Protein AF-A0A8T2W1E0-F1 (afdb_monomer_lite)

pLDDT: mean 77.48, std 21.54, range [21.09, 98.69]

Structure (mmCIF, N/CA/C/O backbone):
data_AF-A0A8T2W1E0-F1
#
_entry.id   AF-A0A8T2W1E0-F1
#
loop_
_atom_site.group_PDB
_atom_site.id
_atom_site.type_symbol
_atom_site.label_atom_id
_atom_site.label_alt_id
_atom_site.label_comp_id
_atom_site.label_asym_id
_atom_site.label_entity_id
_atom_site.label_seq_id
_atom_site.pdbx_PDB_ins_code
_atom_site.Cartn_x
_atom_site.Cartn_y
_atom_site.Cartn_z
_atom_site.occupancy
_atom_site.B_iso_or_equiv
_atom_site.auth_seq_id
_atom_site.auth_comp_id
_atom_site.auth_asym_id
_atom_site.auth_atom_id
_atom_site.pdbx_PDB_model_num
ATOM 1 N N . MET A 1 1 ? -32.769 34.958 -19.447 1.00 25.36 1 MET A N 1
ATOM 2 C CA . MET A 1 1 ? -33.333 34.379 -20.684 1.00 25.36 1 MET A CA 1
ATOM 3 C C . MET A 1 1 ? -32.144 34.153 -21.599 1.00 25.36 1 MET A C 1
ATOM 5 O O . MET A 1 1 ? -31.534 35.141 -21.975 1.00 25.36 1 MET A O 1
ATOM 9 N N . ALA A 1 2 ? -31.569 32.946 -21.581 1.00 24.28 2 ALA A N 1
ATOM 10 C CA . ALA A 1 2 ? -31.968 31.804 -22.430 1.00 24.28 2 ALA A CA 1
ATOM 11 C C . ALA A 1 2 ? -31.657 32.143 -23.905 1.00 24.28 2 ALA A C 1
ATOM 13 O O . ALA A 1 2 ? -32.103 33.186 -24.368 1.00 24.28 2 ALA A O 1
ATOM 14 N N . ASP A 1 3 ? -30.883 31.397 -24.688 1.00 25.05 3 ASP A N 1
ATOM 15 C CA . ASP A 1 3 ? -30.471 29.993 -24.633 1.00 25.05 3 ASP A CA 1
ATOM 16 C C . ASP A 1 3 ? -29.308 29.750 -25.624 1.00 25.05 3 ASP A C 1
ATOM 18 O O . ASP A 1 3 ? -29.025 30.601 -26.468 1.00 25.05 3 ASP A O 1
ATOM 22 N N . GLN A 1 4 ? -28.761 28.531 -25.536 1.00 23.98 4 GLN A N 1
ATOM 23 C CA . GLN A 1 4 ? -28.154 27.675 -26.572 1.00 23.98 4 GLN A CA 1
ATOM 24 C C . GLN A 1 4 ? -26.671 27.281 -26.439 1.00 23.98 4 GLN A C 1
ATOM 26 O O . GLN A 1 4 ? -25.737 28.031 -26.711 1.00 23.98 4 GLN A O 1
ATOM 31 N N . GLU A 1 5 ? -26.553 26.015 -26.027 1.00 30.69 5 GLU A N 1
ATOM 32 C CA . GLU A 1 5 ? -25.446 25.066 -26.032 1.00 30.69 5 GLU A CA 1
ATOM 33 C C . GLU A 1 5 ? -24.954 24.730 -27.449 1.00 30.69 5 GLU A C 1
ATOM 35 O O . GLU A 1 5 ? -25.758 24.674 -28.374 1.00 30.69 5 GLU A O 1
ATOM 40 N N . GLU A 1 6 ? -23.663 24.399 -27.586 1.00 27.05 6 GLU A N 1
ATOM 41 C CA . GLU A 1 6 ? -23.194 23.160 -28.234 1.00 27.05 6 GLU A CA 1
ATOM 42 C C . GLU A 1 6 ? -21.659 23.026 -28.141 1.00 27.05 6 GLU A C 1
ATOM 44 O O . GLU A 1 6 ? -20.920 23.985 -28.362 1.00 27.05 6 GLU A O 1
ATOM 49 N N . GLY A 1 7 ? -21.180 21.804 -27.862 1.00 23.23 7 GLY A N 1
ATOM 50 C CA . GLY A 1 7 ? -19.838 21.360 -28.262 1.00 23.23 7 GLY A CA 1
ATOM 51 C C . GLY A 1 7 ? -18.898 20.853 -27.160 1.00 23.23 7 GLY A C 1
ATOM 52 O O . GLY A 1 7 ? -17.862 21.464 -26.919 1.00 23.23 7 GLY A O 1
ATOM 53 N N . ASN A 1 8 ? -19.173 19.686 -26.561 1.00 26.17 8 ASN A N 1
ATOM 54 C CA . ASN A 1 8 ? -18.173 18.925 -25.794 1.00 26.17 8 ASN A CA 1
ATOM 55 C C . ASN A 1 8 ? -18.090 17.474 -26.302 1.00 26.17 8 ASN A C 1
ATOM 57 O O . ASN A 1 8 ? -18.783 16.584 -25.825 1.00 26.17 8 ASN A O 1
ATOM 61 N N . GLY A 1 9 ? -17.225 17.257 -27.300 1.00 24.73 9 GLY A N 1
ATOM 62 C CA . GLY A 1 9 ? -16.990 15.963 -27.957 1.00 24.73 9 GLY A CA 1
ATOM 63 C C . GLY A 1 9 ? -15.534 15.479 -27.924 1.00 24.73 9 GLY A C 1
ATOM 64 O O . GLY A 1 9 ? -15.150 14.682 -28.771 1.00 24.73 9 GLY A O 1
ATOM 65 N N . TRP A 1 10 ? -14.696 15.956 -26.992 1.00 27.05 10 TRP A N 1
ATOM 66 C CA . TRP A 1 10 ? -13.255 15.635 -26.990 1.00 27.05 10 TRP A CA 1
ATOM 67 C C . TRP A 1 10 ? -12.777 14.750 -25.823 1.00 27.05 10 TRP A C 1
ATOM 69 O O . TRP A 1 10 ? -11.688 14.189 -25.906 1.00 27.05 10 TRP A O 1
ATOM 79 N N . MET A 1 11 ? -13.583 14.556 -24.768 1.00 23.30 11 MET A N 1
ATOM 80 C CA . MET A 1 11 ? -13.225 13.664 -23.646 1.00 23.30 11 MET A CA 1
ATOM 81 C C . MET A 1 11 ? -13.527 12.177 -23.901 1.00 23.30 11 MET A C 1
ATOM 83 O O . MET A 1 11 ? -13.003 11.325 -23.190 1.00 23.30 11 MET A O 1
ATOM 87 N N . ALA A 1 12 ? -14.289 11.842 -24.947 1.00 23.81 12 ALA A N 1
ATOM 88 C CA . ALA A 1 12 ? -14.618 10.454 -25.284 1.00 23.81 12 ALA A CA 1
ATOM 89 C C . ALA A 1 12 ? -13.473 9.695 -25.991 1.00 23.81 12 ALA A C 1
ATOM 91 O O . ALA A 1 12 ? -13.409 8.474 -25.905 1.00 23.81 12 ALA A O 1
ATOM 92 N N . SER A 1 13 ? -12.534 10.385 -26.653 1.00 23.48 13 SER A N 1
ATOM 93 C CA . SER A 1 13 ? -11.476 9.743 -27.458 1.00 23.48 13 SER A CA 1
ATOM 94 C C . SER A 1 13 ? -10.175 9.450 -26.696 1.00 23.48 13 SER A C 1
ATOM 96 O O . SER A 1 13 ? -9.363 8.646 -27.154 1.00 23.48 13 SER A O 1
ATOM 98 N N . ALA A 1 14 ? -9.981 10.047 -25.514 1.00 25.03 14 ALA A N 1
ATOM 99 C CA . ALA A 1 14 ? -8.811 9.803 -24.660 1.00 25.03 14 ALA A CA 1
ATOM 100 C C . ALA A 1 14 ? -8.912 8.498 -23.846 1.00 25.03 14 ALA A C 1
ATOM 102 O O . ALA A 1 14 ? -7.896 7.967 -23.405 1.00 25.03 14 ALA A O 1
ATOM 103 N N . TRP A 1 15 ? -10.122 7.956 -23.684 1.00 24.17 15 TRP A N 1
ATOM 104 C CA . TRP A 1 15 ? -10.375 6.726 -22.926 1.00 24.17 15 TRP A CA 1
ATOM 105 C C . TRP A 1 15 ? -10.217 5.453 -23.769 1.00 24.17 15 TRP A C 1
ATOM 107 O O . TRP A 1 15 ? -9.906 4.396 -23.233 1.00 24.17 15 TRP A O 1
ATOM 117 N N . SER A 1 16 ? -10.338 5.549 -25.094 1.00 23.09 16 SER A N 1
ATOM 118 C CA . SER A 1 16 ? -10.236 4.406 -26.013 1.00 23.09 16 SER A CA 1
ATOM 119 C C . SER A 1 16 ? -8.799 3.976 -26.352 1.00 23.09 16 SER A C 1
ATOM 121 O O . SER A 1 16 ? -8.599 2.860 -26.816 1.00 23.09 16 SER A O 1
ATOM 123 N N . ILE A 1 17 ? -7.786 4.818 -26.108 1.00 25.17 17 ILE A N 1
ATOM 124 C CA . ILE A 1 17 ? -6.372 4.502 -26.418 1.00 25.17 17 ILE A CA 1
ATOM 125 C C . ILE A 1 17 ? -5.634 3.933 -25.188 1.00 25.17 17 ILE A C 1
ATOM 127 O O . ILE A 1 17 ? -4.690 3.160 -25.335 1.00 25.17 17 ILE A O 1
ATOM 131 N N . GLY A 1 18 ? -6.108 4.236 -23.972 1.00 23.70 18 GLY A N 1
ATOM 132 C CA . GLY A 1 18 ? -5.578 3.673 -22.721 1.00 23.70 18 GLY A CA 1
ATOM 133 C C . GLY A 1 18 ? -5.887 2.185 -22.522 1.00 23.70 18 GLY A C 1
ATOM 134 O O . GLY A 1 18 ? -5.101 1.490 -21.891 1.00 23.70 18 GLY A O 1
ATOM 135 N N . ALA A 1 19 ? -6.967 1.674 -23.122 1.00 23.95 19 ALA A N 1
ATOM 136 C CA . ALA A 1 19 ? -7.374 0.273 -22.997 1.00 23.95 19 ALA A CA 1
ATOM 137 C C . ALA A 1 19 ? -6.402 -0.715 -23.681 1.00 23.95 19 ALA A C 1
ATOM 139 O O . ALA A 1 19 ? -6.198 -1.819 -23.190 1.00 23.95 19 ALA A O 1
ATOM 140 N N . ALA A 1 20 ? -5.739 -0.321 -24.776 1.00 23.11 20 ALA A N 1
ATOM 141 C CA . ALA A 1 20 ? -4.861 -1.222 -25.536 1.00 23.11 20 ALA A CA 1
ATOM 142 C C . ALA A 1 20 ? -3.449 -1.371 -24.932 1.00 23.11 20 ALA A C 1
ATOM 144 O O . ALA A 1 20 ? -2.847 -2.437 -25.031 1.00 23.11 20 ALA A O 1
ATOM 145 N N . ALA A 1 21 ? -2.925 -0.326 -24.281 1.00 24.19 21 ALA A N 1
ATOM 146 C CA . ALA A 1 21 ? -1.616 -0.363 -23.619 1.00 24.19 21 ALA A CA 1
ATOM 147 C C . ALA A 1 21 ? -1.676 -1.005 -22.219 1.00 24.19 21 ALA A C 1
ATOM 149 O O . ALA A 1 21 ? -0.686 -1.570 -21.758 1.00 24.19 21 ALA A O 1
ATOM 150 N N . TRP A 1 22 ? -2.840 -0.957 -21.559 1.00 24.50 22 TRP A N 1
ATOM 151 C CA . TRP A 1 22 ? -3.069 -1.636 -20.281 1.00 24.50 22 TRP A CA 1
ATOM 152 C C . TRP A 1 22 ? -3.302 -3.140 -20.426 1.00 24.50 22 TRP A C 1
ATOM 154 O O . TRP A 1 22 ? -2.796 -3.889 -19.596 1.00 24.50 22 TRP A O 1
ATOM 164 N N . ASN A 1 23 ? -3.945 -3.595 -21.509 1.00 23.81 23 ASN A N 1
ATOM 165 C CA . ASN A 1 23 ? -4.092 -5.029 -21.787 1.00 23.81 23 ASN A CA 1
ATOM 166 C C . ASN A 1 23 ? -2.729 -5.740 -21.910 1.00 23.81 23 ASN A C 1
ATOM 168 O O . ASN A 1 23 ? -2.560 -6.837 -21.395 1.00 23.81 23 ASN A O 1
ATOM 172 N N . TYR A 1 24 ? -1.713 -5.077 -22.477 1.00 23.66 24 TYR A N 1
ATOM 173 C CA . TYR A 1 24 ? -0.369 -5.656 -22.623 1.00 23.66 24 TYR A CA 1
ATOM 174 C C . TYR A 1 24 ? 0.423 -5.722 -21.299 1.00 23.66 24 TYR A C 1
ATOM 176 O O . TYR A 1 24 ? 1.240 -6.622 -21.107 1.00 23.66 24 TYR A O 1
ATOM 184 N N . ALA A 1 25 ? 0.178 -4.782 -20.374 1.00 25.11 25 ALA A N 1
ATOM 185 C CA . ALA A 1 25 ? 0.817 -4.731 -19.053 1.00 25.11 25 ALA A CA 1
ATOM 186 C C . ALA A 1 25 ? 0.138 -5.663 -18.031 1.00 25.11 25 ALA A C 1
ATOM 188 O O . ALA A 1 25 ? 0.807 -6.224 -17.167 1.00 25.11 25 ALA A O 1
ATOM 189 N N . ALA A 1 26 ? -1.178 -5.870 -18.146 1.00 24.66 26 ALA A N 1
ATOM 190 C CA . ALA A 1 26 ? -1.907 -6.854 -17.349 1.00 24.66 26 ALA A CA 1
ATOM 191 C C . ALA A 1 26 ? -1.524 -8.298 -17.733 1.00 24.66 26 ALA A C 1
ATOM 193 O O . ALA A 1 26 ? -1.364 -9.138 -16.849 1.00 24.66 26 ALA A O 1
ATOM 194 N N . ASP A 1 27 ? -1.286 -8.572 -19.021 1.00 24.02 27 ASP A N 1
ATOM 195 C CA . ASP A 1 27 ? -0.864 -9.899 -19.500 1.00 24.02 27 ASP A CA 1
ATOM 196 C C . ASP A 1 27 ? 0.580 -10.264 -19.108 1.00 24.02 27 ASP A C 1
ATOM 198 O O . ASP A 1 27 ? 0.888 -11.436 -18.895 1.00 24.02 27 ASP A O 1
ATOM 202 N N . THR A 1 28 ? 1.475 -9.281 -18.952 1.00 25.69 28 THR A N 1
ATOM 203 C CA . THR A 1 28 ? 2.884 -9.529 -18.583 1.00 25.69 28 THR A CA 1
ATOM 204 C C . THR A 1 28 ? 3.104 -9.705 -17.080 1.00 25.69 28 THR A C 1
ATOM 206 O O . THR A 1 28 ? 3.985 -10.467 -16.689 1.00 25.69 28 THR A O 1
ATOM 209 N N . VAL A 1 29 ? 2.287 -9.071 -16.231 1.00 27.84 29 VAL A N 1
ATOM 210 C CA . VAL A 1 29 ? 2.372 -9.202 -14.761 1.00 27.84 29 VAL A CA 1
ATOM 211 C C . VAL A 1 29 ? 1.712 -10.498 -14.261 1.00 27.84 29 VAL A C 1
ATOM 213 O O . VAL A 1 29 ? 2.133 -11.059 -13.254 1.00 27.84 29 VAL A O 1
ATOM 216 N N . ASN A 1 30 ? 0.727 -11.034 -14.989 1.00 27.31 30 ASN A N 1
ATOM 217 C CA . ASN A 1 30 ? -0.027 -12.228 -14.587 1.00 27.31 30 ASN A CA 1
ATOM 218 C C . ASN A 1 30 ? 0.660 -13.574 -14.892 1.00 27.31 30 ASN A C 1
ATOM 220 O O . ASN A 1 30 ? 0.210 -14.602 -14.381 1.00 27.31 30 ASN A O 1
ATOM 224 N N . SER A 1 31 ? 1.726 -13.597 -15.701 1.00 24.88 31 SER A N 1
ATOM 225 C CA . SER A 1 31 ? 2.314 -14.841 -16.230 1.00 24.88 31 SER A CA 1
ATOM 226 C C . SER A 1 31 ? 3.477 -15.430 -15.408 1.00 24.88 31 SER A C 1
ATOM 228 O O . SER A 1 31 ? 3.932 -16.519 -15.754 1.00 24.88 31 SER A O 1
ATOM 230 N N . PHE A 1 32 ? 3.992 -14.753 -14.372 1.00 23.72 32 PHE A N 1
ATOM 231 C CA . PHE A 1 32 ? 5.363 -15.022 -13.892 1.00 23.72 32 PHE A CA 1
ATOM 232 C C . PHE A 1 32 ? 5.560 -15.515 -12.447 1.00 23.72 32 PHE A C 1
ATOM 234 O O . PHE A 1 32 ? 6.699 -15.814 -12.104 1.00 23.72 32 PHE A O 1
ATOM 241 N N . MET A 1 33 ? 4.537 -15.651 -11.592 1.00 30.27 33 MET A N 1
ATOM 242 C CA . MET A 1 33 ? 4.787 -15.886 -10.153 1.00 30.27 33 MET A CA 1
ATOM 243 C C . MET A 1 33 ? 4.145 -17.167 -9.604 1.00 30.27 33 MET A C 1
ATOM 245 O O . MET A 1 33 ? 2.921 -17.295 -9.559 1.00 30.27 33 MET A O 1
ATOM 249 N N . GLY A 1 34 ? 4.999 -18.102 -9.168 1.00 25.17 34 GLY A N 1
ATOM 250 C CA . GLY A 1 34 ? 4.654 -19.248 -8.322 1.00 25.17 34 GLY A CA 1
ATOM 251 C C . GLY A 1 34 ? 4.593 -18.848 -6.841 1.00 25.17 34 GLY A C 1
ATOM 252 O O . GLY A 1 34 ? 5.404 -18.056 -6.374 1.00 25.17 34 GLY A O 1
ATOM 253 N N . TYR A 1 35 ? 3.604 -19.373 -6.116 1.00 32.31 35 TYR A N 1
ATOM 254 C CA . TYR A 1 35 ? 3.178 -18.937 -4.775 1.00 32.31 35 TYR A CA 1
ATOM 255 C C . TYR A 1 35 ? 3.899 -19.622 -3.596 1.00 32.31 35 TYR A C 1
ATOM 257 O O . TYR A 1 35 ? 3.305 -19.756 -2.531 1.00 32.31 35 TYR A O 1
ATOM 265 N N . GLU A 1 36 ? 5.152 -20.063 -3.738 1.00 28.06 36 GLU A N 1
ATOM 266 C CA . GLU A 1 36 ? 5.789 -20.910 -2.705 1.00 28.06 36 GLU A CA 1
ATOM 267 C C . GLU A 1 36 ? 6.807 -20.210 -1.775 1.00 28.06 36 GLU A C 1
ATOM 269 O O . GLU A 1 36 ? 7.192 -20.813 -0.779 1.00 28.06 36 GLU A O 1
ATOM 274 N N . ASP A 1 37 ? 7.156 -18.929 -1.976 1.00 29.20 37 ASP A N 1
ATOM 275 C CA . ASP A 1 37 ? 8.245 -18.263 -1.220 1.00 29.20 37 ASP A CA 1
ATOM 276 C C . ASP A 1 37 ? 7.832 -16.999 -0.425 1.00 29.20 37 ASP A C 1
ATOM 278 O O . ASP A 1 37 ? 8.555 -16.000 -0.366 1.00 29.20 37 ASP A O 1
ATOM 282 N N . LEU A 1 38 ? 6.664 -17.009 0.227 1.00 32.53 38 LEU A N 1
ATOM 283 C CA . LEU A 1 38 ? 6.253 -15.936 1.149 1.00 32.53 38 LEU A CA 1
ATOM 284 C C . LEU A 1 38 ? 6.722 -16.230 2.584 1.00 32.53 38 LEU A C 1
ATOM 286 O O . LEU A 1 38 ? 5.962 -16.736 3.403 1.00 32.53 38 LEU A O 1
ATOM 290 N N . ASN A 1 39 ? 7.962 -15.864 2.923 1.00 30.34 39 ASN A N 1
ATOM 291 C CA . ASN A 1 39 ? 8.409 -15.862 4.321 1.00 30.34 39 ASN A CA 1
ATOM 292 C C . ASN A 1 39 ? 8.000 -14.559 5.026 1.00 30.34 39 ASN A C 1
ATOM 294 O O . ASN A 1 39 ? 8.674 -13.532 4.941 1.00 30.34 39 ASN A O 1
ATOM 298 N N . VAL A 1 40 ? 6.891 -14.617 5.764 1.00 36.00 40 VAL A N 1
ATOM 299 C CA . VAL A 1 40 ? 6.528 -13.637 6.796 1.00 36.00 40 VAL A CA 1
ATOM 300 C C . VAL A 1 40 ? 6.843 -14.278 8.145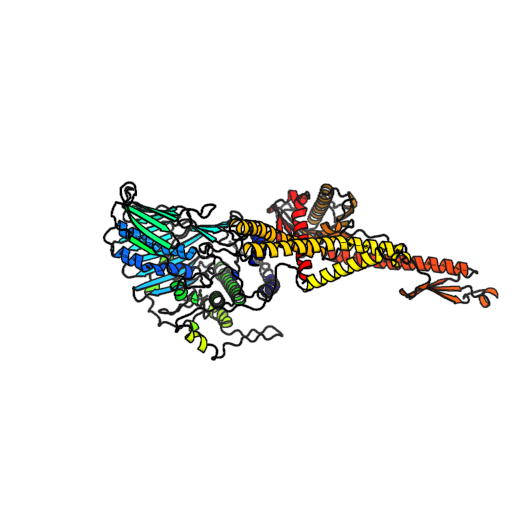 1.00 36.00 40 VAL A C 1
ATOM 302 O O . VAL A 1 40 ? 6.135 -15.173 8.591 1.00 36.00 40 VAL A O 1
ATOM 305 N N . VAL A 1 41 ? 7.939 -13.859 8.777 1.00 33.06 41 VAL A N 1
ATOM 306 C CA . VAL A 1 41 ? 8.369 -14.430 10.061 1.00 33.06 41 VAL A CA 1
ATOM 307 C C . VAL A 1 41 ? 7.656 -13.733 11.216 1.00 33.06 41 VAL A C 1
ATOM 309 O O . VAL A 1 41 ? 7.733 -12.510 11.356 1.00 33.06 41 VAL A O 1
ATOM 312 N N . ASP A 1 42 ? 7.019 -14.543 12.061 1.00 35.28 42 ASP A N 1
ATOM 313 C CA . ASP A 1 42 ? 6.629 -14.197 13.424 1.00 35.28 42 ASP A CA 1
ATOM 314 C C . ASP A 1 42 ? 7.904 -14.024 14.279 1.00 35.28 42 ASP A C 1
ATOM 316 O O . ASP A 1 42 ? 8.641 -14.984 14.506 1.00 35.28 42 ASP A O 1
ATOM 320 N N . PRO A 1 43 ? 8.210 -12.814 14.771 1.00 36.94 43 PRO A N 1
ATOM 321 C CA . PRO A 1 43 ? 9.421 -12.553 15.543 1.00 36.94 43 PRO A CA 1
ATOM 322 C C . PRO A 1 43 ? 9.419 -13.179 16.953 1.00 36.94 43 PRO A C 1
ATOM 324 O O . PRO A 1 43 ? 10.359 -12.943 17.712 1.00 36.94 43 PRO A O 1
ATOM 327 N N . THR A 1 44 ? 8.395 -13.953 17.337 1.00 34.81 44 THR A N 1
ATOM 328 C CA . THR A 1 44 ? 8.384 -14.732 18.588 1.00 34.81 44 THR A CA 1
ATOM 329 C C . THR A 1 44 ? 9.130 -16.065 18.497 1.00 34.81 44 THR A C 1
ATOM 331 O O . THR A 1 44 ? 9.519 -16.605 19.536 1.00 34.81 44 THR A O 1
ATOM 334 N N . SER A 1 45 ? 9.411 -16.584 17.296 1.00 33.72 45 SER A N 1
ATOM 335 C CA . SER A 1 45 ? 10.271 -17.759 17.152 1.00 33.72 45 SER A CA 1
ATOM 336 C C . SER A 1 45 ? 11.729 -17.337 17.332 1.00 33.72 45 SER A C 1
ATOM 338 O O . SER A 1 45 ? 12.318 -16.726 16.441 1.00 33.72 45 SER A O 1
ATOM 340 N N . GLY A 1 46 ? 12.322 -17.659 18.484 1.00 29.95 46 GLY A N 1
ATOM 341 C CA . GLY A 1 46 ? 13.726 -17.399 18.839 1.00 29.95 46 GLY A CA 1
ATOM 342 C C . GLY A 1 46 ? 14.785 -18.091 17.962 1.00 29.95 46 GLY A C 1
ATOM 343 O O . GLY A 1 46 ? 15.896 -18.315 18.425 1.00 29.95 46 GLY A O 1
ATOM 344 N N . GLU A 1 47 ? 14.468 -18.410 16.709 1.00 29.69 47 GLU A N 1
ATOM 345 C CA . GLU A 1 47 ? 15.371 -18.927 15.684 1.00 29.69 47 GLU A CA 1
ATOM 346 C C . GLU A 1 47 ? 15.076 -18.215 14.352 1.00 29.69 47 GLU A C 1
ATOM 348 O O . GLU A 1 47 ? 14.403 -18.739 13.470 1.00 29.69 47 GLU A O 1
ATOM 353 N N . ALA A 1 48 ? 15.559 -16.984 14.187 1.00 28.88 48 ALA A N 1
ATOM 354 C CA . ALA A 1 48 ? 15.434 -16.276 12.916 1.00 28.88 48 ALA A CA 1
ATOM 355 C C . ALA A 1 48 ? 16.620 -16.616 11.995 1.00 28.88 48 ALA A C 1
ATOM 357 O O . ALA A 1 48 ? 17.644 -15.934 12.011 1.00 28.88 48 ALA A O 1
ATOM 358 N N . LYS A 1 49 ? 16.482 -17.640 11.139 1.00 26.14 49 LYS A N 1
ATOM 359 C CA . LYS A 1 49 ? 17.172 -17.614 9.838 1.00 26.14 49 LYS A CA 1
ATOM 360 C C . LYS A 1 49 ? 16.372 -16.664 8.948 1.00 26.14 49 LYS A C 1
ATOM 362 O O . LYS A 1 49 ? 15.260 -16.986 8.541 1.00 26.14 49 LYS A O 1
ATOM 367 N N . ALA A 1 50 ? 16.919 -15.477 8.692 1.00 27.31 50 ALA A N 1
ATOM 368 C CA . ALA A 1 50 ? 16.382 -14.558 7.700 1.00 27.31 50 ALA A CA 1
ATOM 369 C C . ALA A 1 50 ? 16.430 -15.241 6.327 1.00 27.31 50 ALA A C 1
ATOM 371 O O . ALA A 1 50 ? 17.495 -15.375 5.731 1.00 27.31 50 ALA A O 1
ATOM 372 N N . ALA A 1 51 ? 15.287 -15.719 5.846 1.00 28.47 51 ALA A N 1
ATOM 373 C CA . ALA A 1 51 ? 15.129 -16.026 4.438 1.00 28.47 51 ALA A CA 1
ATOM 374 C C . ALA A 1 51 ? 14.887 -14.693 3.716 1.00 28.47 51 ALA A C 1
ATOM 376 O O . ALA A 1 51 ? 13.804 -14.116 3.817 1.00 28.47 51 ALA A O 1
ATOM 377 N N . GLU A 1 52 ? 15.919 -14.167 3.056 1.00 31.58 52 GLU A N 1
ATOM 378 C CA . GLU A 1 52 ? 15.776 -13.081 2.084 1.00 31.58 52 GLU A CA 1
ATOM 379 C C . GLU A 1 52 ? 14.851 -13.558 0.956 1.00 31.58 52 GLU A C 1
ATOM 381 O O . GLU A 1 52 ? 15.200 -14.446 0.186 1.00 31.58 52 GLU A O 1
ATOM 386 N N . THR A 1 53 ? 13.640 -13.009 0.885 1.00 35.16 53 THR A N 1
ATOM 387 C CA . THR A 1 53 ? 12.697 -13.254 -0.216 1.00 35.16 53 THR A CA 1
ATOM 388 C C . THR A 1 53 ? 12.877 -12.212 -1.322 1.00 35.16 53 THR A C 1
ATOM 390 O O . THR A 1 53 ? 12.951 -11.020 -1.009 1.00 35.16 53 THR A O 1
ATOM 393 N N . ASP A 1 54 ? 12.800 -12.641 -2.589 1.00 37.47 54 ASP A N 1
ATOM 394 C CA . ASP A 1 54 ? 12.833 -11.860 -3.854 1.00 37.47 54 ASP A CA 1
ATOM 395 C C . ASP A 1 54 ? 11.861 -10.642 -3.915 1.00 37.47 54 ASP A C 1
ATOM 397 O O . ASP A 1 54 ? 11.915 -9.810 -4.821 1.00 37.47 54 ASP A O 1
ATOM 401 N N . LEU A 1 55 ? 10.977 -10.474 -2.924 1.00 42.69 55 LEU A N 1
ATOM 402 C CA . LEU A 1 55 ? 9.998 -9.384 -2.812 1.00 42.69 55 LEU A CA 1
ATOM 403 C C . LEU A 1 55 ? 10.605 -8.013 -2.466 1.00 42.69 55 LEU A C 1
ATOM 405 O O . LEU A 1 55 ? 9.909 -7.002 -2.597 1.00 42.69 55 LEU A O 1
ATOM 409 N N . SER A 1 56 ? 11.862 -7.932 -2.007 1.00 49.56 56 SER A N 1
ATOM 410 C CA . SER A 1 56 ? 12.498 -6.643 -1.680 1.00 49.56 56 SER A CA 1
ATOM 411 C C . SER A 1 56 ? 12.681 -5.758 -2.909 1.00 49.56 56 SER A C 1
ATOM 413 O O . SER A 1 56 ? 12.449 -4.551 -2.834 1.00 49.56 56 SER A O 1
ATOM 415 N N . ASP A 1 57 ? 13.037 -6.346 -4.050 1.00 47.69 57 ASP A N 1
ATOM 416 C CA . ASP A 1 57 ? 13.342 -5.608 -5.276 1.00 47.69 57 ASP A CA 1
ATOM 417 C C . ASP A 1 57 ? 12.067 -5.093 -5.952 1.00 47.69 57 ASP A C 1
ATOM 419 O O . ASP A 1 57 ? 12.026 -3.965 -6.447 1.00 47.69 57 ASP A O 1
ATOM 423 N N . GLU A 1 58 ? 10.980 -5.866 -5.917 1.00 49.69 58 GLU A N 1
ATOM 424 C CA . GLU A 1 58 ? 9.666 -5.438 -6.408 1.00 49.69 58 GLU A CA 1
ATOM 425 C C . GLU A 1 58 ? 9.011 -4.397 -5.493 1.00 49.69 58 GLU A C 1
ATOM 427 O O . GLU A 1 58 ? 8.467 -3.401 -5.984 1.00 49.69 58 GLU A O 1
ATOM 432 N N . ARG A 1 59 ? 9.128 -4.553 -4.164 1.00 55.00 59 ARG A N 1
ATOM 433 C CA . ARG A 1 59 ? 8.707 -3.534 -3.186 1.00 55.00 59 ARG A CA 1
ATOM 434 C C . ARG A 1 59 ? 9.486 -2.233 -3.363 1.00 55.00 59 ARG A C 1
ATOM 436 O O . ARG A 1 59 ? 8.890 -1.156 -3.328 1.00 55.00 59 ARG A O 1
ATOM 443 N N . GLN A 1 60 ? 10.791 -2.307 -3.630 1.00 56.97 60 GLN A N 1
ATOM 444 C CA . GLN A 1 60 ? 11.623 -1.142 -3.946 1.00 56.97 60 GLN A CA 1
ATOM 445 C C . GLN A 1 60 ? 11.282 -0.513 -5.305 1.00 56.97 60 GLN A C 1
ATOM 447 O O . GLN A 1 60 ? 11.253 0.716 -5.422 1.00 56.97 60 GLN A O 1
ATOM 452 N N . LYS A 1 61 ? 10.953 -1.307 -6.330 1.00 56.44 61 LYS A N 1
ATOM 453 C CA . LYS A 1 61 ? 10.447 -0.786 -7.613 1.00 56.44 61 LYS A CA 1
ATOM 454 C C . LYS A 1 61 ? 9.116 -0.051 -7.423 1.00 56.44 61 LYS A C 1
ATOM 456 O O . LYS A 1 61 ? 8.993 1.092 -7.863 1.00 56.44 61 LYS A O 1
ATOM 461 N N . ALA A 1 62 ? 8.172 -0.636 -6.681 1.00 51.47 62 ALA A N 1
ATOM 462 C CA . ALA A 1 62 ? 6.904 0.002 -6.325 1.00 51.47 62 ALA A CA 1
ATOM 463 C C . ALA A 1 62 ? 7.110 1.292 -5.500 1.00 51.47 62 ALA A C 1
ATOM 465 O O . ALA A 1 62 ? 6.419 2.288 -5.717 1.00 51.47 62 ALA A O 1
ATOM 466 N N . PHE A 1 63 ? 8.117 1.329 -4.616 1.00 52.44 63 PHE A N 1
ATOM 467 C CA . PHE A 1 63 ? 8.465 2.498 -3.794 1.00 52.44 63 PHE A CA 1
ATOM 468 C C . PHE A 1 63 ? 8.823 3.750 -4.581 1.00 52.44 63 PHE A C 1
ATOM 470 O O . PHE A 1 63 ? 8.570 4.863 -4.116 1.00 52.44 63 PHE A O 1
ATOM 477 N N . THR A 1 64 ? 9.404 3.591 -5.767 1.00 53.75 64 THR A N 1
ATOM 478 C CA . THR A 1 64 ? 9.808 4.733 -6.594 1.00 53.75 64 THR A CA 1
ATOM 479 C C . THR A 1 64 ? 8.592 5.585 -6.971 1.00 53.75 64 THR A C 1
ATOM 481 O O . THR A 1 64 ? 8.692 6.811 -6.962 1.00 53.75 64 THR A O 1
ATOM 484 N N . GLY A 1 65 ? 7.423 4.957 -7.157 1.00 54.72 65 GLY A N 1
ATOM 485 C CA . GLY A 1 65 ? 6.141 5.637 -7.360 1.00 54.72 65 GLY A CA 1
ATOM 486 C C . GLY A 1 65 ? 5.523 6.242 -6.094 1.00 54.72 65 GLY A C 1
ATOM 487 O O . GLY A 1 65 ? 4.686 7.134 -6.204 1.00 54.72 65 GLY A O 1
ATOM 488 N N . TYR A 1 66 ? 5.942 5.817 -4.892 1.00 57.34 66 TYR A N 1
ATOM 489 C CA . TYR A 1 66 ? 5.332 6.270 -3.636 1.00 57.34 66 TYR A CA 1
ATOM 490 C C . TYR A 1 66 ? 5.997 7.494 -2.988 1.00 57.34 66 TYR A C 1
ATOM 492 O O . TYR A 1 66 ? 5.411 8.115 -2.099 1.00 57.34 66 TYR A O 1
ATOM 500 N N . LYS A 1 67 ? 7.197 7.895 -3.434 1.00 65.25 67 LYS A N 1
ATOM 501 C CA . LYS A 1 67 ? 7.953 9.018 -2.839 1.00 65.25 67 LYS A CA 1
ATOM 502 C C . LYS A 1 67 ? 7.203 10.355 -2.889 1.00 65.25 67 LYS A C 1
ATOM 504 O O . LYS A 1 67 ? 7.311 11.143 -1.951 1.00 65.25 67 LYS A O 1
ATOM 509 N N . GLU A 1 68 ? 6.393 10.592 -3.924 1.00 63.09 68 GLU A N 1
ATOM 510 C CA . GLU A 1 68 ? 5.554 11.798 -4.037 1.00 63.09 68 GLU A CA 1
ATOM 511 C C . GLU A 1 68 ? 4.436 11.863 -2.973 1.00 63.09 68 GLU A C 1
ATOM 513 O O . GLU A 1 68 ? 3.815 12.919 -2.803 1.00 63.09 68 GLU A O 1
ATOM 518 N N . TYR A 1 69 ? 4.160 10.767 -2.254 1.00 67.62 69 TYR A N 1
ATOM 519 C CA . TYR A 1 69 ? 3.129 10.691 -1.214 1.00 67.62 69 TYR A CA 1
ATOM 520 C C . TYR A 1 69 ? 3.673 10.810 0.211 1.00 67.62 69 TYR A C 1
ATOM 522 O O . TYR A 1 69 ? 2.907 10.658 1.158 1.00 67.62 69 TYR A O 1
ATOM 530 N N . LEU A 1 70 ? 4.962 11.120 0.394 1.00 76.69 70 LEU A N 1
ATOM 531 C CA . LEU A 1 70 ? 5.519 11.398 1.720 1.00 76.69 70 LEU A CA 1
ATOM 532 C C . LEU A 1 70 ? 4.711 12.490 2.440 1.00 76.69 70 LEU A C 1
ATOM 534 O O . LEU A 1 70 ? 4.503 13.585 1.922 1.00 76.69 70 LEU A O 1
ATOM 538 N N . GLY A 1 71 ? 4.243 12.162 3.641 1.00 78.62 71 GLY A N 1
ATOM 539 C CA . GLY A 1 71 ? 3.385 12.995 4.478 1.00 78.62 71 GLY A CA 1
ATOM 540 C C . GLY A 1 71 ? 1.919 13.074 4.043 1.00 78.62 71 GLY A C 1
ATOM 541 O O . GLY A 1 71 ? 1.149 13.738 4.733 1.00 78.62 71 GLY A O 1
ATOM 542 N N . LYS A 1 72 ? 1.519 12.430 2.939 1.00 78.44 72 LYS A N 1
ATOM 543 C CA . LYS A 1 72 ? 0.145 12.464 2.416 1.00 78.44 72 LYS A CA 1
ATOM 544 C C . LYS A 1 72 ? -0.695 11.299 2.936 1.00 78.44 72 LYS A C 1
ATOM 546 O O . LYS A 1 72 ? -0.168 10.256 3.330 1.00 78.44 72 LYS A O 1
ATOM 551 N N . ASP A 1 73 ? -2.007 11.495 2.865 1.00 78.19 73 ASP A N 1
ATOM 552 C CA . ASP A 1 73 ? -2.993 10.431 3.011 1.00 78.19 73 ASP A CA 1
ATOM 553 C C . ASP A 1 73 ? -3.060 9.609 1.719 1.00 78.19 73 ASP A C 1
ATOM 555 O O . ASP A 1 73 ? -3.319 10.150 0.644 1.00 78.19 73 ASP A O 1
ATOM 559 N N . ILE A 1 74 ? -2.787 8.309 1.821 1.00 70.00 74 ILE A N 1
ATOM 560 C CA . ILE A 1 74 ? -2.715 7.373 0.694 1.00 70.00 74 ILE A CA 1
ATOM 561 C C . ILE A 1 74 ? -3.962 6.489 0.556 1.00 70.00 74 ILE A C 1
ATOM 563 O O . ILE A 1 74 ? -4.020 5.670 -0.359 1.00 70.00 74 ILE A O 1
ATOM 567 N N . THR A 1 75 ? -4.984 6.674 1.401 1.00 64.25 75 THR A N 1
ATOM 568 C CA . THR A 1 75 ? -6.228 5.870 1.400 1.00 64.25 75 THR A CA 1
ATOM 569 C C . THR A 1 75 ? -6.980 5.882 0.069 1.00 64.25 75 THR A C 1
ATOM 571 O O . THR A 1 75 ? -7.651 4.909 -0.268 1.00 64.25 75 THR A O 1
ATOM 574 N N . SER A 1 76 ? -6.855 6.960 -0.707 1.00 53.19 76 SER A N 1
ATOM 575 C CA . SER A 1 76 ? -7.562 7.166 -1.978 1.00 53.19 76 SER A CA 1
ATOM 576 C C . SER A 1 76 ? -6.665 7.094 -3.221 1.00 53.19 76 SER A C 1
ATOM 578 O O . SER A 1 76 ? -7.164 7.230 -4.337 1.00 53.19 76 SER A O 1
ATOM 580 N N . LEU A 1 77 ? -5.351 6.897 -3.056 1.00 51.91 77 LEU A N 1
ATOM 581 C CA . LEU A 1 77 ? -4.360 7.217 -4.095 1.00 51.91 77 LEU A CA 1
ATOM 582 C C . LEU A 1 77 ? -3.642 6.004 -4.698 1.00 51.91 77 LEU A C 1
ATOM 584 O O . LEU A 1 77 ? -2.832 6.183 -5.606 1.00 51.91 77 LEU A O 1
ATOM 588 N N . VAL A 1 78 ? -3.922 4.783 -4.229 1.00 51.72 78 VAL A N 1
ATOM 589 C CA . VAL A 1 78 ? -3.109 3.612 -4.577 1.00 51.72 78 VAL A CA 1
ATOM 590 C C . VAL A 1 78 ? -3.960 2.386 -4.906 1.00 51.72 78 VAL A C 1
ATOM 592 O O . VAL A 1 78 ? -4.656 1.843 -4.048 1.00 51.72 78 VAL A O 1
ATOM 595 N N . ILE A 1 79 ? -3.845 1.900 -6.146 1.00 55.75 79 ILE A N 1
ATOM 596 C CA . ILE A 1 79 ? -4.260 0.540 -6.501 1.00 55.75 79 ILE A CA 1
ATOM 597 C C . ILE A 1 79 ? -3.177 -0.390 -5.970 1.00 55.75 79 ILE A C 1
ATOM 599 O O . ILE A 1 79 ? -2.081 -0.474 -6.519 1.00 55.75 79 ILE A O 1
ATOM 603 N N . LEU A 1 80 ? -3.477 -1.060 -4.865 1.00 65.44 80 LEU A N 1
ATOM 604 C CA . LEU A 1 80 ? -2.549 -2.001 -4.258 1.00 65.44 80 LEU A CA 1
ATOM 605 C C . LEU A 1 80 ? -2.600 -3.358 -4.982 1.00 65.44 80 LEU A C 1
ATOM 607 O O . LEU A 1 80 ? -3.695 -3.778 -5.391 1.00 65.44 80 LEU A O 1
ATOM 611 N N . PRO A 1 81 ? -1.443 -4.023 -5.157 1.00 64.50 81 PRO A N 1
ATOM 612 C CA . PRO A 1 81 ? -1.355 -5.297 -5.861 1.00 64.50 81 PRO A CA 1
ATOM 613 C C . PRO A 1 81 ? -1.973 -6.438 -5.042 1.00 64.50 81 PRO A C 1
ATOM 615 O O . PRO A 1 81 ? -2.066 -6.354 -3.819 1.00 64.50 81 PRO A O 1
ATOM 618 N N . VAL A 1 82 ? -2.397 -7.515 -5.711 1.00 68.94 82 VAL A N 1
ATOM 619 C CA . VAL A 1 82 ? -3.060 -8.653 -5.044 1.00 68.94 82 VAL A CA 1
ATOM 620 C C . VAL A 1 82 ? -2.113 -9.448 -4.145 1.00 68.94 82 VAL A C 1
ATOM 622 O O . VAL A 1 82 ? -2.559 -9.981 -3.138 1.00 68.94 82 VAL A O 1
ATOM 625 N N . TRP A 1 83 ? -0.807 -9.460 -4.418 1.00 66.00 83 TRP A N 1
ATOM 626 C CA . TRP A 1 83 ? 0.155 -10.229 -3.619 1.00 66.00 83 TRP A CA 1
ATOM 627 C C . TRP A 1 83 ? 0.349 -9.718 -2.177 1.00 66.00 83 TRP A C 1
ATOM 629 O O . TRP A 1 83 ? 0.940 -10.429 -1.377 1.00 66.00 83 TRP A O 1
ATOM 639 N N . ILE A 1 84 ? -0.154 -8.527 -1.811 1.00 71.69 84 ILE A N 1
ATOM 640 C CA . ILE A 1 84 ? -0.234 -8.075 -0.402 1.00 71.69 84 ILE A CA 1
ATOM 641 C C . ILE A 1 84 ? -1.622 -8.260 0.219 1.00 71.69 84 ILE A C 1
ATOM 643 O O . ILE A 1 84 ? -1.862 -7.788 1.334 1.00 71.69 84 ILE A O 1
ATOM 647 N N . MET A 1 85 ? -2.564 -8.859 -0.511 1.00 82.19 85 MET A N 1
ATOM 648 C CA . MET A 1 85 ? -3.943 -8.997 -0.061 1.00 82.19 85 MET A CA 1
ATOM 649 C C . MET A 1 85 ? -4.158 -10.300 0.710 1.00 82.19 85 MET A C 1
ATOM 651 O O . MET A 1 85 ? -3.507 -11.307 0.449 1.00 82.19 85 MET A O 1
ATOM 655 N N . GLN A 1 86 ? -5.125 -10.282 1.623 1.00 86.94 86 GLN A N 1
ATOM 656 C CA . GLN A 1 86 ? -5.739 -11.484 2.198 1.00 86.94 86 GLN A CA 1
ATOM 657 C C . GLN A 1 86 ? -7.098 -11.755 1.529 1.00 86.94 86 GLN A C 1
ATOM 659 O O . GLN A 1 86 ? -7.714 -10.813 1.017 1.00 86.94 86 GLN A O 1
ATOM 664 N N . PRO A 1 87 ? -7.619 -12.998 1.548 1.00 92.44 87 PRO A N 1
ATOM 665 C CA . PRO A 1 87 ? -8.880 -13.383 0.899 1.00 92.44 87 PRO A CA 1
ATOM 666 C C . PRO A 1 87 ? -10.138 -12.902 1.648 1.00 92.44 87 PRO A C 1
ATOM 668 O O . PRO A 1 87 ? -11.150 -13.602 1.698 1.00 92.44 87 PRO A O 1
ATOM 671 N N . PHE A 1 88 ? -10.084 -11.684 2.189 1.00 92.81 88 PHE A N 1
ATOM 672 C CA . PHE A 1 88 ? -11.129 -10.965 2.911 1.00 92.81 88 PHE A CA 1
ATOM 673 C C . PHE A 1 88 ? -11.328 -9.583 2.301 1.00 92.81 88 PHE A C 1
ATOM 675 O O . PHE A 1 88 ? -10.369 -8.924 1.899 1.00 92.81 88 PHE A O 1
ATOM 682 N N . THR A 1 89 ? -12.557 -9.087 2.320 1.00 93.62 89 THR A N 1
ATOM 683 C CA . THR A 1 89 ? -12.831 -7.654 2.146 1.00 93.62 89 THR A CA 1
ATOM 684 C C . THR A 1 89 ? -12.722 -6.939 3.492 1.00 93.62 89 THR A C 1
ATOM 686 O O . THR A 1 89 ? -12.728 -7.575 4.548 1.00 93.62 89 THR A O 1
ATOM 689 N N . MET A 1 90 ? -12.638 -5.605 3.494 1.00 90.88 90 MET A N 1
ATOM 690 C CA . MET A 1 90 ? -12.649 -4.860 4.761 1.00 90.88 90 MET A CA 1
ATOM 691 C C . MET A 1 90 ? -13.931 -5.116 5.578 1.00 90.88 90 MET A C 1
ATOM 693 O O . MET A 1 90 ? -13.851 -5.159 6.800 1.00 90.88 90 MET A O 1
ATOM 697 N N . LEU A 1 91 ? -15.085 -5.354 4.937 1.00 95.19 91 LEU A N 1
ATOM 698 C CA . LEU A 1 91 ? -16.340 -5.654 5.646 1.00 95.19 91 LEU A CA 1
ATOM 699 C C . LEU A 1 91 ? -16.283 -7.005 6.374 1.00 95.19 91 LEU A C 1
ATOM 701 O O . LEU A 1 91 ? -16.759 -7.112 7.500 1.00 95.19 91 LEU A O 1
ATOM 705 N N . GLN A 1 92 ? -15.647 -8.015 5.774 1.00 93.69 92 GLN A N 1
ATOM 706 C CA . GLN A 1 92 ? -15.392 -9.298 6.442 1.00 93.69 92 GLN A CA 1
ATOM 707 C C . GLN A 1 92 ? -14.404 -9.141 7.598 1.00 93.69 92 GLN A C 1
ATOM 709 O O . GLN A 1 92 ? -14.645 -9.640 8.691 1.00 93.69 92 GLN A O 1
ATOM 714 N N . ASN A 1 93 ? -13.329 -8.378 7.383 1.00 92.50 93 ASN A N 1
ATOM 715 C CA . ASN A 1 93 ? -12.338 -8.090 8.419 1.00 92.50 93 ASN A CA 1
ATOM 716 C C . ASN A 1 93 ? -12.956 -7.351 9.624 1.00 92.50 93 ASN A C 1
ATOM 718 O O . ASN A 1 93 ? -12.563 -7.586 10.762 1.00 92.50 93 ASN A O 1
ATOM 722 N N . MET A 1 94 ? -13.940 -6.471 9.399 1.00 93.75 94 MET A N 1
ATOM 723 C CA . MET A 1 94 ? -14.702 -5.810 10.470 1.00 93.75 94 MET A CA 1
ATOM 724 C C . MET A 1 94 ? -15.536 -6.798 11.300 1.00 93.75 94 MET A C 1
ATOM 726 O O . MET A 1 94 ? -15.738 -6.567 12.491 1.00 93.75 94 MET A O 1
ATOM 730 N N . ALA A 1 95 ? -15.996 -7.901 10.704 1.00 95.12 95 ALA A N 1
ATOM 731 C CA . ALA A 1 95 ? -16.824 -8.894 11.381 1.00 95.12 95 ALA A CA 1
ATOM 732 C C . ALA A 1 95 ? -16.039 -9.812 12.332 1.00 95.12 95 ALA A C 1
ATOM 734 O O . ALA A 1 95 ? -16.644 -10.443 13.195 1.00 95.12 95 ALA A O 1
ATOM 735 N N . GLU A 1 96 ? -14.705 -9.859 12.245 1.00 93.75 96 GLU A N 1
ATOM 736 C CA . GLU A 1 96 ? -13.867 -10.693 13.125 1.00 93.75 96 GLU A CA 1
ATOM 737 C C . GLU A 1 96 ? -14.040 -10.369 14.612 1.00 93.75 96 GLU A C 1
ATOM 739 O O . GLU A 1 96 ? -13.926 -11.251 15.460 1.00 93.75 96 GLU A O 1
ATOM 744 N N . ILE A 1 97 ? -14.415 -9.132 14.948 1.00 94.38 97 ILE A N 1
ATOM 745 C CA . ILE A 1 97 ? -14.723 -8.748 16.331 1.00 94.38 97 ILE A CA 1
ATOM 746 C C . ILE A 1 97 ? -15.865 -9.585 16.940 1.00 94.38 97 ILE A C 1
ATOM 748 O O . ILE A 1 97 ? -15.931 -9.760 18.159 1.00 94.38 97 ILE A O 1
ATOM 752 N N . MET A 1 98 ? -16.737 -10.171 16.111 1.00 95.62 98 MET A N 1
ATOM 753 C CA . MET A 1 98 ? -17.825 -11.038 16.567 1.00 95.62 98 MET A CA 1
ATOM 754 C C . MET A 1 98 ? -17.333 -12.337 17.223 1.00 95.62 98 MET A C 1
ATOM 756 O O . MET A 1 98 ? -18.066 -12.876 18.058 1.00 95.62 98 MET A O 1
ATOM 760 N N . GLU A 1 99 ? -16.090 -12.774 16.976 1.00 94.69 99 GLU A N 1
ATOM 761 C CA . GLU A 1 99 ? -15.429 -13.890 17.684 1.00 94.69 99 GLU A CA 1
ATOM 762 C C . GLU A 1 99 ? -15.423 -13.683 19.211 1.00 94.69 99 GLU A C 1
ATOM 764 O O . GLU A 1 99 ? -15.472 -14.628 20.008 1.00 94.69 99 GLU A O 1
ATOM 769 N N . TYR A 1 100 ? -15.401 -12.415 19.631 1.00 96.00 100 TYR A N 1
ATOM 770 C CA . TYR A 1 100 ? -15.279 -11.993 21.024 1.00 96.00 100 TYR A CA 1
ATOM 771 C C . TYR A 1 100 ? -16.589 -11.488 21.620 1.00 96.00 100 TYR A C 1
ATOM 773 O O . TYR A 1 100 ? -16.617 -11.065 22.776 1.00 96.00 100 TYR A O 1
ATOM 781 N N . SER A 1 101 ? -17.698 -11.566 20.881 1.00 96.69 101 SER A N 1
ATOM 782 C CA . SER A 1 101 ? -18.993 -11.031 21.318 1.00 96.69 101 SER A CA 1
ATOM 783 C C . SER A 1 101 ? -19.495 -11.634 22.641 1.00 96.69 101 SER A C 1
ATOM 785 O O . SER A 1 101 ? -20.319 -11.022 23.312 1.00 96.69 101 SER A O 1
ATOM 787 N N . ALA A 1 102 ? -18.989 -12.799 23.072 1.00 96.31 102 ALA A N 1
ATOM 788 C CA . ALA A 1 102 ? -19.311 -13.399 24.376 1.00 96.31 102 ALA A CA 1
ATOM 789 C C . ALA A 1 102 ? -18.876 -12.527 25.563 1.00 96.31 102 ALA A C 1
ATOM 791 O O . ALA A 1 102 ? -19.451 -12.622 26.648 1.00 96.31 102 ALA A O 1
ATOM 792 N N . ALA A 1 103 ? -17.883 -11.656 25.371 1.00 97.75 103 ALA A N 1
ATOM 793 C CA . ALA A 1 103 ? -17.505 -10.669 26.372 1.00 97.75 103 ALA A CA 1
ATOM 794 C C . ALA A 1 103 ? -18.622 -9.634 26.599 1.00 97.75 103 ALA A C 1
ATOM 796 O O . ALA A 1 103 ? -18.843 -9.236 27.740 1.00 97.75 103 ALA A O 1
ATOM 797 N N . LEU A 1 104 ? -19.392 -9.265 25.567 1.00 98.38 104 LEU A N 1
ATOM 798 C CA . LEU A 1 104 ? -20.539 -8.365 25.729 1.00 98.38 104 LEU A CA 1
ATOM 799 C C . LEU A 1 104 ? -21.712 -9.027 26.459 1.00 98.38 104 LEU A C 1
ATOM 801 O O . LEU A 1 104 ? -22.354 -8.369 27.273 1.00 98.38 104 LEU A O 1
ATOM 805 N N . ASP A 1 105 ? -21.949 -10.327 26.257 1.00 97.88 105 ASP A N 1
ATOM 806 C CA . ASP A 1 105 ? -22.946 -11.065 27.052 1.00 97.88 105 ASP A CA 1
ATOM 807 C C . ASP A 1 105 ? -22.562 -11.053 28.538 1.00 97.88 105 ASP A C 1
ATOM 809 O O . ASP A 1 105 ? -23.379 -10.742 29.407 1.00 97.88 105 ASP A O 1
ATOM 813 N N . LYS A 1 106 ? -21.282 -11.323 28.837 1.00 97.75 106 LYS A N 1
ATOM 814 C CA . LYS A 1 106 ? -20.755 -11.237 30.205 1.00 97.75 106 LYS A CA 1
ATOM 815 C C . LYS A 1 106 ? -20.907 -9.831 30.771 1.00 97.75 106 LYS A C 1
ATOM 817 O O . LYS A 1 106 ? -21.392 -9.704 31.891 1.00 97.75 106 LYS A O 1
ATOM 822 N N . ALA A 1 107 ? -20.559 -8.795 30.006 1.00 98.25 107 ALA A N 1
ATOM 823 C CA . ALA A 1 107 ? -20.749 -7.405 30.410 1.00 98.25 107 ALA A CA 1
ATOM 824 C C . ALA A 1 107 ? -22.219 -7.129 30.767 1.00 98.25 107 ALA A C 1
ATOM 826 O O . ALA A 1 107 ? -22.507 -6.675 31.872 1.00 98.25 107 ALA A O 1
ATOM 827 N N . ALA A 1 108 ? -23.158 -7.482 29.888 1.00 97.50 108 ALA A N 1
ATOM 828 C CA . ALA A 1 108 ? -24.586 -7.252 30.097 1.00 97.50 108 ALA A CA 1
ATOM 829 C C . ALA A 1 108 ? -25.134 -7.924 31.371 1.00 97.50 108 ALA A C 1
ATOM 831 O O . ALA A 1 108 ? -26.054 -7.399 31.994 1.00 97.50 108 ALA A O 1
ATOM 832 N N . THR A 1 109 ? -24.554 -9.057 31.777 1.00 96.06 109 THR A N 1
ATOM 833 C CA . THR A 1 109 ? -24.924 -9.782 33.009 1.00 96.06 109 THR A CA 1
ATOM 834 C C . THR A 1 109 ? -24.088 -9.422 34.243 1.00 96.06 109 THR A C 1
ATOM 836 O O . THR A 1 109 ? -24.366 -9.914 35.335 1.00 96.06 109 THR A O 1
ATOM 839 N N . CYS A 1 110 ? -23.054 -8.588 34.105 1.00 97.12 110 CYS A N 1
ATOM 840 C CA . CYS A 1 110 ? -22.131 -8.277 35.193 1.00 97.12 110 CYS A CA 1
ATOM 841 C C . CYS A 1 110 ? -22.710 -7.201 36.125 1.00 97.12 110 CYS A C 1
ATOM 843 O O . CYS A 1 110 ? -23.036 -6.093 35.691 1.00 97.12 110 CYS A O 1
ATOM 845 N N . GLU A 1 111 ? -22.816 -7.514 37.420 1.00 95.56 111 GLU A N 1
ATOM 846 C CA . GLU A 1 111 ? -23.370 -6.604 38.432 1.00 95.56 111 GLU A CA 1
ATOM 847 C C . GLU A 1 111 ? -22.432 -5.435 38.766 1.00 95.56 111 GLU A C 1
ATOM 849 O O . GLU A 1 111 ? -22.887 -4.296 38.867 1.00 95.56 111 GLU A O 1
ATOM 854 N N . ASP A 1 112 ? -21.128 -5.699 38.904 1.00 96.31 112 ASP A N 1
ATOM 855 C CA . ASP A 1 112 ? -20.122 -4.673 39.195 1.00 96.31 112 ASP A CA 1
ATOM 856 C C . ASP A 1 112 ? -19.918 -3.783 37.949 1.00 96.31 112 ASP A C 1
ATOM 858 O O . ASP A 1 112 ? -19.472 -4.279 36.909 1.00 96.31 112 ASP A O 1
ATOM 862 N N . PRO A 1 113 ? -20.236 -2.474 38.018 1.00 97.00 113 PRO A N 1
ATOM 863 C CA . PRO A 1 113 ? -20.246 -1.597 36.847 1.00 97.00 113 PRO A CA 1
ATOM 864 C C . PRO A 1 113 ? -18.854 -1.388 36.237 1.00 97.00 113 PRO A C 1
ATOM 866 O O . PRO A 1 113 ? -18.733 -1.169 35.032 1.00 97.00 113 PRO A O 1
ATOM 869 N N . TYR A 1 114 ? -17.788 -1.491 37.032 1.00 97.69 114 TYR A N 1
ATOM 870 C CA . TYR A 1 114 ? -16.430 -1.319 36.524 1.00 97.69 114 TYR A CA 1
ATOM 871 C C . TYR A 1 114 ? -15.927 -2.620 35.898 1.00 97.69 114 TYR A C 1
ATOM 873 O O . TYR A 1 114 ? -1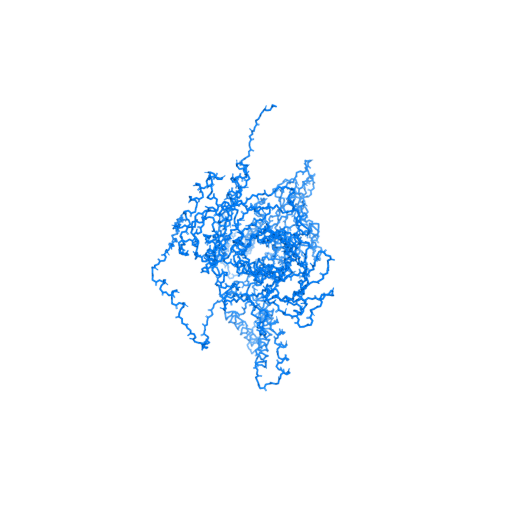5.326 -2.587 34.824 1.00 97.69 114 TYR A O 1
ATOM 881 N N . MET A 1 115 ? -16.229 -3.777 36.499 1.00 97.88 115 MET A N 1
ATOM 882 C CA . MET A 1 115 ? -15.910 -5.072 35.876 1.00 97.88 115 MET A CA 1
ATOM 883 C C . MET A 1 115 ? -16.719 -5.296 34.598 1.00 97.88 115 MET A C 1
ATOM 885 O O . MET A 1 115 ? -16.200 -5.847 33.629 1.00 97.88 115 MET A O 1
ATOM 889 N N . ARG A 1 116 ? -17.963 -4.814 34.551 1.00 98.25 116 ARG A N 1
ATOM 890 C CA . ARG A 1 116 ? -18.762 -4.736 33.326 1.00 98.25 116 ARG A CA 1
ATOM 891 C C . ARG A 1 116 ? -18.026 -3.966 32.238 1.00 98.25 116 ARG A C 1
ATOM 893 O O . ARG A 1 116 ? -17.860 -4.483 31.137 1.00 98.25 116 ARG A O 1
ATOM 900 N N . MET A 1 117 ? -17.534 -2.769 32.554 1.00 98.56 117 MET A N 1
ATOM 901 C CA . MET A 1 117 ? -16.736 -1.976 31.621 1.00 98.56 117 MET A CA 1
ATOM 902 C C . MET A 1 117 ? -15.445 -2.698 31.201 1.00 98.56 117 MET A C 1
ATOM 904 O O . MET A 1 117 ? -15.063 -2.615 30.036 1.00 98.56 117 MET A O 1
ATOM 908 N N . ALA A 1 118 ? -14.808 -3.465 32.092 1.00 98.56 118 ALA A N 1
ATOM 909 C CA . ALA A 1 118 ? -13.645 -4.290 31.753 1.00 98.56 118 ALA A CA 1
ATOM 910 C C . ALA A 1 118 ? -13.975 -5.392 30.726 1.00 98.56 118 ALA A C 1
ATOM 912 O O . ALA A 1 118 ? -13.177 -5.647 29.827 1.00 98.56 118 ALA A O 1
ATOM 913 N N . TRP A 1 119 ? -15.164 -6.000 30.789 1.00 98.69 119 TRP A N 1
ATOM 914 C CA . TRP A 1 119 ? -15.634 -6.926 29.750 1.00 98.69 119 TRP A CA 1
ATOM 915 C C . TRP A 1 119 ? -15.895 -6.230 28.409 1.00 98.69 119 TRP A C 1
ATOM 917 O O . TRP A 1 119 ? -15.577 -6.798 27.364 1.00 98.69 119 TRP A O 1
ATOM 927 N N . VAL A 1 120 ? -16.403 -4.991 28.418 1.00 98.69 120 VAL A N 1
ATOM 928 C CA . VAL A 1 120 ? -16.533 -4.184 27.190 1.00 98.69 120 VAL A CA 1
ATOM 929 C C . VAL A 1 120 ? -15.155 -3.889 26.588 1.00 98.69 120 VAL A C 1
ATOM 931 O O . VAL A 1 120 ? -14.983 -4.057 25.384 1.00 98.69 120 VAL A O 1
ATOM 934 N N . VAL A 1 121 ? -14.155 -3.546 27.413 1.00 98.50 121 VAL A N 1
ATOM 935 C CA . VAL A 1 121 ? -12.749 -3.430 26.975 1.00 98.50 121 VAL A CA 1
ATOM 936 C C . VAL A 1 121 ? -12.241 -4.750 26.387 1.00 98.50 121 VAL A C 1
ATOM 938 O O . VAL A 1 121 ? -11.551 -4.751 25.373 1.00 98.50 121 VAL A O 1
ATOM 941 N N . GLY A 1 122 ? -12.589 -5.884 26.998 1.00 97.75 122 GLY A N 1
ATOM 942 C CA . GLY A 1 122 ? -12.224 -7.200 26.484 1.00 97.75 122 GLY A CA 1
ATOM 943 C C . GLY A 1 122 ? -12.773 -7.465 25.077 1.00 97.75 122 GLY A C 1
ATOM 944 O O . GLY A 1 122 ? -12.039 -7.930 24.210 1.00 97.75 122 GLY A O 1
ATOM 945 N N . PHE A 1 123 ? -14.035 -7.118 24.816 1.00 98.06 123 PHE A N 1
ATOM 946 C CA . PHE A 1 123 ? -14.626 -7.217 23.476 1.00 98.06 123 PHE A CA 1
ATOM 947 C C . PHE A 1 123 ? -13.881 -6.349 22.452 1.00 98.06 123 PHE A C 1
ATOM 949 O O . PHE A 1 123 ? -13.507 -6.825 21.380 1.00 98.06 123 PHE A O 1
ATOM 956 N N . THR A 1 124 ? -13.620 -5.087 22.791 1.00 96.69 124 THR A N 1
ATOM 957 C CA . THR A 1 124 ? -12.965 -4.131 21.889 1.00 96.69 124 THR A CA 1
ATOM 958 C C . THR A 1 124 ? -11.465 -4.370 21.716 1.00 96.69 124 THR A C 1
ATOM 960 O O . THR A 1 124 ? -10.867 -3.736 20.849 1.00 96.69 124 THR A O 1
ATOM 963 N N . MET A 1 125 ? -10.846 -5.286 22.476 1.00 93.56 125 MET A N 1
ATOM 964 C CA . MET A 1 125 ? -9.475 -5.739 22.205 1.00 93.56 125 MET A CA 1
ATOM 965 C C . MET A 1 125 ? -9.365 -6.672 21.000 1.00 93.56 125 MET A C 1
ATOM 967 O O . MET A 1 125 ? -8.318 -6.701 20.356 1.00 93.56 125 MET A O 1
ATOM 971 N N . GLY A 1 126 ? -10.440 -7.391 20.660 1.00 89.00 126 GLY A N 1
ATOM 972 C CA . GLY A 1 126 ? -10.460 -8.376 19.576 1.00 89.00 126 GLY A CA 1
ATOM 973 C C . GLY A 1 126 ? -9.820 -7.913 18.257 1.00 89.00 126 GLY A C 1
ATOM 974 O O . GLY A 1 126 ? -8.943 -8.613 17.748 1.00 89.00 126 GLY A O 1
ATOM 975 N N . PRO A 1 127 ? -10.171 -6.729 17.714 1.00 87.88 127 PRO A N 1
ATOM 976 C CA . PRO A 1 127 ? -9.643 -6.267 16.432 1.00 87.88 127 PRO A CA 1
ATOM 977 C C . PRO A 1 127 ? -8.124 -6.075 16.405 1.00 87.88 127 PRO A C 1
ATOM 979 O O . PRO A 1 127 ? -7.522 -6.234 15.346 1.00 87.88 127 PRO A O 1
ATOM 982 N N . PHE A 1 128 ? -7.477 -5.753 17.532 1.00 87.25 128 PHE A N 1
ATOM 983 C CA . PHE A 1 128 ? -6.030 -5.496 17.546 1.00 87.25 128 PHE A CA 1
ATOM 984 C C . PHE A 1 128 ? -5.214 -6.767 17.288 1.00 87.25 128 PHE A C 1
ATOM 986 O O . PHE A 1 128 ? -4.195 -6.701 16.604 1.00 87.25 128 PHE A O 1
ATOM 993 N N . ALA A 1 129 ? -5.692 -7.932 17.736 1.00 80.56 129 ALA A N 1
ATOM 994 C CA . ALA A 1 129 ? -5.074 -9.215 17.395 1.00 80.56 129 ALA A CA 1
ATOM 995 C C . ALA A 1 129 ? -5.160 -9.521 15.892 1.00 80.56 129 ALA A C 1
ATOM 997 O O . ALA A 1 129 ? -4.217 -10.047 15.305 1.00 80.56 129 ALA A O 1
ATOM 998 N N . ALA A 1 130 ? -6.274 -9.153 15.258 1.00 81.50 130 ALA A N 1
ATOM 999 C CA . ALA A 1 130 ? -6.484 -9.323 13.825 1.00 81.50 130 ALA A CA 1
ATOM 1000 C C . ALA A 1 130 ? -5.619 -8.343 12.998 1.00 81.50 130 ALA A C 1
ATOM 1002 O O . ALA A 1 130 ? -5.122 -8.688 11.926 1.00 81.50 130 ALA A O 1
ATOM 1003 N N . ILE A 1 131 ? -5.393 -7.129 13.511 1.00 77.44 131 ILE A N 1
ATOM 1004 C CA . ILE A 1 131 ? -4.556 -6.093 12.881 1.00 77.44 131 ILE A CA 1
ATOM 1005 C C . ILE A 1 131 ? -3.053 -6.424 12.956 1.00 77.44 131 ILE A C 1
ATOM 1007 O O . ILE A 1 131 ? -2.276 -5.855 12.199 1.00 77.44 131 ILE A O 1
ATOM 1011 N N . GLU A 1 132 ? -2.626 -7.386 13.783 1.00 79.69 132 GLU A N 1
ATOM 1012 C CA . GLU A 1 132 ? -1.244 -7.902 13.769 1.00 79.69 132 GLU A CA 1
ATOM 1013 C C . GLU A 1 132 ? -0.832 -8.446 12.385 1.00 79.69 132 GLU A C 1
ATOM 1015 O O . GLU A 1 132 ? 0.352 -8.440 12.038 1.00 79.69 132 GLU A O 1
ATOM 1020 N N . ARG A 1 133 ? -1.806 -8.903 11.581 1.00 81.06 133 ARG A N 1
ATOM 1021 C CA . ARG A 1 133 ? -1.578 -9.461 10.243 1.00 81.06 133 ARG A CA 1
ATOM 1022 C C . ARG A 1 133 ? -1.031 -8.385 9.291 1.00 81.06 133 ARG A C 1
ATOM 1024 O O . ARG A 1 133 ? -1.655 -7.337 9.134 1.00 81.06 133 ARG A O 1
ATOM 1031 N N . PRO A 1 134 ? 0.075 -8.645 8.568 1.00 68.88 134 PRO A N 1
ATOM 1032 C CA . PRO A 1 134 ? 0.632 -7.696 7.602 1.00 68.88 134 PRO A CA 1
ATOM 1033 C C . PRO A 1 134 ? -0.114 -7.692 6.255 1.00 68.88 134 PRO A C 1
ATOM 1035 O O . PRO A 1 134 ? 0.316 -7.024 5.313 1.00 68.88 134 PRO A O 1
ATOM 1038 N N . TRP A 1 135 ? -1.209 -8.448 6.148 1.00 80.31 135 TRP A N 1
ATOM 1039 C CA . TRP A 1 135 ? -1.999 -8.603 4.934 1.00 80.31 135 TRP A CA 1
ATOM 1040 C C . TRP A 1 135 ? -3.122 -7.580 4.868 1.00 80.31 135 TRP A C 1
ATOM 1042 O O . TRP A 1 135 ? -3.818 -7.313 5.847 1.00 80.31 135 TRP A O 1
ATOM 1052 N N . LYS A 1 136 ? -3.342 -7.018 3.682 1.00 83.25 136 LYS A N 1
ATOM 1053 C CA . LYS A 1 136 ? -4.390 -6.025 3.479 1.00 83.25 136 LYS A CA 1
ATOM 1054 C C . LYS A 1 136 ? -5.689 -6.685 2.988 1.00 83.25 136 LYS A C 1
ATOM 1056 O O . LYS A 1 136 ? -5.665 -7.405 1.997 1.00 83.25 136 LYS A O 1
ATOM 1061 N N . PRO A 1 137 ? -6.861 -6.402 3.574 1.00 88.94 137 PRO A N 1
ATOM 1062 C CA . PRO A 1 137 ? -8.132 -6.793 2.966 1.00 88.94 137 PRO A CA 1
ATOM 1063 C C . PRO A 1 137 ? -8.385 -6.079 1.623 1.00 88.94 137 PRO A C 1
ATOM 1065 O O . PRO A 1 137 ? -7.957 -4.932 1.410 1.00 88.94 137 PRO A O 1
ATOM 1068 N N . PHE A 1 138 ? -9.159 -6.702 0.732 1.00 90.06 138 PHE A N 1
ATOM 1069 C CA . PHE A 1 138 ? -9.711 -6.033 -0.447 1.00 90.06 138 PHE A CA 1
ATOM 1070 C C . PHE A 1 138 ? -10.572 -4.836 -0.022 1.00 90.06 138 PHE A C 1
ATOM 1072 O O . PHE A 1 138 ? -11.351 -4.906 0.932 1.00 90.06 138 PHE A O 1
ATOM 1079 N N . ASN A 1 139 ? -10.447 -3.723 -0.750 1.00 88.38 139 ASN A N 1
ATOM 1080 C CA . ASN A 1 139 ? -11.322 -2.575 -0.529 1.00 88.38 139 ASN A CA 1
ATOM 1081 C C . ASN A 1 139 ? -12.751 -2.954 -0.958 1.00 88.38 139 ASN A C 1
ATOM 1083 O O . ASN A 1 139 ? -12.926 -3.422 -2.092 1.00 88.38 139 ASN A O 1
ATOM 1087 N N . PRO A 1 140 ? -13.763 -2.760 -0.097 1.00 91.44 140 PRO A N 1
ATOM 1088 C CA . PRO A 1 140 ? -15.144 -3.000 -0.474 1.00 91.44 140 PRO A CA 1
ATOM 1089 C C . PRO A 1 140 ? -15.600 -2.028 -1.562 1.00 91.44 140 PRO A C 1
ATOM 1091 O O . PRO A 1 140 ? -15.146 -0.880 -1.636 1.00 91.44 140 PRO A O 1
ATOM 1094 N N . ILE A 1 141 ? -16.517 -2.490 -2.402 1.00 90.00 141 ILE A N 1
ATOM 1095 C CA . ILE A 1 141 ? -17.171 -1.669 -3.421 1.00 90.00 141 ILE A CA 1
ATOM 1096 C C . ILE A 1 141 ? -18.378 -0.977 -2.795 1.00 90.00 141 ILE A C 1
ATOM 1098 O O . ILE A 1 141 ? -19.016 -1.507 -1.896 1.00 90.00 141 ILE A O 1
ATOM 1102 N N . LEU A 1 142 ? -18.714 0.220 -3.266 1.00 90.38 142 LEU A N 1
ATOM 1103 C CA . LEU A 1 142 ? -19.897 0.942 -2.797 1.00 90.38 142 LEU A CA 1
ATOM 1104 C C . LEU A 1 142 ? -21.179 0.097 -2.967 1.00 90.38 142 LEU A C 1
ATOM 1106 O O . LEU A 1 142 ? -21.466 -0.329 -4.087 1.00 90.38 142 LEU A O 1
ATOM 1110 N N . GLY A 1 143 ? -21.922 -0.117 -1.875 1.00 90.56 143 GLY A N 1
ATOM 1111 C CA . GLY A 1 143 ? -23.115 -0.978 -1.813 1.00 90.56 143 GLY A CA 1
ATOM 1112 C C . GLY A 1 143 ? -22.854 -2.451 -1.488 1.00 90.56 143 GLY A C 1
ATOM 1113 O O . GLY A 1 143 ? -23.800 -3.206 -1.262 1.00 90.56 143 GLY A O 1
ATOM 1114 N N . GLU A 1 144 ? -21.585 -2.859 -1.427 1.00 94.56 144 GLU A N 1
ATOM 1115 C CA . GLU A 1 144 ? -21.189 -4.170 -0.920 1.00 94.56 144 GLU A CA 1
ATOM 1116 C C . GLU A 1 144 ? -21.606 -4.332 0.545 1.00 94.56 144 GLU A C 1
ATOM 1118 O O . GLU A 1 144 ? -21.526 -3.384 1.331 1.00 94.56 144 GLU A O 1
ATOM 1123 N N . THR A 1 145 ? -22.024 -5.542 0.906 1.00 95.44 145 THR A N 1
ATOM 1124 C CA . THR A 1 145 ? -22.451 -5.908 2.257 1.00 95.44 145 THR A CA 1
ATOM 1125 C C . THR A 1 145 ? -21.671 -7.109 2.782 1.00 95.44 145 THR A C 1
ATOM 1127 O O . THR A 1 145 ? -21.073 -7.854 2.013 1.00 95.44 145 THR A O 1
ATOM 1130 N N . PHE A 1 146 ? -21.726 -7.360 4.083 1.00 95.50 146 PHE A N 1
ATOM 1131 C CA . PHE A 1 146 ? -21.350 -8.650 4.657 1.00 95.50 146 PHE A CA 1
ATOM 1132 C C . PHE A 1 146 ? -22.256 -8.973 5.839 1.00 95.50 146 PHE A C 1
ATOM 1134 O O . PHE A 1 146 ? -22.427 -8.134 6.721 1.00 95.50 146 PHE A O 1
ATOM 1141 N N . GLU A 1 147 ? -22.835 -10.170 5.859 1.00 92.56 147 GLU A N 1
ATOM 1142 C CA . GLU A 1 147 ? -23.721 -10.618 6.938 1.00 92.56 147 GLU A CA 1
ATOM 1143 C C . GLU A 1 147 ? -23.177 -11.845 7.680 1.00 92.56 147 GLU A C 1
ATOM 1145 O O . GLU A 1 147 ? -22.684 -12.803 7.079 1.00 92.56 147 GLU A O 1
ATOM 1150 N N . TYR A 1 148 ? -23.330 -11.830 9.002 1.00 91.25 148 TYR A N 1
ATOM 1151 C CA . TYR A 1 148 ? -22.974 -12.927 9.895 1.00 91.25 148 TYR A CA 1
ATOM 1152 C C . TYR A 1 148 ? -24.115 -13.195 10.879 1.00 91.25 148 TYR A C 1
ATOM 1154 O O . TYR A 1 148 ? -24.767 -12.273 11.376 1.00 91.25 148 TYR A O 1
ATOM 1162 N N . TYR A 1 149 ? -24.357 -14.473 11.160 1.00 88.88 149 TYR A N 1
ATOM 1163 C CA . TYR A 1 149 ? -25.386 -14.908 12.092 1.00 88.88 149 TYR A CA 1
ATOM 1164 C C . TYR A 1 149 ? -24.862 -16.045 12.965 1.00 88.88 149 TYR A C 1
ATOM 1166 O O . TYR A 1 149 ? -24.393 -17.054 12.451 1.00 88.88 149 TYR A O 1
ATOM 1174 N N . GLN A 1 150 ? -24.995 -15.892 14.283 1.00 88.94 150 GLN A N 1
ATOM 1175 C CA . GLN A 1 150 ? -24.683 -16.919 15.274 1.00 88.94 150 GLN A CA 1
ATOM 1176 C C . GLN A 1 150 ? -25.962 -17.325 16.018 1.00 88.94 150 GLN A C 1
ATOM 1178 O O . GLN A 1 150 ? -26.340 -16.665 16.994 1.00 88.94 150 GLN A O 1
ATOM 1183 N N . PRO A 1 151 ? -26.638 -18.411 15.603 1.00 85.50 151 PRO A N 1
ATOM 1184 C CA . PRO A 1 151 ? -27.910 -18.818 16.195 1.00 85.50 151 PRO A CA 1
ATOM 1185 C C . PRO A 1 151 ? -27.824 -19.091 17.701 1.00 85.50 151 PRO A C 1
ATOM 1187 O O . PRO A 1 151 ? -28.708 -18.681 18.446 1.00 85.50 151 PRO A O 1
ATOM 1190 N N . GLU A 1 152 ? -26.745 -19.736 18.159 1.00 88.75 152 GLU A N 1
ATOM 1191 C CA . GLU A 1 152 ? -26.586 -20.184 19.553 1.00 88.75 152 GLU A CA 1
ATOM 1192 C C . GLU A 1 152 ? -26.649 -19.045 20.577 1.00 88.75 152 GLU A C 1
ATOM 1194 O O . GLU A 1 152 ? -27.100 -19.241 21.703 1.00 88.75 152 GLU A O 1
ATOM 1199 N N . ARG A 1 153 ? -26.206 -17.848 20.180 1.00 90.25 153 ARG A N 1
ATOM 1200 C CA . ARG A 1 153 ? -26.173 -16.644 21.024 1.00 90.25 153 ARG A CA 1
ATOM 1201 C C . ARG A 1 153 ? -27.086 -15.530 20.514 1.00 90.25 153 ARG A C 1
ATOM 1203 O O . ARG A 1 153 ? -27.056 -14.420 21.042 1.00 90.25 153 ARG A O 1
ATOM 1210 N N . GLY A 1 154 ? -27.870 -15.818 19.474 1.00 91.00 154 GLY A N 1
ATOM 1211 C CA . GLY A 1 154 ? -28.767 -14.864 18.827 1.00 91.00 154 GLY A CA 1
ATOM 1212 C C . GLY A 1 154 ? -28.061 -13.658 18.205 1.00 91.00 154 GLY A C 1
ATOM 1213 O O . GLY A 1 154 ? -28.699 -12.623 18.042 1.00 91.00 154 GLY A O 1
ATOM 1214 N N . VAL A 1 155 ? -26.766 -13.759 17.882 1.00 92.75 155 VAL A N 1
ATOM 1215 C CA . VAL A 1 155 ? -25.999 -12.628 17.339 1.00 92.75 155 VAL A CA 1
ATOM 1216 C C . VAL A 1 155 ? -26.309 -12.473 15.860 1.00 92.75 155 VAL A C 1
ATOM 1218 O O . VAL A 1 155 ? -26.086 -13.399 15.082 1.00 92.75 155 VAL A O 1
ATOM 1221 N N . LYS A 1 156 ? -26.784 -11.296 15.463 1.00 93.25 156 LYS A N 1
ATOM 1222 C CA . LYS A 1 156 ? -26.923 -10.876 14.065 1.00 93.25 156 LYS A CA 1
ATOM 1223 C C . LYS A 1 156 ? -25.946 -9.746 13.798 1.00 93.25 156 LYS A C 1
ATOM 1225 O O . LYS A 1 156 ? -25.850 -8.836 14.613 1.00 93.25 156 LYS A O 1
ATOM 1230 N N . TYR A 1 157 ? -25.251 -9.792 12.671 1.00 94.81 157 TYR A N 1
ATOM 1231 C CA . TYR A 1 157 ? -24.295 -8.773 12.257 1.00 94.81 157 TYR A CA 1
ATOM 1232 C C . TYR A 1 157 ? -24.452 -8.462 10.771 1.00 94.81 157 TYR A C 1
ATOM 1234 O O . TYR A 1 157 ? -24.598 -9.368 9.950 1.00 94.81 157 TYR A O 1
ATOM 1242 N N . LEU A 1 158 ? -24.373 -7.180 10.436 1.00 96.12 158 LEU A N 1
ATOM 1243 C CA . LEU A 1 158 ? -24.371 -6.675 9.075 1.00 96.12 158 LEU A CA 1
ATOM 1244 C C . LEU A 1 158 ? -23.347 -5.551 8.942 1.00 96.12 158 LEU A C 1
ATOM 1246 O O . LEU A 1 158 ? -23.331 -4.631 9.755 1.00 96.12 158 LEU A O 1
ATOM 1250 N N . ALA A 1 159 ? -22.574 -5.572 7.863 1.00 97.38 159 ALA A N 1
ATOM 1251 C CA . ALA A 1 159 ? -21.752 -4.461 7.413 1.00 97.38 159 ALA A CA 1
ATOM 1252 C C . ALA A 1 159 ? -22.140 -4.013 5.995 1.00 97.38 159 ALA A C 1
ATOM 1254 O O . ALA A 1 159 ? -22.567 -4.834 5.184 1.00 97.38 159 ALA A O 1
ATOM 1255 N N . GLU A 1 160 ? -21.970 -2.727 5.687 1.00 96.69 160 GLU A N 1
ATOM 1256 C CA . GLU A 1 160 ? -22.204 -2.128 4.367 1.00 96.69 160 GLU A CA 1
ATOM 1257 C C . GLU A 1 160 ? -21.132 -1.071 4.048 1.00 96.69 160 GLU A C 1
ATOM 1259 O O . GLU A 1 160 ? -20.739 -0.275 4.904 1.00 96.69 160 GLU A O 1
ATOM 1264 N N . GLN A 1 161 ? -20.667 -1.021 2.798 1.00 95.19 161 GLN A N 1
ATOM 1265 C CA . GLN A 1 161 ? -19.843 0.083 2.303 1.00 95.19 161 GLN A CA 1
ATOM 1266 C C . GLN A 1 161 ? -20.738 1.244 1.850 1.00 95.19 161 GLN A C 1
ATOM 1268 O O . GLN A 1 161 ? -21.371 1.177 0.793 1.00 95.19 161 GLN A O 1
ATOM 1273 N N . VAL A 1 162 ? -20.743 2.339 2.613 1.00 92.94 162 VAL A N 1
ATOM 1274 C CA . VAL A 1 162 ? -21.691 3.458 2.438 1.00 92.94 162 VAL A CA 1
ATOM 1275 C C . VAL A 1 162 ? -21.104 4.664 1.708 1.00 92.94 162 VAL A C 1
ATOM 1277 O O . VAL A 1 162 ? -21.844 5.454 1.126 1.00 92.94 162 VAL A O 1
ATOM 1280 N N . SER A 1 163 ? -19.775 4.800 1.686 1.00 87.69 163 SER A N 1
ATOM 1281 C CA . SER A 1 163 ? -19.077 5.867 0.957 1.00 87.69 163 SER A CA 1
ATOM 1282 C C . SER A 1 163 ? -17.764 5.371 0.360 1.00 87.69 163 SER A C 1
ATOM 1284 O O . SER A 1 163 ? -17.096 4.528 0.947 1.00 87.69 163 SER A O 1
ATOM 1286 N N . HIS A 1 164 ? -17.367 5.898 -0.802 1.00 80.00 164 HIS A N 1
ATOM 1287 C CA . HIS A 1 164 ? -16.099 5.554 -1.464 1.00 80.00 164 HIS A CA 1
ATOM 1288 C C . HIS A 1 164 ? -15.030 6.659 -1.362 1.00 80.00 164 HIS A C 1
ATOM 1290 O O . HIS A 1 164 ? -13.838 6.357 -1.331 1.00 80.00 164 HIS A O 1
ATOM 1296 N N . HIS A 1 165 ? -15.433 7.933 -1.273 1.00 73.56 165 HIS A N 1
ATOM 1297 C CA . HIS A 1 165 ? -14.527 9.082 -1.172 1.00 73.56 165 HIS A CA 1
ATOM 1298 C C . HIS A 1 165 ? -15.043 10.098 -0.132 1.00 73.56 165 HIS A C 1
ATOM 1300 O O . HIS A 1 165 ? -15.860 10.945 -0.490 1.00 73.56 165 HIS A O 1
ATOM 1306 N N . PRO A 1 166 ? -14.577 10.036 1.133 1.00 73.38 166 PRO A N 1
ATOM 1307 C CA . PRO A 1 166 ? -13.642 9.049 1.690 1.00 73.38 166 PRO A CA 1
ATOM 1308 C C . PRO A 1 166 ? -14.268 7.645 1.813 1.00 73.38 166 PRO A C 1
ATOM 1310 O O . PRO A 1 166 ? -15.498 7.528 1.831 1.00 73.38 166 PRO A O 1
ATOM 1313 N N . PRO A 1 167 ? -13.460 6.569 1.869 1.00 83.88 167 PRO A N 1
ATOM 1314 C CA . PRO A 1 167 ? -13.976 5.221 2.072 1.00 83.88 167 PRO A CA 1
ATOM 1315 C C . PRO A 1 167 ? -14.533 5.078 3.494 1.00 83.88 167 PRO A C 1
ATOM 1317 O O . PRO A 1 167 ? -13.797 5.244 4.465 1.00 83.88 167 PRO A O 1
ATOM 1320 N N . VAL A 1 168 ? -15.823 4.756 3.605 1.00 90.25 168 VAL A N 1
ATOM 1321 C CA . VAL A 1 168 ? -16.505 4.512 4.885 1.00 90.25 168 VAL A CA 1
ATOM 1322 C C . VAL A 1 168 ? -17.272 3.201 4.797 1.00 90.25 168 VAL A C 1
ATOM 1324 O O . VAL A 1 168 ? -18.162 3.054 3.952 1.00 90.25 168 VAL A O 1
ATOM 1327 N N . GLY A 1 169 ? -16.909 2.261 5.665 1.00 94.88 169 GLY A N 1
ATOM 1328 C CA . GLY A 1 169 ? -17.683 1.054 5.937 1.00 94.88 169 GLY A CA 1
ATOM 1329 C C . GLY A 1 169 ? -18.415 1.221 7.259 1.00 94.88 169 GLY A C 1
ATOM 1330 O O . GLY A 1 169 ? -17.872 1.810 8.188 1.00 94.88 169 GLY A O 1
ATOM 1331 N N . VAL A 1 170 ? -19.636 0.725 7.365 1.00 96.75 170 VAL A N 1
ATOM 1332 C CA . VAL A 1 170 ? -20.405 0.766 8.614 1.00 96.75 170 VAL A CA 1
ATOM 1333 C C . VAL A 1 170 ? -20.896 -0.625 8.950 1.00 96.75 170 VAL A C 1
ATOM 1335 O O . VAL A 1 170 ? -21.085 -1.440 8.050 1.00 96.75 170 VAL A O 1
ATOM 1338 N N . SER A 1 171 ? -21.085 -0.915 10.230 1.00 97.69 171 SER A N 1
ATOM 1339 C CA . SER A 1 171 ? -21.672 -2.176 10.654 1.00 97.69 171 SER A CA 1
ATOM 1340 C C . SER A 1 171 ? -22.536 -2.038 11.889 1.00 97.69 171 SER A C 1
ATOM 1342 O O . SER A 1 171 ? -22.259 -1.205 12.749 1.00 97.69 171 SER A O 1
ATOM 1344 N N . HIS A 1 172 ? -23.517 -2.923 11.984 1.00 98.25 172 HIS A N 1
ATOM 1345 C CA . HIS A 1 172 ? -24.379 -3.119 13.132 1.00 98.25 172 HIS A CA 1
ATOM 1346 C C . HIS A 1 172 ? -24.315 -4.583 13.559 1.00 98.25 172 HIS A C 1
ATOM 1348 O O . HIS A 1 172 ? -24.375 -5.480 12.718 1.00 98.25 172 HIS A O 1
ATOM 1354 N N . GLY A 1 173 ? -24.216 -4.831 14.857 1.00 97.00 173 GLY A N 1
ATOM 1355 C CA . GLY A 1 173 ? -24.356 -6.151 15.448 1.00 97.00 173 GLY A CA 1
ATOM 1356 C C . GLY A 1 173 ? -25.232 -6.095 16.688 1.00 97.00 173 GLY A C 1
ATOM 1357 O O . GLY A 1 173 ? -25.128 -5.157 17.472 1.00 97.00 173 GLY A O 1
ATOM 1358 N N . GLU A 1 174 ? -26.074 -7.097 16.906 1.00 97.12 174 GLU A N 1
ATOM 1359 C CA . GLU A 1 174 ? -26.869 -7.175 18.128 1.00 97.12 174 GLU A CA 1
ATOM 1360 C C . GLU A 1 174 ? -27.288 -8.597 18.502 1.00 97.12 174 GLU A C 1
ATOM 1362 O O . GLU A 1 174 ? -27.315 -9.508 17.672 1.00 97.12 174 GLU A O 1
ATOM 1367 N N . ASN A 1 175 ? -27.663 -8.752 19.770 1.00 96.12 175 ASN A N 1
ATOM 1368 C CA . ASN A 1 175 ? -28.503 -9.834 20.280 1.00 96.12 175 ASN A CA 1
ATOM 1369 C C . ASN A 1 175 ? -29.478 -9.265 21.333 1.00 96.12 175 ASN A C 1
ATOM 1371 O O . ASN A 1 175 ? -29.619 -8.048 21.468 1.00 96.12 175 ASN A O 1
ATOM 1375 N N . ASP A 1 176 ? -30.148 -10.110 22.115 1.00 96.69 176 ASP A N 1
ATOM 1376 C CA . ASP A 1 176 ? -31.112 -9.664 23.137 1.00 96.69 176 ASP A CA 1
ATOM 1377 C C . ASP A 1 176 ? -30.493 -8.808 24.261 1.00 96.69 176 ASP A C 1
ATOM 1379 O O . ASP A 1 176 ? -31.209 -8.099 24.969 1.00 96.69 176 ASP A O 1
ATOM 1383 N N . LEU A 1 177 ? -29.168 -8.846 24.428 1.00 98.06 177 LEU A N 1
ATOM 1384 C CA . LEU A 1 177 ? -28.456 -8.231 25.547 1.00 98.06 177 LEU A CA 1
ATOM 1385 C C . LEU A 1 177 ? -27.746 -6.926 25.180 1.00 98.06 177 LEU A C 1
ATOM 1387 O O . LEU A 1 177 ? -27.596 -6.058 26.044 1.00 98.06 177 LEU A O 1
ATOM 1391 N N . TRP A 1 178 ? -27.306 -6.760 23.934 1.00 98.44 178 TRP A N 1
ATOM 1392 C CA . TRP A 1 178 ? -26.496 -5.610 23.529 1.00 98.44 178 TRP A CA 1
ATOM 1393 C C . TRP A 1 178 ? -26.678 -5.232 22.056 1.00 98.44 178 TRP A C 1
ATOM 1395 O O . TRP A 1 178 ? -27.167 -6.024 21.253 1.00 98.44 178 TRP A O 1
ATOM 1405 N N . THR A 1 179 ? -26.274 -4.007 21.715 1.00 98.31 179 THR A N 1
ATOM 1406 C CA . THR A 1 179 ? -26.042 -3.553 20.335 1.00 98.31 179 THR A CA 1
ATOM 1407 C C . THR A 1 179 ? -24.615 -3.029 20.181 1.00 98.31 179 THR A C 1
ATOM 1409 O O . THR A 1 179 ? -24.000 -2.558 21.142 1.00 98.31 179 THR A O 1
ATOM 1412 N N . TYR A 1 180 ? -24.093 -3.128 18.967 1.00 98.06 180 TYR A N 1
ATOM 1413 C CA . TYR A 1 180 ? -22.776 -2.692 18.534 1.00 98.06 180 TYR A CA 1
ATOM 1414 C C . TYR A 1 180 ? -22.927 -1.969 17.201 1.00 98.06 180 TYR A C 1
ATOM 1416 O O . TYR A 1 180 ? -23.412 -2.555 16.239 1.00 98.06 180 TYR A O 1
ATOM 1424 N N . ASP A 1 181 ? -22.470 -0.727 17.133 1.00 96.62 181 ASP A N 1
ATOM 1425 C CA . ASP A 1 181 ? -22.431 0.064 15.911 1.00 96.62 181 ASP A CA 1
ATOM 1426 C C . ASP A 1 181 ? -20.999 0.527 15.659 1.00 96.62 181 ASP A C 1
ATOM 1428 O O . ASP A 1 181 ? -20.330 1.050 16.554 1.00 96.62 181 ASP A O 1
ATOM 1432 N N . LEU A 1 182 ? -20.530 0.369 14.426 1.00 95.56 182 LEU A N 1
ATOM 1433 C CA . LEU A 1 182 ? -19.220 0.830 13.985 1.00 95.56 182 LEU A CA 1
ATOM 1434 C C . LEU A 1 182 ? -19.370 1.641 12.705 1.00 95.56 182 LEU A C 1
ATOM 1436 O O . LEU A 1 182 ? -19.921 1.168 11.719 1.00 95.56 182 LEU A O 1
ATOM 1440 N N . VAL A 1 183 ? -18.796 2.835 12.705 1.00 93.44 183 VAL A N 1
ATOM 1441 C CA . VAL A 1 183 ? -18.404 3.574 11.509 1.00 93.44 183 VAL A CA 1
ATOM 1442 C C . VAL A 1 183 ? -16.898 3.393 11.379 1.00 93.44 183 VAL A C 1
ATOM 1444 O O . VAL A 1 183 ? -16.156 3.830 12.250 1.00 93.44 183 VAL A O 1
ATOM 1447 N N . SER A 1 184 ? -16.444 2.726 10.326 1.00 91.38 184 SER A N 1
ATOM 1448 C CA . SER A 1 184 ? -15.040 2.452 10.030 1.00 91.38 184 SER A CA 1
ATOM 1449 C C . SER A 1 184 ? -14.547 3.389 8.935 1.00 91.38 184 SER A C 1
ATOM 1451 O O . SER A 1 184 ? -14.958 3.307 7.774 1.00 91.38 184 SER A O 1
ATOM 1453 N N . ALA A 1 185 ? -13.654 4.291 9.324 1.00 88.50 185 ALA A N 1
ATOM 1454 C CA . ALA A 1 185 ? -12.968 5.218 8.441 1.00 88.50 185 ALA A CA 1
ATOM 1455 C C . ALA A 1 185 ? -11.580 5.509 9.014 1.00 88.50 185 ALA A C 1
ATOM 1457 O O . ALA A 1 185 ? -11.389 5.538 10.235 1.00 88.50 185 ALA A O 1
ATOM 1458 N N . VAL A 1 186 ? -10.609 5.731 8.133 1.00 86.94 186 VAL A N 1
ATOM 1459 C CA . VAL A 1 186 ? -9.221 5.986 8.520 1.00 86.94 186 VAL A CA 1
ATOM 1460 C C . VAL A 1 186 ? -8.655 7.163 7.739 1.00 86.94 186 VAL A C 1
ATOM 1462 O O . VAL A 1 186 ? -8.946 7.325 6.555 1.00 86.94 186 VAL A O 1
ATOM 1465 N N . LYS A 1 187 ? -7.811 7.956 8.399 1.00 85.44 187 LYS A N 1
ATOM 1466 C CA . LYS A 1 187 ? -6.832 8.831 7.748 1.00 85.44 187 LYS A CA 1
ATOM 1467 C C . LYS A 1 187 ? -5.482 8.137 7.785 1.00 85.44 187 LYS A C 1
ATOM 1469 O O . LYS A 1 187 ? -5.170 7.427 8.740 1.00 85.44 187 LYS A O 1
ATOM 1474 N N . THR A 1 188 ? -4.661 8.343 6.767 1.00 85.94 188 THR A N 1
ATOM 1475 C CA . THR A 1 188 ? -3.299 7.793 6.758 1.00 85.94 188 THR A CA 1
ATOM 1476 C C . THR A 1 188 ? -2.247 8.873 6.617 1.00 85.94 188 THR A C 1
ATOM 1478 O O . THR A 1 188 ? -2.510 9.976 6.142 1.00 85.94 188 THR A O 1
ATOM 1481 N N . LYS A 1 189 ? -1.028 8.547 7.036 1.00 85.94 189 LYS A N 1
ATOM 1482 C CA . LYS A 1 189 ? 0.154 9.367 6.811 1.00 85.94 189 LYS A CA 1
ATOM 1483 C C . LYS A 1 189 ? 1.298 8.474 6.371 1.00 85.94 189 LYS A C 1
ATOM 1485 O O . LYS A 1 189 ? 1.852 7.713 7.164 1.00 85.94 189 LYS A O 1
ATOM 1490 N N . PHE A 1 190 ? 1.658 8.565 5.099 1.00 81.94 190 PHE A N 1
ATOM 1491 C CA . PHE A 1 190 ? 2.780 7.809 4.562 1.00 81.94 190 PHE A CA 1
ATOM 1492 C C . PHE A 1 190 ? 4.114 8.453 4.959 1.00 81.94 190 PHE A C 1
ATOM 1494 O O . PHE A 1 190 ? 4.348 9.633 4.712 1.00 81.94 190 PHE A O 1
ATOM 1501 N N . LEU A 1 191 ? 5.007 7.687 5.579 1.00 80.81 191 LEU A N 1
ATOM 1502 C CA . LEU A 1 191 ? 6.293 8.149 6.118 1.00 80.81 191 LEU A CA 1
ATOM 1503 C C . LEU A 1 191 ? 7.495 7.586 5.346 1.00 80.81 191 LEU A C 1
ATOM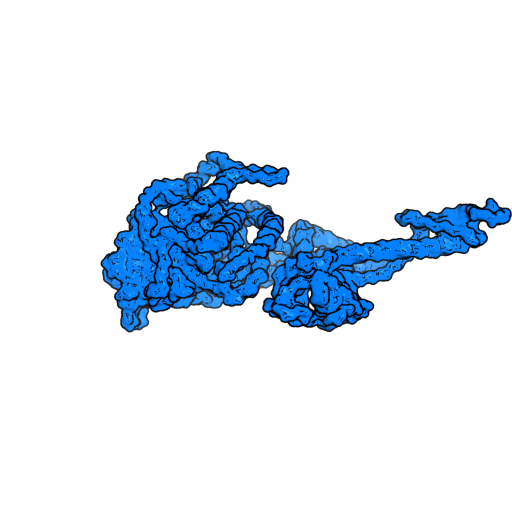 1505 O O . LEU A 1 191 ? 8.625 7.631 5.828 1.00 80.81 191 LEU A O 1
ATOM 1509 N N . GLY A 1 192 ? 7.269 7.025 4.158 1.00 77.81 192 GLY A N 1
ATOM 1510 C CA . GLY A 1 192 ? 8.305 6.367 3.370 1.00 77.81 192 GLY A CA 1
ATOM 1511 C C . GLY A 1 192 ? 8.275 4.877 3.653 1.00 77.81 192 GLY A C 1
ATOM 1512 O O . GLY A 1 192 ? 7.373 4.201 3.190 1.00 77.81 192 GLY A O 1
ATOM 1513 N N . ASN A 1 193 ? 9.199 4.349 4.456 1.00 76.25 193 ASN A N 1
ATOM 1514 C CA . ASN A 1 193 ? 9.206 2.912 4.770 1.00 76.25 193 ASN A CA 1
ATOM 1515 C C . ASN A 1 193 ? 8.106 2.473 5.762 1.00 76.25 193 ASN A C 1
ATOM 1517 O O . ASN A 1 193 ? 8.109 1.346 6.240 1.00 76.25 193 ASN A O 1
ATOM 1521 N N . SER A 1 194 ? 7.183 3.361 6.130 1.00 80.50 194 SER A N 1
ATOM 1522 C CA . SER A 1 194 ? 6.066 3.043 7.022 1.00 80.50 194 SER A CA 1
ATOM 1523 C C . SER A 1 194 ? 4.841 3.889 6.692 1.00 80.50 194 SER A C 1
ATOM 1525 O O . SER A 1 194 ? 4.965 4.943 6.064 1.00 80.50 194 SER A O 1
ATOM 1527 N N . VAL A 1 195 ? 3.664 3.444 7.123 1.00 82.94 195 VAL A N 1
ATOM 1528 C CA . VAL A 1 195 ? 2.429 4.238 7.102 1.00 82.94 195 VAL A CA 1
ATOM 1529 C C . VAL A 1 195 ? 1.823 4.249 8.494 1.00 82.94 195 VAL A C 1
ATOM 1531 O O . VAL A 1 195 ? 1.724 3.205 9.133 1.00 82.94 195 VAL A O 1
ATOM 1534 N N . GLU A 1 196 ? 1.427 5.427 8.958 1.00 86.44 196 GLU A N 1
ATOM 1535 C CA . GLU A 1 196 ? 0.596 5.576 10.151 1.00 86.44 196 GLU A CA 1
ATOM 1536 C C . GLU A 1 196 ? -0.872 5.656 9.739 1.00 86.44 196 GLU A C 1
ATOM 1538 O O . GLU A 1 196 ? -1.223 6.331 8.768 1.00 86.44 196 GLU A O 1
ATOM 1543 N N . VAL A 1 197 ? -1.717 4.948 10.474 1.00 87.56 197 VAL A N 1
ATOM 1544 C CA . VAL A 1 197 ? -3.151 4.806 10.261 1.00 87.56 197 VAL A CA 1
ATOM 1545 C C . VAL A 1 197 ? -3.851 5.351 11.497 1.00 87.56 197 VAL A C 1
ATOM 1547 O O . VAL A 1 197 ? -3.618 4.894 12.614 1.00 87.56 197 VAL A O 1
ATOM 1550 N N . TYR A 1 198 ? -4.706 6.340 11.277 1.00 87.75 198 TYR A N 1
ATOM 1551 C CA . TYR A 1 198 ? -5.454 7.049 12.301 1.00 87.75 198 TYR A CA 1
ATOM 1552 C C . TYR A 1 198 ? -6.935 6.717 12.123 1.00 87.75 198 TYR A C 1
ATOM 1554 O O . TYR A 1 198 ? -7.540 7.173 11.146 1.00 87.75 198 TYR A O 1
ATOM 1562 N N . PRO A 1 199 ? -7.534 5.915 13.015 1.00 89.00 199 PRO A N 1
ATOM 1563 C CA . PRO A 1 199 ? -8.966 5.673 12.981 1.00 89.00 199 PRO A CA 1
ATOM 1564 C C . PRO A 1 199 ? -9.715 6.978 13.266 1.00 89.00 199 PRO A C 1
ATOM 1566 O O . PRO A 1 199 ? -9.483 7.622 14.284 1.00 89.00 199 PRO A O 1
ATOM 1569 N N . ILE A 1 200 ? -10.604 7.365 12.355 1.00 86.44 200 ILE A N 1
ATOM 1570 C CA . ILE A 1 200 ? -11.478 8.547 12.495 1.00 86.44 200 ILE A CA 1
ATOM 1571 C C . ILE A 1 200 ? -12.960 8.168 12.584 1.00 86.44 200 ILE A C 1
ATOM 1573 O O . ILE A 1 200 ? -13.849 9.016 12.577 1.00 86.44 200 ILE A O 1
ATOM 1577 N N . GLY A 1 201 ? -13.221 6.865 12.591 1.00 86.31 201 GLY A N 1
ATOM 1578 C CA . GLY A 1 201 ? -14.533 6.282 12.767 1.00 86.31 201 GLY A CA 1
ATOM 1579 C C . GLY A 1 201 ? -15.065 6.390 14.196 1.00 86.31 201 GLY A C 1
ATOM 1580 O O . GLY A 1 201 ? -14.407 6.914 15.093 1.00 86.31 201 GLY A O 1
ATOM 1581 N N . ARG A 1 202 ? -16.258 5.837 14.411 1.00 89.31 202 ARG A N 1
ATOM 1582 C CA . ARG A 1 202 ? -16.942 5.810 15.708 1.00 89.31 202 ARG A CA 1
ATOM 1583 C C . ARG A 1 202 ? -17.363 4.392 16.042 1.00 89.31 202 ARG A C 1
ATOM 1585 O O . ARG A 1 202 ? -17.943 3.722 15.198 1.00 89.31 202 ARG A O 1
ATOM 1592 N N . THR A 1 203 ? -17.144 3.963 17.279 1.00 94.06 203 THR A N 1
ATOM 1593 C CA . THR A 1 203 ? -17.696 2.705 17.801 1.00 94.06 203 THR A CA 1
ATOM 1594 C C . THR A 1 203 ? -18.631 3.006 18.965 1.00 94.06 203 THR A C 1
ATOM 1596 O O . THR A 1 203 ? -18.227 3.682 19.910 1.00 94.06 203 THR A O 1
ATOM 1599 N N . ARG A 1 204 ? -19.860 2.491 18.915 1.00 94.81 204 ARG A N 1
ATOM 1600 C CA . ARG A 1 204 ? -20.869 2.582 19.976 1.00 94.81 204 ARG A CA 1
ATOM 1601 C C . ARG A 1 204 ? -21.272 1.181 20.415 1.00 94.81 204 ARG A C 1
ATOM 1603 O O . ARG A 1 204 ? -21.556 0.329 19.583 1.00 94.81 204 ARG A O 1
ATOM 1610 N N . ILE A 1 205 ? -21.317 0.946 21.720 1.00 98.19 205 ILE A N 1
ATOM 1611 C CA . ILE A 1 205 ? -21.833 -0.299 22.300 1.00 98.19 205 ILE A CA 1
ATOM 1612 C C . ILE A 1 205 ? -22.910 0.073 23.305 1.00 98.19 205 ILE A C 1
ATOM 1614 O O . ILE A 1 205 ? -22.661 0.892 24.186 1.00 98.19 205 ILE A O 1
ATOM 1618 N N . LYS A 1 206 ? -24.090 -0.532 23.203 1.00 98.25 206 LYS A N 1
ATOM 1619 C CA . LYS A 1 206 ? -25.172 -0.343 24.169 1.00 98.25 206 LYS A CA 1
ATOM 1620 C C . LYS A 1 206 ? -25.487 -1.659 24.855 1.00 98.25 206 LYS A C 1
ATOM 1622 O O . LYS A 1 206 ? -25.767 -2.648 24.188 1.00 98.25 206 LYS A O 1
ATOM 1627 N N . LEU A 1 207 ? -25.500 -1.664 26.183 1.00 98.50 207 LEU A N 1
ATOM 1628 C CA . LEU A 1 207 ? -25.978 -2.802 26.968 1.00 98.50 207 LEU A CA 1
ATOM 1629 C C . LEU A 1 207 ? -27.465 -2.590 27.281 1.00 98.50 207 LEU A C 1
ATOM 1631 O O . LEU A 1 207 ? -27.829 -1.658 27.995 1.00 98.50 207 LEU A O 1
ATOM 1635 N N . LYS A 1 208 ? -28.341 -3.440 26.735 1.00 97.69 208 LYS A N 1
ATOM 1636 C CA . LYS A 1 208 ? -29.805 -3.257 26.764 1.00 97.69 208 LYS A CA 1
ATOM 1637 C C . LYS A 1 208 ? -30.382 -3.348 28.182 1.00 97.69 208 LYS A C 1
ATOM 1639 O O . LYS A 1 208 ? -31.318 -2.626 28.501 1.00 97.69 208 LYS A O 1
ATOM 1644 N N . GLY A 1 209 ? -29.811 -4.200 29.036 1.00 95.62 209 GLY A N 1
ATOM 1645 C CA . GLY A 1 209 ? -30.293 -4.406 30.408 1.00 95.62 209 GLY A CA 1
ATOM 1646 C C . GLY A 1 209 ? -30.045 -3.227 31.355 1.00 95.62 209 GLY A C 1
ATOM 1647 O O . GLY A 1 209 ? -30.839 -2.998 32.264 1.00 95.62 209 GLY A O 1
ATOM 1648 N N . THR A 1 210 ? -28.962 -2.476 31.146 1.00 96.12 210 THR A N 1
ATOM 1649 C CA . THR A 1 210 ? -28.548 -1.356 32.014 1.00 96.12 210 THR A CA 1
ATOM 1650 C C . THR A 1 210 ? -28.714 0.008 31.350 1.00 96.12 210 THR A C 1
ATOM 1652 O O . THR A 1 210 ? -28.535 1.024 32.014 1.00 96.12 210 THR A O 1
ATOM 1655 N N . ASP A 1 211 ? -29.042 0.028 30.055 1.00 96.69 211 ASP A N 1
ATOM 1656 C CA . ASP A 1 211 ? -29.102 1.219 29.198 1.00 96.69 211 ASP A CA 1
ATOM 1657 C C . ASP A 1 211 ? -27.774 2.002 29.140 1.00 96.69 211 ASP A C 1
ATOM 1659 O O . ASP A 1 211 ? -27.728 3.191 28.824 1.00 96.69 211 ASP A O 1
ATOM 1663 N N . GLU A 1 212 ? -26.660 1.331 29.442 1.00 97.25 212 GLU A N 1
ATOM 1664 C CA . GLU A 1 212 ? -25.337 1.943 29.390 1.00 97.25 212 GLU A CA 1
ATOM 1665 C C . GLU A 1 212 ? -24.811 1.990 27.960 1.00 97.25 212 GLU A C 1
ATOM 1667 O O . GLU A 1 212 ? -24.826 0.981 27.247 1.00 97.25 212 GLU A O 1
ATOM 1672 N N . VAL A 1 213 ? -24.302 3.158 27.571 1.00 97.12 213 VAL A N 1
ATOM 1673 C CA . VAL A 1 213 ? -23.716 3.408 26.255 1.00 97.12 213 VAL A CA 1
ATOM 1674 C C . VAL A 1 213 ? -22.222 3.651 26.401 1.00 97.12 213 VAL A C 1
ATOM 1676 O O . VAL A 1 213 ? -21.784 4.506 27.167 1.00 97.12 213 VAL A O 1
ATOM 1679 N N . TYR A 1 214 ? -21.438 2.914 25.627 1.00 97.75 214 TYR A N 1
ATOM 1680 C CA . TYR A 1 214 ? -19.990 3.000 25.578 1.00 97.75 214 TYR A CA 1
ATOM 1681 C C . TYR A 1 214 ? -19.543 3.549 24.225 1.00 97.75 214 TYR A C 1
ATOM 1683 O O . TYR A 1 214 ? -20.104 3.190 23.188 1.00 97.75 214 TYR A O 1
ATOM 1691 N N . SER A 1 215 ? -18.514 4.391 24.239 1.00 96.00 215 SER A N 1
ATOM 1692 C CA . SER A 1 215 ? -17.835 4.892 23.046 1.00 96.00 215 SER A CA 1
ATOM 1693 C C . SER A 1 215 ? -16.338 4.637 23.126 1.00 96.00 215 SER A C 1
ATOM 1695 O O . SER A 1 215 ? -15.722 4.866 24.169 1.00 96.00 215 SER A O 1
ATOM 1697 N N . LEU A 1 216 ? -15.765 4.156 22.025 1.00 95.12 216 LEU A N 1
ATOM 1698 C CA . LEU A 1 216 ? -14.341 3.879 21.894 1.00 95.12 216 LEU A CA 1
ATOM 1699 C C . LEU A 1 216 ? -13.662 4.898 20.974 1.00 95.12 216 LEU A C 1
ATOM 1701 O O . LEU A 1 216 ? -14.044 5.052 19.815 1.00 95.12 216 LEU A O 1
ATOM 1705 N N . VAL A 1 217 ? -12.575 5.476 21.480 1.00 92.12 217 VAL A N 1
ATOM 1706 C CA . VAL A 1 217 ? -11.530 6.158 20.715 1.00 92.12 217 VAL A CA 1
ATOM 1707 C C . VAL A 1 217 ? -10.290 5.252 20.711 1.00 92.12 217 VAL A C 1
ATOM 1709 O O . VAL A 1 217 ? -9.631 5.119 21.751 1.00 92.12 217 VAL A O 1
ATOM 1712 N N . PRO A 1 218 ? -10.001 4.561 19.595 1.00 91.75 218 PRO A N 1
ATOM 1713 C CA . PRO A 1 218 ? -8.879 3.635 19.511 1.00 91.75 218 PRO A CA 1
ATOM 1714 C C . PRO A 1 218 ? -7.543 4.369 19.260 1.00 91.75 218 PRO A C 1
ATOM 1716 O O . PRO A 1 218 ? -7.539 5.475 18.714 1.00 91.75 218 PRO A O 1
ATOM 1719 N N . PRO A 1 219 ? -6.406 3.744 19.609 1.00 90.75 219 PRO A N 1
ATOM 1720 C CA . PRO A 1 219 ? -5.077 4.273 19.326 1.00 90.75 219 PRO A CA 1
ATOM 1721 C C . PRO A 1 219 ? -4.737 4.197 17.825 1.00 90.75 219 PRO A C 1
ATOM 1723 O O . PRO A 1 219 ? -5.337 3.406 17.088 1.00 90.75 219 PRO A O 1
ATOM 1726 N N . PRO A 1 220 ? -3.758 4.987 17.348 1.00 89.50 220 PRO A N 1
ATOM 1727 C CA . PRO A 1 220 ? -3.197 4.831 16.013 1.00 89.50 220 PRO A CA 1
ATOM 1728 C C . PRO A 1 220 ? -2.403 3.524 15.856 1.00 89.50 220 PRO A C 1
ATOM 1730 O O . PRO A 1 220 ? -1.848 2.964 16.805 1.00 89.50 220 PRO A O 1
ATOM 1733 N N . THR A 1 221 ? -2.289 3.088 14.603 1.00 88.81 221 THR A N 1
ATOM 1734 C CA . THR A 1 221 ? -1.512 1.912 14.193 1.00 88.81 221 THR A CA 1
ATOM 1735 C C . THR A 1 221 ? -0.477 2.319 13.150 1.00 88.81 221 THR A C 1
ATOM 1737 O O . THR A 1 221 ? -0.696 3.238 12.363 1.00 88.81 221 THR A O 1
ATOM 1740 N N . LYS A 1 222 ? 0.660 1.630 13.099 1.00 85.56 222 LYS A N 1
ATOM 1741 C CA . LYS A 1 222 ? 1.706 1.836 12.103 1.00 85.56 222 LYS A CA 1
ATOM 1742 C C . LYS A 1 222 ? 2.127 0.522 11.481 1.00 85.56 222 LYS A C 1
ATOM 1744 O O . LYS A 1 222 ? 2.518 -0.406 12.178 1.00 85.56 222 LYS A O 1
ATOM 1749 N N . ALA A 1 223 ? 2.088 0.471 10.154 1.00 83.62 223 ALA A N 1
ATOM 1750 C CA . ALA A 1 223 ? 2.720 -0.606 9.410 1.00 83.62 223 ALA A CA 1
ATOM 1751 C C . ALA A 1 223 ? 4.145 -0.183 9.062 1.00 83.62 223 ALA A C 1
ATOM 1753 O O . ALA A 1 223 ? 4.366 0.821 8.375 1.00 83.62 223 ALA A O 1
ATOM 1754 N N . HIS A 1 224 ? 5.110 -0.932 9.574 1.00 79.25 224 HIS A N 1
ATOM 1755 C CA . HIS A 1 224 ? 6.531 -0.735 9.346 1.00 79.25 224 HIS A CA 1
ATOM 1756 C C . HIS A 1 224 ? 7.006 -1.542 8.142 1.00 79.25 224 HIS A C 1
ATOM 1758 O O . HIS A 1 224 ? 6.380 -2.524 7.750 1.00 79.25 224 HIS A O 1
ATOM 1764 N N . ASN A 1 225 ? 8.151 -1.143 7.591 1.00 71.00 225 ASN A N 1
ATOM 1765 C CA . ASN A 1 225 ? 8.871 -1.874 6.552 1.00 71.00 225 ASN A CA 1
ATOM 1766 C C . ASN A 1 225 ? 8.036 -2.187 5.302 1.00 71.00 225 ASN A C 1
ATOM 1768 O O . ASN A 1 225 ? 8.195 -3.235 4.683 1.00 71.00 225 ASN A O 1
ATOM 1772 N N . LEU A 1 226 ? 7.160 -1.259 4.902 1.00 67.75 226 LEU A N 1
ATOM 1773 C CA . LEU A 1 226 ? 6.325 -1.422 3.706 1.00 67.75 226 LEU A CA 1
ATOM 1774 C C . LEU A 1 226 ? 7.146 -1.624 2.423 1.00 67.75 226 LEU A C 1
ATOM 1776 O O . LEU A 1 226 ? 6.624 -2.150 1.443 1.00 67.75 226 LEU A O 1
ATOM 1780 N N . ILE A 1 227 ? 8.408 -1.185 2.416 1.00 64.19 227 ILE A N 1
ATOM 1781 C CA . ILE A 1 227 ? 9.289 -1.228 1.246 1.00 64.19 227 ILE A CA 1
ATOM 1782 C C . ILE A 1 227 ? 10.548 -2.048 1.495 1.00 64.19 227 ILE A C 1
ATOM 1784 O O . ILE A 1 227 ? 10.909 -2.876 0.665 1.00 64.19 227 ILE A O 1
ATOM 1788 N N . VAL A 1 228 ? 11.238 -1.792 2.606 1.00 60.56 228 VAL A N 1
ATOM 1789 C CA . VAL A 1 228 ? 12.493 -2.457 2.964 1.00 60.56 228 VAL A CA 1
ATOM 1790 C C . VAL A 1 228 ? 12.323 -3.152 4.305 1.00 60.56 228 VAL A C 1
ATOM 1792 O O . VAL A 1 228 ? 11.984 -2.500 5.295 1.00 60.56 228 VAL A O 1
ATOM 1795 N N . GLY A 1 229 ? 12.617 -4.453 4.327 1.00 59.81 229 GLY A N 1
ATOM 1796 C CA . GLY A 1 229 ? 12.491 -5.327 5.491 1.00 59.81 229 GLY A CA 1
ATOM 1797 C C . GLY A 1 229 ? 11.158 -6.077 5.550 1.00 59.81 229 GLY A C 1
ATOM 1798 O O . GLY A 1 229 ? 10.271 -5.895 4.714 1.00 59.81 229 GLY A O 1
ATOM 1799 N N . SER A 1 230 ? 11.018 -6.933 6.560 1.00 64.38 230 SER A N 1
ATOM 1800 C CA . SER A 1 230 ? 9.772 -7.655 6.825 1.00 64.38 230 SER A CA 1
ATOM 1801 C C . SER A 1 230 ? 8.731 -6.705 7.404 1.00 64.38 230 SER A C 1
ATOM 1803 O O . SER A 1 230 ? 9.031 -5.988 8.363 1.00 64.38 230 SER A O 1
ATOM 1805 N N . ILE A 1 231 ? 7.527 -6.700 6.823 1.00 71.81 231 ILE A N 1
ATOM 1806 C CA . ILE A 1 231 ? 6.406 -5.880 7.294 1.00 71.81 231 ILE A CA 1
ATOM 1807 C C . ILE A 1 231 ? 5.994 -6.368 8.677 1.00 71.81 231 ILE A C 1
ATOM 1809 O O . ILE A 1 231 ? 5.834 -7.565 8.899 1.00 71.81 231 ILE A O 1
ATOM 1813 N N . TRP A 1 232 ? 5.792 -5.429 9.591 1.00 75.12 232 TRP A N 1
ATOM 1814 C CA . TRP A 1 232 ? 5.218 -5.702 10.900 1.00 75.12 232 TRP A CA 1
ATOM 1815 C C . TRP A 1 232 ? 4.366 -4.520 11.347 1.00 75.12 232 TRP A C 1
ATOM 1817 O O . TRP A 1 232 ? 4.542 -3.393 10.870 1.00 75.12 232 TRP A O 1
ATOM 1827 N N . ILE A 1 233 ? 3.422 -4.796 12.239 1.00 81.81 233 ILE A N 1
ATOM 1828 C CA . ILE A 1 233 ? 2.426 -3.831 12.689 1.00 81.81 233 ILE A CA 1
ATOM 1829 C C . ILE A 1 233 ? 2.683 -3.465 14.150 1.00 81.81 233 ILE A C 1
ATOM 1831 O O . ILE A 1 233 ? 2.915 -4.344 14.981 1.00 81.81 233 ILE A O 1
ATOM 1835 N N . ASP A 1 234 ? 2.627 -2.169 14.448 1.00 87.06 234 ASP A N 1
ATOM 1836 C CA . ASP A 1 234 ? 2.664 -1.628 15.805 1.00 87.06 234 ASP A CA 1
ATOM 1837 C C . ASP A 1 234 ? 1.394 -0.830 16.090 1.00 87.06 234 ASP A C 1
ATOM 1839 O O . ASP A 1 234 ? 0.947 -0.054 15.248 1.00 87.06 234 ASP A O 1
ATOM 1843 N N . THR A 1 235 ? 0.833 -0.973 17.283 1.00 87.25 235 THR A N 1
ATOM 1844 C CA . THR A 1 235 ? -0.290 -0.150 17.753 1.00 87.25 235 THR A CA 1
ATOM 1845 C C . THR A 1 235 ? 0.149 0.528 19.034 1.00 87.25 235 THR A C 1
ATOM 1847 O O . THR A 1 235 ? 0.640 -0.149 19.936 1.00 87.25 235 THR A O 1
ATOM 1850 N N . PHE A 1 236 ? 0.003 1.851 19.103 1.00 89.81 236 PHE A N 1
ATOM 1851 C CA . PHE A 1 236 ? 0.641 2.653 20.145 1.00 89.81 236 PHE A CA 1
ATOM 1852 C C . PHE A 1 236 ? -0.179 3.880 20.540 1.00 89.81 236 PHE A C 1
ATOM 1854 O O . PHE A 1 236 ? -0.948 4.415 19.748 1.00 89.81 236 PHE A O 1
ATOM 1861 N N . GLY A 1 237 ? 0.056 4.383 21.749 1.00 92.94 237 GLY A N 1
ATOM 1862 C CA . GLY A 1 237 ? -0.589 5.587 22.263 1.00 92.94 237 GLY A CA 1
ATOM 1863 C C . GLY A 1 237 ? -1.882 5.302 23.020 1.00 92.94 237 GLY A C 1
ATOM 1864 O O . GLY A 1 237 ? -2.074 4.216 23.570 1.00 92.94 237 GLY A O 1
ATOM 1865 N N . ASP A 1 238 ? -2.743 6.312 23.098 1.00 94.56 238 ASP A N 1
ATOM 1866 C CA . ASP A 1 238 ? -3.887 6.294 24.002 1.00 94.56 238 ASP A CA 1
ATOM 1867 C C . ASP A 1 238 ? -5.097 5.576 23.399 1.00 94.56 238 ASP A C 1
ATOM 1869 O O . ASP A 1 238 ? -5.589 5.903 22.320 1.00 94.56 238 ASP A O 1
ATOM 1873 N N . TYR A 1 239 ? -5.621 4.631 24.167 1.00 95.75 239 TYR A N 1
ATOM 1874 C CA . TYR A 1 239 ? -6.921 4.008 23.987 1.00 95.75 239 TYR A CA 1
ATOM 1875 C C . TYR A 1 239 ? -7.865 4.569 25.048 1.00 95.75 239 TYR A C 1
ATOM 1877 O O . TYR A 1 239 ? -7.561 4.552 26.245 1.00 95.75 239 TYR A O 1
ATOM 1885 N N . THR A 1 240 ? -9.038 5.042 24.636 1.00 96.50 240 THR A N 1
ATOM 1886 C CA . THR A 1 240 ? -10.068 5.534 25.555 1.00 96.50 240 THR A CA 1
ATOM 1887 C C . THR A 1 240 ? -11.399 4.855 25.276 1.00 96.50 240 THR A C 1
ATOM 1889 O O . THR A 1 240 ? -11.948 4.992 24.190 1.00 96.50 240 THR A O 1
ATOM 1892 N N . LEU A 1 241 ? -11.963 4.200 26.290 1.00 97.94 241 LEU A N 1
ATOM 1893 C CA . LEU A 1 241 ? -13.363 3.781 26.294 1.00 97.94 241 LEU A CA 1
ATOM 1894 C C . LEU A 1 241 ? -14.117 4.643 27.311 1.00 97.94 241 LEU A C 1
ATOM 1896 O O . LEU A 1 241 ? -13.788 4.623 28.495 1.00 97.94 241 LEU A O 1
ATOM 1900 N N . LEU A 1 242 ? -15.111 5.402 26.865 1.00 97.94 242 LEU A N 1
ATOM 1901 C CA . LEU A 1 242 ? -15.984 6.219 27.705 1.00 97.94 242 LEU A CA 1
ATOM 1902 C C . LEU A 1 242 ? -17.323 5.506 27.889 1.00 97.94 242 LEU A C 1
ATOM 1904 O O . LEU A 1 242 ? -17.954 5.138 26.905 1.00 97.94 242 LEU A O 1
ATOM 1908 N N . ASN A 1 243 ? -17.792 5.366 29.125 1.00 97.88 243 ASN A N 1
ATOM 1909 C CA . ASN A 1 243 ? -19.196 5.092 29.405 1.00 97.88 243 ASN A CA 1
ATOM 1910 C C . ASN A 1 243 ? -19.939 6.436 29.452 1.00 97.88 243 ASN A C 1
ATOM 1912 O O . ASN A 1 243 ? -19.813 7.194 30.414 1.00 97.88 243 ASN A O 1
ATOM 1916 N N . ALA A 1 244 ? -20.689 6.742 28.397 1.00 95.38 244 ALA A N 1
ATOM 1917 C CA . ALA A 1 244 ? -21.414 7.999 28.233 1.00 95.38 244 ALA A CA 1
ATOM 1918 C C . ALA A 1 244 ? -22.538 8.172 29.266 1.00 95.38 244 ALA A C 1
ATOM 1920 O O . ALA A 1 244 ? -22.888 9.295 29.617 1.00 95.38 244 ALA A O 1
ATOM 1921 N N . THR A 1 245 ? -23.080 7.063 29.776 1.00 96.06 245 THR A N 1
ATOM 1922 C CA . THR A 1 245 ? -24.178 7.061 30.749 1.00 96.06 245 THR A CA 1
ATOM 1923 C C . THR A 1 245 ? -23.689 7.384 32.161 1.00 96.06 245 THR A C 1
ATOM 1925 O O . THR A 1 245 ? -24.358 8.106 32.896 1.00 96.06 245 THR A O 1
ATOM 1928 N N . THR A 1 246 ? -22.527 6.855 32.562 1.00 96.31 246 THR A N 1
ATOM 1929 C CA . THR A 1 246 ? -22.012 6.993 33.939 1.00 96.31 246 THR A CA 1
ATOM 1930 C C . THR A 1 246 ? -20.872 7.998 34.078 1.00 96.31 246 THR A C 1
ATOM 1932 O O . THR A 1 246 ? -20.566 8.410 35.194 1.00 96.31 246 THR A O 1
ATOM 1935 N N . GLY A 1 247 ? -20.216 8.376 32.978 1.00 96.38 247 GLY A N 1
ATOM 1936 C CA . GLY A 1 247 ? -18.995 9.184 32.977 1.00 96.38 247 GLY A CA 1
ATOM 1937 C C . GLY A 1 247 ? -17.721 8.403 33.324 1.00 96.38 247 GLY A C 1
ATOM 1938 O O . GLY A 1 247 ? -16.637 8.984 33.313 1.00 96.38 247 GLY A O 1
ATOM 1939 N N . ALA A 1 248 ? -17.817 7.099 33.617 1.00 97.88 248 ALA A N 1
ATOM 1940 C CA . ALA A 1 248 ? -16.647 6.254 33.840 1.00 97.88 248 ALA A CA 1
ATOM 1941 C C . ALA A 1 248 ? -15.810 6.117 32.558 1.00 97.88 248 ALA A C 1
ATOM 1943 O O . ALA A 1 248 ? -16.343 6.076 31.447 1.00 97.88 248 ALA A O 1
ATOM 1944 N N . LYS A 1 249 ? -14.488 6.023 32.704 1.00 98.06 249 LYS A N 1
ATOM 1945 C CA . LYS A 1 249 ? -13.549 5.992 31.579 1.00 98.06 249 LYS A CA 1
ATOM 1946 C C . LYS A 1 249 ? -12.469 4.942 31.794 1.00 98.06 249 LYS A C 1
ATOM 1948 O O . LYS A 1 249 ? -11.756 4.983 32.792 1.00 98.06 249 LYS A O 1
ATOM 1953 N N . ALA A 1 250 ? -12.296 4.050 30.824 1.00 98.25 250 ALA A N 1
ATOM 1954 C CA . ALA A 1 250 ? -11.094 3.239 30.699 1.00 98.25 250 ALA A CA 1
ATOM 1955 C C . ALA A 1 250 ? -10.075 4.001 29.853 1.00 98.25 250 ALA A C 1
ATOM 1957 O O . ALA A 1 250 ? -10.391 4.440 28.746 1.00 98.25 250 ALA A O 1
ATOM 1958 N N . HIS A 1 251 ? -8.864 4.158 30.372 1.00 97.44 251 HIS A N 1
ATOM 1959 C CA . HIS A 1 251 ? -7.742 4.749 29.657 1.00 97.44 251 HIS A CA 1
ATOM 1960 C C . HIS A 1 251 ? -6.578 3.766 29.673 1.00 97.44 251 HIS A C 1
ATOM 1962 O O . HIS A 1 251 ? -6.044 3.477 30.747 1.00 97.44 251 HIS A O 1
ATOM 1968 N N . LEU A 1 252 ? -6.199 3.262 28.499 1.00 97.12 252 LEU A N 1
ATOM 1969 C CA . LEU A 1 252 ? -5.071 2.350 28.322 1.00 97.12 252 LEU A CA 1
ATOM 1970 C C . LEU A 1 252 ? -4.000 3.017 27.473 1.00 97.12 252 LEU A C 1
ATOM 1972 O O . LEU A 1 252 ? -4.313 3.731 26.525 1.00 97.12 252 LEU A O 1
ATOM 1976 N N . PHE A 1 253 ? -2.746 2.744 27.797 1.00 95.75 253 PHE A N 1
ATOM 1977 C CA . PHE A 1 253 ? -1.598 3.136 27.005 1.00 95.75 253 PHE A CA 1
ATOM 1978 C C . PHE A 1 253 ? -1.039 1.904 26.299 1.00 95.75 253 PHE A C 1
ATOM 1980 O O . PHE A 1 253 ? -0.649 0.928 26.945 1.00 95.75 253 PHE A O 1
ATOM 1987 N N . PHE A 1 254 ? -1.034 1.949 24.972 1.00 93.81 254 PHE A N 1
ATOM 1988 C CA . PHE A 1 254 ? -0.400 0.954 24.122 1.00 93.81 254 PHE A CA 1
ATOM 1989 C C . PHE A 1 254 ? 1.067 1.348 23.969 1.00 93.81 254 PHE A C 1
ATOM 1991 O O . PHE A 1 254 ? 1.386 2.392 23.390 1.00 93.81 254 PHE A O 1
ATOM 1998 N N . GLN A 1 255 ? 1.955 0.534 24.531 1.00 88.56 255 GLN A N 1
ATOM 1999 C CA . GLN A 1 255 ? 3.380 0.814 24.560 1.00 88.56 255 GLN A CA 1
ATOM 2000 C C . GLN A 1 255 ? 3.960 0.682 23.140 1.00 88.56 255 GLN A C 1
ATOM 2002 O O . GLN A 1 255 ? 3.861 -0.395 22.548 1.00 88.56 255 GLN A O 1
ATOM 2007 N N . PRO A 1 256 ? 4.592 1.737 22.587 1.00 84.81 256 PRO A N 1
ATOM 2008 C CA . PRO A 1 256 ? 5.277 1.632 21.304 1.00 84.81 256 PRO A CA 1
ATOM 2009 C C . PRO A 1 256 ? 6.421 0.619 21.376 1.00 84.81 256 PRO A C 1
ATOM 2011 O O . PRO A 1 256 ? 7.141 0.556 22.381 1.00 84.81 256 PRO A O 1
ATOM 2014 N N . CYS A 1 257 ? 6.655 -0.114 20.290 1.00 78.06 257 CYS A N 1
ATOM 2015 C CA . CYS A 1 257 ? 7.768 -1.048 20.212 1.00 78.06 257 CYS A CA 1
ATOM 2016 C C . CYS A 1 257 ? 9.116 -0.305 20.292 1.00 78.06 257 CYS A C 1
ATOM 2018 O O . CYS A 1 257 ? 9.460 0.509 19.430 1.00 78.06 257 CYS A O 1
ATOM 2020 N N . GLY A 1 258 ? 9.912 -0.597 21.327 1.00 65.31 258 GLY A N 1
ATOM 2021 C CA . GLY A 1 258 ? 11.250 -0.031 21.490 1.00 65.31 258 GLY A CA 1
ATOM 2022 C C . GLY A 1 258 ? 12.259 -0.544 20.452 1.00 65.31 258 GLY A C 1
ATOM 2023 O O . GLY A 1 258 ? 12.037 -1.551 19.783 1.00 65.31 258 GLY A O 1
ATOM 2024 N N . TRP A 1 259 ? 13.424 0.112 20.373 1.00 47.19 259 TRP A N 1
ATOM 2025 C CA . TRP A 1 259 ? 14.507 -0.196 19.415 1.00 47.19 259 TRP A CA 1
ATOM 2026 C C . TRP A 1 259 ? 15.012 -1.652 19.454 1.00 47.19 259 TRP A C 1
ATOM 2028 O O . TRP A 1 259 ? 15.514 -2.149 18.452 1.00 47.19 259 TRP A O 1
ATOM 2038 N N . PHE A 1 260 ? 14.861 -2.332 20.593 1.00 55.53 260 PHE A N 1
ATOM 2039 C CA . PHE A 1 260 ? 15.249 -3.735 20.797 1.00 55.53 260 PHE A CA 1
ATOM 2040 C C . PHE A 1 260 ? 14.041 -4.666 21.007 1.00 55.53 260 PHE A C 1
ATOM 2042 O O . PHE A 1 260 ? 14.177 -5.731 21.597 1.00 55.53 260 PHE A O 1
ATOM 2049 N N . GLY A 1 261 ? 12.833 -4.244 20.616 1.00 57.44 261 GLY A N 1
ATOM 2050 C CA . GLY A 1 261 ? 11.600 -5.005 20.862 1.00 57.44 261 GLY A CA 1
ATOM 2051 C C . GLY A 1 261 ? 11.092 -4.955 22.309 1.00 57.44 261 GLY A C 1
ATOM 2052 O O . GLY A 1 261 ? 10.093 -5.594 22.631 1.00 57.44 261 GLY A O 1
ATOM 2053 N N . ALA A 1 262 ? 11.749 -4.192 23.189 1.00 57.81 262 ALA A N 1
ATOM 2054 C CA . ALA A 1 262 ? 11.283 -3.966 24.555 1.00 57.81 262 ALA A CA 1
ATOM 2055 C C . ALA A 1 262 ? 9.909 -3.275 24.555 1.00 57.81 262 ALA A C 1
ATOM 2057 O O . ALA A 1 262 ? 9.685 -2.345 23.776 1.00 57.81 262 ALA A O 1
ATOM 2058 N N . GLY A 1 263 ? 9.002 -3.729 25.424 1.00 63.00 263 GLY A N 1
ATOM 2059 C CA . GLY A 1 263 ? 7.643 -3.190 25.529 1.00 63.00 263 GLY A CA 1
ATOM 2060 C C . GLY A 1 263 ? 6.697 -3.605 24.398 1.00 63.00 263 GLY A C 1
ATOM 2061 O O . GLY A 1 263 ? 5.570 -3.124 24.335 1.00 63.00 263 GLY A O 1
ATOM 2062 N N . ARG A 1 264 ? 7.130 -4.484 23.483 1.00 76.06 264 ARG A N 1
ATOM 2063 C CA . ARG A 1 264 ? 6.317 -4.883 22.333 1.00 76.06 264 ARG A CA 1
ATOM 2064 C C . ARG A 1 264 ? 5.024 -5.559 22.785 1.00 76.06 264 ARG A C 1
ATOM 2066 O O . ARG A 1 264 ? 5.038 -6.497 23.584 1.00 76.06 264 ARG A O 1
ATOM 2073 N N . TYR A 1 265 ? 3.924 -5.086 22.208 1.00 87.25 265 TYR A N 1
ATOM 2074 C CA . TYR A 1 265 ? 2.555 -5.522 22.476 1.00 87.25 265 TYR A CA 1
ATOM 2075 C C . TYR A 1 265 ? 1.987 -5.134 23.836 1.00 87.25 265 TYR A C 1
ATOM 2077 O O . TYR A 1 265 ? 0.807 -5.383 24.073 1.00 87.25 265 TYR A O 1
ATOM 2085 N N . GLU A 1 266 ? 2.780 -4.533 24.721 1.00 92.25 266 GLU A N 1
ATOM 2086 C CA . GLU A 1 266 ? 2.334 -4.226 26.072 1.00 92.25 266 GLU A CA 1
ATOM 2087 C C . GLU A 1 266 ? 1.243 -3.159 26.063 1.00 92.25 266 GLU A C 1
ATOM 2089 O O . GLU A 1 266 ? 1.311 -2.140 25.374 1.00 92.25 266 GLU A O 1
ATOM 2094 N N . VAL A 1 267 ? 0.215 -3.416 26.859 1.00 94.69 267 VAL A N 1
ATOM 2095 C CA . VAL A 1 267 ? -0.889 -2.495 27.079 1.00 94.69 267 VAL A CA 1
ATOM 2096 C C . VAL A 1 267 ? -1.208 -2.491 28.562 1.00 94.69 267 VAL A C 1
ATOM 2098 O O . VAL A 1 267 ? -1.332 -3.543 29.191 1.00 94.69 267 VAL A O 1
ATOM 2101 N N . SER A 1 268 ? -1.318 -1.301 29.142 1.00 96.25 268 SER A N 1
ATOM 2102 C CA . SER A 1 268 ? -1.700 -1.152 30.544 1.00 96.25 268 SER A CA 1
ATOM 2103 C C . SER A 1 268 ? -2.465 0.139 30.786 1.00 96.25 268 SER A C 1
ATOM 2105 O O . SER A 1 268 ? -2.386 1.087 30.007 1.00 96.25 268 SER A O 1
ATOM 2107 N N . GLY A 1 269 ? -3.245 0.182 31.857 1.00 96.88 269 GLY A N 1
ATOM 2108 C CA . GLY A 1 269 ? -3.987 1.371 32.235 1.00 96.88 269 GLY A CA 1
ATOM 2109 C C . GLY A 1 269 ? -5.037 1.090 33.292 1.00 96.88 269 GLY A C 1
ATOM 2110 O O . GLY A 1 269 ? -4.953 0.110 34.027 1.00 96.88 269 GLY A O 1
ATOM 2111 N N . THR A 1 270 ? -6.025 1.973 33.398 1.00 98.12 270 THR A N 1
ATOM 2112 C CA . THR A 1 270 ? -7.033 1.897 34.464 1.00 98.12 270 THR A CA 1
ATOM 2113 C C . THR A 1 270 ? -8.427 2.240 33.962 1.00 98.12 270 THR A C 1
ATOM 2115 O O . THR A 1 270 ? -8.599 3.038 33.038 1.00 98.12 270 THR A O 1
ATOM 2118 N N . ILE A 1 271 ? -9.431 1.653 34.606 1.00 98.50 271 ILE A N 1
ATOM 2119 C CA . ILE A 1 271 ? -10.814 2.121 34.583 1.00 98.50 271 ILE A CA 1
ATOM 2120 C C . ILE A 1 271 ? -10.997 3.054 35.768 1.00 98.50 271 ILE A C 1
ATOM 2122 O O . ILE A 1 271 ? -10.736 2.672 36.908 1.00 98.50 271 ILE A O 1
ATOM 2126 N N . LYS A 1 272 ? -11.462 4.265 35.485 1.00 98.12 272 LYS A N 1
ATOM 2127 C CA . LYS A 1 272 ? -11.735 5.313 36.460 1.00 98.12 272 LYS A CA 1
ATOM 2128 C C . LYS A 1 272 ? -13.223 5.626 36.492 1.00 98.12 272 LYS A C 1
ATOM 2130 O O . LYS A 1 272 ? -13.896 5.562 35.462 1.00 98.12 272 LYS A O 1
ATOM 2135 N N . ASN A 1 273 ? -13.733 5.981 37.664 1.00 97.38 273 ASN A N 1
ATOM 2136 C CA . ASN A 1 273 ? -15.084 6.519 37.794 1.00 97.38 273 ASN A CA 1
ATOM 2137 C C . ASN A 1 273 ? -15.176 7.950 37.213 1.00 97.38 273 ASN A C 1
ATOM 2139 O O . ASN A 1 273 ? -14.182 8.508 36.742 1.00 97.38 273 ASN A O 1
ATOM 2143 N N . ALA A 1 274 ? -16.362 8.562 37.265 1.00 96.00 274 ALA A N 1
ATOM 2144 C CA . ALA A 1 274 ? -16.587 9.921 36.756 1.00 96.00 274 ALA A CA 1
ATOM 2145 C C . ALA A 1 274 ? -15.756 11.010 37.466 1.00 96.00 274 ALA A C 1
ATOM 2147 O O . ALA A 1 274 ? -15.500 12.066 36.893 1.00 96.00 274 ALA A O 1
ATOM 2148 N N . GLU A 1 275 ? -15.316 10.756 38.700 1.00 96.06 275 GLU A N 1
ATOM 2149 C CA . GLU A 1 275 ? -14.470 11.659 39.490 1.00 96.06 275 GLU A CA 1
ATOM 2150 C C . GLU A 1 275 ? -12.971 11.463 39.197 1.00 96.06 275 GLU A C 1
ATOM 2152 O O . GLU A 1 275 ? -12.132 12.205 39.704 1.00 96.06 275 GLU A O 1
ATOM 2157 N N . GLY A 1 276 ? -12.616 10.480 38.361 1.00 94.69 276 GLY A N 1
ATOM 2158 C CA . GLY A 1 276 ? -11.236 10.166 37.998 1.00 94.69 276 GLY A CA 1
ATOM 2159 C C . GLY A 1 276 ? -10.518 9.220 38.965 1.00 94.69 276 GLY A C 1
ATOM 2160 O O . GLY A 1 276 ? -9.317 9.000 38.795 1.00 94.69 276 GLY A O 1
ATOM 2161 N N . VAL A 1 277 ? -11.228 8.637 39.935 1.00 96.94 277 VAL A N 1
ATOM 2162 C CA . VAL A 1 277 ? -10.672 7.661 40.882 1.00 96.94 277 VAL A CA 1
ATOM 2163 C C . VAL A 1 277 ? -10.523 6.301 40.187 1.00 96.94 277 VAL A C 1
ATOM 2165 O O . VAL A 1 277 ? -11.509 5.818 39.619 1.00 96.94 277 VAL A O 1
ATOM 2168 N N . PRO A 1 278 ? -9.325 5.683 40.188 1.00 97.44 278 PRO A N 1
ATOM 2169 C CA . PRO A 1 278 ? -9.119 4.333 39.670 1.00 97.44 278 PRO A CA 1
ATOM 2170 C C . PRO A 1 278 ? -9.942 3.290 40.431 1.00 97.44 278 PRO A C 1
ATOM 2172 O O . PRO A 1 278 ? -10.062 3.346 41.649 1.00 97.44 278 PRO A O 1
ATOM 2175 N N . MET A 1 279 ? -10.513 2.341 39.691 1.00 97.69 279 MET A N 1
ATOM 2176 C CA . MET A 1 279 ? -11.341 1.257 40.231 1.00 97.69 279 MET A CA 1
ATOM 2177 C C . MET A 1 279 ? -10.828 -0.124 39.806 1.00 97.69 279 MET A C 1
ATOM 2179 O O . MET A 1 279 ? -10.902 -1.089 40.569 1.00 97.69 279 MET A O 1
ATOM 2183 N N . ILE A 1 280 ? -10.329 -0.231 38.570 1.00 98.12 280 ILE A N 1
ATOM 2184 C CA . ILE A 1 280 ? -9.746 -1.457 38.011 1.00 98.12 280 ILE A CA 1
ATOM 2185 C C . ILE A 1 280 ? -8.456 -1.105 37.283 1.00 98.12 280 ILE A C 1
ATOM 2187 O O . ILE A 1 280 ? -8.446 -0.198 36.451 1.00 98.12 280 ILE A O 1
ATOM 2191 N N . ALA A 1 281 ? -7.391 -1.849 37.556 1.00 97.75 281 ALA A N 1
ATOM 2192 C CA . ALA A 1 281 ? -6.186 -1.867 36.747 1.00 97.75 281 ALA A CA 1
ATOM 2193 C C . ALA A 1 281 ? -6.338 -2.902 35.627 1.00 97.75 281 ALA A C 1
ATOM 2195 O O . ALA A 1 281 ? -6.828 -4.013 35.837 1.00 97.75 281 ALA A O 1
ATOM 2196 N N . LEU A 1 282 ? -5.929 -2.510 34.427 1.00 98.12 282 LEU A N 1
ATOM 2197 C CA . LEU A 1 282 ? -5.950 -3.322 33.221 1.00 98.12 282 LEU A CA 1
ATOM 2198 C C . LEU A 1 282 ? -4.516 -3.493 32.732 1.00 98.12 282 LEU A C 1
ATOM 2200 O O . LEU A 1 282 ? -3.764 -2.521 32.661 1.00 98.12 282 LEU A O 1
ATOM 2204 N N . SER A 1 283 ? -4.134 -4.718 32.392 1.00 96.88 283 SER A N 1
ATOM 2205 C CA . SER A 1 283 ? -2.804 -5.003 31.852 1.00 96.88 283 SER A CA 1
ATOM 2206 C C . SER A 1 283 ? -2.820 -6.237 30.963 1.00 96.88 283 SER A C 1
ATOM 2208 O O . SER A 1 283 ? -3.636 -7.139 31.150 1.00 96.88 283 SER A O 1
ATOM 2210 N N . GLY A 1 284 ? -1.922 -6.287 29.987 1.00 95.81 284 GLY A N 1
ATOM 2211 C CA . GLY A 1 284 ? -1.771 -7.454 29.133 1.00 95.81 284 GLY A CA 1
ATOM 2212 C C . GLY A 1 284 ? -0.942 -7.167 27.894 1.00 95.81 284 GLY A C 1
ATOM 2213 O O . GLY A 1 284 ? -0.096 -6.269 27.872 1.00 95.81 284 GLY A O 1
ATOM 2214 N N . LYS A 1 285 ? -1.204 -7.952 26.850 1.00 93.88 285 LYS A N 1
ATOM 2215 C CA . LYS A 1 285 ? -0.609 -7.781 25.527 1.00 93.88 285 LYS A CA 1
ATOM 2216 C C . LYS A 1 285 ? -1.695 -7.783 24.468 1.00 93.88 285 LYS A C 1
ATOM 2218 O O . LYS A 1 285 ? -2.450 -8.752 24.387 1.00 93.88 285 LYS A O 1
ATOM 2223 N N . TRP A 1 286 ? -1.752 -6.752 23.629 1.00 91.69 286 TRP A N 1
ATOM 2224 C CA . TRP A 1 286 ? -2.850 -6.567 22.672 1.00 91.69 286 TRP A CA 1
ATOM 2225 C C . TRP A 1 286 ? -2.938 -7.651 21.587 1.00 91.69 286 TRP A C 1
ATOM 2227 O O . TRP A 1 286 ? -3.958 -7.753 20.916 1.00 91.69 286 TRP A O 1
ATOM 2237 N N . ASN A 1 287 ? -1.915 -8.499 21.445 1.00 88.00 287 ASN A N 1
ATOM 2238 C CA . ASN A 1 287 ? -1.911 -9.654 20.546 1.00 88.00 287 ASN A CA 1
ATOM 2239 C C . ASN A 1 287 ? -2.125 -11.008 21.258 1.00 88.00 287 ASN A C 1
ATOM 2241 O O . ASN A 1 287 ? -2.086 -12.054 20.615 1.00 88.00 287 ASN A O 1
ATOM 2245 N N . SER A 1 288 ? -2.327 -11.020 22.581 1.00 93.06 288 SER A N 1
ATOM 2246 C CA . SER A 1 288 ? -2.380 -12.254 23.377 1.00 93.06 288 SER A CA 1
ATOM 2247 C C . SER A 1 288 ? -3.508 -12.269 24.404 1.00 93.06 288 SER A C 1
ATOM 2249 O O . SER A 1 288 ? -4.310 -13.200 24.401 1.00 93.06 288 SER A O 1
ATOM 2251 N N . HIS A 1 289 ? -3.581 -11.294 25.309 1.00 96.31 289 HIS A N 1
ATOM 2252 C CA . HIS A 1 289 ? -4.577 -11.291 26.382 1.00 96.31 289 HIS A CA 1
ATOM 2253 C C . HIS A 1 289 ? -4.728 -9.927 27.057 1.00 96.31 289 HIS A C 1
ATOM 2255 O O . HIS A 1 289 ? -3.845 -9.078 26.974 1.00 96.31 289 HIS A O 1
ATOM 2261 N N . MET A 1 290 ? -5.835 -9.759 27.782 1.00 97.69 290 MET A N 1
ATOM 2262 C CA . MET A 1 290 ? -6.096 -8.620 28.660 1.00 97.69 290 MET A CA 1
ATOM 2263 C C . MET A 1 290 ? -6.650 -9.118 29.993 1.00 97.69 290 MET A C 1
ATOM 2265 O O . MET A 1 290 ? -7.636 -9.864 30.020 1.00 97.69 290 MET A O 1
ATOM 2269 N N . ASP A 1 291 ? -6.030 -8.672 31.077 1.00 98.25 291 ASP A N 1
ATOM 2270 C CA . ASP A 1 291 ? -6.384 -8.988 32.454 1.00 98.25 291 ASP A CA 1
ATOM 2271 C C . ASP A 1 291 ? -6.882 -7.737 33.185 1.00 98.25 291 ASP A C 1
ATOM 2273 O O . ASP A 1 291 ? -6.386 -6.630 32.971 1.00 98.25 291 ASP A O 1
ATOM 2277 N N . ALA A 1 292 ? -7.874 -7.930 34.053 1.00 98.06 292 ALA A N 1
ATOM 2278 C CA . ALA A 1 292 ? -8.484 -6.902 34.884 1.00 98.06 292 ALA A CA 1
ATOM 2279 C C . ALA A 1 292 ? -8.368 -7.284 36.361 1.00 98.06 292 ALA A C 1
ATOM 2281 O O . ALA A 1 292 ? -8.684 -8.411 36.741 1.00 98.06 292 ALA A O 1
ATOM 2282 N N . VAL A 1 293 ? -7.954 -6.342 37.202 1.00 97.56 293 VAL A N 1
ATOM 2283 C CA . VAL A 1 293 ? -7.836 -6.536 38.651 1.00 97.56 293 VAL A CA 1
ATOM 2284 C C . VAL A 1 293 ? -8.334 -5.297 39.382 1.00 97.56 293 VAL A C 1
ATOM 2286 O O . VAL A 1 293 ? -8.110 -4.173 38.934 1.00 97.56 293 VAL A O 1
ATOM 2289 N N . LYS A 1 294 ? -9.031 -5.475 40.509 1.00 96.31 294 LYS A N 1
ATOM 2290 C CA . LYS A 1 294 ? -9.447 -4.340 41.348 1.00 96.31 294 LYS A CA 1
ATOM 2291 C C . LYS A 1 294 ? -8.214 -3.601 41.865 1.00 96.31 294 LYS A C 1
ATOM 2293 O O . LYS A 1 294 ? -7.270 -4.244 42.323 1.00 96.31 294 LYS A O 1
ATOM 2298 N N . CYS A 1 295 ? -8.232 -2.275 41.795 1.00 94.12 295 CYS A N 1
ATOM 2299 C CA . CYS A 1 295 ? -7.119 -1.438 42.233 1.00 94.12 295 CYS A CA 1
ATOM 2300 C C . CYS A 1 295 ? -7.534 -0.425 43.304 1.00 94.12 295 CYS A C 1
ATOM 2302 O O . CYS A 1 295 ? -8.722 -0.214 43.554 1.00 94.12 295 CYS A O 1
ATOM 2304 N N . ASP A 1 296 ? -6.536 0.130 43.985 1.00 92.12 296 ASP A N 1
ATOM 2305 C CA . ASP A 1 296 ? -6.702 1.206 44.953 1.00 92.12 296 ASP A CA 1
ATOM 2306 C C . ASP A 1 296 ? -6.783 2.589 44.272 1.00 92.12 296 ASP A C 1
ATOM 2308 O O . ASP A 1 296 ? -6.775 2.714 43.046 1.00 92.12 296 ASP A O 1
ATOM 2312 N N . GLU A 1 297 ? -6.842 3.655 45.073 1.00 90.06 297 GLU A N 1
ATOM 2313 C CA . GLU A 1 297 ? -6.918 5.038 44.579 1.00 90.06 297 GLU A CA 1
ATOM 2314 C C . GLU A 1 297 ? -5.682 5.499 43.783 1.00 90.06 297 GLU A C 1
ATOM 2316 O O . GLU A 1 297 ? -5.772 6.466 43.022 1.00 90.06 297 GLU A O 1
ATOM 2321 N N . ASN A 1 298 ? -4.549 4.801 43.911 1.00 88.06 298 ASN A N 1
ATOM 2322 C CA . ASN A 1 298 ? -3.332 5.058 43.140 1.00 88.06 298 ASN A CA 1
ATOM 2323 C C . ASN A 1 298 ? -3.322 4.290 41.811 1.00 88.06 298 ASN A C 1
ATOM 2325 O O . ASN A 1 298 ? -2.524 4.597 40.924 1.00 88.06 298 ASN A O 1
ATOM 2329 N N . GLY A 1 299 ? -4.245 3.340 41.638 1.00 87.06 299 GLY A N 1
ATOM 2330 C CA . GLY A 1 299 ? -4.299 2.449 40.487 1.00 87.06 299 GLY A CA 1
ATOM 2331 C C . GLY A 1 299 ? -3.482 1.171 40.666 1.00 87.06 299 GLY A C 1
ATOM 2332 O O . GLY A 1 299 ? -3.376 0.404 39.709 1.00 87.06 299 GLY A O 1
ATOM 2333 N N . ASP A 1 300 ? -2.961 0.910 41.865 1.00 89.06 300 ASP A N 1
ATOM 2334 C CA . ASP A 1 300 ? -2.202 -0.298 42.166 1.00 89.06 300 ASP A CA 1
ATOM 2335 C C . ASP A 1 300 ? -3.156 -1.462 42.490 1.00 89.06 300 ASP A C 1
ATOM 2337 O O . ASP A 1 300 ? -4.148 -1.266 43.200 1.00 89.06 300 ASP A O 1
ATOM 2341 N N . PRO A 1 301 ? -2.911 -2.686 41.979 1.00 91.38 301 PRO A N 1
ATOM 2342 C CA . PRO A 1 301 ? -3.740 -3.845 42.295 1.00 91.38 301 PRO A CA 1
ATOM 2343 C C . PRO A 1 301 ? -3.863 -4.073 43.806 1.00 91.38 301 PRO A C 1
ATOM 2345 O O . PRO A 1 301 ? -2.861 -4.133 44.519 1.00 91.38 301 PRO A O 1
ATOM 2348 N N . VAL A 1 302 ? -5.092 -4.247 44.295 1.00 91.81 302 VAL A N 1
ATOM 2349 C CA . VAL A 1 302 ? -5.335 -4.511 45.719 1.00 91.81 302 VAL A CA 1
ATOM 2350 C C . VAL A 1 302 ? -4.792 -5.895 46.083 1.00 91.81 302 VAL A C 1
ATOM 2352 O O . VAL A 1 302 ? -5.039 -6.877 45.381 1.00 91.81 302 VAL A O 1
ATOM 2355 N N . GLU A 1 303 ? -4.073 -5.995 47.203 1.00 88.06 303 GLU A N 1
ATOM 2356 C CA . GLU A 1 303 ? -3.510 -7.264 47.672 1.00 88.06 303 GLU A CA 1
ATOM 2357 C C . GLU A 1 303 ? -4.612 -8.324 47.866 1.00 88.06 303 GLU A C 1
ATOM 2359 O O . GLU A 1 303 ? -5.598 -8.109 48.572 1.00 88.06 303 GLU A O 1
ATOM 2364 N N . GLY A 1 304 ? -4.452 -9.481 47.214 1.00 88.88 304 GLY A N 1
ATOM 2365 C CA . GLY A 1 304 ? -5.424 -10.578 47.249 1.00 88.88 304 GLY A CA 1
ATOM 2366 C C . GLY A 1 304 ? -6.644 -10.405 46.336 1.00 88.88 304 GLY A C 1
ATOM 2367 O O . GLY A 1 304 ? -7.521 -11.271 46.353 1.00 88.88 304 GLY A O 1
ATOM 2368 N N . ALA A 1 305 ? -6.721 -9.333 45.538 1.00 91.19 305 ALA A N 1
ATOM 2369 C CA . ALA A 1 305 ? -7.762 -9.191 44.526 1.00 91.19 305 ALA A CA 1
ATOM 2370 C C . ALA A 1 305 ? -7.629 -10.259 43.430 1.00 91.19 305 ALA A C 1
ATOM 2372 O O . ALA A 1 305 ? -6.532 -10.612 42.999 1.00 91.19 305 ALA A O 1
ATOM 2373 N N . GLU A 1 306 ? -8.770 -10.768 42.971 1.00 93.75 306 GLU A N 1
ATOM 2374 C CA . GLU A 1 306 ? -8.829 -11.733 41.877 1.00 93.75 306 GLU A CA 1
ATOM 2375 C C . GLU A 1 306 ? -8.490 -11.058 40.540 1.00 93.75 306 GLU A C 1
ATOM 2377 O O . GLU A 1 306 ? -9.072 -10.028 40.187 1.00 93.75 306 GLU A O 1
ATOM 2382 N N . THR A 1 307 ? -7.574 -11.666 39.784 1.00 96.62 307 THR A N 1
ATOM 2383 C CA . THR A 1 307 ? -7.291 -11.288 38.396 1.00 96.62 307 THR A CA 1
ATOM 2384 C C . THR A 1 307 ? -8.269 -11.991 37.465 1.00 96.62 307 THR A C 1
ATOM 2386 O O . THR A 1 307 ? -8.311 -13.220 37.400 1.00 96.62 307 THR A O 1
ATOM 2389 N N . VAL A 1 308 ? -9.022 -11.210 36.698 1.00 97.62 308 VAL A N 1
ATOM 2390 C CA . VAL A 1 308 ? -10.018 -11.703 35.748 1.00 97.62 308 VAL A CA 1
ATOM 2391 C C . VAL A 1 308 ? -9.506 -11.526 34.322 1.00 97.62 308 VAL A C 1
ATOM 2393 O O . VAL A 1 308 ? -9.289 -10.407 33.861 1.00 97.62 308 VAL A O 1
ATOM 2396 N N . ARG A 1 309 ? -9.387 -12.637 33.589 1.00 98.00 309 ARG A N 1
ATOM 2397 C CA . ARG A 1 309 ? -9.073 -12.645 32.155 1.00 98.00 309 ARG A CA 1
ATOM 2398 C C . ARG A 1 309 ? -10.282 -12.180 31.347 1.00 98.00 309 ARG A C 1
ATOM 2400 O O . ARG A 1 309 ? -11.204 -12.963 31.102 1.00 98.00 309 ARG A O 1
ATOM 2407 N N . VAL A 1 310 ? -10.280 -10.915 30.926 1.00 97.81 310 VAL A N 1
ATOM 2408 C CA . VAL A 1 310 ? -11.407 -10.310 30.192 1.00 97.81 310 VAL A CA 1
ATOM 2409 C C . VAL A 1 310 ? -11.344 -10.556 28.687 1.00 97.81 310 VAL A C 1
ATOM 2411 O O . VAL A 1 310 ? -12.377 -10.548 28.020 1.00 97.81 310 VAL A O 1
ATOM 2414 N N . TRP A 1 311 ? -10.154 -10.839 28.150 1.00 97.69 311 TRP A N 1
ATOM 2415 C CA . TRP A 1 311 ? -9.964 -11.194 26.743 1.00 97.69 311 TRP A CA 1
ATOM 2416 C C . TRP A 1 311 ? -8.730 -12.072 26.529 1.00 97.69 311 TRP A C 1
ATOM 2418 O O . TRP A 1 311 ? -7.742 -11.969 27.251 1.00 97.69 311 TRP A O 1
ATOM 2428 N N . THR A 1 312 ? -8.784 -12.965 25.543 1.00 96.62 312 THR A N 1
ATOM 2429 C CA . THR A 1 312 ? -7.662 -13.809 25.106 1.00 96.62 312 THR A CA 1
ATOM 2430 C C . THR A 1 312 ? -7.733 -13.944 23.594 1.00 96.62 312 THR A C 1
ATOM 2432 O O . THR A 1 312 ? -8.790 -14.297 23.075 1.00 96.62 312 THR A O 1
ATOM 2435 N N . CYS A 1 313 ? -6.622 -13.669 22.919 1.00 92.38 313 CYS A N 1
ATOM 2436 C CA . CYS A 1 313 ? -6.439 -13.892 21.492 1.00 92.38 313 CYS A CA 1
ATOM 2437 C C . CYS A 1 313 ? -6.709 -15.364 21.166 1.00 92.38 313 CYS A C 1
ATOM 2439 O O . CYS A 1 313 ? -6.245 -16.260 21.879 1.00 92.38 313 CYS A O 1
ATOM 2441 N N . ARG A 1 314 ? -7.510 -15.617 20.131 1.00 93.12 314 ARG A N 1
ATOM 2442 C CA . ARG A 1 314 ? -7.849 -16.980 19.724 1.00 93.12 314 ARG A CA 1
ATOM 2443 C C . ARG A 1 314 ? -6.701 -17.640 18.975 1.00 93.12 314 ARG A C 1
ATOM 2445 O O . ARG A 1 314 ? -5.843 -16.984 18.392 1.00 93.12 314 ARG A O 1
ATOM 2452 N N . GLU A 1 315 ? -6.702 -18.964 19.036 1.00 89.38 315 GLU A N 1
ATOM 2453 C CA . GLU A 1 315 ? -5.701 -19.790 18.379 1.00 89.38 315 GLU A CA 1
ATOM 2454 C C . GLU A 1 315 ? -5.791 -19.641 16.855 1.00 89.38 315 GLU A C 1
ATOM 2456 O O . GLU A 1 315 ? -6.880 -19.604 16.270 1.00 89.38 315 GLU A O 1
ATOM 2461 N N . LYS A 1 316 ? -4.618 -19.537 16.235 1.00 86.94 316 LYS A N 1
ATOM 2462 C CA . LYS A 1 316 ? -4.426 -19.476 14.788 1.00 86.94 316 LYS A CA 1
ATOM 2463 C C . LYS A 1 316 ? -3.950 -20.869 14.347 1.00 86.94 316 LYS A C 1
ATOM 2465 O O . LYS A 1 316 ? -3.022 -21.373 14.983 1.00 86.94 316 LYS A O 1
ATOM 2470 N N . PRO A 1 317 ? -4.552 -21.510 13.329 1.00 85.94 317 PRO A N 1
ATOM 2471 C CA . PRO A 1 317 ? -4.110 -22.819 12.861 1.00 85.94 317 PRO A CA 1
ATOM 2472 C C . PRO A 1 317 ? -2.627 -22.813 12.475 1.00 85.94 317 PRO A C 1
ATOM 2474 O O . PRO A 1 317 ? -2.125 -21.837 11.914 1.00 85.94 317 PRO A O 1
ATOM 2477 N N . GLU A 1 318 ? -1.925 -23.914 12.750 1.00 80.31 318 GLU A N 1
ATOM 2478 C CA . GLU A 1 318 ? -0.524 -24.063 12.349 1.00 80.31 318 GLU A CA 1
ATOM 2479 C C . GLU A 1 318 ? -0.380 -23.955 10.821 1.00 80.31 318 GLU A C 1
ATOM 2481 O O . GLU A 1 318 ? -1.094 -24.622 10.071 1.00 80.31 318 GLU A O 1
ATOM 2486 N N . ASN A 1 319 ? 0.593 -23.161 10.365 1.00 78.62 319 ASN A N 1
ATOM 2487 C CA . ASN A 1 319 ? 0.902 -22.922 8.948 1.00 78.62 319 ASN A CA 1
ATOM 2488 C C . ASN A 1 319 ? -0.219 -22.247 8.136 1.00 78.62 319 ASN A C 1
ATOM 2490 O O . ASN A 1 319 ? -0.238 -22.368 6.911 1.00 78.62 319 ASN A O 1
ATOM 2494 N N . ASP A 1 320 ? -1.140 -21.526 8.782 1.00 80.75 320 ASP A N 1
ATOM 2495 C CA . ASP A 1 320 ? -2.088 -20.691 8.048 1.00 80.75 320 ASP A CA 1
ATOM 2496 C C . ASP A 1 320 ? -1.358 -19.557 7.294 1.00 80.75 320 ASP A C 1
ATOM 2498 O O . ASP A 1 320 ? -0.644 -18.773 7.926 1.00 80.75 320 ASP A O 1
ATOM 2502 N N . PRO A 1 321 ? -1.537 -19.413 5.966 1.00 77.56 321 PRO A N 1
ATOM 2503 C CA . PRO A 1 321 ? -0.784 -18.439 5.169 1.00 77.56 321 PRO A CA 1
ATOM 2504 C C . PRO A 1 321 ? -1.120 -16.976 5.500 1.00 77.56 321 PRO A C 1
ATOM 2506 O O . PRO A 1 321 ? -0.340 -16.077 5.180 1.00 77.56 321 PRO A O 1
ATOM 2509 N N . TYR A 1 322 ? -2.263 -16.721 6.144 1.00 82.06 322 TYR A N 1
ATOM 2510 C CA . TYR A 1 322 ? -2.749 -15.379 6.467 1.00 82.06 322 TYR A CA 1
ATOM 2511 C C . TYR A 1 322 ? -2.819 -15.107 7.975 1.00 82.06 322 TYR A C 1
ATOM 2513 O O . TYR A 1 322 ? -3.240 -14.020 8.380 1.00 82.06 322 TYR A O 1
ATOM 2521 N N . SER A 1 323 ? -2.384 -16.055 8.812 1.00 84.50 323 SER A N 1
ATOM 2522 C CA . SER A 1 323 ? -2.512 -16.016 10.273 1.00 84.50 323 SER A CA 1
ATOM 2523 C C . SER A 1 323 ? -3.959 -15.804 10.748 1.00 84.50 323 SER A C 1
ATOM 2525 O O . SER A 1 323 ? -4.207 -15.088 11.724 1.00 84.50 323 SER A O 1
ATOM 2527 N N . PHE A 1 324 ? -4.922 -16.386 10.033 1.00 87.44 324 PHE A N 1
ATOM 2528 C CA . PHE A 1 324 ? -6.346 -16.373 10.367 1.00 87.44 324 PHE A CA 1
ATOM 2529 C C . PHE A 1 324 ? -6.649 -17.236 11.592 1.00 87.44 324 PHE A C 1
ATOM 2531 O O . PHE A 1 324 ? -5.983 -18.235 11.833 1.00 87.44 324 PHE A O 1
ATOM 2538 N N . THR A 1 325 ? -7.661 -16.865 12.381 1.00 90.12 325 THR A N 1
ATOM 2539 C CA . THR A 1 325 ? -8.203 -17.755 13.420 1.00 90.12 325 THR A CA 1
ATOM 2540 C C . THR A 1 325 ? -9.186 -18.741 12.788 1.00 90.12 325 THR A C 1
ATOM 2542 O O . THR A 1 325 ? -9.628 -18.562 11.649 1.00 90.12 325 THR A O 1
ATOM 2545 N N . HIS A 1 326 ? -9.584 -19.774 13.532 1.00 91.06 326 HIS A N 1
ATOM 2546 C CA . HIS A 1 326 ? -10.658 -20.670 13.085 1.00 91.06 326 HIS A CA 1
ATOM 2547 C C . HIS A 1 326 ? -11.957 -19.915 12.763 1.00 91.06 326 HIS A C 1
ATOM 2549 O O . HIS A 1 326 ? -12.610 -20.226 11.769 1.00 91.06 326 HIS A O 1
ATOM 2555 N N . PHE A 1 327 ? -12.297 -18.893 13.555 1.00 92.00 327 PHE A N 1
ATOM 2556 C CA . PHE A 1 327 ? -13.462 -18.052 13.297 1.00 92.00 327 PHE A CA 1
ATOM 2557 C C . PHE A 1 327 ? -13.316 -17.234 12.013 1.00 92.00 327 PHE A C 1
ATOM 2559 O O . PHE A 1 327 ? -14.266 -17.116 11.247 1.00 92.00 327 PHE A O 1
ATOM 2566 N N . ALA A 1 328 ? -12.129 -16.684 11.737 1.00 90.94 328 ALA A N 1
ATOM 2567 C CA . ALA A 1 328 ? -11.921 -15.933 10.504 1.00 90.94 328 ALA A CA 1
ATOM 2568 C C . ALA A 1 328 ? -12.151 -16.834 9.270 1.00 90.94 328 ALA A C 1
ATOM 2570 O O . ALA A 1 328 ? -12.854 -16.449 8.340 1.00 90.94 328 ALA A O 1
ATOM 2571 N N . HIS A 1 329 ? -11.685 -18.085 9.284 1.00 89.50 329 HIS A N 1
ATOM 2572 C CA . HIS A 1 329 ? -12.031 -19.044 8.221 1.00 89.50 329 HIS A CA 1
ATOM 2573 C C . HIS A 1 329 ? -13.542 -19.286 8.094 1.00 89.50 329 HIS A C 1
ATOM 2575 O O . HIS A 1 329 ? -14.074 -19.341 6.983 1.00 89.50 329 HIS A O 1
ATOM 2581 N N . GLU A 1 330 ? -14.258 -19.359 9.216 1.00 89.44 330 GLU A N 1
ATOM 2582 C CA . GLU A 1 330 ? -15.718 -19.508 9.241 1.00 89.44 330 GLU A CA 1
ATOM 2583 C C . GLU A 1 330 ? -16.447 -18.327 8.577 1.00 89.44 330 GLU A C 1
ATOM 2585 O O . GLU A 1 330 ? -17.496 -18.527 7.967 1.00 89.44 330 GLU A O 1
ATOM 2590 N N . LEU A 1 331 ? -15.889 -17.112 8.585 1.00 90.06 331 LEU A N 1
ATOM 2591 C CA . LEU A 1 331 ? -16.503 -15.951 7.922 1.00 90.06 331 LEU A CA 1
ATOM 2592 C C . LEU A 1 331 ? -16.553 -16.070 6.388 1.00 90.06 331 LEU A C 1
ATOM 2594 O O . LEU A 1 331 ? -17.375 -15.409 5.748 1.00 90.06 331 LEU A O 1
ATOM 2598 N N . ASN A 1 332 ? -15.707 -16.910 5.782 1.00 87.94 332 ASN A N 1
ATOM 2599 C CA . ASN A 1 332 ? -15.824 -17.274 4.365 1.00 87.94 332 ASN A CA 1
ATOM 2600 C C . ASN A 1 332 ? -16.795 -18.439 4.135 1.00 87.94 332 ASN A C 1
ATOM 2602 O O . ASN A 1 332 ? -17.220 -18.679 2.996 1.00 87.94 332 ASN A O 1
ATOM 2606 N N . SER A 1 333 ? -17.182 -19.142 5.201 1.00 79.75 333 SER A N 1
ATOM 2607 C CA . SER A 1 333 ? -18.236 -20.141 5.148 1.00 79.75 333 SER A CA 1
ATOM 2608 C C . SER A 1 333 ? -19.604 -19.474 4.939 1.00 79.75 333 SER A C 1
ATOM 2610 O O . SER A 1 333 ? -19.826 -18.278 5.157 1.00 79.75 333 SER A O 1
ATOM 2612 N N . CYS A 1 334 ? -20.543 -20.268 4.440 1.00 76.19 334 CYS A N 1
ATOM 2613 C CA . CYS A 1 334 ? -21.955 -19.892 4.351 1.00 76.19 334 CYS A CA 1
ATOM 2614 C C . CYS A 1 334 ? -22.776 -20.682 5.370 1.00 76.19 334 CYS A C 1
ATOM 2616 O O . CYS A 1 334 ? -23.972 -20.908 5.193 1.00 76.19 334 CYS A O 1
ATOM 2618 N N . GLU A 1 335 ? -22.117 -21.157 6.425 1.00 71.06 335 GLU A N 1
ATOM 2619 C CA . GLU A 1 335 ? -22.786 -21.883 7.484 1.00 71.06 335 GLU A CA 1
ATOM 2620 C C . GLU A 1 335 ? -23.757 -20.937 8.203 1.00 71.06 335 GLU A C 1
ATOM 2622 O O . GLU A 1 335 ? -23.424 -19.809 8.553 1.00 71.06 335 GLU A O 1
ATOM 2627 N N . GLY A 1 336 ? -25.019 -21.355 8.315 1.00 69.00 336 GLY A N 1
ATOM 2628 C CA . GLY A 1 336 ? -26.068 -20.563 8.963 1.00 69.00 336 GLY A CA 1
ATOM 2629 C C . GLY A 1 336 ? -26.593 -19.346 8.187 1.00 69.00 336 GLY A C 1
ATOM 2630 O O . GLY A 1 336 ? -27.530 -18.714 8.671 1.00 69.00 336 GLY A O 1
ATOM 2631 N N . VAL A 1 337 ? -26.065 -19.022 6.996 1.00 80.56 337 VAL A N 1
ATOM 2632 C CA . VAL A 1 337 ? -26.449 -17.820 6.226 1.00 80.56 337 VAL A CA 1
ATOM 2633 C C . VAL A 1 337 ? -26.593 -18.127 4.731 1.00 80.56 337 VAL A C 1
ATOM 2635 O O . VAL A 1 337 ? -25.887 -18.965 4.177 1.00 80.56 337 VAL A O 1
ATOM 2638 N N . ASN A 1 338 ? -27.504 -17.433 4.046 1.00 85.94 338 ASN A N 1
ATOM 2639 C CA . ASN A 1 338 ? -27.578 -17.420 2.583 1.00 85.94 338 ASN A CA 1
ATOM 2640 C C . ASN A 1 338 ? -27.278 -16.005 2.074 1.00 85.94 338 ASN A C 1
ATOM 2642 O O . ASN A 1 338 ? -28.187 -15.165 2.066 1.00 85.94 338 ASN A O 1
ATOM 2646 N N . PRO A 1 339 ? -26.028 -15.754 1.653 1.00 87.56 339 PRO A N 1
ATOM 2647 C CA . PRO A 1 339 ? -25.536 -14.411 1.413 1.00 87.56 339 PRO A CA 1
ATOM 2648 C C . PRO A 1 339 ? -26.350 -13.654 0.360 1.00 87.56 339 PRO A C 1
ATOM 2650 O O . PRO A 1 339 ? -26.618 -14.182 -0.731 1.00 87.56 339 PRO A O 1
ATOM 2653 N N . MET A 1 340 ? -26.690 -12.396 0.645 1.00 87.94 340 MET A N 1
ATOM 2654 C CA . MET A 1 340 ? -27.229 -11.444 -0.338 1.00 87.94 340 MET A CA 1
ATOM 2655 C C . MET A 1 340 ? -26.355 -11.353 -1.601 1.00 87.94 340 MET A C 1
ATOM 2657 O O . MET A 1 340 ? -25.170 -11.678 -1.575 1.00 87.94 340 MET A O 1
ATOM 2661 N N . ALA A 1 341 ? -26.922 -10.893 -2.722 1.00 88.50 341 ALA A N 1
ATOM 2662 C CA . ALA A 1 341 ? -26.163 -10.703 -3.966 1.00 88.50 341 ALA A CA 1
ATOM 2663 C C . ALA A 1 341 ? -24.997 -9.711 -3.787 1.00 88.50 341 ALA A C 1
ATOM 2665 O O . ALA A 1 341 ? -23.934 -9.887 -4.373 1.00 88.50 341 ALA A O 1
ATOM 2666 N N . SER A 1 342 ? -25.167 -8.718 -2.916 1.00 91.00 342 SER A N 1
ATOM 2667 C CA . SER A 1 342 ? -24.156 -7.730 -2.534 1.00 91.00 342 SER A CA 1
ATOM 2668 C C . SER A 1 342 ? -23.101 -8.244 -1.547 1.00 91.00 342 SER A C 1
ATOM 2670 O O . SER A 1 342 ? -22.209 -7.479 -1.190 1.00 91.00 342 SER A O 1
ATOM 2672 N N . ASP A 1 343 ? -23.185 -9.492 -1.071 1.00 93.44 343 ASP A N 1
ATOM 2673 C CA . ASP A 1 343 ? -22.308 -9.997 -0.010 1.00 93.44 343 ASP A CA 1
ATOM 2674 C C . ASP A 1 343 ? -20.862 -10.245 -0.478 1.00 93.44 343 ASP A C 1
ATOM 2676 O O . ASP A 1 343 ? -20.626 -10.847 -1.531 1.00 93.44 343 ASP A O 1
ATOM 2680 N N . SER A 1 344 ? -19.885 -9.843 0.342 1.00 95.00 344 SER A N 1
ATOM 2681 C CA . SER A 1 344 ? -18.446 -10.002 0.097 1.00 95.00 344 SER A CA 1
ATOM 2682 C C . SER A 1 344 ? -18.015 -11.430 -0.266 1.00 95.00 344 SER A C 1
ATOM 2684 O O . SER A 1 344 ? -17.095 -11.606 -1.068 1.00 95.00 344 SER A O 1
ATOM 2686 N N . ARG A 1 345 ? -18.677 -12.478 0.247 1.00 92.31 345 ARG A N 1
ATOM 2687 C CA . ARG A 1 345 ? -18.343 -13.879 -0.082 1.00 92.31 345 ARG A CA 1
ATOM 2688 C C . ARG A 1 345 ? -18.531 -14.193 -1.560 1.00 92.31 345 ARG A C 1
ATOM 2690 O O . ARG A 1 345 ? -17.800 -15.026 -2.104 1.00 92.31 345 ARG A O 1
ATOM 2697 N N . ARG A 1 346 ? -19.454 -13.497 -2.229 1.00 91.94 346 ARG A N 1
ATOM 2698 C CA . ARG A 1 346 ? -19.733 -13.672 -3.658 1.00 91.94 346 ARG A CA 1
ATOM 2699 C C . ARG A 1 346 ? -18.683 -13.033 -4.559 1.00 91.94 346 ARG A C 1
ATOM 2701 O O . ARG A 1 346 ? -18.676 -13.322 -5.754 1.00 91.94 346 ARG A O 1
ATOM 2708 N N . ARG A 1 347 ? -17.786 -12.197 -4.024 1.00 91.81 347 ARG A N 1
ATOM 2709 C CA . ARG A 1 347 ? -16.765 -11.517 -4.824 1.00 91.81 347 ARG A CA 1
ATOM 2710 C C . ARG A 1 347 ? -15.823 -12.504 -5.529 1.00 91.81 347 ARG A C 1
ATOM 2712 O O . ARG A 1 347 ? -15.221 -13.346 -4.854 1.00 91.81 347 ARG A O 1
ATOM 2719 N N . PRO A 1 348 ? -15.655 -12.397 -6.861 1.00 88.00 348 PRO A N 1
ATOM 2720 C CA . PRO A 1 348 ? -14.802 -13.307 -7.622 1.00 88.00 348 PRO A CA 1
ATOM 2721 C C . PRO A 1 348 ? -13.312 -13.129 -7.315 1.00 88.00 348 PRO A C 1
ATOM 2723 O O . PRO A 1 348 ? -12.607 -14.120 -7.177 1.00 88.00 348 PRO A O 1
ATOM 2726 N N . ASP A 1 349 ? -12.825 -11.896 -7.153 1.00 89.00 349 ASP A N 1
ATOM 2727 C CA . ASP A 1 349 ? -11.413 -11.613 -6.863 1.00 89.00 349 ASP A CA 1
ATOM 2728 C C . ASP A 1 349 ? -10.962 -12.219 -5.533 1.00 89.00 349 ASP A C 1
ATOM 2730 O O . ASP A 1 349 ? -9.941 -12.905 -5.468 1.00 89.00 349 ASP A O 1
ATOM 2734 N N . ARG A 1 350 ? -11.777 -12.044 -4.496 1.00 93.00 350 ARG A N 1
ATOM 2735 C CA . ARG A 1 350 ? -11.570 -12.635 -3.177 1.00 93.00 350 ARG A CA 1
ATOM 2736 C C . ARG A 1 350 ? -11.564 -14.168 -3.228 1.00 93.00 350 ARG A C 1
ATOM 2738 O O . ARG A 1 350 ? -10.633 -14.786 -2.721 1.00 93.00 350 ARG A O 1
ATOM 2745 N N . ALA A 1 351 ? -12.576 -14.771 -3.857 1.00 89.56 351 ALA A N 1
ATOM 2746 C CA . ALA A 1 351 ? -12.701 -16.228 -3.954 1.00 89.56 351 ALA A CA 1
ATOM 2747 C C . ALA A 1 351 ? -11.544 -16.863 -4.747 1.00 89.56 351 ALA A C 1
ATOM 2749 O O . ALA A 1 351 ? -11.049 -17.925 -4.386 1.00 89.56 351 ALA A O 1
ATOM 2750 N N . LEU A 1 352 ? -11.071 -16.202 -5.808 1.00 84.44 352 LEU A N 1
ATOM 2751 C CA . LEU A 1 352 ? -9.903 -16.653 -6.568 1.00 84.44 352 LEU A CA 1
ATOM 2752 C C . LEU A 1 352 ? -8.621 -16.599 -5.731 1.00 84.44 352 LEU A C 1
ATOM 2754 O O . LEU A 1 352 ? -7.803 -17.513 -5.828 1.00 84.44 352 LEU A O 1
ATOM 2758 N N . LEU A 1 353 ? -8.457 -15.576 -4.885 1.00 86.56 353 LEU A N 1
ATOM 2759 C CA . LEU A 1 353 ? -7.311 -15.497 -3.979 1.00 86.56 353 LEU A CA 1
ATOM 2760 C C . LEU A 1 353 ? -7.336 -16.618 -2.933 1.00 86.56 353 LEU A C 1
ATOM 2762 O O . LEU A 1 353 ? -6.307 -17.235 -2.689 1.00 86.56 353 LEU A O 1
ATOM 2766 N N . GLU A 1 354 ? -8.510 -16.922 -2.375 1.00 87.38 354 GLU A N 1
ATOM 2767 C CA . GLU A 1 354 ? -8.705 -18.032 -1.427 1.00 87.38 354 GLU A CA 1
ATOM 2768 C C . GLU A 1 354 ? -8.305 -19.393 -2.025 1.00 87.38 354 GLU A C 1
ATOM 2770 O O . GLU A 1 354 ? -7.782 -20.254 -1.327 1.00 87.38 354 GLU A O 1
ATOM 2775 N N . LEU A 1 355 ? -8.482 -19.565 -3.339 1.00 84.44 355 LEU A N 1
ATOM 2776 C CA . LEU A 1 355 ? -8.066 -20.757 -4.087 1.00 84.44 355 LEU A CA 1
ATOM 2777 C C . LEU A 1 355 ? -6.586 -20.737 -4.526 1.00 84.44 355 LEU A C 1
ATOM 2779 O O . LEU A 1 355 ? -6.172 -21.612 -5.286 1.00 84.44 355 LEU A O 1
ATOM 2783 N N . GLY A 1 356 ? -5.802 -19.731 -4.122 1.00 80.25 356 GLY A N 1
ATOM 2784 C CA . GLY A 1 356 ? -4.397 -19.564 -4.519 1.00 80.25 356 GLY A CA 1
ATOM 2785 C C . GLY A 1 356 ? -4.190 -19.059 -5.955 1.00 80.25 356 GLY A C 1
ATOM 2786 O O . GLY A 1 356 ? -3.072 -19.065 -6.464 1.00 80.25 356 GLY A O 1
ATOM 2787 N N . LYS A 1 357 ? -5.247 -18.601 -6.638 1.00 78.25 357 LYS A N 1
ATOM 2788 C CA . LYS A 1 357 ? -5.217 -18.163 -8.045 1.00 78.25 357 LYS A CA 1
ATOM 2789 C C . LYS A 1 357 ? -5.003 -16.653 -8.160 1.00 78.25 357 LYS A C 1
ATOM 2791 O O . LYS A 1 357 ? -5.869 -15.928 -8.655 1.00 78.25 357 LYS A O 1
ATOM 2796 N N . SER A 1 358 ? -3.873 -16.136 -7.680 1.00 72.56 358 SER A N 1
ATOM 2797 C CA . SER A 1 358 ? -3.759 -14.680 -7.500 1.00 72.56 358 SER A CA 1
ATOM 2798 C C . SER A 1 358 ? -3.617 -13.854 -8.793 1.00 72.56 358 SER A C 1
ATOM 2800 O O . SER A 1 358 ? -4.135 -12.740 -8.839 1.00 72.56 358 SER A O 1
ATOM 2802 N N . SER A 1 359 ? -3.099 -14.409 -9.898 1.00 71.44 359 SER A N 1
ATOM 2803 C CA . SER A 1 359 ? -3.174 -13.734 -11.212 1.00 71.44 359 SER A CA 1
ATOM 2804 C C . SER A 1 359 ? -4.626 -13.548 -11.682 1.00 71.44 359 SER A C 1
ATOM 2806 O O . SER A 1 359 ? -5.028 -12.464 -12.100 1.00 71.44 359 SER A O 1
ATOM 2808 N N . GLU A 1 360 ? -5.461 -14.587 -11.550 1.00 75.31 360 GLU A N 1
ATOM 2809 C CA . GLU A 1 360 ? -6.894 -14.507 -11.878 1.00 75.31 360 GLU A CA 1
ATOM 2810 C C . GLU A 1 360 ? -7.615 -13.526 -10.938 1.00 75.31 360 GLU A C 1
ATOM 2812 O O . GLU A 1 360 ? -8.449 -12.730 -11.372 1.00 75.31 360 GLU A O 1
ATOM 2817 N N . SER A 1 361 ? -7.248 -13.534 -9.653 1.00 79.50 361 SER A N 1
ATOM 2818 C CA . SER A 1 361 ? -7.746 -12.578 -8.661 1.00 79.50 361 SER A CA 1
ATOM 2819 C C . SER A 1 361 ? -7.409 -11.129 -9.031 1.00 79.50 361 SER A C 1
ATOM 2821 O O . SER A 1 361 ? -8.272 -10.258 -8.926 1.00 79.50 361 SER A O 1
ATOM 2823 N N . ALA A 1 362 ? -6.200 -10.855 -9.535 1.00 74.12 362 ALA A N 1
ATOM 2824 C CA . ALA A 1 362 ? -5.794 -9.522 -9.980 1.00 74.12 362 ALA A CA 1
ATOM 2825 C C . ALA A 1 362 ? -6.644 -9.010 -11.151 1.00 74.12 362 ALA A C 1
ATOM 2827 O O . ALA A 1 362 ? -7.084 -7.856 -11.127 1.00 74.12 362 ALA A O 1
ATOM 2828 N N . VAL A 1 363 ? -6.944 -9.874 -12.126 1.00 75.75 363 VAL A N 1
ATOM 2829 C CA . VAL A 1 363 ? -7.847 -9.548 -13.243 1.00 75.75 363 VAL A CA 1
ATOM 2830 C C . VAL A 1 363 ? -9.260 -9.262 -12.734 1.00 75.75 363 VAL A C 1
ATOM 2832 O O . VAL A 1 363 ? -9.848 -8.235 -13.077 1.00 75.75 363 VAL A O 1
ATOM 2835 N N . ALA A 1 364 ? -9.798 -10.128 -11.872 1.00 77.62 364 ALA A N 1
ATOM 2836 C CA . ALA A 1 364 ? -11.129 -9.948 -11.300 1.00 77.62 364 ALA A CA 1
ATOM 2837 C C . ALA A 1 364 ? -11.229 -8.661 -10.459 1.00 77.62 364 ALA A C 1
ATOM 2839 O O . ALA A 1 364 ? -12.218 -7.933 -10.562 1.00 77.62 364 ALA A O 1
ATOM 2840 N N . LYS A 1 365 ? -10.187 -8.331 -9.685 1.00 84.62 365 LYS A N 1
ATOM 2841 C CA . LYS A 1 365 ? -10.099 -7.096 -8.896 1.00 84.62 365 LYS A CA 1
ATOM 2842 C C . LYS A 1 365 ? -10.130 -5.870 -9.802 1.00 84.62 365 LYS A C 1
ATOM 2844 O O . LYS A 1 365 ? -10.892 -4.941 -9.547 1.00 84.62 365 LYS A O 1
ATOM 2849 N N . HIS A 1 366 ? -9.323 -5.867 -10.865 1.00 78.94 366 HIS A N 1
ATOM 2850 C CA . HIS A 1 366 ? -9.306 -4.779 -11.842 1.00 78.94 366 HIS A CA 1
ATOM 2851 C C . HIS A 1 366 ? -10.689 -4.570 -12.467 1.00 78.94 366 HIS A C 1
ATOM 2853 O O . HIS A 1 366 ? -11.184 -3.445 -12.512 1.00 78.94 366 HIS A O 1
ATOM 2859 N N . HIS A 1 367 ? -11.345 -5.656 -12.877 1.00 77.31 367 HIS A N 1
ATOM 2860 C CA . HIS A 1 367 ? -12.674 -5.593 -13.473 1.00 77.31 367 HIS A CA 1
ATOM 2861 C C . HIS A 1 367 ? -13.716 -4.998 -12.518 1.00 77.31 367 HIS A C 1
ATOM 2863 O O . HIS A 1 367 ? -14.469 -4.104 -12.899 1.00 77.31 367 HIS A O 1
ATOM 2869 N N . LEU A 1 368 ? -13.724 -5.433 -11.256 1.00 83.31 368 LEU A N 1
ATOM 2870 C CA . LEU A 1 368 ? -14.603 -4.880 -10.227 1.00 83.31 368 LEU A CA 1
ATOM 2871 C C . LEU A 1 368 ? -14.370 -3.376 -9.999 1.00 83.31 368 LEU A C 1
ATOM 2873 O O . LEU A 1 368 ? -15.331 -2.614 -9.872 1.00 83.31 368 LEU A O 1
ATOM 2877 N N . GLU A 1 369 ? -13.113 -2.925 -10.002 1.00 83.50 369 GLU A N 1
ATOM 2878 C CA . GLU A 1 369 ? -12.782 -1.498 -9.914 1.00 83.50 369 GLU A CA 1
ATOM 2879 C C . GLU A 1 369 ? -13.269 -0.708 -11.140 1.00 83.50 369 GLU A C 1
ATOM 2881 O O . GLU A 1 369 ? -13.779 0.406 -11.002 1.00 83.50 369 GLU A O 1
ATOM 2886 N N . GLU A 1 370 ? -13.133 -1.259 -12.347 1.00 78.88 370 GLU A N 1
ATOM 2887 C CA . GLU A 1 370 ? -13.656 -0.642 -13.569 1.00 78.88 370 GLU A CA 1
ATOM 2888 C C . GLU A 1 370 ? -15.181 -0.554 -13.562 1.00 78.88 370 GLU A C 1
ATOM 2890 O O . GLU A 1 370 ? -15.727 0.500 -13.899 1.00 78.88 370 GLU A O 1
ATOM 2895 N N . MET A 1 371 ? -15.862 -1.617 -13.127 1.00 80.00 371 MET A N 1
ATOM 2896 C CA . MET A 1 371 ? -17.314 -1.630 -12.962 1.00 80.00 371 MET A CA 1
ATOM 2897 C C . MET A 1 371 ? -17.758 -0.542 -11.984 1.00 80.00 371 MET A C 1
ATOM 2899 O O . MET A 1 371 ? -18.650 0.240 -12.303 1.00 80.00 371 MET A O 1
ATOM 2903 N N . GLN A 1 372 ? -17.091 -0.420 -10.834 1.00 84.56 372 GLN A N 1
ATOM 2904 C CA . GLN A 1 372 ? -17.382 0.632 -9.862 1.00 84.56 372 GLN A CA 1
ATOM 2905 C C . GLN A 1 372 ? -17.160 2.041 -10.440 1.00 84.56 372 GLN A C 1
ATOM 2907 O O . GLN A 1 372 ? -17.972 2.939 -10.205 1.00 84.56 372 GLN A O 1
ATOM 2912 N N . ARG A 1 373 ? -16.086 2.260 -11.215 1.00 83.06 373 ARG A N 1
ATOM 2913 C CA . ARG A 1 373 ? -15.825 3.548 -11.890 1.00 83.06 373 ARG A CA 1
ATOM 2914 C C . ARG A 1 373 ? -16.888 3.859 -12.946 1.00 83.06 373 ARG A C 1
ATOM 2916 O O . ARG A 1 373 ? -17.315 5.007 -13.058 1.00 83.06 373 ARG A O 1
ATOM 2923 N N . ALA A 1 374 ? -17.302 2.864 -13.729 1.00 79.56 374 ALA A N 1
ATOM 2924 C CA . ALA A 1 374 ? -18.357 3.007 -14.728 1.00 79.56 374 ALA A CA 1
ATOM 2925 C C . ALA A 1 374 ? -19.700 3.349 -14.073 1.00 79.56 374 ALA A C 1
ATOM 2927 O O . ALA A 1 374 ? -20.349 4.309 -14.486 1.00 79.56 374 ALA A O 1
ATOM 2928 N N . GLU A 1 375 ? -20.051 2.634 -13.007 1.00 83.88 375 GLU A N 1
ATOM 2929 C CA . GLU A 1 375 ? -21.264 2.880 -12.236 1.00 83.88 375 GLU A CA 1
ATOM 2930 C C . GLU A 1 375 ? -21.275 4.289 -11.636 1.00 83.88 375 GLU A C 1
ATOM 2932 O O . GLU A 1 375 ? -22.234 5.043 -11.802 1.00 83.88 375 GLU A O 1
ATOM 2937 N N . ARG A 1 376 ? -20.160 4.705 -11.026 1.00 83.25 376 ARG A N 1
ATOM 2938 C CA . ARG A 1 376 ? -20.015 6.059 -10.490 1.00 83.25 376 ARG A CA 1
ATOM 2939 C C . ARG A 1 376 ? -20.251 7.132 -11.556 1.00 83.25 376 ARG A C 1
ATOM 2941 O O . ARG A 1 376 ? -21.012 8.061 -11.293 1.00 83.25 376 ARG A O 1
ATOM 2948 N N . ARG A 1 377 ? -19.635 7.011 -12.743 1.00 81.00 377 ARG A N 1
ATOM 2949 C CA . ARG A 1 377 ? -19.843 7.959 -13.858 1.00 81.00 377 ARG A CA 1
ATOM 2950 C C . ARG A 1 377 ? -21.318 8.038 -14.242 1.00 81.00 377 ARG A C 1
ATOM 2952 O O . ARG A 1 377 ? -21.884 9.125 -14.309 1.00 81.00 377 ARG A O 1
ATOM 2959 N N . LYS A 1 378 ? -21.969 6.887 -14.399 1.00 79.75 378 LYS A N 1
ATOM 2960 C CA . LYS A 1 378 ? -23.390 6.816 -14.741 1.00 79.75 378 LYS A CA 1
ATOM 2961 C C . LYS A 1 378 ? -24.282 7.472 -13.681 1.00 79.75 378 LYS A C 1
ATOM 2963 O O . LYS A 1 378 ? -25.208 8.212 -14.007 1.00 79.75 378 LYS A O 1
ATOM 2968 N N . ARG A 1 379 ? -24.024 7.215 -12.400 1.00 84.62 379 ARG A N 1
ATOM 2969 C CA . ARG A 1 379 ? -24.820 7.760 -11.295 1.00 84.62 379 ARG A CA 1
ATOM 2970 C C . ARG A 1 379 ? -24.596 9.262 -11.091 1.00 84.62 379 ARG A C 1
ATOM 2972 O O . ARG A 1 379 ? -25.560 10.022 -11.042 1.00 84.62 379 ARG A O 1
ATOM 2979 N N . GLU A 1 380 ? -23.345 9.695 -10.973 1.00 82.94 380 GLU A N 1
ATOM 2980 C CA . GLU A 1 380 ? -23.002 11.075 -10.603 1.00 82.94 380 GLU A CA 1
ATOM 2981 C C . GLU A 1 380 ? -23.009 12.024 -11.808 1.00 82.94 380 GLU A C 1
ATOM 2983 O O . GLU A 1 380 ? -23.567 13.117 -11.719 1.00 82.94 380 GLU A O 1
ATOM 2988 N N . GLU A 1 381 ? -22.423 11.623 -12.939 1.00 77.81 381 GLU A N 1
ATOM 2989 C CA . GLU A 1 381 ? -22.239 12.511 -14.095 1.00 77.81 381 GLU A CA 1
ATOM 2990 C C . GLU A 1 381 ? -23.487 12.543 -14.983 1.00 77.81 381 GLU A C 1
ATOM 2992 O O . GLU A 1 381 ? -23.944 13.623 -15.363 1.00 77.81 381 GLU A O 1
ATOM 2997 N N . GLU A 1 382 ? -24.074 11.380 -15.285 1.00 76.25 382 GLU A N 1
ATOM 2998 C CA . GLU A 1 382 ? -25.235 11.308 -16.184 1.00 76.25 382 GLU A CA 1
ATOM 2999 C C . GLU A 1 382 ? -26.557 11.590 -15.459 1.00 76.25 382 GLU A C 1
ATOM 3001 O O . GLU A 1 382 ? -27.415 12.300 -15.987 1.00 76.25 382 GLU A O 1
ATOM 3006 N N . LYS A 1 383 ? -26.740 11.041 -14.249 1.00 74.38 383 LYS A N 1
ATOM 3007 C CA . LYS A 1 383 ? -28.016 11.120 -13.512 1.00 74.38 383 LYS A CA 1
ATOM 3008 C C . LYS A 1 383 ? -28.037 12.137 -12.372 1.00 74.38 383 LYS A C 1
ATOM 3010 O O . LYS A 1 383 ? -29.125 12.466 -11.904 1.00 74.38 383 LYS A O 1
ATOM 3015 N N . LYS A 1 384 ? -26.879 12.658 -11.943 1.00 80.88 384 LYS A N 1
ATOM 3016 C CA . LYS A 1 384 ? -26.743 13.563 -10.782 1.00 80.88 384 LYS A CA 1
ATOM 3017 C C . LYS A 1 384 ? -27.369 12.993 -9.500 1.00 80.88 384 LYS A C 1
ATOM 3019 O O . LYS A 1 384 ? -27.952 13.726 -8.704 1.00 80.88 384 LYS A O 1
ATOM 3024 N N . GLU A 1 385 ? -27.270 11.679 -9.316 1.00 79.44 385 GLU A N 1
ATOM 3025 C CA . GLU A 1 385 ? -27.797 10.964 -8.153 1.00 79.44 385 GLU A CA 1
ATOM 3026 C C . GLU A 1 385 ? -26.704 10.783 -7.085 1.00 79.44 385 GLU A C 1
ATOM 3028 O O . GLU A 1 385 ? -25.565 10.420 -7.386 1.00 79.44 385 GLU A O 1
ATOM 3033 N N . THR A 1 386 ? -27.058 10.990 -5.816 1.00 81.12 386 THR A N 1
ATOM 3034 C CA . THR A 1 386 ? -26.205 10.632 -4.672 1.00 81.12 386 THR A CA 1
ATOM 3035 C C . THR A 1 386 ? -26.487 9.188 -4.266 1.00 81.12 386 THR A C 1
ATOM 3037 O O . THR A 1 386 ? -27.644 8.763 -4.264 1.00 81.12 386 THR A O 1
ATOM 3040 N N . TRP A 1 387 ? -25.444 8.431 -3.913 1.00 85.94 387 TRP A N 1
ATOM 3041 C CA . TRP A 1 387 ? -25.619 7.082 -3.372 1.00 85.94 387 TRP A CA 1
ATOM 3042 C C . TRP A 1 387 ? -26.451 7.107 -2.091 1.00 85.94 387 TRP A C 1
ATOM 3044 O O . TRP A 1 387 ? -26.237 7.966 -1.234 1.00 85.94 387 TRP A O 1
ATOM 3054 N N . LYS A 1 388 ? -27.367 6.148 -1.956 1.00 87.81 388 LYS A N 1
ATOM 3055 C CA . LYS A 1 388 ? -28.115 5.916 -0.724 1.00 87.81 388 LYS A CA 1
ATOM 3056 C C . LYS A 1 388 ? -27.887 4.471 -0.293 1.00 87.81 388 LYS A C 1
ATOM 3058 O O . LYS A 1 388 ? -28.313 3.579 -1.026 1.00 87.81 388 LYS A O 1
ATOM 3063 N N . PRO A 1 389 ? -27.203 4.235 0.836 1.00 90.75 389 PRO A N 1
ATOM 3064 C CA . PRO A 1 389 ? -27.057 2.885 1.352 1.00 90.75 389 PRO A CA 1
ATOM 3065 C C . PRO A 1 389 ? -28.407 2.313 1.774 1.00 90.75 389 PRO A C 1
ATOM 3067 O O . PRO A 1 389 ? -29.365 3.052 2.014 1.00 90.75 389 PRO A O 1
ATOM 3070 N N . ARG A 1 390 ? -28.488 0.985 1.815 1.00 89.38 390 ARG A N 1
ATOM 3071 C CA . ARG A 1 390 ? -29.755 0.284 2.037 1.00 89.38 390 ARG A CA 1
ATOM 3072 C C . ARG A 1 390 ? -30.091 0.137 3.511 1.00 89.38 390 ARG A C 1
ATOM 3074 O O . ARG A 1 390 ? -31.257 0.233 3.875 1.00 89.38 390 ARG A O 1
ATOM 3081 N N . TRP A 1 391 ? -29.094 -0.139 4.343 1.00 93.19 391 TRP A N 1
ATOM 3082 C CA . TRP A 1 391 ? -29.325 -0.596 5.714 1.00 93.19 391 TRP A CA 1
ATOM 3083 C C . TRP A 1 391 ? -29.001 0.460 6.768 1.00 93.19 391 TRP A C 1
ATOM 3085 O O . TRP A 1 391 ? -29.232 0.251 7.959 1.00 93.19 391 TRP A O 1
ATOM 3095 N N . PHE A 1 392 ? -28.476 1.602 6.333 1.00 94.88 392 PHE A N 1
ATOM 3096 C CA . PHE A 1 392 ? -28.009 2.662 7.210 1.00 94.88 392 PHE A CA 1
ATOM 3097 C C . PHE A 1 392 ? -28.499 4.024 6.730 1.00 94.88 392 PHE A C 1
ATOM 3099 O O . PHE A 1 392 ? -28.527 4.304 5.534 1.00 94.88 392 PHE A O 1
ATOM 3106 N N . ASN A 1 393 ? -28.842 4.893 7.673 1.00 92.94 393 ASN A N 1
ATOM 3107 C CA . ASN A 1 393 ? -29.177 6.286 7.413 1.00 92.94 393 ASN A CA 1
ATOM 3108 C C . ASN A 1 393 ? -28.014 7.174 7.851 1.00 92.94 393 ASN A C 1
ATOM 3110 O O . ASN A 1 393 ? -27.392 6.928 8.884 1.00 92.94 393 ASN A O 1
ATOM 3114 N N . ALA A 1 394 ? -27.718 8.210 7.067 1.00 89.50 394 ALA A N 1
ATOM 3115 C CA . ALA A 1 394 ? -26.779 9.239 7.496 1.00 89.50 394 ALA A CA 1
ATOM 3116 C C . ALA A 1 394 ? -27.399 10.024 8.657 1.00 89.50 394 ALA A C 1
ATOM 3118 O O . ALA A 1 394 ? -28.555 10.445 8.573 1.00 89.50 394 ALA A O 1
ATOM 3119 N N . LEU A 1 395 ? -26.625 10.223 9.718 1.00 85.31 395 LEU A N 1
ATOM 3120 C CA . LEU A 1 395 ? -27.014 11.083 10.827 1.00 85.31 395 LEU A CA 1
ATOM 3121 C C . LEU A 1 395 ? -26.901 12.558 10.429 1.00 85.31 395 LEU A C 1
ATOM 3123 O O . LEU A 1 395 ? -26.142 12.921 9.528 1.00 85.31 395 LEU A O 1
ATOM 3127 N N . ASP A 1 396 ? -27.672 13.409 11.104 1.00 77.81 396 ASP A N 1
ATOM 3128 C CA . ASP A 1 396 ? -27.630 14.849 10.867 1.00 77.81 396 ASP A CA 1
ATOM 3129 C C . ASP A 1 396 ? -26.293 15.481 11.311 1.00 77.81 396 ASP A C 1
ATOM 3131 O O . ASP A 1 396 ? -25.525 14.916 12.091 1.00 77.81 396 ASP A O 1
ATOM 3135 N N . GLU A 1 397 ? -25.999 16.685 10.812 1.00 72.12 397 GLU A N 1
ATOM 3136 C CA . GLU A 1 397 ? -24.768 17.421 11.151 1.00 72.12 397 GLU A CA 1
ATOM 3137 C C . GLU A 1 397 ? -24.667 17.779 12.648 1.00 72.12 397 GLU A C 1
ATOM 3139 O O . GLU A 1 397 ? -23.572 18.040 13.138 1.00 72.12 397 GLU A O 1
ATOM 3144 N N . ASN A 1 398 ? -25.782 17.744 13.385 1.00 73.50 398 ASN A N 1
ATOM 3145 C CA . ASN A 1 398 ? -25.868 18.058 14.812 1.00 73.50 398 ASN A CA 1
ATOM 3146 C C . ASN A 1 398 ? -25.830 16.811 15.713 1.00 73.50 398 ASN A C 1
ATOM 3148 O O . ASN A 1 398 ? -26.047 16.942 16.922 1.00 73.50 398 ASN A O 1
ATOM 3152 N N . ALA A 1 399 ? -25.590 15.614 15.161 1.00 77.69 399 ALA A N 1
ATOM 3153 C CA . ALA A 1 399 ? -25.573 14.396 15.957 1.00 77.69 399 ALA A CA 1
ATOM 3154 C C . ALA A 1 399 ? -24.510 14.492 17.057 1.00 77.69 399 ALA A C 1
ATOM 3156 O O . ALA A 1 399 ? -23.430 15.050 16.860 1.00 77.69 399 ALA A O 1
ATOM 3157 N N . GLU A 1 400 ? -24.831 13.946 18.228 1.00 81.81 400 GLU A N 1
ATOM 3158 C CA . GLU A 1 400 ? -23.990 14.061 19.415 1.00 81.81 400 GLU A CA 1
ATOM 3159 C C . GLU A 1 400 ? -22.587 13.476 19.182 1.00 81.81 400 GLU A C 1
ATOM 3161 O O . GLU A 1 400 ? -22.432 12.290 18.867 1.00 81.81 400 GLU A O 1
ATOM 3166 N N . VAL A 1 401 ? -21.571 14.316 19.397 1.00 84.44 401 VAL A N 1
ATOM 3167 C CA . VAL A 1 401 ? -20.148 13.957 19.367 1.00 84.44 401 VAL A CA 1
ATOM 3168 C C . VAL A 1 401 ? -19.662 13.832 20.807 1.00 84.44 401 VAL A C 1
ATOM 3170 O O . VAL A 1 401 ? -19.664 14.814 21.555 1.00 84.44 401 VAL A O 1
ATOM 3173 N N . LEU A 1 402 ? -19.255 12.630 21.216 1.00 86.62 402 LEU A N 1
ATOM 3174 C CA . LEU A 1 402 ? -18.723 12.411 22.560 1.00 86.62 402 LEU A CA 1
ATOM 3175 C C . LEU A 1 402 ? -17.250 12.832 22.672 1.00 86.62 402 LEU A C 1
ATOM 3177 O O . LEU A 1 402 ? -16.545 12.931 21.666 1.00 86.62 402 LEU A O 1
ATOM 3181 N N . PRO A 1 403 ? -16.745 13.069 23.899 1.00 83.75 403 PRO A N 1
ATOM 3182 C CA . PRO A 1 403 ? -15.354 13.450 24.116 1.00 83.75 403 PRO A CA 1
ATOM 3183 C C . PRO A 1 403 ? -14.347 12.517 23.428 1.00 83.75 403 PRO A C 1
ATOM 3185 O O . PRO A 1 403 ? -14.283 11.327 23.728 1.00 83.75 403 PRO A O 1
ATOM 3188 N N . GLY A 1 404 ? -13.517 13.095 22.557 1.00 80.06 404 GLY A N 1
ATOM 3189 C CA . GLY A 1 404 ? -12.471 12.390 21.810 1.00 80.06 404 GLY A CA 1
ATOM 3190 C C . GLY A 1 404 ? -12.918 11.807 20.464 1.00 80.06 404 GLY A C 1
ATOM 3191 O O . GLY A 1 404 ? -12.060 11.369 19.704 1.00 80.06 404 GLY A O 1
ATOM 3192 N N . GLU A 1 405 ? -14.215 11.826 20.145 1.00 84.75 405 GLU A N 1
ATOM 3193 C CA . GLU A 1 405 ? -14.712 11.463 18.814 1.00 84.75 405 GLU A CA 1
ATOM 3194 C C . GLU A 1 405 ? -14.428 12.573 17.795 1.00 84.75 405 GLU A C 1
ATOM 3196 O O . GLU A 1 405 ? -14.376 13.761 18.126 1.00 84.75 405 GLU A O 1
ATOM 3201 N N . PHE A 1 406 ? -14.272 12.179 16.533 1.00 82.69 406 PHE A N 1
ATOM 3202 C CA . PHE A 1 406 ? -14.211 13.121 15.422 1.00 82.69 406 PHE A CA 1
ATOM 3203 C C . PHE A 1 406 ? -15.610 13.659 15.106 1.00 82.69 406 PHE A C 1
ATOM 3205 O O . PHE A 1 406 ? -16.600 12.931 15.184 1.00 82.69 406 PHE A O 1
ATOM 3212 N N . GLY A 1 407 ? -15.689 14.939 14.736 1.00 80.12 407 GLY A N 1
ATOM 3213 C CA . GLY A 1 407 ? -16.953 15.571 14.359 1.00 80.12 407 GLY A CA 1
ATOM 3214 C C . GLY A 1 407 ? -17.507 15.057 13.025 1.00 80.12 407 GLY A C 1
ATOM 3215 O O . GLY A 1 407 ? -16.762 14.574 12.169 1.00 80.12 407 GLY A O 1
ATOM 3216 N N . ASN A 1 408 ? -18.817 15.226 12.820 1.00 80.06 408 ASN A N 1
ATOM 3217 C CA . ASN A 1 408 ? -19.523 14.746 11.621 1.00 80.06 408 ASN A CA 1
ATOM 3218 C C . ASN A 1 408 ? -18.997 15.358 10.313 1.00 80.06 408 ASN A C 1
ATOM 3220 O O . ASN A 1 408 ? -19.055 14.705 9.274 1.00 80.06 408 ASN A O 1
ATOM 3224 N N . GLU A 1 409 ? -18.450 16.580 10.360 1.00 79.06 409 GLU A N 1
ATOM 3225 C CA . GLU A 1 409 ? -17.801 17.220 9.206 1.00 79.06 409 GLU A CA 1
ATOM 3226 C C . GLU A 1 409 ? -16.556 16.452 8.732 1.00 79.06 409 GLU A C 1
ATOM 3228 O O . GLU A 1 409 ? -16.252 16.430 7.540 1.00 79.06 409 GLU A O 1
ATOM 3233 N N . GLU A 1 410 ? -15.828 15.812 9.652 1.00 80.19 410 GLU A N 1
ATOM 3234 C CA . GLU A 1 410 ? -14.626 15.044 9.324 1.00 80.19 410 GLU A CA 1
ATOM 3235 C C . GLU A 1 410 ? -14.943 13.613 8.888 1.00 80.19 410 GLU A C 1
ATOM 3237 O O . GLU A 1 410 ? -14.273 13.074 8.004 1.00 80.19 410 GLU A O 1
ATOM 3242 N N . CYS A 1 411 ? -15.938 12.994 9.523 1.00 83.38 411 CYS A N 1
ATOM 3243 C CA . CYS A 1 411 ? -16.372 11.630 9.256 1.00 83.38 411 CYS A CA 1
ATOM 3244 C C . CYS A 1 411 ? -17.899 11.546 9.413 1.00 83.38 411 CYS A C 1
ATOM 3246 O O . CYS A 1 411 ? -18.382 11.531 10.551 1.00 83.38 411 CYS A O 1
ATOM 3248 N N . PRO A 1 412 ? -18.667 11.490 8.305 1.00 84.31 412 PRO A N 1
ATOM 3249 C CA . PRO A 1 412 ? -20.117 11.364 8.367 1.00 84.31 412 PRO A CA 1
ATOM 3250 C C . PRO A 1 412 ? -20.524 10.132 9.172 1.00 84.31 412 PRO A C 1
ATOM 3252 O O . PRO A 1 412 ? -20.029 9.028 8.931 1.00 84.31 412 PRO A O 1
ATOM 3255 N N . GLN A 1 413 ? -21.430 10.331 10.124 1.00 87.25 413 GLN A N 1
ATOM 3256 C CA . GLN A 1 413 ? -21.903 9.274 11.007 1.00 87.25 413 GLN A CA 1
ATOM 3257 C C . GLN A 1 413 ? -23.157 8.616 10.441 1.00 87.25 413 GLN A C 1
ATOM 3259 O O . GLN A 1 413 ? -23.927 9.229 9.702 1.00 87.25 413 GLN A O 1
ATOM 3264 N N . TRP A 1 414 ? -23.360 7.357 10.813 1.00 91.50 414 TRP A N 1
ATOM 3265 C CA . TRP A 1 414 ? -24.438 6.528 10.292 1.00 91.50 414 TRP A CA 1
ATOM 3266 C C . TRP A 1 414 ? -25.135 5.794 11.429 1.00 91.50 414 TRP A C 1
ATOM 3268 O O . TRP A 1 414 ? -24.508 5.462 12.440 1.00 91.50 414 TRP A O 1
ATOM 3278 N N . GLU A 1 415 ? -26.425 5.547 11.249 1.00 92.19 415 GLU A N 1
ATOM 3279 C CA . GLU A 1 415 ? -27.250 4.735 12.136 1.00 92.19 415 GLU A CA 1
ATOM 3280 C C . GLU A 1 415 ? -27.907 3.599 11.357 1.00 92.19 415 GLU A C 1
ATOM 3282 O O . GLU A 1 415 ? -28.264 3.749 10.189 1.00 92.19 415 GLU A O 1
ATOM 3287 N N . PHE A 1 416 ? -28.053 2.449 12.001 1.00 95.12 416 PHE A N 1
ATOM 3288 C CA . PHE A 1 416 ? -28.722 1.298 11.416 1.00 95.12 416 PHE A CA 1
ATOM 3289 C C . PHE A 1 416 ? -30.243 1.506 11.377 1.00 95.12 416 PHE A C 1
ATOM 3291 O O . PHE A 1 416 ? -30.841 1.935 12.362 1.00 95.12 416 PHE A O 1
ATOM 3298 N N . ASN A 1 417 ? -30.886 1.190 10.249 1.00 93.94 417 ASN A N 1
ATOM 3299 C CA . ASN A 1 417 ? -32.311 1.478 10.041 1.00 93.94 417 ASN A CA 1
ATOM 3300 C C . ASN A 1 417 ? -33.270 0.354 10.480 1.00 93.94 417 ASN A C 1
ATOM 3302 O O . ASN A 1 417 ? -34.486 0.529 10.418 1.00 93.94 417 ASN A O 1
ATOM 3306 N N . GLY A 1 418 ? -32.751 -0.800 10.915 1.00 92.31 418 GLY A N 1
ATOM 3307 C CA . GLY A 1 418 ? -33.557 -1.934 11.380 1.00 92.31 418 GLY A CA 1
ATOM 3308 C C . GLY A 1 418 ? -34.109 -2.845 10.279 1.00 92.31 418 GLY A C 1
ATOM 3309 O O . GLY A 1 418 ? -34.545 -3.955 10.583 1.00 92.31 418 GLY A O 1
ATOM 3310 N N . GLU A 1 419 ? -34.068 -2.443 9.006 1.00 88.88 419 GLU A N 1
ATOM 3311 C CA . GLU A 1 419 ? -34.738 -3.176 7.922 1.00 88.88 419 GLU A CA 1
ATOM 3312 C C . GLU A 1 419 ? -34.132 -4.566 7.684 1.00 88.88 419 GLU A C 1
ATOM 3314 O O . GLU A 1 419 ? -34.854 -5.505 7.350 1.00 88.88 419 GLU A O 1
ATOM 3319 N N . PHE A 1 420 ? -32.824 -4.733 7.902 1.00 86.69 420 PHE A N 1
ATOM 3320 C CA . PHE A 1 420 ? -32.158 -6.030 7.736 1.00 86.69 420 PHE A CA 1
ATOM 3321 C C . PHE A 1 420 ? -32.673 -7.073 8.733 1.00 86.69 420 PHE A C 1
ATOM 3323 O O . PHE A 1 420 ? -32.844 -8.240 8.387 1.00 86.69 420 PHE A O 1
ATOM 3330 N N . LEU A 1 421 ? -32.995 -6.656 9.960 1.00 84.75 421 LEU A N 1
ATOM 3331 C CA . LEU A 1 421 ? -33.497 -7.561 10.996 1.00 84.75 421 LEU A CA 1
ATOM 3332 C C . LEU A 1 421 ? -34.895 -8.100 10.684 1.00 84.75 421 LEU A C 1
ATOM 3334 O O . LEU A 1 421 ? -35.272 -9.138 11.232 1.00 84.75 421 LEU A O 1
ATOM 3338 N N . ALA A 1 422 ? -35.645 -7.396 9.831 1.00 79.81 422 ALA A N 1
ATOM 3339 C CA . ALA A 1 422 ? -36.975 -7.785 9.383 1.00 79.81 422 ALA A CA 1
ATOM 3340 C C . ALA A 1 422 ? -36.950 -8.823 8.248 1.00 79.81 422 ALA A C 1
ATOM 3342 O O . ALA A 1 422 ? -38.001 -9.367 7.905 1.00 79.81 422 ALA A O 1
ATOM 3343 N N . LEU A 1 423 ? -35.781 -9.110 7.659 1.00 76.31 423 LEU A N 1
ATOM 3344 C CA . LEU A 1 423 ? -35.655 -10.156 6.651 1.00 76.31 423 LEU A CA 1
ATOM 3345 C C . LEU A 1 423 ? -35.848 -11.540 7.277 1.00 76.31 423 LEU A C 1
ATOM 3347 O O . LEU A 1 423 ? -35.278 -11.862 8.322 1.00 76.31 423 LEU A O 1
ATOM 3351 N N . GLU A 1 424 ? -36.623 -12.389 6.600 1.00 69.25 424 GLU A N 1
ATOM 3352 C CA . GLU A 1 424 ? -36.716 -13.794 6.983 1.00 69.25 424 GLU A CA 1
ATOM 3353 C C . GLU A 1 424 ? -35.362 -14.491 6.759 1.00 69.25 424 GLU A C 1
ATOM 3355 O O . GLU A 1 424 ? -34.759 -14.322 5.690 1.00 69.25 424 GLU A O 1
ATOM 3360 N N . PRO A 1 425 ? -34.880 -15.299 7.725 1.00 66.50 425 PRO A N 1
ATOM 3361 C CA . PRO A 1 425 ? -33.663 -16.074 7.549 1.00 66.50 425 PRO A CA 1
ATOM 3362 C C . PRO A 1 425 ? -33.820 -17.003 6.349 1.00 66.50 425 PRO A C 1
ATOM 3364 O O . PRO A 1 425 ? -34.696 -17.870 6.311 1.00 66.50 425 PRO A O 1
ATOM 3367 N N . LYS A 1 426 ? -32.960 -16.831 5.353 1.00 68.31 426 LYS A N 1
ATOM 3368 C CA . LYS A 1 426 ? -32.899 -17.749 4.221 1.00 68.31 426 LYS A CA 1
ATOM 3369 C C . LYS A 1 426 ? -32.223 -19.055 4.658 1.00 68.31 426 LYS A C 1
ATOM 3371 O O . LYS A 1 426 ? -31.292 -19.014 5.463 1.00 68.31 426 LYS A O 1
ATOM 3376 N N . PRO A 1 427 ? -32.638 -20.213 4.115 1.00 70.94 427 PRO A N 1
ATOM 3377 C CA . PRO A 1 427 ? -31.972 -21.477 4.404 1.00 70.94 427 PRO A CA 1
ATOM 3378 C C . PRO A 1 427 ? -30.504 -21.396 3.979 1.00 70.94 427 PRO A C 1
ATOM 3380 O O . PRO A 1 427 ? -30.219 -20.936 2.869 1.00 70.94 427 PRO A O 1
ATOM 3383 N N . ALA A 1 428 ? -29.607 -21.837 4.867 1.00 72.06 428 ALA A N 1
ATOM 3384 C CA . ALA A 1 428 ? -28.166 -21.830 4.637 1.00 72.06 428 ALA A CA 1
ATOM 3385 C C . ALA A 1 428 ? -27.820 -22.505 3.302 1.00 72.06 428 ALA A C 1
ATOM 3387 O O . ALA A 1 428 ? -28.402 -23.535 2.945 1.00 72.06 428 ALA A O 1
ATOM 3388 N N . CYS A 1 429 ? -26.885 -21.913 2.564 1.00 78.88 429 CYS A N 1
ATOM 3389 C CA . CYS A 1 429 ? -26.417 -22.440 1.286 1.00 78.88 429 CYS A CA 1
ATOM 3390 C C . CYS A 1 429 ? -25.032 -23.065 1.431 1.00 78.88 429 CYS A C 1
ATOM 3392 O O . CYS A 1 429 ? -24.272 -22.742 2.346 1.00 78.88 429 CYS A O 1
ATOM 3394 N N . LYS A 1 430 ? -24.661 -23.934 0.491 1.00 79.38 430 LYS A N 1
ATOM 3395 C CA . LYS A 1 430 ? -23.288 -24.448 0.460 1.00 79.38 430 LYS A CA 1
ATOM 3396 C C . LYS A 1 430 ? -22.338 -23.359 -0.048 1.00 79.38 430 LYS A C 1
ATOM 3398 O O . LYS A 1 430 ? -22.709 -22.647 -0.983 1.00 79.38 430 LYS A O 1
ATOM 3403 N N . PRO A 1 431 ? -21.099 -23.259 0.471 1.00 77.25 431 PRO A N 1
ATOM 3404 C CA . PRO A 1 431 ? -20.116 -22.295 -0.031 1.00 77.25 431 PRO A CA 1
ATOM 3405 C C . PRO A 1 431 ? -19.949 -22.337 -1.560 1.00 77.25 431 PRO A C 1
ATOM 3407 O O . PRO A 1 431 ? -19.935 -21.301 -2.218 1.00 77.25 431 PRO A O 1
ATOM 3410 N N . GLU A 1 432 ? -19.952 -23.537 -2.144 1.00 77.94 432 GLU A N 1
ATOM 3411 C CA . GLU A 1 432 ? -19.839 -23.800 -3.589 1.00 77.94 432 GLU A CA 1
ATOM 3412 C C . GLU A 1 432 ? -20.922 -23.116 -4.449 1.00 77.94 432 GLU A C 1
ATOM 3414 O O . GLU A 1 432 ? -20.726 -22.897 -5.651 1.00 77.94 432 GLU A O 1
ATOM 3419 N N . GLU A 1 433 ? -22.076 -22.796 -3.863 1.00 78.38 433 GLU A N 1
ATOM 3420 C CA . GLU A 1 433 ? -23.218 -22.182 -4.548 1.00 78.38 433 GLU A CA 1
ATOM 3421 C C . GLU A 1 433 ? -23.071 -20.659 -4.664 1.00 78.38 433 GLU A C 1
ATOM 3423 O O . GLU A 1 433 ? -23.675 -20.053 -5.552 1.00 78.38 433 GLU A O 1
ATOM 3428 N N . VAL A 1 434 ? -22.259 -20.036 -3.805 1.00 81.62 434 VAL A N 1
ATOM 3429 C CA . VAL A 1 434 ? -22.212 -18.573 -3.660 1.00 81.62 434 VAL A CA 1
ATOM 3430 C C . VAL A 1 434 ? -20.812 -17.979 -3.747 1.00 81.62 434 VAL A C 1
ATOM 3432 O O . VAL A 1 434 ? -20.681 -16.864 -4.245 1.00 81.62 434 VAL A O 1
ATOM 3435 N N . GLN A 1 435 ? -19.762 -18.692 -3.335 1.00 83.94 435 GLN A N 1
ATOM 3436 C CA . GLN A 1 435 ? -18.397 -18.169 -3.372 1.00 83.94 435 GLN A CA 1
ATOM 3437 C C . GLN A 1 435 ? -17.986 -17.811 -4.806 1.00 83.94 435 GLN A C 1
ATOM 3439 O O . GLN A 1 435 ? -18.019 -18.647 -5.710 1.00 83.94 435 GLN A O 1
ATOM 3444 N N . GLY A 1 436 ? -17.638 -16.539 -5.015 1.00 81.56 436 GLY A N 1
ATOM 3445 C CA . GLY A 1 436 ? -17.257 -16.004 -6.326 1.00 81.56 436 GLY A CA 1
ATOM 3446 C C . GLY A 1 436 ? -18.388 -15.912 -7.363 1.00 81.56 436 GLY A C 1
ATOM 3447 O O . GLY A 1 436 ? -18.103 -15.672 -8.537 1.00 81.56 436 GLY A O 1
ATOM 3448 N N . LYS A 1 437 ? -19.657 -16.134 -6.980 1.00 82.19 437 LYS A N 1
ATOM 3449 C CA . LYS A 1 437 ? -20.792 -16.262 -7.911 1.00 82.19 437 LYS A CA 1
ATOM 3450 C C . LYS A 1 437 ? -21.924 -15.282 -7.614 1.00 82.19 437 LYS A C 1
ATOM 3452 O O . LYS A 1 437 ? -22.433 -15.202 -6.495 1.00 82.19 437 LYS A O 1
ATOM 3457 N N . GLY A 1 438 ? -22.398 -14.616 -8.669 1.00 81.88 438 GLY A N 1
ATOM 3458 C CA . GLY A 1 438 ? -23.591 -13.764 -8.617 1.00 81.88 438 GLY A CA 1
ATOM 3459 C C . GLY A 1 438 ? -23.423 -12.525 -7.737 1.00 81.88 438 GLY A C 1
ATOM 3460 O O . GLY A 1 438 ? -24.385 -12.095 -7.111 1.00 81.88 438 GLY A O 1
ATOM 3461 N N . PHE A 1 439 ? -22.200 -11.996 -7.634 1.00 87.81 439 PHE A N 1
ATOM 3462 C CA . PHE A 1 439 ? -21.930 -10.785 -6.864 1.00 87.81 439 PHE A CA 1
ATOM 3463 C C . PHE A 1 439 ? -22.477 -9.552 -7.567 1.00 87.81 439 PHE A C 1
ATOM 3465 O O . PHE A 1 439 ? -21.963 -9.186 -8.616 1.00 87.81 439 PHE A O 1
ATOM 3472 N N . SER A 1 440 ? -23.467 -8.901 -6.968 1.00 84.88 440 SER A N 1
ATOM 3473 C CA . SER A 1 440 ? -24.150 -7.731 -7.512 1.00 84.88 440 SER A CA 1
ATOM 3474 C C . SER A 1 440 ? -24.383 -6.697 -6.402 1.00 84.88 440 SER A C 1
ATOM 3476 O O . SER A 1 440 ? -25.407 -6.728 -5.717 1.00 84.88 440 SER A O 1
ATOM 3478 N N . PRO A 1 441 ? -23.428 -5.774 -6.172 1.00 82.62 441 PRO A N 1
ATOM 3479 C CA . PRO A 1 441 ? -23.496 -4.810 -5.067 1.00 82.62 441 PRO A CA 1
ATOM 3480 C C . PRO A 1 441 ? -24.521 -3.679 -5.274 1.00 82.62 441 PRO A C 1
ATOM 3482 O O . PRO A 1 441 ? -24.764 -2.899 -4.358 1.00 82.62 441 PRO A O 1
ATOM 3485 N N . TRP A 1 442 ? -25.140 -3.577 -6.458 1.00 80.62 442 TRP A N 1
ATOM 3486 C CA . TRP A 1 442 ? -26.093 -2.507 -6.811 1.00 80.62 442 TRP A CA 1
ATOM 3487 C C . TRP A 1 442 ? -27.512 -3.010 -7.100 1.00 80.62 442 TRP A C 1
ATOM 3489 O O . TRP A 1 442 ? -28.350 -2.252 -7.592 1.00 80.62 442 TRP A O 1
ATOM 3499 N N . GLU A 1 443 ? -27.797 -4.280 -6.808 1.00 66.88 443 GLU A N 1
ATOM 3500 C CA . GLU A 1 443 ? -29.096 -4.927 -7.028 1.00 66.88 443 GLU A CA 1
ATOM 3501 C C . GLU A 1 443 ? -30.149 -4.497 -5.991 1.00 66.88 443 GLU A C 1
ATOM 3503 O O . GLU A 1 443 ? -30.720 -5.283 -5.237 1.00 66.88 443 GLU A O 1
ATOM 3508 N N . TYR A 1 444 ? -30.437 -3.198 -5.975 1.00 64.44 444 TYR A N 1
ATOM 3509 C CA . TYR A 1 444 ? -31.502 -2.602 -5.180 1.00 64.44 444 TYR A CA 1
ATOM 3510 C C . TYR A 1 444 ? -32.500 -1.915 -6.111 1.00 64.44 444 TYR A C 1
ATOM 3512 O O . TYR A 1 444 ? -32.517 -0.693 -6.167 1.00 64.44 444 TYR A O 1
ATOM 3520 N N . PRO A 1 445 ? -33.325 -2.645 -6.882 1.00 53.91 445 PRO A N 1
ATOM 3521 C CA . PRO A 1 445 ? -34.250 -2.032 -7.838 1.00 53.91 445 PRO A CA 1
ATOM 3522 C C . PRO A 1 445 ? -35.263 -1.078 -7.180 1.00 53.91 445 PRO A C 1
ATOM 3524 O O . PRO A 1 445 ? -35.721 -0.142 -7.825 1.00 53.91 445 PRO A O 1
ATOM 3527 N N . ASP A 1 446 ? -35.561 -1.234 -5.891 1.00 52.81 446 ASP A N 1
ATOM 3528 C CA . ASP A 1 446 ? -36.469 -0.328 -5.171 1.00 52.81 446 ASP A CA 1
ATOM 3529 C C . ASP A 1 446 ? -35.808 1.014 -4.792 1.00 52.81 446 ASP A C 1
ATOM 3531 O O . ASP A 1 446 ? -36.483 2.034 -4.671 1.00 52.81 446 ASP A O 1
ATOM 3535 N N . ILE A 1 447 ? -34.477 1.028 -4.650 1.00 55.91 447 ILE A N 1
ATOM 3536 C CA . ILE A 1 447 ? -33.667 2.205 -4.273 1.00 55.91 447 ILE A CA 1
ATOM 3537 C C . ILE A 1 447 ? -33.017 2.832 -5.520 1.00 55.91 447 ILE A C 1
ATOM 3539 O O . ILE A 1 447 ? -32.909 4.050 -5.660 1.00 55.91 447 ILE A O 1
ATOM 3543 N N . HIS A 1 448 ? -32.642 1.978 -6.467 1.00 58.56 448 HIS A N 1
ATOM 3544 C CA . HIS A 1 448 ? -31.937 2.251 -7.708 1.00 58.56 448 HIS A CA 1
ATOM 3545 C C . HIS A 1 448 ? -32.541 1.440 -8.888 1.00 58.56 448 HIS A C 1
ATOM 3547 O O . HIS A 1 448 ? -31.887 0.558 -9.456 1.00 58.56 448 HIS A O 1
ATOM 3553 N N . PRO A 1 449 ? -33.773 1.758 -9.338 1.00 50.50 449 PRO A N 1
ATOM 3554 C CA . PRO A 1 449 ? -34.548 0.958 -10.308 1.00 50.50 449 PRO A CA 1
ATOM 3555 C C . PRO A 1 449 ? -33.914 0.748 -11.685 1.00 50.50 449 PRO A C 1
ATOM 3557 O O . PRO A 1 449 ? -34.303 -0.159 -12.416 1.00 50.50 449 PRO A O 1
ATOM 3560 N N . LYS A 1 450 ? -32.929 1.570 -12.061 1.00 47.19 450 LYS A N 1
ATOM 3561 C CA . LYS A 1 450 ? -32.199 1.453 -13.336 1.00 47.19 450 LYS A CA 1
ATOM 3562 C C . LYS A 1 450 ? -30.848 0.736 -13.214 1.00 47.19 450 LYS A C 1
ATOM 3564 O O . LYS A 1 450 ? -30.215 0.522 -14.241 1.00 47.19 450 LYS A O 1
ATOM 3569 N N . LEU A 1 451 ? -30.377 0.443 -11.998 1.00 44.41 451 LEU A N 1
ATOM 3570 C CA . LEU A 1 451 ? -29.064 -0.170 -11.752 1.00 44.41 451 LEU A CA 1
ATOM 3571 C C . LEU A 1 451 ? -29.157 -1.691 -11.631 1.00 44.41 451 LEU A C 1
ATOM 3573 O O . LEU A 1 451 ? -28.393 -2.383 -12.295 1.00 44.41 451 LEU A O 1
ATOM 3577 N N . GLY A 1 452 ? -30.173 -2.202 -10.928 1.00 44.31 452 GLY A N 1
ATOM 3578 C CA . GLY A 1 452 ? -30.368 -3.648 -10.757 1.00 44.31 452 GLY A CA 1
ATOM 3579 C C . GLY A 1 452 ? -30.611 -4.439 -12.053 1.00 44.31 452 GLY A C 1
ATOM 3580 O O . GLY A 1 452 ? -30.332 -5.625 -12.094 1.00 44.31 452 GLY A O 1
ATOM 3581 N N . ILE A 1 453 ? -31.088 -3.801 -13.132 1.00 43.75 453 ILE A N 1
ATOM 3582 C CA . ILE A 1 453 ? -31.378 -4.476 -14.418 1.00 43.75 453 ILE A CA 1
ATOM 3583 C C . ILE A 1 453 ? -30.129 -4.581 -15.316 1.00 43.75 453 ILE A C 1
ATOM 3585 O O . ILE A 1 453 ? -30.024 -5.475 -16.156 1.00 43.75 453 ILE A O 1
ATOM 3589 N N . GLU A 1 454 ? -29.182 -3.648 -15.189 1.00 39.94 454 GLU A N 1
ATOM 3590 C CA . GLU A 1 454 ? -27.981 -3.614 -16.034 1.00 39.94 454 GLU A CA 1
ATOM 3591 C C . GLU A 1 454 ? -26.798 -4.376 -15.418 1.00 39.94 454 GLU A C 1
ATOM 3593 O O . GLU A 1 454 ? -26.019 -4.965 -16.171 1.00 39.94 454 GLU A O 1
ATOM 3598 N N . SER A 1 455 ? -26.700 -4.443 -14.083 1.00 40.44 455 SER A N 1
ATOM 3599 C CA . SER A 1 455 ? -25.659 -5.203 -13.375 1.00 40.44 455 SER A CA 1
ATOM 3600 C C . SER A 1 455 ? -25.747 -6.715 -13.634 1.00 40.44 455 SER A C 1
ATOM 3602 O O . SER A 1 455 ? -24.723 -7.344 -13.915 1.00 40.44 455 SER A O 1
ATOM 3604 N N . GLU A 1 456 ? -26.957 -7.292 -13.652 1.00 41.19 456 GLU A N 1
ATOM 3605 C CA . GLU A 1 456 ? -27.190 -8.714 -13.969 1.00 41.19 456 GLU A CA 1
ATOM 3606 C C . GLU A 1 456 ? -26.587 -9.118 -15.330 1.00 41.19 456 GLU A C 1
ATOM 3608 O O . GLU A 1 456 ? -26.006 -10.199 -15.478 1.00 41.19 456 GLU A O 1
ATOM 3613 N N . ARG A 1 457 ? -26.664 -8.235 -16.338 1.00 39.62 457 ARG A N 1
ATOM 3614 C CA . ARG A 1 457 ? -26.140 -8.508 -17.688 1.00 39.62 457 ARG A CA 1
ATOM 3615 C C . ARG A 1 457 ? -24.614 -8.516 -17.731 1.00 39.62 457 ARG A C 1
ATOM 3617 O O . ARG A 1 457 ? -24.057 -9.401 -18.376 1.00 39.62 457 ARG A O 1
ATOM 3624 N N . SER A 1 458 ? -23.939 -7.590 -17.044 1.00 43.19 458 SER A N 1
ATOM 3625 C CA . SER A 1 458 ? -22.467 -7.535 -17.016 1.00 43.19 458 SER A CA 1
ATOM 3626 C C . SER A 1 458 ? -21.838 -8.695 -16.238 1.00 43.19 458 SER A C 1
ATOM 3628 O O . SER A 1 458 ? -20.793 -9.203 -16.632 1.00 43.19 458 SER A O 1
ATOM 3630 N N . LEU A 1 459 ? -22.493 -9.156 -15.168 1.00 40.50 459 LEU A N 1
ATOM 3631 C CA . LEU A 1 459 ? -21.962 -10.191 -14.272 1.00 40.50 459 LEU A CA 1
ATOM 3632 C C . LEU A 1 459 ? -22.192 -11.619 -14.793 1.00 40.50 459 LEU A C 1
ATOM 3634 O O . LEU A 1 459 ? -21.401 -12.520 -14.509 1.00 40.50 459 LEU A O 1
ATOM 3638 N N . SER A 1 460 ? -23.228 -11.834 -15.612 1.00 38.56 460 SER A N 1
ATOM 3639 C CA . SER A 1 460 ? -23.513 -13.133 -16.248 1.00 38.56 460 SER A CA 1
ATOM 3640 C C . SER A 1 460 ? -22.397 -13.640 -17.184 1.00 38.56 460 SER A C 1
ATOM 3642 O O . SER A 1 460 ? -22.251 -14.850 -17.376 1.00 38.56 460 SER A O 1
ATOM 3644 N N . GLY A 1 461 ? -21.557 -12.740 -17.715 1.00 35.69 461 GLY A N 1
ATOM 3645 C CA . GLY A 1 461 ? -20.387 -13.091 -18.531 1.00 35.69 461 GLY A CA 1
ATOM 3646 C C . GLY A 1 461 ? -19.222 -13.694 -17.735 1.00 35.69 461 GLY A C 1
ATOM 3647 O O . GLY A 1 461 ? -18.394 -14.399 -18.304 1.00 35.69 461 GLY A O 1
ATOM 3648 N N . ILE A 1 462 ? -19.179 -13.474 -16.417 1.00 39.06 462 ILE A N 1
ATOM 3649 C CA . ILE A 1 462 ? -18.102 -13.942 -15.529 1.00 39.06 462 ILE A CA 1
ATOM 3650 C C . ILE A 1 462 ? -18.351 -15.390 -15.082 1.00 39.06 462 ILE A C 1
ATOM 3652 O O . ILE A 1 462 ? -17.409 -16.161 -14.923 1.00 39.06 462 ILE A O 1
ATOM 3656 N N . SER A 1 463 ? -19.617 -15.803 -14.936 1.00 34.16 463 SER A N 1
ATOM 3657 C CA . SER A 1 463 ? -19.966 -17.174 -14.531 1.00 34.16 463 SER A CA 1
ATOM 3658 C C . SER A 1 463 ? -19.956 -18.191 -15.683 1.00 34.16 463 SER A C 1
ATOM 3660 O O . SER A 1 463 ? -20.028 -19.392 -15.424 1.00 34.16 463 SER A O 1
ATOM 3662 N N . SER A 1 464 ? -19.865 -17.734 -16.941 1.00 34.12 464 SER A N 1
ATOM 3663 C CA . SER A 1 464 ? -20.005 -18.572 -18.148 1.00 34.12 464 SER A CA 1
ATOM 3664 C C . SER A 1 464 ? -18.940 -18.351 -19.243 1.00 34.12 464 SER A C 1
ATOM 3666 O O . SER A 1 464 ? -19.039 -18.938 -20.321 1.00 34.12 464 SER A O 1
ATOM 3668 N N . GLY A 1 465 ? -17.912 -17.534 -18.995 1.00 29.38 465 GLY A N 1
ATOM 3669 C CA . GLY A 1 465 ? -17.013 -17.010 -20.029 1.00 29.38 465 GLY A CA 1
ATOM 3670 C C . GLY A 1 465 ? -16.032 -18.010 -20.654 1.00 29.38 465 GLY A C 1
ATOM 3671 O O . GLY A 1 465 ? -14.868 -18.070 -20.274 1.00 29.38 465 GLY A O 1
ATOM 3672 N N . VAL A 1 466 ? -16.464 -18.710 -21.706 1.00 27.25 466 VAL A N 1
ATOM 3673 C CA . VAL A 1 466 ? -15.599 -18.972 -22.868 1.00 27.25 466 VAL A CA 1
ATOM 3674 C C . VAL A 1 466 ? -15.414 -17.633 -23.584 1.00 27.25 466 VAL A C 1
ATOM 3676 O O . VAL A 1 466 ? -16.377 -17.090 -24.124 1.00 27.25 466 VAL A O 1
ATOM 3679 N N . PHE A 1 467 ? -14.198 -17.090 -23.601 1.00 29.59 467 PHE A N 1
ATOM 3680 C CA . PHE A 1 467 ? -13.906 -15.846 -24.315 1.00 29.59 467 PHE A CA 1
ATOM 3681 C C . PHE A 1 467 ? -13.522 -16.144 -25.770 1.00 29.59 467 PHE A C 1
ATOM 3683 O O . PHE A 1 467 ? -12.677 -16.993 -26.051 1.00 29.59 467 PHE A O 1
ATOM 3690 N N . HIS A 1 468 ? -14.181 -15.468 -26.713 1.00 26.72 468 HIS A N 1
ATOM 3691 C CA . HIS A 1 468 ? -13.756 -15.400 -28.110 1.00 26.72 468 HIS A CA 1
ATOM 3692 C C . HIS A 1 468 ? -13.038 -14.069 -28.320 1.00 26.72 468 HIS A C 1
ATOM 3694 O O . HIS A 1 468 ? -13.694 -13.035 -28.426 1.00 26.72 468 HIS A O 1
ATOM 3700 N N . ASP A 1 469 ? -11.712 -14.116 -28.414 1.00 27.88 469 ASP A N 1
ATOM 3701 C CA . ASP A 1 469 ? -10.943 -13.103 -29.130 1.00 27.88 469 ASP A CA 1
ATOM 3702 C C . ASP A 1 469 ? -10.423 -13.728 -30.430 1.00 27.88 469 ASP A C 1
ATOM 3704 O O . ASP A 1 469 ? -10.122 -14.926 -30.498 1.00 27.88 469 ASP A O 1
ATOM 3708 N N . GLY A 1 470 ? -10.419 -12.943 -31.501 1.00 34.78 470 GLY A N 1
ATOM 3709 C CA . GLY A 1 470 ? -10.100 -13.404 -32.845 1.00 34.78 470 GLY A CA 1
ATOM 3710 C C . GLY A 1 470 ? -8.774 -14.168 -32.890 1.00 34.78 470 GLY A C 1
ATOM 3711 O O . GLY A 1 470 ? -7.716 -13.614 -32.624 1.00 34.78 470 GLY A O 1
ATOM 3712 N N . ASN A 1 471 ? -8.855 -15.432 -33.316 1.00 31.09 471 ASN A N 1
ATOM 3713 C CA . ASN A 1 471 ? -7.761 -16.354 -33.648 1.00 31.09 471 ASN A CA 1
ATOM 3714 C C . ASN A 1 471 ? -6.963 -17.061 -32.535 1.00 31.09 471 ASN A C 1
ATOM 3716 O O . ASN A 1 471 ? -6.011 -17.756 -32.883 1.00 31.09 471 ASN A O 1
ATOM 3720 N N . ASN A 1 472 ? -7.376 -17.058 -31.262 1.00 25.33 472 ASN A N 1
ATOM 3721 C CA . ASN A 1 472 ? -6.903 -18.095 -30.327 1.00 25.33 472 ASN A CA 1
ATOM 3722 C C . ASN A 1 472 ? -7.937 -18.421 -29.237 1.00 25.33 472 ASN A C 1
ATOM 3724 O O . ASN A 1 472 ? -8.301 -17.579 -28.424 1.00 25.33 472 ASN A O 1
ATOM 3728 N N . THR A 1 473 ? -8.419 -19.665 -29.220 1.00 25.28 473 THR A N 1
ATOM 3729 C CA . THR A 1 473 ? -9.411 -20.153 -28.252 1.00 25.28 473 THR A CA 1
ATOM 3730 C C . THR A 1 473 ? -8.723 -20.595 -26.958 1.00 25.28 473 THR A C 1
ATOM 3732 O O . THR A 1 473 ? -8.046 -21.621 -26.943 1.00 25.28 473 THR A O 1
ATOM 3735 N N . LEU A 1 474 ? -8.937 -19.869 -25.859 1.00 23.47 474 LEU A N 1
ATOM 3736 C CA . LEU A 1 474 ? -8.631 -20.333 -24.502 1.00 23.47 474 LEU A CA 1
ATOM 3737 C C . LEU A 1 474 ? -9.902 -20.966 -23.915 1.00 23.47 474 LEU A C 1
ATOM 3739 O O . LEU A 1 474 ? -10.867 -20.283 -23.580 1.00 23.47 474 LEU A O 1
ATOM 3743 N N . VAL A 1 475 ? -9.932 -22.299 -23.864 1.00 23.95 475 VAL A N 1
ATOM 3744 C CA . VAL A 1 475 ? -11.041 -23.068 -23.281 1.00 23.95 475 VAL A CA 1
ATOM 3745 C C . VAL A 1 475 ? -10.841 -23.148 -21.768 1.00 23.95 475 VAL A C 1
ATOM 3747 O O . VAL A 1 475 ? -9.953 -23.857 -21.299 1.00 23.95 475 VAL A O 1
ATOM 3750 N N . ILE A 1 476 ? -11.687 -22.461 -20.998 1.00 25.41 476 ILE A N 1
ATOM 3751 C CA . ILE A 1 476 ? -11.822 -22.679 -19.553 1.00 25.41 476 ILE A CA 1
ATOM 3752 C C . ILE A 1 476 ? -12.743 -23.890 -19.363 1.00 25.41 476 ILE A C 1
ATOM 3754 O O . ILE A 1 476 ? -13.963 -23.777 -19.462 1.00 25.41 476 ILE A O 1
ATOM 3758 N N . ASN A 1 477 ? -12.171 -25.073 -19.126 1.00 22.98 477 ASN A N 1
ATOM 3759 C CA . ASN A 1 477 ? -12.956 -26.229 -18.695 1.00 22.98 477 ASN A CA 1
ATOM 3760 C C . ASN A 1 477 ? -13.271 -26.095 -17.201 1.00 22.98 477 ASN A C 1
ATOM 3762 O O . ASN A 1 477 ? -12.384 -26.191 -16.354 1.00 22.98 477 ASN A O 1
ATOM 3766 N N . ALA A 1 478 ? -14.553 -25.912 -16.893 1.00 24.84 478 ALA A N 1
ATOM 3767 C CA . ALA A 1 478 ? -15.102 -26.144 -15.566 1.00 24.84 478 ALA A CA 1
ATOM 3768 C C . ALA A 1 478 ? -14.835 -27.597 -15.119 1.00 24.84 478 ALA A C 1
ATOM 3770 O O . ALA A 1 478 ? -14.849 -28.525 -15.930 1.00 24.84 478 ALA A O 1
ATOM 3771 N N . CYS A 1 479 ? -14.583 -27.765 -13.821 1.00 24.53 479 CYS A N 1
ATOM 3772 C CA . CYS A 1 479 ? -14.231 -29.001 -13.125 1.00 24.53 479 CYS A CA 1
ATOM 3773 C C . CYS A 1 479 ? -14.885 -30.285 -13.667 1.00 24.53 479 CYS A C 1
ATOM 3775 O O . CYS A 1 479 ? -16.109 -30.397 -13.742 1.00 24.53 479 CYS A O 1
ATOM 3777 N N . THR A 1 480 ? -14.076 -31.324 -13.895 1.00 22.98 480 THR A N 1
ATOM 3778 C CA . THR A 1 480 ? -14.576 -32.705 -13.903 1.00 22.98 480 THR A CA 1
ATOM 3779 C C . THR A 1 480 ? -14.858 -33.180 -12.465 1.00 22.98 480 THR A C 1
ATOM 3781 O O . THR A 1 480 ? -14.035 -32.920 -11.584 1.00 22.98 480 THR A O 1
ATOM 3784 N N . PRO A 1 481 ? -15.945 -33.934 -12.201 1.00 26.34 481 PRO A N 1
ATOM 3785 C CA . PRO A 1 481 ? -16.397 -34.301 -10.846 1.00 26.34 481 PRO A CA 1
ATOM 3786 C C . PRO A 1 481 ? -15.492 -35.236 -10.016 1.00 26.34 481 PRO A C 1
ATOM 3788 O O . PRO A 1 481 ? -15.908 -35.673 -8.948 1.00 26.34 481 PRO A O 1
ATOM 3791 N N . SER A 1 482 ? -14.280 -35.585 -10.462 1.00 24.94 482 SER A N 1
ATOM 3792 C CA . SER A 1 482 ? -13.433 -36.591 -9.794 1.00 24.94 482 SER A CA 1
ATOM 3793 C C . SER A 1 482 ? -12.304 -36.029 -8.920 1.00 24.94 482 SER A C 1
ATOM 3795 O O . SER A 1 482 ? -11.569 -36.812 -8.329 1.00 24.94 482 SER A O 1
ATOM 3797 N N . ALA A 1 483 ? -12.149 -34.704 -8.811 1.00 25.89 483 ALA A N 1
ATOM 3798 C CA . ALA A 1 483 ? -11.129 -34.086 -7.948 1.00 25.89 483 ALA A CA 1
ATOM 3799 C C . ALA A 1 483 ? -11.642 -33.740 -6.529 1.00 25.89 483 ALA A C 1
ATOM 3801 O O . ALA A 1 483 ? -10.851 -33.541 -5.610 1.00 25.89 483 ALA A O 1
ATOM 3802 N N . LEU A 1 484 ? -12.966 -33.736 -6.323 1.00 28.02 484 LEU A N 1
ATOM 3803 C CA . LEU A 1 484 ? -13.618 -33.323 -5.069 1.00 28.02 484 LEU A CA 1
ATOM 3804 C C . LEU A 1 484 ? -13.726 -34.429 -4.007 1.00 28.02 484 LEU A C 1
ATOM 3806 O O . LEU A 1 484 ? -14.137 -34.168 -2.881 1.00 28.02 484 LEU A O 1
ATOM 3810 N N . THR A 1 485 ? -13.305 -35.658 -4.310 1.00 25.23 485 THR A N 1
ATOM 3811 C CA . THR A 1 485 ? -13.283 -36.749 -3.318 1.00 25.23 485 THR A CA 1
ATOM 3812 C C . THR A 1 485 ? -12.044 -36.704 -2.406 1.00 25.23 485 THR A C 1
ATOM 3814 O O . THR A 1 485 ? -11.966 -37.488 -1.467 1.00 25.23 485 THR A O 1
ATOM 3817 N N . SER A 1 486 ? -11.095 -35.779 -2.623 1.00 27.30 486 SER A N 1
ATOM 3818 C CA . SER A 1 486 ? -9.901 -35.636 -1.763 1.00 27.30 486 SER A CA 1
ATOM 3819 C C . SER A 1 486 ? -9.997 -34.544 -0.681 1.00 27.30 486 SER A C 1
ATOM 3821 O O . SER A 1 486 ? -9.235 -34.593 0.279 1.00 27.30 486 SER A O 1
ATOM 3823 N N . LEU A 1 487 ? -10.979 -33.633 -0.751 1.00 26.88 487 LEU A N 1
ATOM 3824 C CA . LEU A 1 487 ? -11.183 -32.568 0.251 1.00 26.88 487 LEU A CA 1
ATOM 3825 C C . LEU A 1 487 ? -11.930 -33.048 1.508 1.00 26.88 487 LEU A C 1
ATOM 3827 O O . LEU A 1 487 ? -11.647 -32.594 2.611 1.00 26.88 487 LEU A O 1
ATOM 3831 N N . ALA A 1 488 ? -12.816 -34.041 1.381 1.00 25.36 488 ALA A N 1
ATOM 3832 C CA . ALA A 1 488 ? -13.535 -34.619 2.523 1.00 25.36 488 ALA A CA 1
ATOM 3833 C C . ALA A 1 488 ? -12.676 -35.573 3.384 1.00 25.36 488 ALA A C 1
ATOM 3835 O O . ALA A 1 488 ? -13.083 -35.947 4.479 1.00 25.36 488 ALA A O 1
ATOM 3836 N N . SER A 1 489 ? -11.481 -35.958 2.915 1.00 25.38 489 SER A N 1
ATOM 3837 C CA . SER A 1 489 ? -10.554 -36.824 3.662 1.00 25.38 489 SER A CA 1
ATOM 3838 C C . SER A 1 489 ? -9.606 -36.051 4.589 1.00 25.38 489 SER A C 1
ATOM 3840 O O . SER A 1 489 ? -8.929 -36.679 5.402 1.00 25.38 489 SER A O 1
ATOM 3842 N N . TRP A 1 490 ? -9.541 -34.719 4.484 1.00 25.61 490 TRP A N 1
ATOM 3843 C CA . TRP A 1 490 ? -8.661 -33.883 5.313 1.00 25.61 490 TRP A CA 1
ATOM 3844 C C . TRP A 1 490 ? -9.199 -33.639 6.732 1.00 25.61 490 TRP A C 1
ATOM 3846 O O . TRP A 1 490 ? -8.432 -33.281 7.619 1.00 25.61 490 TRP A O 1
ATOM 3856 N N . TYR A 1 491 ? -10.485 -33.904 6.986 1.00 26.00 491 TYR A N 1
ATOM 3857 C CA . TYR A 1 491 ? -11.119 -33.633 8.284 1.00 26.00 491 TYR A CA 1
ATOM 3858 C C . TYR A 1 491 ? -11.106 -34.798 9.289 1.00 26.00 491 TYR A C 1
ATOM 3860 O O . TYR A 1 491 ? -11.598 -34.644 10.404 1.00 26.00 491 TYR A O 1
ATOM 3868 N N . THR A 1 492 ? -10.526 -35.958 8.961 1.00 25.33 492 THR A N 1
ATOM 3869 C CA . THR A 1 492 ? -10.513 -37.107 9.887 1.00 25.33 492 THR A CA 1
ATOM 3870 C C . THR A 1 492 ? -9.242 -37.958 9.774 1.00 25.33 492 THR A C 1
ATOM 3872 O O . THR A 1 492 ? -9.275 -39.005 9.132 1.00 25.33 492 THR A O 1
ATOM 3875 N N . ASN A 1 493 ? -8.130 -37.550 10.403 1.00 21.83 493 ASN A N 1
ATOM 3876 C CA . ASN A 1 493 ? -7.273 -38.454 11.199 1.00 21.83 493 ASN A CA 1
ATOM 3877 C C . ASN A 1 493 ? -6.041 -37.764 11.819 1.00 21.83 493 ASN A C 1
ATOM 3879 O O . ASN A 1 493 ? -5.310 -37.021 11.179 1.00 21.83 493 ASN A O 1
ATOM 3883 N N . THR A 1 494 ? -5.804 -38.108 13.079 1.00 26.83 494 THR A N 1
ATOM 3884 C CA . THR A 1 494 ? -4.695 -37.764 13.982 1.00 26.83 494 THR A CA 1
ATOM 3885 C C . THR A 1 494 ? -3.308 -38.338 13.601 1.00 26.83 494 THR A C 1
ATOM 3887 O O . THR A 1 494 ? -3.225 -39.550 13.422 1.00 26.83 494 THR A O 1
ATOM 3890 N N . TYR A 1 495 ? -2.249 -37.493 13.682 1.00 25.48 495 TYR A N 1
ATOM 3891 C CA . TYR A 1 495 ? -0.786 -37.749 13.915 1.00 25.48 495 TYR A CA 1
ATOM 3892 C C . TYR A 1 495 ? -0.000 -38.683 12.939 1.00 25.48 495 TYR A C 1
ATOM 3894 O O . TYR A 1 495 ? -0.635 -39.474 12.249 1.00 25.48 495 TYR A O 1
ATOM 3902 N N . PRO A 1 496 ? 1.369 -38.753 12.911 1.00 27.12 496 PRO A N 1
ATOM 3903 C CA . PRO A 1 496 ? 2.459 -37.926 13.484 1.00 27.12 496 PRO A CA 1
ATOM 3904 C C . PRO A 1 496 ? 3.613 -37.549 12.491 1.00 27.12 496 PRO A C 1
ATOM 3906 O O . PRO A 1 496 ? 3.733 -38.082 11.391 1.00 27.12 496 PRO A O 1
ATOM 3909 N N . LEU A 1 497 ? 4.531 -36.678 12.941 1.00 31.19 497 LEU A N 1
ATOM 3910 C CA . LEU A 1 497 ? 5.803 -36.283 12.298 1.00 31.19 497 LEU A CA 1
ATOM 3911 C C . LEU A 1 497 ? 6.660 -37.453 11.764 1.00 31.19 497 LEU A C 1
ATOM 3913 O O . LEU A 1 497 ? 6.945 -38.402 12.500 1.00 31.19 497 LEU A O 1
ATOM 3917 N N . LYS A 1 498 ? 7.221 -37.296 10.552 1.00 22.61 498 LYS A N 1
ATOM 3918 C CA . LYS A 1 498 ? 8.550 -37.823 10.178 1.00 22.61 498 LYS A CA 1
ATOM 3919 C C . LYS A 1 498 ? 9.148 -37.086 8.972 1.00 22.61 498 LYS A C 1
ATOM 3921 O O . LYS A 1 498 ? 8.556 -37.039 7.901 1.00 22.61 498 LYS A O 1
ATOM 3926 N N . HIS A 1 499 ? 10.360 -36.571 9.179 1.00 26.12 499 HIS A N 1
ATOM 3927 C CA . HIS A 1 499 ? 11.276 -36.010 8.185 1.00 26.12 499 HIS A CA 1
ATOM 3928 C C . HIS A 1 499 ? 11.345 -36.795 6.866 1.00 26.12 499 HIS A C 1
ATOM 3930 O O . HIS A 1 499 ? 11.666 -37.984 6.886 1.00 26.12 499 HIS A O 1
ATOM 3936 N N . GLN A 1 500 ? 11.265 -36.085 5.737 1.00 22.38 500 GLN A N 1
ATOM 3937 C CA . GLN A 1 500 ? 12.050 -36.399 4.540 1.00 22.38 500 GLN A CA 1
ATOM 3938 C C . GLN A 1 500 ? 12.574 -35.110 3.891 1.00 22.38 500 GLN A C 1
ATOM 3940 O O . GLN A 1 500 ? 11.829 -34.174 3.629 1.00 22.38 500 GLN A O 1
ATOM 3945 N N . ARG A 1 501 ? 13.897 -35.074 3.691 1.00 22.11 501 ARG A N 1
ATOM 3946 C CA . ARG A 1 501 ? 14.656 -34.046 2.970 1.00 22.11 501 ARG A CA 1
ATOM 3947 C C . ARG A 1 501 ? 14.593 -34.292 1.452 1.00 22.11 501 ARG A C 1
ATOM 3949 O O . ARG A 1 501 ? 14.716 -35.441 1.040 1.00 22.11 501 ARG A O 1
ATOM 3956 N N . SER A 1 502 ? 14.646 -33.186 0.697 1.00 21.27 502 SER A N 1
ATOM 3957 C CA . SER A 1 502 ? 15.162 -33.026 -0.684 1.00 21.27 502 SER A CA 1
ATOM 3958 C C . SER A 1 502 ? 14.248 -33.451 -1.852 1.00 21.27 502 SER A C 1
ATOM 3960 O O . SER A 1 502 ? 13.937 -34.628 -1.992 1.00 21.27 502 SER A O 1
ATOM 3962 N N . SER A 1 503 ? 13.922 -32.553 -2.802 1.00 21.09 503 SER A N 1
ATOM 3963 C CA . SER A 1 503 ? 14.826 -32.137 -3.901 1.00 21.09 503 SER A CA 1
ATOM 3964 C C . SER A 1 503 ? 14.141 -31.285 -5.014 1.00 21.09 503 SER A C 1
ATOM 3966 O O . SER A 1 503 ? 13.001 -31.562 -5.363 1.00 21.09 503 SER A O 1
ATOM 3968 N N . TYR A 1 504 ? 14.909 -30.332 -5.589 1.00 21.39 504 TYR A N 1
ATOM 3969 C CA . TYR A 1 504 ? 14.759 -29.541 -6.852 1.00 21.39 504 TYR A CA 1
ATOM 3970 C C . TYR A 1 504 ? 13.663 -28.439 -6.935 1.00 21.39 504 TYR A C 1
ATOM 3972 O O . TYR A 1 504 ? 12.487 -28.754 -6.901 1.00 21.39 504 TYR A O 1
ATOM 3980 N N . SER A 1 505 ? 13.970 -27.125 -6.955 1.00 26.00 505 SER A N 1
ATOM 3981 C CA . SER A 1 505 ? 14.659 -26.277 -7.972 1.00 26.00 505 SER A CA 1
ATOM 3982 C C . SER A 1 505 ? 13.769 -25.798 -9.141 1.00 26.00 505 SER A C 1
ATOM 3984 O O . SER A 1 505 ? 13.619 -26.554 -10.099 1.00 26.00 505 SER A O 1
ATOM 3986 N N . SER A 1 506 ? 13.391 -24.505 -9.169 1.00 24.86 506 SER A N 1
ATOM 3987 C CA . SER A 1 506 ? 13.472 -23.656 -10.386 1.00 24.86 506 SER A CA 1
ATOM 3988 C C . SER A 1 506 ? 13.313 -22.139 -10.116 1.00 24.86 506 SER A C 1
ATOM 3990 O O . SER A 1 506 ? 12.304 -21.716 -9.569 1.00 24.86 506 SER A O 1
ATOM 3992 N N . LEU A 1 507 ? 14.323 -21.380 -10.572 1.00 29.58 507 LEU A N 1
ATOM 3993 C CA . LEU A 1 507 ? 14.528 -19.915 -10.706 1.00 29.58 507 LEU A CA 1
ATOM 3994 C C . LEU A 1 507 ? 13.393 -19.159 -11.449 1.00 29.58 507 LEU A C 1
ATOM 3996 O O . LEU A 1 507 ? 12.654 -19.797 -12.196 1.00 29.58 507 LEU A O 1
ATOM 4000 N N . ALA A 1 508 ? 13.219 -17.827 -11.334 1.00 27.23 508 ALA A N 1
ATOM 4001 C CA . ALA A 1 508 ? 14.212 -16.726 -11.348 1.00 27.23 508 ALA A CA 1
ATOM 4002 C C . ALA A 1 508 ? 13.846 -15.554 -10.398 1.00 27.23 508 ALA A C 1
ATOM 4004 O O . ALA A 1 508 ? 12.693 -15.146 -10.403 1.00 27.23 508 ALA A O 1
ATOM 4005 N N . GLY A 1 509 ? 14.731 -14.942 -9.599 1.00 36.03 509 GLY A N 1
ATOM 4006 C CA . GLY A 1 509 ? 16.196 -14.973 -9.547 1.00 36.03 509 GLY A CA 1
ATOM 4007 C C . GLY A 1 509 ? 16.789 -13.554 -9.558 1.00 36.03 509 GLY A C 1
ATOM 4008 O O . GLY A 1 509 ? 16.902 -12.936 -10.616 1.00 36.03 509 GLY A O 1
ATOM 4009 N N . THR A 1 510 ? 17.242 -13.049 -8.407 1.00 42.75 510 THR A N 1
ATOM 4010 C CA . THR A 1 510 ? 18.277 -12.000 -8.352 1.00 42.75 510 THR A CA 1
ATOM 4011 C C . THR A 1 510 ? 19.479 -12.488 -9.181 1.00 42.75 510 THR A C 1
ATOM 4013 O O . THR A 1 510 ? 19.835 -13.665 -9.050 1.00 42.75 510 THR A O 1
ATOM 4016 N N . PRO A 1 511 ? 20.103 -11.664 -10.053 1.00 51.84 511 PRO A N 1
ATOM 4017 C CA . PRO A 1 511 ? 21.171 -12.135 -10.930 1.00 51.84 511 PRO A CA 1
ATOM 4018 C C . PRO A 1 511 ? 22.327 -12.660 -10.075 1.00 51.84 511 PRO A C 1
ATOM 4020 O O . PRO A 1 511 ? 23.061 -11.901 -9.443 1.00 51.84 511 PRO A O 1
ATOM 4023 N N . SER A 1 512 ? 22.433 -13.981 -10.037 1.00 64.81 512 SER A N 1
ATOM 4024 C CA . SER A 1 512 ? 23.444 -14.752 -9.328 1.00 64.81 512 SER A CA 1
ATOM 4025 C C . SER A 1 512 ? 24.283 -15.481 -10.367 1.00 64.81 512 SER A C 1
ATOM 4027 O O . SER A 1 512 ? 23.888 -15.624 -11.526 1.00 64.81 512 SER A O 1
ATOM 4029 N N . VAL A 1 513 ? 25.483 -15.919 -9.998 1.00 75.00 513 VAL A N 1
ATOM 4030 C CA . VAL A 1 513 ? 26.337 -16.657 -10.933 1.00 75.00 513 VAL A CA 1
ATOM 4031 C C . VAL A 1 513 ? 25.710 -18.031 -11.203 1.00 75.00 513 VAL A C 1
ATOM 4033 O O . VAL A 1 513 ? 25.924 -18.986 -10.458 1.00 75.00 513 VAL A O 1
ATOM 4036 N N . THR A 1 514 ? 24.920 -18.132 -12.274 1.00 79.12 514 THR A N 1
ATOM 4037 C CA . THR A 1 514 ? 24.299 -19.387 -12.713 1.00 79.12 514 THR A CA 1
ATOM 4038 C C . THR A 1 514 ? 25.358 -20.382 -13.202 1.00 79.12 514 THR A C 1
ATOM 4040 O O . THR A 1 514 ? 26.458 -19.979 -13.594 1.00 79.12 514 THR A O 1
ATOM 4043 N N . PRO A 1 515 ? 25.058 -21.692 -13.279 1.00 77.38 515 PRO A N 1
ATOM 4044 C CA . PRO A 1 515 ? 25.996 -22.672 -13.835 1.00 77.38 515 PRO A CA 1
ATOM 4045 C C . PRO A 1 515 ? 26.455 -22.350 -15.270 1.00 77.38 515 PRO A C 1
ATOM 4047 O O . PRO A 1 515 ? 27.584 -22.674 -15.653 1.00 77.38 515 PRO A O 1
ATOM 4050 N N . ALA A 1 516 ? 25.600 -21.693 -16.065 1.00 75.31 516 ALA A N 1
ATOM 4051 C CA . ALA A 1 516 ? 25.932 -21.226 -17.410 1.00 75.31 516 ALA A CA 1
ATOM 4052 C C . ALA A 1 516 ? 26.959 -20.082 -17.371 1.00 75.31 516 ALA A C 1
ATOM 4054 O O . ALA A 1 516 ? 27.970 -20.123 -18.080 1.00 75.31 516 ALA A O 1
ATOM 4055 N N . ILE A 1 517 ? 26.753 -19.105 -16.485 1.00 82.56 517 ILE A N 1
ATOM 4056 C CA . ILE A 1 517 ? 27.698 -18.009 -16.255 1.00 82.56 517 ILE A CA 1
ATOM 4057 C C . ILE A 1 517 ? 29.010 -18.552 -15.678 1.00 82.56 517 ILE A C 1
ATOM 4059 O O . ILE A 1 517 ? 30.082 -18.174 -16.138 1.00 82.56 517 ILE A O 1
ATOM 4063 N N . GLU A 1 518 ? 28.969 -19.513 -14.757 1.00 82.94 518 GLU A N 1
ATOM 4064 C CA . GLU A 1 518 ? 30.162 -20.150 -14.195 1.00 82.94 518 GLU A CA 1
ATOM 4065 C C . GLU A 1 518 ? 30.979 -20.918 -15.251 1.00 82.94 518 GLU A C 1
ATOM 4067 O O . GLU A 1 518 ? 32.214 -20.921 -15.220 1.00 82.94 518 GLU A O 1
ATOM 4072 N N . ALA A 1 519 ? 30.322 -21.552 -16.228 1.00 81.56 519 ALA A N 1
ATOM 4073 C CA . ALA A 1 519 ? 30.998 -22.140 -17.385 1.00 81.56 519 ALA A CA 1
ATOM 4074 C C . ALA A 1 519 ? 31.670 -21.069 -18.262 1.00 81.56 519 ALA A C 1
ATOM 4076 O O . ALA A 1 519 ? 32.808 -21.252 -18.698 1.00 81.56 519 ALA A O 1
ATOM 4077 N N . ARG A 1 520 ? 31.005 -19.927 -18.467 1.00 83.69 520 ARG A N 1
ATOM 4078 C CA . ARG A 1 520 ? 31.568 -18.782 -19.194 1.00 83.69 520 ARG A CA 1
ATOM 4079 C C . ARG A 1 520 ? 32.766 -18.167 -18.463 1.00 83.69 520 ARG A C 1
ATOM 4081 O O . ARG A 1 520 ? 33.779 -17.892 -19.100 1.00 83.69 520 ARG A O 1
ATOM 4088 N N . LEU A 1 521 ? 32.690 -18.017 -17.141 1.00 87.56 521 LEU A N 1
ATOM 4089 C CA . LEU A 1 521 ? 33.797 -17.558 -16.298 1.00 87.56 521 LEU A CA 1
ATOM 4090 C C . LEU A 1 521 ? 34.989 -18.518 -16.361 1.00 87.56 521 LEU A C 1
ATOM 4092 O O . LEU A 1 521 ? 36.124 -18.070 -16.499 1.00 87.56 521 LEU A O 1
ATOM 4096 N N . ARG A 1 522 ? 34.749 -19.836 -16.341 1.00 86.12 522 ARG A N 1
ATOM 4097 C CA . ARG A 1 522 ? 35.810 -20.837 -16.551 1.00 86.12 522 ARG A CA 1
ATOM 4098 C C . ARG A 1 522 ? 36.480 -20.685 -17.909 1.00 86.12 522 ARG A C 1
ATOM 4100 O O . ARG A 1 522 ? 37.699 -20.636 -17.957 1.00 86.12 522 ARG A O 1
ATOM 4107 N N . HIS A 1 523 ? 35.708 -20.513 -18.981 1.00 86.31 523 HIS A N 1
ATOM 4108 C CA . HIS A 1 523 ? 36.276 -20.276 -20.308 1.00 86.31 523 HIS A CA 1
ATOM 4109 C C . HIS A 1 523 ? 37.142 -19.003 -20.352 1.00 86.31 523 HIS A C 1
ATOM 4111 O O . HIS A 1 523 ? 38.180 -18.983 -21.012 1.00 86.31 523 HIS A O 1
ATOM 4117 N N . ILE A 1 524 ? 36.739 -17.940 -19.647 1.00 87.19 524 ILE A N 1
ATOM 4118 C CA . ILE A 1 524 ? 37.533 -16.709 -19.512 1.00 87.19 524 ILE A CA 1
ATOM 4119 C C . ILE A 1 524 ? 38.850 -16.987 -18.771 1.00 87.19 524 ILE A C 1
ATOM 4121 O O . ILE A 1 524 ? 39.912 -16.619 -19.273 1.00 87.19 524 ILE A O 1
ATOM 4125 N N . CYS A 1 525 ? 38.804 -17.682 -17.630 1.00 89.94 525 CYS A N 1
ATOM 4126 C CA . CYS A 1 525 ? 40.002 -18.080 -16.883 1.00 89.94 525 CYS A CA 1
ATOM 4127 C C . CYS A 1 525 ? 40.934 -18.980 -17.715 1.00 89.94 525 CYS A C 1
ATOM 4129 O O . CYS A 1 525 ? 42.144 -18.765 -17.723 1.00 89.94 525 CYS A O 1
ATOM 4131 N N . ASP A 1 526 ? 40.383 -19.947 -18.452 1.00 89.88 526 ASP A N 1
ATOM 4132 C CA . ASP A 1 526 ? 41.145 -20.860 -19.309 1.00 89.88 526 ASP A CA 1
ATOM 4133 C C . ASP A 1 526 ? 41.807 -20.109 -20.469 1.00 89.88 526 ASP A C 1
ATOM 4135 O O . ASP A 1 526 ? 42.979 -20.341 -20.774 1.00 89.88 526 ASP A O 1
ATOM 4139 N N . ARG A 1 527 ? 41.090 -19.166 -21.099 1.00 90.50 527 ARG A N 1
ATOM 4140 C CA . ARG A 1 527 ? 41.642 -18.305 -22.153 1.00 90.50 527 ARG A CA 1
ATOM 4141 C C . ARG A 1 527 ? 42.774 -17.433 -21.617 1.00 90.50 527 ARG A C 1
ATOM 4143 O O . ARG A 1 527 ? 43.817 -17.359 -22.259 1.00 90.50 527 ARG A O 1
ATOM 4150 N N . HIS A 1 528 ? 42.600 -16.826 -20.445 1.00 92.25 528 HIS A N 1
ATOM 4151 C CA . HIS A 1 528 ? 43.653 -16.054 -19.788 1.00 92.25 528 HIS A CA 1
ATOM 4152 C C . HIS A 1 528 ? 44.885 -16.925 -19.487 1.00 92.25 528 HIS A C 1
ATOM 4154 O O . HIS A 1 528 ? 45.997 -16.566 -19.863 1.00 92.25 528 HIS A O 1
ATOM 4160 N N . ALA A 1 529 ? 44.705 -18.124 -18.924 1.00 87.94 529 ALA A N 1
ATOM 4161 C CA . ALA A 1 529 ? 45.806 -19.055 -18.661 1.00 87.94 529 ALA A CA 1
ATOM 4162 C C . ALA A 1 529 ? 46.541 -19.495 -19.946 1.00 87.94 529 ALA A C 1
ATOM 4164 O O . ALA A 1 529 ? 47.773 -19.598 -19.965 1.00 87.94 529 ALA A O 1
ATOM 4165 N N . GLN A 1 530 ? 45.805 -19.714 -21.042 1.00 87.56 530 GLN A N 1
ATOM 4166 C CA . GLN A 1 530 ? 46.385 -19.985 -22.361 1.00 87.56 530 GLN A CA 1
ATOM 4167 C C . GLN A 1 530 ? 47.195 -18.795 -22.882 1.00 87.56 530 GLN A C 1
ATOM 4169 O O . GLN A 1 530 ? 48.297 -19.004 -23.383 1.00 87.56 530 GLN A O 1
ATOM 4174 N N . LEU A 1 531 ? 46.681 -17.568 -22.752 1.00 86.69 531 LEU A N 1
ATOM 4175 C CA . LEU A 1 531 ? 47.372 -16.344 -23.169 1.00 86.69 531 LEU A CA 1
ATOM 4176 C C . LEU A 1 531 ? 48.668 -16.134 -22.379 1.00 86.69 531 LEU A C 1
ATOM 4178 O O . LEU A 1 531 ? 49.717 -15.947 -22.990 1.00 86.69 531 LEU A O 1
ATOM 4182 N N . VAL A 1 532 ? 48.631 -16.275 -21.051 1.00 86.31 532 VAL A N 1
ATOM 4183 C CA . VAL A 1 532 ? 49.822 -16.202 -20.184 1.00 86.31 532 VAL A CA 1
ATOM 4184 C C . VAL A 1 532 ? 50.866 -17.248 -20.595 1.00 86.31 532 VAL A C 1
ATOM 4186 O O . VAL A 1 532 ? 52.057 -16.948 -20.683 1.00 86.31 532 VAL A O 1
ATOM 4189 N N . THR A 1 533 ? 50.431 -18.468 -20.925 1.00 85.81 533 THR A N 1
ATOM 4190 C CA . THR A 1 533 ? 51.325 -19.540 -21.395 1.00 85.81 533 THR A CA 1
ATOM 4191 C C . THR A 1 533 ? 51.911 -19.242 -22.782 1.00 85.81 533 THR A C 1
ATOM 4193 O O . THR A 1 533 ? 53.096 -19.478 -23.009 1.00 85.81 533 THR A O 1
ATOM 4196 N N . GLN A 1 534 ? 51.111 -18.704 -23.709 1.00 83.12 534 GLN A N 1
ATOM 4197 C CA . GLN A 1 534 ? 51.550 -18.318 -25.057 1.00 83.12 534 GLN A CA 1
ATOM 4198 C C . GLN A 1 534 ? 52.548 -17.155 -25.027 1.00 83.12 534 GLN A C 1
ATOM 4200 O O . GLN A 1 534 ? 53.512 -17.164 -25.789 1.00 83.12 534 GLN A O 1
ATOM 4205 N N . LEU A 1 535 ? 52.342 -16.186 -24.132 1.00 82.19 535 LEU A N 1
ATOM 4206 C CA . LEU A 1 535 ? 53.214 -15.024 -23.947 1.00 82.19 535 LEU A CA 1
ATOM 4207 C C . LEU A 1 535 ? 54.502 -15.370 -23.178 1.00 82.19 535 LEU A C 1
ATOM 4209 O O . LEU A 1 535 ? 55.540 -14.761 -23.428 1.00 82.19 535 LEU A O 1
ATOM 4213 N N . GLY A 1 536 ? 54.459 -16.357 -22.273 1.00 74.75 536 GLY A N 1
ATOM 4214 C CA . GLY A 1 536 ? 55.610 -16.809 -21.476 1.00 74.75 536 GLY A CA 1
ATOM 4215 C C . GLY A 1 536 ? 56.408 -17.990 -22.056 1.00 74.75 536 GLY A C 1
ATOM 4216 O O . GLY A 1 536 ? 57.467 -18.326 -21.523 1.00 74.75 536 GLY A O 1
ATOM 4217 N N . GLY A 1 537 ? 55.910 -18.648 -23.108 1.00 73.94 537 GLY A N 1
ATOM 4218 C CA . GLY A 1 537 ? 56.489 -19.864 -23.697 1.00 73.94 537 GLY A CA 1
ATOM 4219 C C . GLY A 1 537 ? 57.529 -19.629 -24.805 1.00 73.94 537 GLY A C 1
ATOM 4220 O O . GLY A 1 537 ? 57.738 -18.514 -25.275 1.00 73.94 537 GLY A O 1
ATOM 4221 N N . GLN A 1 538 ? 58.166 -20.711 -25.281 1.00 60.25 538 GLN A N 1
ATOM 4222 C CA . GLN A 1 538 ? 59.147 -20.662 -26.385 1.00 60.25 538 GLN A CA 1
ATOM 4223 C C . GLN A 1 538 ? 58.534 -20.224 -27.734 1.00 60.25 538 GLN A C 1
ATOM 4225 O O . GLN A 1 538 ? 59.255 -19.716 -28.592 1.00 60.25 538 GLN A O 1
ATOM 4230 N N . ASP A 1 539 ? 57.214 -20.358 -27.900 1.00 61.28 539 ASP A N 1
ATOM 4231 C CA . ASP A 1 539 ? 56.470 -19.952 -29.101 1.00 61.28 539 ASP A CA 1
ATOM 4232 C C . ASP A 1 539 ? 56.300 -18.427 -29.235 1.00 61.28 539 ASP A C 1
ATOM 4234 O O . ASP A 1 539 ? 56.080 -17.932 -30.344 1.00 61.28 539 ASP A O 1
ATOM 4238 N N . ALA A 1 540 ? 56.491 -17.662 -28.150 1.00 61.06 540 ALA A N 1
ATOM 4239 C CA . ALA A 1 540 ? 56.460 -16.197 -28.171 1.00 61.06 540 ALA A CA 1
ATOM 4240 C C . ALA A 1 540 ? 57.521 -15.599 -29.114 1.00 61.06 540 ALA A C 1
ATOM 4242 O O . ALA A 1 540 ? 57.311 -14.546 -29.715 1.00 61.06 540 ALA A O 1
ATOM 4243 N N . ALA A 1 541 ? 58.641 -16.306 -29.305 1.00 63.34 541 ALA A N 1
ATOM 4244 C CA . ALA A 1 541 ? 59.731 -15.897 -30.190 1.00 63.34 541 ALA A CA 1
ATOM 4245 C C . ALA A 1 541 ? 59.366 -15.926 -31.691 1.00 63.34 541 ALA A C 1
ATOM 4247 O O . ALA A 1 541 ? 60.085 -15.335 -32.496 1.00 63.34 541 ALA A O 1
ATOM 4248 N N . ASN A 1 542 ? 58.265 -16.590 -32.068 1.00 68.50 542 ASN A N 1
ATOM 4249 C CA . ASN A 1 542 ? 57.812 -16.747 -33.456 1.00 68.50 542 ASN A CA 1
ATOM 4250 C C . ASN A 1 542 ? 56.620 -15.838 -33.829 1.00 68.50 542 ASN A C 1
ATOM 4252 O O . ASN A 1 542 ? 56.145 -15.899 -34.964 1.00 68.50 542 ASN A O 1
ATOM 4256 N N . LEU A 1 543 ? 56.125 -15.001 -32.907 1.00 73.25 543 LEU A N 1
ATOM 4257 C CA . LEU A 1 543 ? 54.991 -14.095 -33.135 1.00 73.25 543 LEU A CA 1
ATOM 4258 C C . LEU A 1 543 ? 55.440 -12.735 -33.700 1.00 73.25 543 LEU A C 1
ATOM 4260 O O . LEU A 1 543 ? 56.467 -12.177 -33.311 1.00 73.25 543 LEU A O 1
ATOM 4264 N N . SER A 1 544 ? 54.640 -12.159 -34.604 1.00 76.06 544 SER A N 1
ATOM 4265 C CA . SER A 1 544 ? 54.843 -10.786 -35.090 1.00 76.06 544 SER A CA 1
ATOM 4266 C C . SER A 1 544 ? 54.657 -9.768 -33.958 1.00 76.06 544 SER A C 1
ATOM 4268 O O . SER A 1 544 ? 53.869 -9.981 -33.038 1.00 76.06 544 SER A O 1
ATOM 4270 N N . HIS A 1 545 ? 55.308 -8.603 -34.056 1.00 74.06 545 HIS A N 1
ATOM 4271 C CA . HIS A 1 545 ? 55.103 -7.482 -33.125 1.00 74.06 545 HIS A CA 1
ATOM 4272 C C . HIS A 1 545 ? 53.625 -7.065 -33.009 1.00 74.06 545 HIS A C 1
ATOM 4274 O O . HIS A 1 545 ? 53.173 -6.692 -31.929 1.00 74.06 545 HIS A O 1
ATOM 4280 N N . GLN A 1 546 ? 52.867 -7.148 -34.108 1.00 71.88 546 GLN A N 1
ATOM 4281 C CA . GLN A 1 546 ? 51.436 -6.830 -34.116 1.00 71.88 546 GLN A CA 1
ATOM 4282 C C . GLN A 1 546 ? 50.601 -7.894 -33.391 1.00 71.88 546 GLN A C 1
ATOM 4284 O O . GLN A 1 546 ? 49.681 -7.543 -32.655 1.00 71.88 546 GLN A O 1
ATOM 4289 N N . ASP A 1 547 ? 50.946 -9.174 -33.545 1.00 76.50 547 ASP A N 1
ATOM 4290 C CA . ASP A 1 547 ? 50.235 -10.279 -32.896 1.00 76.50 547 ASP A CA 1
ATOM 4291 C C . ASP A 1 547 ? 50.528 -10.319 -31.393 1.00 76.50 547 ASP A C 1
ATOM 4293 O O . ASP A 1 547 ? 49.610 -10.478 -30.592 1.00 76.50 547 ASP A O 1
ATOM 4297 N N . MET A 1 548 ? 51.777 -10.052 -30.990 1.00 77.69 548 MET A N 1
ATOM 4298 C CA . MET A 1 548 ? 52.138 -9.882 -29.578 1.00 77.69 548 MET A CA 1
ATOM 4299 C C . MET A 1 548 ? 51.397 -8.709 -28.931 1.00 77.69 548 MET A C 1
ATOM 4301 O O . MET A 1 548 ? 50.890 -8.842 -27.822 1.00 77.69 548 MET A O 1
ATOM 4305 N N . ALA A 1 549 ? 51.293 -7.562 -29.612 1.00 74.50 549 ALA A N 1
ATOM 4306 C CA . ALA A 1 549 ? 50.542 -6.416 -29.096 1.00 74.50 549 ALA A CA 1
ATOM 4307 C C 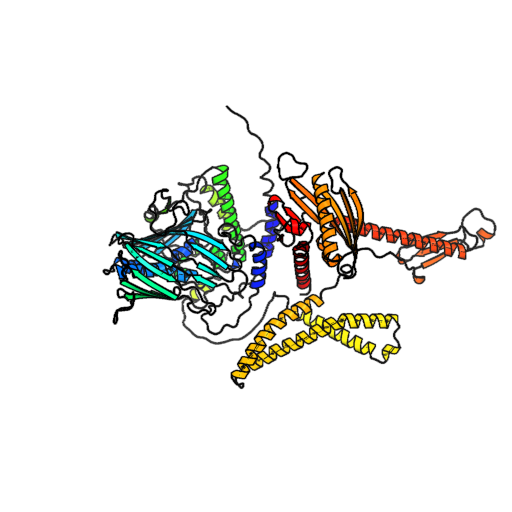. ALA A 1 549 ? 49.047 -6.736 -28.923 1.00 74.50 549 ALA A C 1
ATOM 4309 O O . ALA A 1 549 ? 48.422 -6.283 -27.966 1.00 74.50 549 ALA A O 1
ATOM 4310 N N . LYS A 1 550 ? 48.479 -7.542 -29.827 1.00 78.00 550 LYS A N 1
ATOM 4311 C CA . LYS A 1 550 ? 47.077 -7.964 -29.779 1.00 78.00 550 LYS A CA 1
ATOM 4312 C C . LYS A 1 550 ? 46.809 -8.954 -28.641 1.00 78.00 550 LYS A C 1
ATOM 4314 O O . LYS A 1 550 ? 45.823 -8.788 -27.934 1.00 78.00 550 LYS A O 1
ATOM 4319 N N . LEU A 1 551 ? 47.701 -9.926 -28.439 1.00 81.94 551 LEU A N 1
ATOM 4320 C CA . LEU A 1 551 ? 47.599 -10.921 -27.365 1.00 81.94 551 LEU A CA 1
ATOM 4321 C C . LEU A 1 551 ? 47.841 -10.310 -25.979 1.00 81.94 551 LEU A C 1
ATOM 4323 O O . LEU A 1 551 ? 47.084 -10.606 -25.065 1.00 81.94 551 LEU A O 1
ATOM 4327 N N . ASN A 1 552 ? 48.825 -9.413 -25.831 1.00 81.56 552 ASN A N 1
ATOM 4328 C CA . ASN A 1 552 ? 49.037 -8.664 -24.582 1.00 81.56 552 ASN A CA 1
ATOM 4329 C C . ASN A 1 552 ? 47.827 -7.792 -24.227 1.00 81.56 552 ASN A C 1
ATOM 4331 O O . ASN A 1 552 ? 47.481 -7.645 -23.061 1.00 81.56 552 ASN A O 1
ATOM 4335 N N . LYS A 1 553 ? 47.174 -7.205 -25.236 1.00 78.25 553 LYS A N 1
ATOM 4336 C CA . LYS A 1 553 ? 45.951 -6.431 -25.023 1.00 78.25 553 LYS A CA 1
ATOM 4337 C C . LYS A 1 553 ? 44.795 -7.322 -24.564 1.00 78.25 553 LYS A C 1
ATOM 4339 O O . LYS A 1 553 ? 44.119 -6.976 -23.607 1.00 78.25 553 LYS A O 1
ATOM 4344 N N . GLU A 1 554 ? 44.595 -8.462 -25.223 1.00 81.69 554 GLU A N 1
ATOM 4345 C CA . GLU A 1 554 ? 43.557 -9.426 -24.842 1.00 81.69 554 GLU A CA 1
ATOM 4346 C C . GLU A 1 554 ? 43.789 -9.990 -23.430 1.00 81.69 554 GLU A C 1
ATOM 4348 O O . GLU A 1 554 ? 42.843 -10.120 -22.663 1.00 81.69 554 GLU A O 1
ATOM 4353 N N . GLU A 1 555 ? 45.037 -10.286 -23.062 1.00 86.38 555 GLU A N 1
ATOM 4354 C CA . GLU A 1 555 ? 45.390 -10.755 -21.718 1.00 86.38 555 GLU A CA 1
ATOM 4355 C C . GLU A 1 555 ? 45.078 -9.697 -20.654 1.00 86.38 555 GLU A C 1
ATOM 4357 O O . GLU A 1 555 ? 44.342 -9.990 -19.710 1.00 86.38 555 GLU A O 1
ATOM 4362 N N . SER A 1 556 ? 45.503 -8.451 -20.879 1.00 81.31 556 SER A N 1
ATOM 4363 C CA . SER A 1 556 ? 45.223 -7.328 -19.980 1.00 81.31 556 SER A CA 1
ATOM 4364 C C . SER A 1 556 ? 43.721 -7.046 -19.826 1.00 81.31 556 SER A C 1
ATOM 4366 O O . SER A 1 556 ? 43.256 -6.749 -18.723 1.00 81.31 556 SER A O 1
ATOM 4368 N N . ASP A 1 557 ? 42.942 -7.181 -20.905 1.00 78.69 557 ASP A N 1
ATOM 4369 C CA . ASP A 1 557 ? 41.486 -7.010 -20.871 1.00 78.69 557 ASP A CA 1
ATOM 4370 C C . ASP A 1 557 ? 40.814 -8.095 -19.997 1.00 78.69 557 ASP A C 1
ATOM 4372 O O . ASP A 1 557 ? 39.864 -7.802 -19.262 1.00 78.69 557 ASP A O 1
ATOM 4376 N N . LEU A 1 558 ? 41.319 -9.338 -20.028 1.00 85.25 558 LEU A N 1
ATOM 4377 C CA . LEU A 1 558 ? 40.781 -10.461 -19.248 1.00 85.25 558 LEU A CA 1
ATOM 4378 C C . LEU A 1 558 ? 41.274 -10.499 -17.792 1.00 85.25 558 LEU A C 1
ATOM 4380 O O . LEU A 1 558 ? 40.536 -10.983 -16.931 1.00 85.25 558 LEU A O 1
ATOM 4384 N N . GLU A 1 559 ? 42.466 -9.975 -17.493 1.00 85.75 559 GLU A N 1
ATOM 4385 C CA . GLU A 1 559 ? 43.080 -10.007 -16.155 1.00 85.75 559 GLU A CA 1
ATOM 4386 C C . GLU A 1 559 ? 42.147 -9.428 -15.075 1.00 85.75 559 GLU A C 1
ATOM 4388 O O . GLU A 1 559 ? 41.977 -10.001 -13.997 1.00 85.75 559 GLU A O 1
ATOM 4393 N N . SER A 1 560 ? 41.483 -8.310 -15.383 1.00 81.88 560 SER A N 1
ATOM 4394 C CA . SER A 1 560 ? 40.558 -7.643 -14.456 1.00 81.88 560 SER A CA 1
ATOM 4395 C C . SER A 1 560 ? 39.359 -8.517 -14.066 1.00 81.88 560 SER A C 1
ATOM 4397 O O . SER A 1 560 ? 38.953 -8.528 -12.902 1.00 81.88 560 SER A O 1
ATOM 4399 N N . VAL A 1 561 ? 38.829 -9.292 -15.017 1.00 86.00 561 VAL A N 1
ATOM 4400 C CA . VAL A 1 561 ? 37.713 -10.219 -14.794 1.00 86.00 561 VAL A CA 1
ATOM 4401 C C . VAL A 1 561 ? 38.200 -11.445 -14.028 1.00 86.00 561 VAL A C 1
ATOM 4403 O O . VAL A 1 561 ? 37.538 -11.875 -13.089 1.00 86.00 561 VAL A O 1
ATOM 4406 N N . VAL A 1 562 ? 39.377 -11.980 -14.366 1.00 89.31 562 VAL A N 1
ATOM 4407 C CA . VAL A 1 562 ? 39.965 -13.139 -13.673 1.00 89.31 562 VAL A CA 1
ATOM 4408 C C . VAL A 1 562 ? 40.214 -12.839 -12.194 1.00 89.31 562 VAL A C 1
ATOM 4410 O O . VAL A 1 562 ? 39.794 -13.626 -11.349 1.00 89.31 562 VAL A O 1
ATOM 4413 N N . ARG A 1 563 ? 40.781 -11.672 -11.862 1.00 87.06 563 ARG A N 1
ATOM 4414 C CA . ARG A 1 563 ? 40.966 -11.243 -10.463 1.00 87.06 563 ARG A CA 1
ATOM 4415 C C . ARG A 1 563 ? 39.641 -11.148 -9.701 1.00 87.06 563 ARG A C 1
ATOM 4417 O O . ARG A 1 563 ? 39.567 -11.554 -8.545 1.00 87.06 563 ARG A O 1
ATOM 4424 N N . ALA A 1 564 ? 38.588 -10.636 -10.340 1.00 85.19 564 ALA A N 1
ATOM 4425 C CA . ALA A 1 564 ? 37.259 -10.565 -9.732 1.00 85.19 564 ALA A CA 1
ATOM 4426 C C . ALA A 1 564 ? 36.653 -11.964 -9.497 1.00 85.19 564 ALA A C 1
ATOM 4428 O O . ALA A 1 564 ? 36.023 -12.194 -8.466 1.00 85.19 564 ALA A O 1
ATOM 4429 N N . VAL A 1 565 ? 36.882 -12.916 -10.412 1.00 88.88 565 VAL A N 1
ATOM 4430 C CA . VAL A 1 565 ? 36.477 -14.325 -10.246 1.00 88.88 565 VAL A CA 1
ATOM 4431 C C . VAL A 1 565 ? 37.215 -14.986 -9.083 1.00 88.88 565 VAL A C 1
ATOM 4433 O O . VAL A 1 565 ? 36.602 -15.734 -8.325 1.00 88.88 565 VAL A O 1
ATOM 4436 N N . GLU A 1 566 ? 38.516 -14.735 -8.937 1.00 89.12 566 GLU A N 1
ATOM 4437 C CA . GLU A 1 566 ? 39.325 -15.275 -7.838 1.00 89.12 566 GLU A CA 1
ATOM 4438 C C . GLU A 1 566 ? 38.841 -14.754 -6.484 1.00 89.12 566 GLU A C 1
ATOM 4440 O O . GLU A 1 566 ? 38.522 -15.558 -5.613 1.00 89.12 566 GLU A O 1
ATOM 4445 N N . GLN A 1 567 ? 38.660 -13.437 -6.350 1.00 87.06 567 GLN A N 1
ATOM 4446 C CA . GLN A 1 567 ? 38.120 -12.819 -5.133 1.00 87.06 567 GLN A CA 1
ATOM 4447 C C . GLN A 1 567 ? 36.728 -13.352 -4.781 1.00 87.06 567 GLN A C 1
ATOM 4449 O O . GLN A 1 567 ? 36.428 -13.607 -3.615 1.00 87.06 567 GLN A O 1
ATOM 4454 N N . TRP A 1 568 ? 35.873 -13.548 -5.788 1.00 90.94 568 TRP A N 1
ATOM 4455 C CA . TRP A 1 568 ? 34.551 -14.134 -5.588 1.00 90.94 568 TRP A CA 1
ATOM 4456 C C . TRP A 1 568 ? 34.636 -15.577 -5.082 1.00 90.94 568 TRP A C 1
ATOM 4458 O O . TRP A 1 568 ? 33.954 -15.930 -4.120 1.00 90.94 568 TRP A O 1
ATOM 4468 N N . ARG A 1 569 ? 35.503 -16.406 -5.677 1.00 88.81 569 ARG A N 1
ATOM 4469 C CA . ARG A 1 569 ? 35.722 -17.793 -5.234 1.00 88.81 569 ARG A CA 1
ATOM 4470 C C . ARG A 1 569 ? 36.301 -17.863 -3.826 1.00 88.81 569 ARG A C 1
ATOM 4472 O O . ARG A 1 569 ? 35.861 -18.704 -3.050 1.00 88.81 569 ARG A O 1
ATOM 4479 N N . GLU A 1 570 ? 37.265 -17.007 -3.499 1.00 89.56 570 GLU A N 1
ATOM 4480 C CA . GLU A 1 570 ? 37.863 -16.921 -2.163 1.00 89.56 570 GLU A CA 1
ATOM 4481 C C . GLU A 1 570 ? 36.805 -16.604 -1.111 1.00 89.56 570 GLU A C 1
ATOM 4483 O O . GLU A 1 570 ? 36.635 -17.376 -0.171 1.00 89.56 570 GLU A O 1
ATOM 4488 N N . LEU A 1 571 ? 36.026 -15.544 -1.322 1.00 86.19 571 LEU A N 1
ATOM 4489 C CA . LEU A 1 571 ? 34.998 -15.115 -0.380 1.00 86.19 571 LEU A CA 1
ATOM 4490 C C . LEU A 1 571 ? 33.843 -16.128 -0.267 1.00 86.19 571 LEU A C 1
ATOM 4492 O O . LEU A 1 571 ? 33.279 -16.318 0.808 1.00 86.19 571 LEU A O 1
ATOM 4496 N N . LYS A 1 572 ? 33.505 -16.828 -1.357 1.00 88.00 572 LYS A N 1
ATOM 4497 C CA . LYS A 1 572 ? 32.514 -17.916 -1.342 1.00 88.00 572 LYS A CA 1
ATOM 4498 C C . LYS A 1 572 ? 33.016 -19.137 -0.562 1.00 88.00 572 LYS A C 1
ATOM 4500 O O . LYS A 1 572 ? 32.250 -19.746 0.182 1.00 88.00 572 LYS A O 1
ATOM 4505 N N . ASN A 1 573 ? 34.296 -19.482 -0.702 1.00 90.19 573 ASN A N 1
ATOM 4506 C CA . ASN A 1 573 ? 34.928 -20.546 0.080 1.00 90.19 573 ASN A CA 1
ATOM 4507 C C . ASN A 1 573 ? 35.069 -20.157 1.559 1.00 90.19 573 ASN A C 1
ATOM 4509 O O . ASN A 1 573 ? 34.881 -21.006 2.430 1.00 90.19 573 ASN A O 1
ATOM 4513 N N . GLU A 1 574 ? 35.372 -18.891 1.845 1.00 86.62 574 GLU A N 1
ATOM 4514 C CA . GLU A 1 574 ? 35.400 -18.323 3.195 1.00 86.62 574 GLU A CA 1
ATOM 4515 C C . GLU A 1 574 ? 34.019 -18.425 3.847 1.00 86.62 574 GLU A C 1
ATOM 4517 O O . GLU A 1 574 ? 33.906 -18.988 4.932 1.00 86.62 574 GLU A O 1
ATOM 4522 N N . LEU A 1 575 ? 32.956 -18.009 3.148 1.00 87.94 575 LEU A N 1
ATOM 4523 C CA . LEU A 1 575 ? 31.577 -18.143 3.622 1.00 87.94 575 LEU A CA 1
ATOM 4524 C C . LEU A 1 575 ? 31.225 -19.602 3.951 1.00 87.94 575 LEU A C 1
ATOM 4526 O O . LEU A 1 575 ? 30.723 -19.873 5.037 1.00 87.94 575 LEU A O 1
ATOM 4530 N N . ALA A 1 576 ? 31.543 -20.546 3.060 1.00 88.06 576 ALA A N 1
ATOM 4531 C CA . ALA A 1 576 ? 31.300 -21.972 3.294 1.00 88.06 576 ALA A CA 1
ATOM 4532 C C . ALA A 1 576 ? 32.110 -22.529 4.483 1.00 88.06 576 ALA A C 1
ATOM 4534 O O . ALA A 1 576 ? 31.630 -23.389 5.222 1.00 88.06 576 ALA A O 1
ATOM 4535 N N . SER A 1 577 ? 33.334 -22.033 4.684 1.00 86.81 577 SER A N 1
ATOM 4536 C CA . SER A 1 577 ? 34.194 -22.430 5.807 1.00 86.81 577 SER A CA 1
ATOM 4537 C C . SER A 1 577 ? 33.670 -21.885 7.139 1.00 86.81 577 SER A C 1
ATOM 4539 O O . SER A 1 577 ? 33.622 -22.620 8.122 1.00 86.81 577 SER A O 1
ATOM 4541 N N . LEU A 1 578 ? 33.226 -20.625 7.164 1.00 87.50 578 LEU A N 1
ATOM 4542 C CA . LEU A 1 578 ? 32.611 -19.980 8.328 1.00 87.50 578 LEU A CA 1
ATOM 4543 C C . LEU A 1 578 ? 31.263 -20.615 8.684 1.00 87.50 578 LEU A C 1
ATOM 4545 O O . LEU A 1 578 ? 30.949 -20.783 9.860 1.00 87.50 578 LEU A O 1
ATOM 4549 N N . GLU A 1 579 ? 30.486 -21.026 7.679 1.00 85.62 579 GLU A N 1
ATOM 4550 C CA . GLU A 1 579 ? 29.274 -21.821 7.875 1.00 85.62 579 GLU A CA 1
ATOM 4551 C C . GLU A 1 579 ? 29.581 -23.153 8.548 1.00 85.62 579 GLU A C 1
ATOM 4553 O O . GLU A 1 579 ? 28.981 -23.455 9.576 1.00 85.62 579 GLU A O 1
ATOM 4558 N N . ALA A 1 580 ? 30.554 -23.911 8.036 1.00 88.00 580 ALA A N 1
ATOM 4559 C CA . ALA A 1 580 ? 30.961 -25.171 8.649 1.00 88.00 580 ALA A CA 1
ATOM 4560 C C . ALA A 1 580 ? 31.431 -24.985 10.105 1.00 88.00 580 ALA A C 1
ATOM 4562 O O . ALA A 1 580 ? 31.063 -25.784 10.963 1.00 88.00 580 ALA A O 1
ATOM 4563 N N . LEU A 1 581 ? 32.179 -23.912 10.390 1.00 83.56 581 LEU A N 1
ATOM 4564 C CA . LEU A 1 581 ? 32.699 -23.605 11.726 1.00 83.56 581 LEU A CA 1
ATOM 4565 C C . LEU A 1 581 ? 31.596 -23.181 12.716 1.00 83.56 581 LEU A C 1
ATOM 4567 O O . LEU A 1 581 ? 31.613 -23.593 13.871 1.00 83.56 581 LEU A O 1
ATOM 4571 N N . ALA A 1 582 ? 30.600 -22.407 12.272 1.00 82.94 582 ALA A N 1
ATOM 4572 C CA . ALA A 1 582 ? 29.427 -22.055 13.082 1.00 82.94 582 ALA A CA 1
ATOM 4573 C C . ALA A 1 582 ? 28.506 -23.269 13.356 1.00 82.94 582 ALA A C 1
ATOM 4575 O O . ALA A 1 582 ? 27.836 -23.333 14.393 1.00 82.94 582 ALA A O 1
ATOM 4576 N N . GLU A 1 583 ? 28.484 -24.192 12.387 1.00 86.00 583 GLU A N 1
ATOM 4577 C CA . GLU A 1 583 ? 27.889 -25.537 12.325 1.00 86.00 583 GLU A CA 1
ATOM 4578 C C . GLU A 1 583 ? 28.381 -26.548 13.382 1.00 86.00 583 GLU A C 1
ATOM 4580 O O . GLU A 1 583 ? 27.635 -27.412 13.856 1.00 86.00 583 GLU A O 1
ATOM 4585 N N . ASP A 1 584 ? 29.684 -26.496 13.684 1.00 86.38 584 ASP A N 1
ATOM 4586 C CA . ASP A 1 584 ? 30.415 -27.607 14.299 1.00 86.38 584 ASP A CA 1
ATOM 4587 C C . ASP A 1 584 ? 30.166 -27.702 15.810 1.00 86.38 584 ASP A C 1
ATOM 4589 O O . ASP A 1 584 ? 30.530 -26.832 16.599 1.00 86.38 584 ASP A O 1
ATOM 4593 N N . SER A 1 585 ? 29.547 -28.804 16.237 1.00 80.31 585 SER A N 1
ATOM 4594 C CA . SER A 1 585 ? 29.283 -29.101 17.649 1.00 80.31 585 SER A CA 1
ATOM 4595 C C . SER A 1 585 ? 30.532 -29.471 18.459 1.00 80.31 585 SER A C 1
ATOM 4597 O O . SER A 1 585 ? 30.429 -29.616 19.676 1.00 80.31 585 SER A O 1
ATOM 4599 N N . ASN A 1 586 ? 31.677 -29.693 17.803 1.00 86.12 586 ASN A N 1
ATOM 4600 C CA . ASN A 1 586 ? 32.953 -29.975 18.464 1.00 86.12 586 ASN A CA 1
ATOM 4601 C C . ASN A 1 586 ? 33.717 -28.702 18.863 1.00 86.12 586 ASN A C 1
ATOM 4603 O O . ASN A 1 586 ? 34.655 -28.803 19.654 1.00 86.12 586 ASN A O 1
ATOM 4607 N N . GLU A 1 587 ? 33.323 -27.538 18.339 1.00 84.81 587 GLU A N 1
ATOM 4608 C CA . GLU A 1 587 ? 33.927 -26.242 18.657 1.00 84.81 587 GLU A CA 1
ATOM 4609 C C . GLU A 1 587 ? 33.268 -25.591 19.881 1.00 84.81 587 GLU A C 1
ATOM 4611 O O . GLU A 1 587 ? 32.104 -25.849 20.207 1.00 84.81 587 GLU A O 1
ATOM 4616 N N . ASP A 1 588 ? 34.016 -24.739 20.586 1.00 81.31 588 ASP A N 1
ATOM 4617 C CA . ASP A 1 588 ? 33.488 -24.024 21.748 1.00 81.31 588 ASP A CA 1
ATOM 4618 C C . ASP A 1 588 ? 32.517 -22.891 21.358 1.00 81.31 588 ASP A C 1
ATOM 4620 O O . ASP A 1 588 ? 32.520 -22.379 20.238 1.00 81.31 588 ASP A O 1
ATOM 4624 N N . GLU A 1 589 ? 31.646 -22.485 22.289 1.00 76.06 589 GLU A N 1
ATOM 4625 C CA . GLU A 1 589 ? 30.608 -21.481 22.006 1.00 76.06 589 GLU A CA 1
ATOM 4626 C C . GLU A 1 589 ? 31.185 -20.138 21.538 1.00 76.06 589 GLU A C 1
ATOM 4628 O O . GLU A 1 589 ? 30.573 -19.464 20.714 1.00 76.06 589 GLU A O 1
ATOM 4633 N N . ALA A 1 590 ? 32.366 -19.760 22.033 1.00 70.94 590 ALA A N 1
ATOM 4634 C CA . ALA A 1 590 ? 33.003 -18.500 21.672 1.00 70.94 590 ALA A CA 1
ATOM 4635 C C . ALA A 1 590 ? 33.499 -18.515 20.216 1.00 70.94 590 ALA A C 1
ATOM 4637 O O . ALA A 1 590 ? 33.343 -17.524 19.505 1.00 70.94 590 ALA A O 1
ATOM 4638 N N . MET A 1 591 ? 34.050 -19.641 19.756 1.00 68.62 591 MET A N 1
ATOM 4639 C CA . MET A 1 591 ? 34.502 -19.827 18.379 1.00 68.62 591 MET A CA 1
ATOM 4640 C C . MET A 1 591 ? 33.331 -19.905 17.396 1.00 68.62 591 MET A C 1
ATOM 4642 O O . MET A 1 591 ? 33.393 -19.308 16.321 1.00 68.62 591 MET A O 1
ATOM 4646 N N . ARG A 1 592 ? 32.232 -20.566 17.779 1.00 77.56 592 ARG A N 1
ATOM 4647 C CA . ARG A 1 592 ? 31.013 -20.618 16.956 1.00 77.56 592 ARG A CA 1
ATOM 4648 C C . ARG A 1 592 ? 30.341 -19.253 16.827 1.00 77.56 592 ARG A C 1
ATOM 4650 O O . ARG A 1 592 ? 29.827 -18.946 15.757 1.00 77.56 592 ARG A O 1
ATOM 4657 N N . GLU A 1 593 ? 30.353 -18.430 17.874 1.00 74.62 593 GLU A N 1
ATOM 4658 C CA . GLU A 1 593 ? 29.793 -17.075 17.812 1.00 74.62 593 GLU A CA 1
ATOM 4659 C C . GLU A 1 593 ? 30.625 -16.150 16.916 1.00 74.62 593 GLU A C 1
ATOM 4661 O O . GLU A 1 593 ? 30.072 -15.481 16.046 1.00 74.62 593 GLU A O 1
ATOM 4666 N N . LEU A 1 594 ? 31.956 -16.202 17.024 1.00 68.62 594 LEU A N 1
ATOM 4667 C CA . LEU A 1 594 ? 32.854 -15.452 16.140 1.00 68.62 594 LEU A CA 1
ATOM 4668 C C . LEU A 1 594 ? 32.672 -15.866 14.668 1.00 68.62 594 LEU A C 1
ATOM 4670 O O . LEU A 1 594 ? 32.591 -15.014 13.784 1.00 68.62 594 LEU A O 1
ATOM 4674 N N . ALA A 1 595 ? 32.505 -17.166 14.407 1.00 75.69 595 ALA A N 1
ATOM 4675 C CA . ALA A 1 595 ? 32.195 -17.676 13.074 1.00 75.69 595 ALA A CA 1
ATOM 4676 C C . ALA A 1 595 ? 30.836 -17.175 12.544 1.00 75.69 595 ALA A C 1
ATOM 4678 O O . ALA A 1 595 ? 30.718 -16.892 11.353 1.00 75.69 595 ALA A O 1
ATOM 4679 N N . ARG A 1 596 ? 29.810 -17.020 13.400 1.00 78.88 596 ARG A N 1
ATOM 4680 C CA . ARG A 1 596 ? 28.502 -16.445 13.016 1.00 78.88 596 ARG A CA 1
ATOM 4681 C C . ARG A 1 596 ? 28.611 -14.962 12.663 1.00 78.88 596 ARG A C 1
ATOM 4683 O O . ARG A 1 596 ? 28.006 -14.541 11.676 1.00 78.88 596 ARG A O 1
ATOM 4690 N N . GLU A 1 597 ? 29.384 -14.191 13.424 1.00 75.06 597 GLU A N 1
ATOM 4691 C CA . GLU A 1 597 ? 29.623 -12.766 13.160 1.00 75.06 597 GLU A CA 1
ATOM 4692 C C . GLU A 1 597 ? 30.377 -12.551 11.837 1.00 75.06 597 GLU A C 1
ATOM 4694 O O . GLU A 1 597 ? 29.948 -11.760 10.991 1.00 75.06 597 GLU A O 1
ATOM 4699 N N . GLU A 1 598 ? 31.463 -13.295 11.606 1.00 69.00 598 GLU A N 1
ATOM 4700 C CA . GLU A 1 598 ? 32.233 -13.215 10.359 1.00 69.00 598 GLU A CA 1
ATOM 4701 C C . GLU A 1 598 ? 31.426 -13.721 9.157 1.00 69.00 598 GLU A C 1
ATOM 4703 O O . GLU A 1 598 ? 31.439 -13.094 8.091 1.00 69.00 598 GLU A O 1
ATOM 4708 N N . ARG A 1 599 ? 30.637 -14.791 9.334 1.00 86.94 599 ARG A N 1
ATOM 4709 C CA . ARG A 1 599 ? 29.705 -15.289 8.314 1.00 86.94 599 ARG A CA 1
ATOM 4710 C C . ARG A 1 599 ? 28.706 -14.211 7.908 1.00 86.94 599 ARG A C 1
ATOM 4712 O O . ARG A 1 599 ? 28.465 -14.045 6.716 1.00 86.94 599 ARG A O 1
ATOM 4719 N N . ALA A 1 600 ? 28.134 -13.473 8.861 1.00 73.62 600 ALA A N 1
ATOM 4720 C CA . ALA A 1 600 ? 27.177 -12.409 8.564 1.00 73.62 600 ALA A CA 1
ATOM 4721 C C . ALA A 1 600 ? 27.806 -11.301 7.698 1.00 73.62 600 ALA A C 1
ATOM 4723 O O . ALA A 1 600 ? 27.175 -10.803 6.765 1.00 73.62 600 ALA A O 1
ATOM 4724 N N . LEU A 1 601 ? 29.076 -10.958 7.941 1.00 72.56 601 LEU A N 1
ATOM 4725 C CA . LEU A 1 601 ? 29.818 -10.000 7.115 1.00 72.56 601 LEU A CA 1
ATOM 4726 C C . LEU A 1 601 ? 30.154 -10.556 5.723 1.00 72.56 601 LEU A C 1
ATOM 4728 O O . LEU A 1 601 ? 30.043 -9.828 4.732 1.00 72.56 601 LEU A O 1
ATOM 4732 N N . ALA A 1 602 ? 30.562 -11.824 5.626 1.00 71.62 602 ALA A N 1
ATOM 4733 C CA . ALA A 1 602 ? 30.843 -12.486 4.352 1.00 71.62 602 ALA A CA 1
ATOM 4734 C C . ALA A 1 602 ? 29.570 -12.630 3.495 1.00 71.62 602 ALA A C 1
ATOM 4736 O O . ALA A 1 602 ? 29.604 -12.339 2.298 1.00 71.62 602 ALA A O 1
ATOM 4737 N N . ALA A 1 603 ? 28.432 -12.958 4.115 1.00 75.25 603 ALA A N 1
ATOM 4738 C CA . ALA A 1 603 ? 27.131 -13.098 3.461 1.00 75.25 603 ALA A CA 1
ATOM 4739 C C . ALA A 1 603 ? 26.634 -11.794 2.810 1.00 75.25 603 ALA A C 1
ATOM 4741 O O . ALA A 1 603 ? 25.953 -11.848 1.794 1.00 75.25 603 ALA A O 1
ATOM 4742 N N . ILE A 1 604 ? 27.030 -10.621 3.324 1.00 76.81 604 ILE A N 1
ATOM 4743 C CA . ILE A 1 604 ? 26.727 -9.315 2.705 1.00 76.81 604 ILE A CA 1
ATOM 4744 C C . ILE A 1 604 ? 27.669 -9.013 1.529 1.00 76.81 604 ILE A C 1
ATOM 4746 O O . ILE A 1 604 ? 27.275 -8.404 0.531 1.00 76.81 604 ILE A O 1
ATOM 4750 N N . LYS A 1 605 ? 28.944 -9.404 1.639 1.00 77.62 605 LYS A N 1
ATOM 4751 C CA . LYS A 1 605 ? 29.974 -9.085 0.639 1.00 77.62 605 LYS A CA 1
ATOM 4752 C C . LYS A 1 605 ? 29.860 -9.948 -0.623 1.00 77.62 605 LYS A C 1
ATOM 4754 O O . LYS A 1 605 ? 30.142 -9.438 -1.708 1.00 77.62 605 LYS A O 1
ATOM 4759 N N . VAL A 1 606 ? 29.444 -11.215 -0.500 1.00 81.62 606 VAL A N 1
ATOM 4760 C CA . VAL A 1 606 ? 29.339 -12.151 -1.639 1.00 81.62 606 VAL A CA 1
ATOM 4761 C C . VAL A 1 606 ? 28.367 -11.638 -2.716 1.00 81.62 606 VAL A C 1
ATOM 4763 O O . VAL A 1 606 ? 28.819 -11.484 -3.851 1.00 81.62 606 VAL A O 1
ATOM 4766 N N . PRO A 1 607 ? 27.109 -11.254 -2.411 1.00 77.44 607 PRO A N 1
ATOM 4767 C CA . PRO A 1 607 ? 26.172 -10.760 -3.427 1.00 77.44 607 PRO A CA 1
ATOM 4768 C C . PRO A 1 607 ? 26.630 -9.461 -4.108 1.00 77.44 607 PRO A C 1
ATOM 4770 O O . PRO A 1 607 ? 26.439 -9.266 -5.310 1.00 77.44 607 PRO A O 1
ATOM 4773 N N . ALA A 1 608 ? 27.282 -8.560 -3.363 1.00 75.12 608 ALA A N 1
ATOM 4774 C CA . ALA A 1 608 ? 27.812 -7.314 -3.917 1.00 75.12 608 ALA A CA 1
ATOM 4775 C C . ALA A 1 608 ? 28.948 -7.566 -4.926 1.00 75.12 608 ALA A C 1
ATOM 4777 O O . ALA A 1 608 ? 29.000 -6.932 -5.985 1.00 75.12 608 ALA A O 1
ATOM 4778 N N . LEU A 1 609 ? 29.838 -8.511 -4.610 1.00 81.12 609 LEU A N 1
ATOM 4779 C CA . LEU A 1 609 ? 30.940 -8.913 -5.480 1.00 81.12 609 LEU A CA 1
ATOM 4780 C C . LEU A 1 609 ? 30.443 -9.705 -6.698 1.00 81.12 609 LEU A C 1
ATOM 4782 O O . LEU A 1 609 ? 30.918 -9.468 -7.807 1.00 81.12 609 LEU A O 1
ATOM 4786 N N . GLU A 1 610 ? 29.439 -10.569 -6.522 1.00 81.88 610 GLU A N 1
ATOM 4787 C CA . GLU A 1 610 ? 28.755 -11.267 -7.619 1.00 81.88 610 GLU A CA 1
ATOM 4788 C C . GLU A 1 610 ? 28.143 -10.284 -8.612 1.00 81.88 610 GLU A C 1
ATOM 4790 O O . GLU A 1 610 ? 28.400 -10.372 -9.813 1.00 81.88 610 GLU A O 1
ATOM 4795 N N . ARG A 1 611 ? 27.414 -9.276 -8.128 1.00 78.56 611 ARG A N 1
ATOM 4796 C CA . ARG A 1 611 ? 26.835 -8.242 -8.991 1.00 78.56 611 ARG A CA 1
ATOM 4797 C C . ARG A 1 611 ? 27.906 -7.469 -9.764 1.00 78.56 611 ARG A C 1
ATOM 4799 O O . ARG A 1 611 ? 27.737 -7.210 -10.956 1.00 78.56 611 ARG A O 1
ATOM 4806 N N . ALA A 1 612 ? 29.006 -7.100 -9.108 1.00 79.50 612 ALA A N 1
ATOM 4807 C CA . ALA A 1 612 ? 30.124 -6.420 -9.762 1.00 79.50 612 ALA A CA 1
ATOM 4808 C C . ALA A 1 612 ? 30.773 -7.299 -10.848 1.00 79.50 612 ALA A C 1
ATOM 4810 O O . ALA A 1 612 ? 31.074 -6.812 -11.941 1.00 79.50 612 ALA A O 1
ATOM 4811 N N . LEU A 1 613 ? 30.924 -8.598 -10.576 1.00 84.38 613 LEU A N 1
ATOM 4812 C CA . LEU A 1 613 ? 31.430 -9.578 -11.530 1.00 84.38 613 LEU A CA 1
ATOM 4813 C C . LEU A 1 613 ? 30.492 -9.720 -12.736 1.00 84.38 613 LEU A C 1
ATOM 4815 O O . LEU A 1 613 ? 30.953 -9.636 -13.871 1.00 84.38 613 LEU A O 1
ATOM 4819 N N . LEU A 1 614 ? 29.182 -9.841 -12.526 1.00 82.00 614 LEU A N 1
ATOM 4820 C CA . LEU A 1 614 ? 28.203 -9.936 -13.613 1.00 82.00 614 LEU A CA 1
ATOM 4821 C C . LEU A 1 614 ? 28.185 -8.685 -14.503 1.00 82.00 614 LEU A C 1
ATOM 4823 O O . LEU A 1 614 ? 28.176 -8.797 -15.729 1.00 82.00 614 LEU A O 1
ATOM 4827 N N . LEU A 1 615 ? 28.276 -7.490 -13.911 1.00 78.12 615 LEU A N 1
ATOM 4828 C CA . LEU A 1 615 ? 28.393 -6.235 -14.664 1.00 78.12 615 LEU A CA 1
ATOM 4829 C C . LEU A 1 615 ? 29.666 -6.180 -15.523 1.00 78.12 615 LEU A C 1
ATOM 4831 O O . LEU A 1 615 ? 29.647 -5.585 -16.600 1.00 78.12 615 LEU A O 1
ATOM 4835 N N . SER A 1 616 ? 30.757 -6.816 -15.084 1.00 81.06 616 SER A N 1
ATOM 4836 C CA . SER A 1 616 ? 32.009 -6.883 -15.852 1.00 81.06 616 SER A CA 1
ATOM 4837 C C . SER A 1 616 ? 31.907 -7.757 -17.109 1.00 81.06 616 SER A C 1
ATOM 4839 O O . SER A 1 616 ? 32.666 -7.551 -18.055 1.00 81.06 616 SER A O 1
ATOM 4841 N N . LEU A 1 617 ? 30.946 -8.691 -17.151 1.00 79.38 617 LEU A N 1
ATOM 4842 C CA . LEU A 1 617 ? 30.709 -9.589 -18.289 1.00 79.38 617 LEU A CA 1
ATOM 4843 C C . LEU A 1 617 ? 29.874 -8.948 -19.401 1.00 79.38 617 LEU A C 1
ATOM 4845 O O . LEU A 1 617 ? 29.745 -9.529 -20.487 1.00 79.38 617 LEU A O 1
ATOM 4849 N N . LEU A 1 618 ? 29.297 -7.772 -19.142 1.00 78.94 618 LEU A N 1
ATOM 4850 C CA . LEU A 1 618 ? 28.505 -7.050 -20.124 1.00 78.94 618 LEU A CA 1
ATOM 4851 C C . LEU A 1 618 ? 29.399 -6.492 -21.242 1.00 78.94 618 LEU A C 1
ATOM 4853 O O . LEU A 1 618 ? 30.457 -5.917 -20.967 1.00 78.94 618 LEU A O 1
ATOM 4857 N N . PRO A 1 619 ? 28.985 -6.625 -22.516 1.00 68.81 619 PRO A N 1
ATOM 4858 C CA . PRO A 1 619 ? 29.746 -6.088 -23.634 1.00 68.81 619 PRO A CA 1
ATOM 4859 C C . PRO A 1 619 ? 29.847 -4.563 -23.519 1.00 68.81 619 PRO A C 1
ATOM 4861 O O . PRO A 1 619 ? 28.838 -3.867 -23.398 1.00 68.81 619 PRO A O 1
ATOM 4864 N N . ARG A 1 620 ? 31.076 -4.038 -23.572 1.00 68.44 620 ARG A N 1
ATOM 4865 C CA . ARG A 1 620 ? 31.324 -2.591 -23.593 1.00 68.44 620 ARG A CA 1
ATOM 4866 C C . ARG A 1 620 ? 31.075 -2.043 -24.996 1.00 68.44 620 ARG A C 1
ATOM 4868 O O . ARG A 1 620 ? 31.612 -2.571 -25.969 1.00 68.44 620 ARG A O 1
ATOM 4875 N N . ASP A 1 621 ? 30.294 -0.972 -25.101 1.00 75.50 621 ASP A N 1
ATOM 4876 C CA . ASP A 1 621 ? 30.119 -0.255 -26.363 1.00 75.50 621 ASP A CA 1
ATOM 4877 C C . ASP A 1 621 ? 31.318 0.673 -26.596 1.00 75.50 621 ASP A C 1
ATOM 4879 O O . ASP A 1 621 ? 31.560 1.606 -25.833 1.00 75.50 621 ASP A O 1
ATOM 4883 N N . SER A 1 622 ? 32.065 0.429 -27.673 1.00 75.00 622 SER A N 1
ATOM 4884 C CA . SER A 1 622 ? 33.199 1.269 -28.082 1.00 75.00 622 SER A CA 1
ATOM 4885 C C . SER A 1 622 ? 32.832 2.745 -28.301 1.00 75.00 622 SER A C 1
ATOM 4887 O O . SER A 1 622 ? 33.704 3.610 -28.215 1.00 75.00 622 SER A O 1
ATOM 4889 N N . ALA A 1 623 ? 31.559 3.046 -28.579 1.00 80.19 623 ALA A N 1
ATOM 4890 C CA . ALA A 1 623 ? 31.084 4.408 -28.759 1.00 80.19 623 ALA A CA 1
ATOM 4891 C C . ALA A 1 623 ? 30.906 5.161 -27.433 1.00 80.19 623 ALA A C 1
ATOM 4893 O O . ALA A 1 623 ? 30.960 6.388 -27.452 1.00 80.19 623 ALA A O 1
ATOM 4894 N N . ASP A 1 624 ? 30.726 4.472 -26.297 1.00 83.62 624 ASP A N 1
ATOM 4895 C CA . ASP A 1 624 ? 30.411 5.107 -25.007 1.00 83.62 624 ASP A CA 1
ATOM 4896 C C . ASP A 1 624 ? 31.515 6.055 -24.528 1.00 83.62 624 ASP A C 1
ATOM 4898 O O . ASP A 1 624 ? 31.224 7.063 -23.883 1.00 83.62 624 ASP A O 1
ATOM 4902 N N . GLU A 1 625 ? 32.761 5.776 -24.911 1.00 82.06 625 GLU A N 1
ATOM 4903 C CA . GLU A 1 625 ? 33.937 6.579 -24.568 1.00 82.06 625 GLU A CA 1
ATOM 4904 C C . GLU A 1 625 ? 34.121 7.827 -25.440 1.00 82.06 625 GLU A C 1
ATOM 4906 O O . GLU A 1 625 ? 34.936 8.698 -25.129 1.00 82.06 625 GLU A O 1
ATOM 4911 N N . ARG A 1 626 ? 33.382 7.930 -26.548 1.00 86.31 626 ARG A N 1
ATOM 4912 C CA . ARG A 1 626 ? 33.566 9.004 -27.527 1.00 86.31 626 ARG A CA 1
ATOM 4913 C C . ARG A 1 626 ? 32.920 10.306 -27.055 1.00 86.31 626 ARG A C 1
ATOM 4915 O O . ARG A 1 626 ? 31.981 10.318 -26.255 1.00 86.31 626 ARG A O 1
ATOM 4922 N N . GLY A 1 627 ? 33.418 11.416 -27.604 1.00 90.62 627 GLY A N 1
ATOM 4923 C CA . GLY A 1 627 ? 32.718 12.700 -27.560 1.00 90.62 627 GLY A CA 1
ATOM 4924 C C . GLY A 1 627 ? 31.380 12.626 -28.295 1.00 90.62 627 GLY A C 1
ATOM 4925 O O . GLY A 1 627 ? 31.090 11.642 -28.982 1.00 90.62 627 GLY A O 1
ATOM 4926 N N . VAL A 1 628 ? 30.561 13.668 -28.171 1.00 93.38 628 VAL A N 1
ATOM 4927 C CA . VAL A 1 628 ? 29.229 13.697 -28.788 1.00 93.38 628 VAL A CA 1
ATOM 4928 C C . VAL A 1 628 ? 28.992 14.928 -29.636 1.00 93.38 628 VAL A C 1
ATOM 4930 O O . VAL A 1 628 ? 29.525 16.000 -29.366 1.00 93.38 628 VAL A O 1
ATOM 4933 N N . VAL A 1 629 ? 28.125 14.775 -30.628 1.00 92.69 629 VAL A N 1
ATOM 4934 C CA . VAL A 1 629 ? 27.425 15.875 -31.282 1.00 92.69 629 VAL A CA 1
ATOM 4935 C C . VAL A 1 629 ? 26.016 15.918 -30.703 1.00 92.69 629 VAL A C 1
ATOM 4937 O O . VAL A 1 629 ? 25.257 14.956 -30.829 1.00 92.69 629 VAL A O 1
ATOM 4940 N N . LEU A 1 630 ? 25.686 17.026 -30.044 1.00 95.25 630 LEU A N 1
ATOM 4941 C CA . LEU A 1 630 ? 24.386 17.288 -29.441 1.00 95.25 630 LEU A CA 1
ATOM 4942 C C . LEU A 1 630 ? 23.624 18.284 -30.315 1.00 95.25 630 LEU A C 1
ATOM 4944 O O . LEU A 1 630 ? 24.096 19.396 -30.538 1.00 95.25 630 LEU A O 1
ATOM 4948 N N . GLU A 1 631 ? 22.451 17.890 -30.802 1.00 95.06 631 GLU A N 1
ATOM 4949 C CA . GLU A 1 631 ? 21.549 18.719 -31.608 1.00 95.06 631 GLU A CA 1
ATOM 4950 C C . GLU A 1 631 ? 20.225 18.908 -30.857 1.00 95.06 631 GLU A C 1
ATOM 4952 O O . GLU A 1 631 ? 19.612 17.936 -30.418 1.00 95.06 631 GLU A O 1
ATOM 4957 N N . VAL A 1 632 ? 19.762 20.152 -30.726 1.00 96.12 632 VAL A N 1
ATOM 4958 C CA . VAL A 1 632 ? 18.454 20.500 -30.159 1.00 96.12 632 VAL A CA 1
ATOM 4959 C C . VAL A 1 632 ? 17.650 21.253 -31.208 1.00 96.12 632 VAL A C 1
ATOM 4961 O O . VAL A 1 632 ? 18.125 22.224 -31.797 1.00 96.12 632 VAL A O 1
ATOM 4964 N N . ARG A 1 633 ? 16.414 20.816 -31.442 1.00 94.69 633 ARG A N 1
ATOM 4965 C CA . ARG A 1 633 ? 15.522 21.390 -32.453 1.00 94.69 633 ARG A CA 1
ATOM 4966 C C . ARG A 1 633 ? 14.144 21.663 -31.867 1.00 94.69 633 ARG A C 1
ATOM 4968 O O . ARG A 1 633 ? 13.599 20.845 -31.127 1.00 94.69 633 ARG A O 1
ATOM 4975 N N . ALA A 1 634 ? 13.569 22.804 -32.231 1.00 94.56 634 ALA A N 1
ATOM 4976 C CA . ALA A 1 634 ? 12.200 23.144 -31.867 1.00 94.56 634 ALA A CA 1
ATOM 4977 C C . ALA A 1 634 ? 11.205 22.201 -32.566 1.00 94.56 634 ALA A C 1
ATOM 4979 O O . ALA A 1 634 ? 11.297 21.977 -33.775 1.00 94.56 634 ALA A O 1
ATOM 4980 N N . GLY A 1 635 ? 10.264 21.648 -31.801 1.00 90.75 635 GLY A N 1
ATOM 4981 C CA . GLY A 1 635 ? 9.191 20.789 -32.296 1.00 90.75 635 GLY A CA 1
ATOM 4982 C C . GLY A 1 635 ? 7.850 21.520 -32.329 1.00 90.75 635 GLY A C 1
ATOM 4983 O O . GLY A 1 635 ? 7.746 22.688 -32.711 1.00 90.75 635 GLY A O 1
ATOM 4984 N N . THR A 1 636 ? 6.792 20.827 -31.914 1.00 90.75 636 THR A N 1
ATOM 4985 C CA . THR A 1 636 ? 5.437 21.396 -31.862 1.00 90.75 636 THR A CA 1
ATOM 4986 C C . THR A 1 636 ? 5.323 22.481 -30.785 1.00 90.75 636 THR A C 1
ATOM 4988 O O . THR A 1 636 ? 5.661 22.237 -29.630 1.00 90.75 636 THR A O 1
ATOM 4991 N N . GLY A 1 637 ? 4.803 23.665 -31.131 1.00 87.19 637 GLY A N 1
ATOM 4992 C CA . GLY A 1 637 ? 4.604 24.778 -30.182 1.00 87.19 637 GLY A CA 1
ATOM 4993 C C . GLY A 1 637 ? 5.058 26.157 -30.674 1.00 87.19 637 GLY A C 1
ATOM 4994 O O . GLY A 1 637 ? 4.931 27.129 -29.935 1.00 87.19 637 GLY A O 1
ATOM 4995 N N . GLY A 1 638 ? 5.571 26.258 -31.906 1.00 89.44 638 GLY A N 1
ATOM 4996 C CA . GLY A 1 638 ? 5.939 27.532 -32.534 1.00 89.44 638 GLY A CA 1
ATOM 4997 C C . GLY A 1 638 ? 7.041 28.269 -31.771 1.00 89.44 638 GLY A C 1
ATOM 4998 O O . GLY A 1 638 ? 8.062 27.680 -31.414 1.00 89.44 638 GLY A O 1
ATOM 4999 N N . ASP A 1 639 ? 6.814 29.549 -31.501 1.00 91.44 639 ASP A N 1
ATOM 5000 C CA . ASP A 1 639 ? 7.732 30.431 -30.772 1.00 91.44 639 ASP A CA 1
ATOM 5001 C C . ASP A 1 639 ? 8.094 29.896 -29.376 1.00 91.44 639 ASP A C 1
ATOM 5003 O O . ASP A 1 639 ? 9.255 29.932 -28.971 1.00 91.44 639 ASP A O 1
ATOM 5007 N N . GLU A 1 640 ? 7.135 29.287 -28.674 1.00 93.44 640 GLU A N 1
ATOM 5008 C CA . GLU A 1 640 ? 7.376 28.687 -27.357 1.00 93.44 640 GLU A CA 1
ATOM 5009 C C . GLU A 1 640 ? 8.293 27.457 -27.438 1.00 93.44 640 GLU A C 1
ATOM 5011 O O . GLU A 1 640 ? 9.150 27.251 -26.580 1.00 93.44 640 GLU A O 1
ATOM 5016 N N . ALA A 1 641 ? 8.162 26.650 -28.495 1.00 93.25 641 ALA A N 1
ATOM 5017 C CA . ALA A 1 641 ? 9.067 25.525 -28.721 1.00 93.25 641 ALA A CA 1
ATOM 5018 C C . ALA A 1 641 ? 10.502 26.000 -29.007 1.00 93.25 641 ALA A C 1
ATOM 5020 O O . ALA A 1 641 ? 11.452 25.337 -28.593 1.00 93.25 641 ALA A O 1
ATOM 5021 N N . CYS A 1 642 ? 10.668 27.157 -29.662 1.00 94.94 642 CYS A N 1
ATOM 5022 C CA . CYS A 1 642 ? 11.983 27.755 -29.910 1.00 94.94 642 CYS A CA 1
ATOM 5023 C C . CYS A 1 642 ? 12.644 28.249 -28.616 1.00 94.94 642 CYS A C 1
ATOM 5025 O O . CYS A 1 642 ? 13.840 28.030 -28.406 1.00 94.94 642 CYS A O 1
ATOM 5027 N N . LEU A 1 643 ? 11.869 28.875 -27.725 1.00 94.75 643 LEU A N 1
ATOM 5028 C CA . LEU A 1 643 ? 12.341 29.284 -26.400 1.00 94.75 643 LEU A CA 1
ATOM 5029 C C . LEU A 1 643 ? 12.794 28.074 -25.577 1.00 94.75 643 LEU A C 1
ATOM 5031 O O . LEU A 1 643 ? 13.915 28.054 -25.070 1.00 94.75 643 LEU A O 1
ATOM 5035 N N . PHE A 1 644 ? 11.962 27.035 -25.519 1.00 95.75 644 PHE A N 1
ATOM 5036 C CA . PHE A 1 644 ? 12.274 25.819 -24.774 1.00 95.75 644 PHE A CA 1
ATOM 5037 C C . PHE A 1 644 ? 13.482 25.055 -25.344 1.00 95.75 644 PHE A C 1
ATOM 5039 O O . PHE A 1 644 ? 14.326 24.579 -24.587 1.00 95.75 644 PHE A O 1
ATOM 5046 N N . ALA A 1 645 ? 13.630 24.990 -26.671 1.00 96.19 645 ALA A N 1
ATOM 5047 C CA . ALA A 1 645 ? 14.820 24.418 -27.305 1.00 96.19 645 ALA A CA 1
ATOM 5048 C C . ALA A 1 645 ? 16.107 25.158 -26.888 1.00 96.19 645 ALA A C 1
ATOM 5050 O O . ALA A 1 645 ? 17.121 24.525 -26.588 1.00 96.19 645 ALA A O 1
ATOM 5051 N N . GLY A 1 646 ? 16.057 26.491 -26.792 1.00 96.19 646 GLY A N 1
ATOM 5052 C CA . GLY A 1 646 ? 17.178 27.294 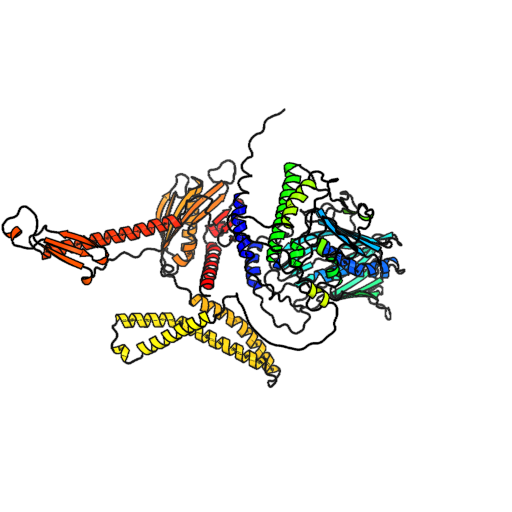-26.297 1.00 96.19 646 GLY A CA 1
ATOM 5053 C C . GLY A 1 646 ? 17.519 27.015 -24.828 1.00 96.19 646 GLY A C 1
ATOM 5054 O O . GLY A 1 646 ? 18.697 26.949 -24.474 1.00 96.19 646 GLY A O 1
ATOM 5055 N N . GLU A 1 647 ? 16.508 26.809 -23.981 1.00 95.81 647 GLU A N 1
ATOM 5056 C CA . GLU A 1 647 ? 16.685 26.450 -22.567 1.00 95.81 647 GLU A CA 1
ATOM 5057 C C . GLU A 1 647 ? 17.334 25.076 -22.396 1.00 95.81 647 GLU A C 1
ATOM 5059 O O . GLU A 1 647 ? 18.284 24.949 -21.627 1.00 95.81 647 GLU A O 1
ATOM 5064 N N . LEU A 1 648 ? 16.884 24.066 -23.150 1.00 97.19 648 LEU A N 1
ATOM 5065 C CA . LEU A 1 648 ? 17.505 22.739 -23.144 1.00 97.19 648 LEU A CA 1
ATOM 5066 C C . LEU A 1 648 ? 18.961 22.797 -23.608 1.00 97.19 648 LEU A C 1
ATOM 5068 O O . LEU A 1 648 ? 19.830 22.186 -22.993 1.00 97.19 648 LEU A O 1
ATOM 5072 N N . PHE A 1 649 ? 19.253 23.555 -24.666 1.00 97.44 649 PHE A N 1
ATOM 5073 C CA . PHE A 1 649 ? 20.622 23.697 -25.155 1.00 97.44 649 PHE A CA 1
ATOM 5074 C C . PHE A 1 649 ? 21.545 24.314 -24.093 1.00 97.44 649 PHE A C 1
ATOM 5076 O O . PHE A 1 649 ? 22.634 23.800 -23.838 1.00 97.44 649 PHE A O 1
ATOM 5083 N N . ARG A 1 650 ? 21.073 25.359 -23.400 1.00 96.56 650 ARG A N 1
ATOM 5084 C CA . ARG A 1 650 ? 21.795 25.984 -22.284 1.00 96.56 650 ARG A CA 1
ATOM 5085 C C . ARG A 1 650 ? 21.933 25.050 -21.077 1.00 96.56 650 ARG A C 1
ATOM 5087 O O . ARG A 1 650 ? 22.969 25.060 -20.418 1.00 96.56 650 ARG A O 1
ATOM 5094 N N . MET A 1 651 ? 20.918 24.238 -20.788 1.00 97.50 651 MET A N 1
ATOM 5095 C CA . MET A 1 651 ? 20.973 23.217 -19.738 1.00 97.50 651 MET A CA 1
ATOM 5096 C C . MET A 1 651 ? 22.120 22.232 -19.997 1.00 97.50 651 MET A C 1
ATOM 5098 O O . MET A 1 651 ? 22.909 21.966 -19.091 1.00 97.50 651 MET A O 1
ATOM 5102 N N . TYR A 1 652 ? 22.270 21.744 -21.233 1.00 97.06 652 TYR A N 1
ATOM 5103 C CA . TYR A 1 652 ? 23.367 20.839 -21.592 1.00 97.06 652 TYR A CA 1
ATOM 5104 C C . TYR A 1 652 ? 24.738 21.523 -21.605 1.00 97.06 652 TYR A C 1
ATOM 5106 O O . TYR A 1 652 ? 25.714 20.915 -21.175 1.00 97.06 652 TYR A O 1
ATOM 5114 N N . GLU A 1 653 ? 24.827 22.788 -22.023 1.00 96.00 653 GLU A N 1
ATOM 5115 C CA . GLU A 1 653 ? 26.057 23.588 -21.914 1.00 96.00 653 GLU A CA 1
ATOM 5116 C C . GLU A 1 653 ? 26.511 23.727 -20.446 1.00 96.00 653 GLU A C 1
ATOM 5118 O O . GLU A 1 653 ? 27.693 23.567 -20.114 1.00 96.00 653 GLU A O 1
ATOM 5123 N N . ARG A 1 654 ? 25.558 23.971 -19.538 1.00 96.25 654 ARG A N 1
ATOM 5124 C CA . ARG A 1 654 ? 25.809 24.066 -18.093 1.00 96.25 654 ARG A CA 1
ATOM 5125 C C . ARG A 1 654 ? 26.201 22.718 -17.502 1.00 96.25 654 ARG A C 1
ATOM 5127 O O . ARG A 1 654 ? 27.188 22.656 -16.774 1.00 96.25 654 ARG A O 1
ATOM 5134 N N . TYR A 1 655 ? 25.494 21.647 -17.858 1.00 95.31 655 TYR A N 1
ATOM 5135 C CA . TYR A 1 655 ? 25.845 20.291 -17.438 1.00 95.31 655 TYR A CA 1
ATOM 5136 C C . TYR A 1 655 ? 27.255 19.903 -17.902 1.00 95.31 655 TYR A C 1
ATOM 5138 O O . TYR A 1 655 ? 28.062 19.460 -17.090 1.00 95.31 655 TYR A O 1
ATOM 5146 N N . ALA A 1 656 ? 27.603 20.162 -19.166 1.00 93.69 656 ALA A N 1
ATOM 5147 C CA . ALA A 1 656 ? 28.950 19.926 -19.682 1.00 93.69 656 ALA A CA 1
ATOM 5148 C C . ALA A 1 656 ? 30.010 20.700 -18.881 1.00 93.69 656 ALA A C 1
ATOM 5150 O O . ALA A 1 656 ? 31.035 20.131 -18.516 1.00 93.69 656 ALA A O 1
ATOM 5151 N N . SER A 1 657 ? 29.734 21.957 -18.521 1.00 91.88 657 SER A N 1
ATOM 5152 C CA . SER A 1 657 ? 30.632 22.759 -17.678 1.00 91.88 657 SER A CA 1
ATOM 5153 C C . SER A 1 657 ? 30.825 22.157 -16.277 1.00 91.88 657 SER A C 1
ATOM 5155 O O . SER A 1 657 ? 31.951 22.111 -15.789 1.00 91.88 657 SER A O 1
ATOM 5157 N N . LEU A 1 658 ? 29.754 21.660 -15.641 1.00 91.88 658 LEU A N 1
ATOM 5158 C CA . LEU A 1 658 ? 29.815 20.994 -14.328 1.00 91.88 658 LEU A CA 1
ATOM 5159 C C . LEU A 1 658 ? 30.624 19.690 -14.371 1.00 91.88 658 LEU A C 1
ATOM 5161 O O . LEU A 1 658 ? 31.330 19.370 -13.418 1.00 91.88 658 LEU A O 1
ATOM 5165 N N . GLN A 1 659 ? 30.560 18.968 -15.490 1.00 89.19 659 GLN A N 1
ATOM 5166 C CA . GLN A 1 659 ? 31.331 17.745 -15.726 1.00 89.19 659 GLN A CA 1
ATOM 5167 C C . GLN A 1 659 ? 32.762 18.017 -16.238 1.00 89.19 659 GLN A C 1
ATOM 5169 O O . GLN A 1 659 ? 33.492 17.079 -16.559 1.00 89.19 659 GLN A O 1
ATOM 5174 N N . ASN A 1 660 ? 33.193 19.285 -16.308 1.00 91.06 660 ASN A N 1
ATOM 5175 C CA . ASN A 1 660 ? 34.474 19.714 -16.887 1.00 91.06 660 ASN A CA 1
ATOM 5176 C C . ASN A 1 660 ? 34.682 19.259 -18.347 1.00 91.06 660 ASN A C 1
ATOM 5178 O O . ASN A 1 660 ? 35.803 18.975 -18.778 1.00 91.06 660 ASN A O 1
ATOM 5182 N N . TRP A 1 661 ? 33.603 19.185 -19.125 1.00 93.31 661 TRP A N 1
ATOM 5183 C CA . TRP A 1 661 ? 33.639 18.910 -20.556 1.00 93.31 661 TRP A CA 1
ATOM 5184 C C . TRP A 1 661 ? 33.683 20.204 -21.366 1.00 93.31 661 TRP A C 1
ATOM 5186 O O . TRP A 1 661 ? 33.081 21.221 -21.022 1.00 93.31 661 TRP A O 1
ATOM 5196 N N . LYS A 1 662 ? 34.393 20.152 -22.488 1.00 92.56 662 LYS A N 1
ATOM 5197 C CA . LYS A 1 662 ? 34.475 21.226 -23.469 1.00 92.56 662 LYS A CA 1
ATOM 5198 C C . LYS A 1 662 ? 33.232 21.184 -24.357 1.00 92.56 662 LYS A C 1
ATOM 5200 O O . LYS A 1 662 ? 33.037 20.215 -25.088 1.00 92.56 662 LYS A O 1
ATOM 5205 N N . PHE A 1 663 ? 32.420 22.236 -24.300 1.00 94.75 663 PHE A N 1
ATOM 5206 C CA . PHE A 1 663 ? 31.212 22.413 -25.107 1.00 94.75 663 PHE A CA 1
ATOM 5207 C C . PHE A 1 663 ? 31.476 23.456 -26.204 1.00 94.75 663 PHE A C 1
ATOM 5209 O O . PHE A 1 663 ? 31.671 24.633 -25.908 1.00 94.75 663 PHE A O 1
ATOM 5216 N N . GLU A 1 664 ? 31.529 23.034 -27.467 1.00 95.62 664 GLU A N 1
ATOM 5217 C CA . GLU A 1 664 ? 31.805 23.903 -28.617 1.00 95.62 664 GLU A CA 1
ATOM 5218 C C . GLU A 1 664 ? 30.576 24.010 -29.513 1.00 95.62 664 GLU A C 1
ATOM 5220 O O . GLU A 1 664 ? 30.196 23.051 -30.182 1.00 95.62 664 GLU A O 1
ATOM 5225 N N . VAL A 1 665 ? 29.955 25.190 -29.543 1.00 95.94 665 VAL A N 1
ATOM 5226 C CA . VAL A 1 665 ? 28.792 25.455 -30.399 1.00 95.94 665 VAL A CA 1
ATOM 5227 C C . VAL A 1 665 ? 29.215 25.423 -31.869 1.00 95.94 665 VAL A C 1
ATOM 5229 O O . VAL A 1 665 ? 30.101 26.170 -32.281 1.00 95.94 665 VAL A O 1
ATOM 5232 N N . ALA A 1 666 ? 28.564 24.568 -32.657 1.00 91.56 666 ALA A N 1
ATOM 5233 C CA . ALA A 1 666 ? 28.798 24.424 -34.091 1.00 91.56 666 ALA A CA 1
ATOM 5234 C C . ALA A 1 666 ? 27.803 25.260 -34.912 1.00 91.56 666 ALA A C 1
ATOM 5236 O O . ALA A 1 666 ? 28.199 25.972 -35.833 1.00 91.56 666 ALA A O 1
ATOM 5237 N N . GLU A 1 667 ? 26.516 25.219 -34.559 1.00 93.12 667 GLU A N 1
ATOM 5238 C CA . GLU A 1 667 ? 25.460 26.001 -35.207 1.00 93.12 667 GLU A CA 1
ATOM 5239 C C . GLU A 1 667 ? 24.453 26.498 -34.166 1.00 93.12 667 GLU A C 1
ATOM 5241 O O . GLU A 1 667 ? 24.085 25.768 -33.249 1.00 93.12 667 GLU A O 1
ATOM 5246 N N . TYR A 1 668 ? 23.969 27.732 -34.315 1.00 94.44 668 TYR A N 1
ATOM 5247 C CA . TYR A 1 668 ? 22.877 28.262 -33.499 1.00 94.44 668 TYR A CA 1
ATOM 5248 C C . TYR A 1 668 ? 21.967 29.144 -34.357 1.00 94.44 668 TYR A C 1
ATOM 5250 O O . TYR A 1 668 ? 22.304 30.276 -34.700 1.00 94.44 668 TYR A O 1
ATOM 5258 N N . SER A 1 669 ? 20.804 28.615 -34.727 1.00 94.38 669 SER A N 1
ATOM 5259 C CA . SER A 1 669 ? 19.779 29.315 -35.499 1.00 94.38 669 SER A CA 1
ATOM 5260 C C . SER A 1 669 ? 18.771 29.960 -34.549 1.00 94.38 669 SER A C 1
ATOM 5262 O O . SER A 1 669 ? 17.881 29.285 -34.023 1.00 94.38 669 SER A O 1
ATOM 5264 N N . SER A 1 670 ? 18.919 31.264 -34.307 1.00 90.69 670 SER A N 1
ATOM 5265 C CA . SER A 1 670 ? 18.057 32.019 -33.392 1.00 90.69 670 SER A CA 1
ATOM 5266 C C . SER A 1 670 ? 16.648 32.240 -33.950 1.00 90.69 670 SER A C 1
ATOM 5268 O O . SER A 1 670 ? 16.447 32.328 -35.163 1.00 90.69 670 SER A O 1
ATOM 5270 N N . SER A 1 671 ? 15.669 32.364 -33.055 1.00 90.94 671 SER A N 1
ATOM 5271 C CA . SER A 1 671 ? 14.309 32.801 -33.397 1.00 90.94 671 SER A CA 1
ATOM 5272 C C . SER A 1 671 ? 14.105 34.289 -33.074 1.00 90.94 671 SER A C 1
ATOM 5274 O O . SER A 1 671 ? 14.829 34.841 -32.244 1.00 90.94 671 SER A O 1
ATOM 5276 N N . ASP A 1 672 ? 13.113 34.930 -33.700 1.00 84.25 672 ASP A N 1
ATOM 5277 C CA . ASP A 1 672 ? 12.836 36.365 -33.527 1.00 84.25 672 ASP A CA 1
ATOM 5278 C C . ASP A 1 672 ? 12.391 36.724 -32.095 1.00 84.25 672 ASP A C 1
ATOM 5280 O O . ASP A 1 672 ? 12.612 37.844 -31.639 1.00 84.25 672 ASP A O 1
ATOM 5284 N N . VAL A 1 673 ? 11.809 35.766 -31.361 1.00 82.81 673 VAL A N 1
ATOM 5285 C CA . VAL A 1 673 ? 11.358 35.929 -29.965 1.00 82.81 673 VAL A CA 1
ATOM 5286 C C . VAL A 1 673 ? 12.400 35.486 -28.925 1.00 82.81 673 VAL A C 1
ATOM 5288 O O . VAL A 1 673 ? 12.147 35.574 -27.726 1.00 82.81 673 VAL A O 1
ATOM 5291 N N . GLY A 1 674 ? 13.570 35.007 -29.362 1.00 85.12 674 GLY A N 1
ATOM 5292 C CA . GLY A 1 674 ? 14.585 34.377 -28.510 1.00 85.12 674 GLY A CA 1
ATOM 5293 C C . GLY A 1 674 ? 14.586 32.844 -28.588 1.00 85.12 674 GLY A C 1
ATOM 5294 O O . GLY A 1 674 ? 13.730 32.225 -29.220 1.00 85.12 674 GLY A O 1
ATOM 5295 N N . GLY A 1 675 ? 15.588 32.203 -27.981 1.00 91.38 675 GLY A N 1
ATOM 5296 C CA . GLY A 1 675 ? 15.816 30.759 -28.129 1.00 91.38 675 GLY A CA 1
ATOM 5297 C C . GLY A 1 675 ? 16.297 30.367 -29.533 1.00 91.38 675 GLY A C 1
ATOM 5298 O O . GLY A 1 675 ? 16.834 31.202 -30.269 1.00 91.38 675 GLY A O 1
ATOM 5299 N N . CYS A 1 676 ? 16.111 29.102 -29.919 1.00 93.69 676 CYS A N 1
ATOM 5300 C CA . CYS A 1 676 ? 16.612 28.571 -31.188 1.00 93.69 676 CYS A CA 1
ATOM 5301 C C . CYS A 1 676 ? 15.611 27.662 -31.912 1.00 93.69 676 CYS A C 1
ATOM 5303 O O . CYS A 1 676 ? 14.868 26.898 -31.305 1.00 93.69 676 CYS A O 1
ATOM 5305 N N . LYS A 1 677 ? 15.625 27.715 -33.249 1.00 93.62 677 LYS A N 1
ATOM 5306 C CA . LYS A 1 677 ? 14.947 26.721 -34.102 1.00 93.62 677 LYS A CA 1
ATOM 5307 C C . LYS A 1 677 ? 15.771 25.439 -34.197 1.00 93.62 677 LYS A C 1
ATOM 5309 O O . LYS A 1 677 ? 15.220 24.340 -34.244 1.00 93.62 677 LYS A O 1
ATOM 5314 N N . LEU A 1 678 ? 17.089 25.610 -34.234 1.00 93.69 678 LEU A N 1
ATOM 5315 C CA . LEU A 1 678 ? 18.097 24.564 -34.288 1.00 93.69 678 LEU A CA 1
ATOM 5316 C C . LEU A 1 678 ? 19.350 25.065 -33.570 1.00 93.69 678 LEU A C 1
ATOM 5318 O O . LEU A 1 678 ? 19.810 26.169 -33.856 1.00 93.69 678 LEU A O 1
ATOM 5322 N N . ALA A 1 679 ? 19.914 24.262 -32.681 1.00 95.69 679 ALA A N 1
ATOM 5323 C CA . ALA A 1 679 ? 21.234 24.485 -32.111 1.00 95.69 679 ALA A CA 1
ATOM 5324 C C . ALA A 1 679 ? 22.012 23.168 -32.097 1.00 95.69 679 ALA A C 1
ATOM 5326 O O . ALA A 1 679 ? 21.440 22.116 -31.820 1.00 95.69 679 ALA A O 1
ATOM 5327 N N . SER A 1 680 ? 23.303 23.217 -32.404 1.00 95.25 680 SER A N 1
ATOM 5328 C CA . SER A 1 680 ? 24.189 22.060 -32.350 1.00 95.25 680 SER A CA 1
ATOM 5329 C C . SER A 1 680 ? 25.523 22.411 -31.701 1.00 95.25 680 SER A C 1
ATOM 5331 O O . SER A 1 680 ? 26.045 23.516 -31.865 1.00 95.25 680 SER A O 1
ATOM 5333 N N . ALA A 1 681 ? 26.072 21.464 -30.947 1.00 96.06 681 ALA A N 1
ATOM 5334 C CA . ALA A 1 681 ? 27.372 21.581 -30.307 1.00 96.06 681 ALA A CA 1
ATOM 5335 C C . ALA A 1 681 ? 28.117 20.250 -30.314 1.00 96.06 681 ALA A C 1
ATOM 5337 O O . ALA A 1 681 ? 27.513 19.179 -30.237 1.00 96.06 681 ALA A O 1
ATOM 5338 N N . THR A 1 682 ? 29.440 20.335 -30.340 1.00 94.50 682 THR A N 1
ATOM 5339 C CA . THR A 1 682 ? 30.331 19.209 -30.080 1.00 94.50 682 THR A CA 1
ATOM 5340 C C . THR A 1 682 ? 30.757 19.251 -28.618 1.00 94.50 682 THR A C 1
ATOM 5342 O O . THR A 1 682 ? 31.212 20.285 -28.130 1.00 94.50 682 THR A O 1
ATOM 5345 N N . VAL A 1 683 ? 30.633 18.126 -27.917 1.00 93.44 683 VAL A N 1
ATOM 5346 C CA . VAL A 1 683 ? 31.049 17.975 -26.519 1.00 93.44 683 VAL A CA 1
ATOM 5347 C C . VAL A 1 683 ? 32.186 16.963 -26.442 1.00 93.44 683 VAL A C 1
ATOM 5349 O O . VAL A 1 683 ? 32.044 15.818 -26.871 1.00 93.44 683 VAL A O 1
ATOM 5352 N N . SER A 1 684 ? 33.328 17.390 -25.908 1.00 90.31 684 SER A N 1
ATOM 5353 C CA . SER A 1 684 ? 34.564 16.596 -25.818 1.00 90.31 684 SER A CA 1
ATOM 5354 C C . SER A 1 684 ? 35.279 16.844 -24.483 1.00 90.31 684 SER A C 1
ATOM 5356 O O . SER A 1 684 ? 35.055 17.867 -23.845 1.00 90.31 684 SER A O 1
ATOM 5358 N N . GLY A 1 685 ? 36.126 15.929 -24.002 1.00 82.25 685 GLY A N 1
ATOM 5359 C CA . GLY A 1 685 ? 36.782 16.096 -22.697 1.00 82.25 685 GLY A CA 1
ATOM 5360 C C . GLY A 1 685 ? 37.648 14.908 -22.274 1.00 82.25 685 GLY A C 1
ATOM 5361 O O . GLY A 1 685 ? 37.523 13.818 -22.820 1.00 82.25 685 GLY A O 1
ATOM 5362 N N . GLY A 1 686 ? 38.544 15.131 -21.304 1.00 57.72 686 GLY A N 1
ATOM 5363 C CA . GLY A 1 686 ? 39.638 14.208 -20.954 1.00 57.72 686 GLY A CA 1
ATOM 5364 C C . GLY A 1 686 ? 39.298 13.037 -20.020 1.00 57.72 686 GLY A C 1
ATOM 5365 O O . GLY A 1 686 ? 40.214 12.335 -19.609 1.00 57.72 686 GLY A O 1
ATOM 5366 N N . GLY A 1 687 ? 38.025 12.843 -19.656 1.00 59.84 687 GLY A N 1
ATOM 5367 C CA . GLY A 1 687 ? 37.591 11.841 -18.667 1.00 59.84 687 GLY A CA 1
ATOM 5368 C C . GLY A 1 687 ? 36.935 10.568 -19.221 1.00 59.84 687 GLY A C 1
ATOM 5369 O O . GLY A 1 687 ? 36.581 9.710 -18.420 1.00 59.84 687 GLY A O 1
ATOM 5370 N N . GLY A 1 688 ? 36.761 10.441 -20.544 1.00 63.62 688 GLY A N 1
ATOM 5371 C CA . GLY A 1 688 ? 36.030 9.318 -21.156 1.00 63.62 688 GLY A CA 1
ATOM 5372 C C . GLY A 1 688 ? 34.520 9.324 -20.857 1.00 63.62 688 GLY A C 1
ATOM 5373 O O . GLY A 1 688 ? 34.016 10.145 -20.091 1.00 63.62 688 GLY A O 1
ATOM 5374 N N . GLY A 1 689 ? 33.772 8.430 -21.499 1.00 79.69 689 GLY A N 1
ATOM 5375 C CA . GLY A 1 689 ? 32.372 8.131 -21.164 1.00 79.69 689 GLY A CA 1
ATOM 5376 C C . GLY A 1 689 ? 31.284 9.163 -21.525 1.00 79.69 689 GLY A C 1
ATOM 5377 O O . GLY A 1 689 ? 30.175 9.060 -20.991 1.00 79.69 689 GLY A O 1
ATOM 5378 N N . ILE A 1 690 ? 31.549 10.170 -22.372 1.00 89.94 690 ILE A N 1
ATOM 5379 C CA . ILE A 1 690 ? 30.593 11.274 -22.633 1.00 89.94 690 ILE A CA 1
ATOM 5380 C C . ILE A 1 690 ? 29.335 10.763 -23.346 1.00 89.94 690 ILE A C 1
ATOM 5382 O O . ILE A 1 690 ? 28.217 11.001 -22.876 1.00 89.94 690 ILE A O 1
ATOM 5386 N N . TYR A 1 691 ? 29.495 10.029 -24.453 1.00 90.44 691 TYR A N 1
ATOM 5387 C CA . TYR A 1 691 ? 28.361 9.426 -25.157 1.00 90.44 691 TYR A CA 1
ATOM 5388 C C . TYR A 1 691 ? 27.617 8.422 -24.279 1.00 90.44 691 TYR A C 1
ATOM 5390 O O . TYR A 1 691 ? 26.388 8.452 -24.223 1.00 90.44 691 TYR A O 1
ATOM 5398 N N . GLY A 1 692 ? 28.346 7.610 -23.509 1.00 88.12 692 GLY A N 1
ATOM 5399 C CA . GLY A 1 692 ? 27.758 6.653 -22.576 1.00 88.12 692 GLY A CA 1
ATOM 5400 C C . GLY A 1 692 ? 26.820 7.299 -21.551 1.00 88.12 692 GLY A C 1
ATOM 5401 O O . GLY A 1 692 ? 25.841 6.668 -21.152 1.00 88.12 692 GLY A O 1
ATOM 5402 N N . ARG A 1 693 ? 27.069 8.560 -21.164 1.00 90.38 693 ARG A N 1
ATOM 5403 C CA . ARG A 1 693 ? 26.187 9.340 -20.279 1.00 90.38 693 ARG A CA 1
ATOM 5404 C C . ARG A 1 693 ? 25.062 10.044 -21.034 1.00 90.38 693 ARG A C 1
ATOM 5406 O O . ARG A 1 693 ? 23.908 9.926 -20.637 1.00 90.38 693 ARG A O 1
ATOM 5413 N N . LEU A 1 694 ? 25.367 10.761 -22.115 1.00 93.19 694 LEU A N 1
ATOM 5414 C CA . LEU A 1 694 ? 24.387 11.621 -22.791 1.00 93.19 694 LEU A CA 1
ATOM 5415 C C . LEU A 1 694 ? 23.483 10.889 -23.793 1.00 93.19 694 LEU A C 1
ATOM 5417 O O . LEU A 1 694 ? 22.470 11.449 -24.197 1.00 93.19 694 LEU A O 1
ATOM 5421 N N . LYS A 1 695 ? 23.774 9.642 -24.190 1.00 91.12 695 LYS A N 1
ATOM 5422 C CA . LYS A 1 695 ? 22.940 8.897 -25.159 1.00 91.12 695 LYS A CA 1
ATOM 5423 C C . LYS A 1 695 ? 21.470 8.785 -24.746 1.00 91.12 695 LYS A C 1
ATOM 5425 O O . LYS A 1 695 ? 20.587 8.756 -25.602 1.00 91.12 695 LYS A O 1
ATOM 5430 N N . PHE A 1 696 ? 21.202 8.790 -23.440 1.00 92.25 696 PHE A N 1
ATOM 5431 C CA . PHE A 1 696 ? 19.854 8.743 -22.874 1.00 92.25 696 PHE A CA 1
ATOM 5432 C C . PHE A 1 696 ? 19.087 10.066 -22.995 1.00 92.25 696 PHE A C 1
ATOM 5434 O O . PHE A 1 696 ? 17.884 10.095 -22.755 1.00 92.25 696 PHE A O 1
ATOM 5441 N N . GLU A 1 697 ? 19.734 11.152 -23.399 1.00 94.62 697 GLU A N 1
ATOM 5442 C CA . GLU A 1 697 ? 19.090 12.448 -23.630 1.00 94.62 697 GLU A CA 1
ATOM 5443 C C . GLU A 1 697 ? 18.417 12.533 -25.005 1.00 94.62 697 GLU A C 1
ATOM 5445 O O . GLU A 1 697 ? 17.705 13.489 -25.279 1.00 94.62 697 GLU A O 1
ATOM 5450 N N . SER A 1 698 ? 18.615 11.543 -25.881 1.00 93.75 698 SER A N 1
ATOM 5451 C CA . SER A 1 698 ? 17.968 11.538 -27.194 1.00 93.75 698 SER A CA 1
ATOM 5452 C C . SER A 1 698 ? 16.457 11.286 -27.088 1.00 93.75 698 SER A C 1
ATOM 5454 O O . SER A 1 698 ? 16.023 10.359 -26.398 1.00 93.75 698 SER A O 1
ATOM 5456 N N . GLY A 1 699 ? 15.663 12.078 -27.810 1.00 92.75 699 GLY A N 1
ATOM 5457 C CA . GLY A 1 699 ? 14.207 11.960 -27.908 1.00 92.75 699 GLY A CA 1
ATOM 5458 C C . GLY A 1 699 ? 13.476 13.302 -27.808 1.00 92.75 699 GLY A C 1
ATOM 5459 O O . GLY A 1 699 ? 14.082 14.374 -27.867 1.00 92.75 699 GLY A O 1
ATOM 5460 N N . VAL A 1 700 ? 12.144 13.262 -27.658 1.00 94.50 700 VAL A N 1
ATOM 5461 C CA . VAL A 1 700 ? 11.318 14.476 -27.542 1.00 94.50 700 VAL A CA 1
ATOM 5462 C C . VAL A 1 700 ? 11.118 14.882 -26.080 1.00 94.50 700 VAL A C 1
ATOM 5464 O O . VAL A 1 700 ? 10.557 14.152 -25.261 1.00 94.50 700 VAL A O 1
ATOM 5467 N N . HIS A 1 701 ? 11.528 16.100 -25.756 1.00 96.06 701 HIS A N 1
ATOM 5468 C CA . HIS A 1 701 ? 11.331 16.755 -24.473 1.00 96.06 701 HIS A CA 1
ATOM 5469 C C . HIS A 1 701 ? 10.090 17.643 -24.563 1.00 96.06 701 HIS A C 1
ATOM 5471 O O . HIS A 1 701 ? 9.964 18.479 -25.456 1.00 96.06 701 HIS A O 1
ATOM 5477 N N . ARG A 1 702 ? 9.150 17.462 -23.637 1.00 95.62 702 ARG A N 1
ATOM 5478 C CA . ARG A 1 702 ? 7.876 18.185 -23.601 1.00 95.62 702 ARG A CA 1
ATOM 5479 C C . ARG A 1 702 ? 7.891 19.230 -22.496 1.00 95.62 702 ARG A C 1
ATOM 5481 O O . ARG A 1 702 ? 8.243 18.898 -21.373 1.00 95.62 702 ARG A O 1
ATOM 5488 N N . VAL A 1 703 ? 7.418 20.440 -22.757 1.00 95.81 703 VAL A N 1
ATOM 5489 C CA . VAL A 1 703 ? 7.255 21.491 -21.744 1.00 95.81 703 VAL A CA 1
ATOM 5490 C C . VAL A 1 703 ? 5.787 21.848 -21.561 1.00 95.81 703 VAL A C 1
ATOM 5492 O O . VAL A 1 703 ? 5.024 21.901 -22.525 1.00 95.81 703 VAL A O 1
ATOM 5495 N N . GLN A 1 704 ? 5.386 22.070 -20.313 1.00 94.62 704 GLN A N 1
ATOM 5496 C CA . GLN A 1 704 ? 4.068 22.570 -19.941 1.00 94.62 704 GLN A CA 1
ATOM 5497 C C . GLN A 1 704 ? 4.244 23.814 -19.080 1.00 94.62 704 GLN A C 1
ATOM 5499 O O . GLN A 1 704 ? 4.658 23.709 -17.924 1.00 94.62 704 GLN A O 1
ATOM 5504 N N . ARG A 1 705 ? 3.952 24.987 -19.645 1.00 93.69 705 ARG A N 1
ATOM 5505 C CA . ARG A 1 705 ? 4.016 26.274 -18.940 1.00 93.69 705 ARG A CA 1
ATOM 5506 C C . ARG A 1 705 ? 3.129 27.317 -19.600 1.00 93.69 705 ARG A C 1
ATOM 5508 O O . ARG A 1 705 ? 2.629 27.087 -20.697 1.00 93.69 705 ARG A O 1
ATOM 5515 N N . VAL A 1 706 ? 2.925 28.442 -18.925 1.00 90.69 706 VAL A N 1
ATOM 5516 C CA . VAL A 1 706 ? 2.356 29.638 -19.557 1.00 90.69 706 VAL A CA 1
ATOM 5517 C C . VAL A 1 706 ? 3.456 30.248 -20.435 1.00 90.69 706 VAL A C 1
ATOM 5519 O O . VAL A 1 706 ? 4.488 30.629 -19.878 1.00 90.69 706 VAL A O 1
ATOM 5522 N N . PRO A 1 707 ? 3.308 30.278 -21.772 1.00 87.12 707 PRO A N 1
ATOM 5523 C CA . PRO A 1 707 ? 4.328 30.832 -22.658 1.00 87.12 707 PRO A CA 1
ATOM 5524 C C . PRO A 1 707 ? 4.601 32.300 -22.368 1.00 87.12 707 PRO A C 1
ATOM 5526 O O . PRO A 1 707 ? 3.684 33.050 -22.037 1.00 87.12 707 PRO A O 1
ATOM 5529 N N . ALA A 1 708 ? 5.835 32.741 -22.604 1.00 81.38 708 ALA A N 1
ATOM 5530 C CA . ALA A 1 708 ? 6.170 34.163 -22.514 1.00 81.38 708 ALA A CA 1
ATOM 5531 C C . ALA A 1 708 ? 5.416 35.013 -23.559 1.00 81.38 708 ALA A C 1
ATOM 5533 O O . ALA A 1 708 ? 5.236 36.214 -23.375 1.00 81.38 708 ALA A O 1
ATOM 5534 N N . THR A 1 709 ? 4.970 34.386 -24.649 1.00 79.56 709 THR A N 1
ATOM 5535 C CA . THR A 1 709 ? 4.229 35.014 -25.750 1.00 79.56 709 THR A CA 1
ATOM 5536 C C . THR A 1 709 ? 2.706 35.006 -25.554 1.00 79.56 709 THR A C 1
ATOM 5538 O O . THR A 1 709 ? 1.984 35.526 -26.402 1.00 79.56 709 THR A O 1
ATOM 5541 N N . GLU A 1 710 ? 2.198 34.444 -24.451 1.00 80.81 710 GLU A N 1
ATOM 5542 C CA . GLU A 1 710 ? 0.765 34.270 -24.188 1.00 80.81 710 GLU A CA 1
ATOM 5543 C C . GLU A 1 710 ? 0.237 35.326 -23.202 1.00 80.81 710 GLU A C 1
ATOM 5545 O O . GLU A 1 710 ? 0.789 35.523 -22.122 1.00 80.81 710 GLU A O 1
ATOM 5550 N N . SER A 1 711 ? -0.866 35.998 -23.549 1.00 76.00 711 SER A N 1
ATOM 5551 C CA . SER A 1 711 ? -1.429 37.094 -22.735 1.00 76.00 711 SER A CA 1
ATOM 5552 C C . SER A 1 711 ? -2.493 36.623 -21.734 1.00 76.00 711 SER A C 1
ATOM 5554 O O . SER A 1 711 ? -2.769 37.316 -20.758 1.00 76.00 711 SER A O 1
ATOM 5556 N N . GLY A 1 712 ? -3.109 35.456 -21.968 1.00 77.06 712 GLY A N 1
ATOM 5557 C CA . GLY A 1 712 ? -4.257 34.962 -21.196 1.00 77.06 712 GLY A CA 1
ATOM 5558 C C . GLY A 1 712 ? -3.928 34.094 -19.977 1.00 77.06 712 GLY A C 1
ATOM 5559 O O . GLY A 1 712 ? -4.846 33.564 -19.355 1.00 77.06 712 GLY A O 1
ATOM 5560 N N . GLY A 1 713 ? -2.649 33.881 -19.647 1.00 80.00 713 GLY A N 1
ATOM 5561 C CA . GLY A 1 713 ? -2.247 33.045 -18.505 1.00 80.00 713 GLY A CA 1
ATOM 5562 C C . GLY A 1 713 ? -2.508 31.540 -18.683 1.00 80.00 713 GLY A C 1
ATOM 5563 O O . GLY A 1 713 ? -2.463 30.783 -17.713 1.00 80.00 713 GLY A O 1
ATOM 5564 N N . ARG A 1 714 ? -2.804 31.083 -19.907 1.00 87.06 714 ARG A N 1
ATOM 5565 C CA . ARG A 1 714 ? -3.112 29.678 -20.199 1.00 87.06 714 ARG A CA 1
ATOM 5566 C C . ARG A 1 714 ? -1.833 28.850 -20.320 1.00 87.06 714 ARG A C 1
ATOM 5568 O O . ARG A 1 714 ? -0.884 29.240 -20.989 1.00 87.06 714 ARG A O 1
ATOM 5575 N N . VAL A 1 715 ? -1.834 27.660 -19.722 1.00 87.94 715 VAL A N 1
ATOM 5576 C CA . VAL A 1 715 ? -0.735 26.696 -19.873 1.00 87.94 715 VAL A CA 1
ATOM 5577 C C . VAL A 1 715 ? -0.795 26.058 -21.260 1.00 87.94 715 VAL A C 1
ATOM 5579 O O . VAL A 1 715 ? -1.796 25.434 -21.621 1.00 87.94 715 VAL A O 1
ATOM 5582 N N . HIS A 1 716 ? 0.283 26.187 -22.028 1.00 89.81 716 HIS A N 1
ATOM 5583 C CA . HIS A 1 716 ? 0.469 25.507 -23.307 1.00 89.81 716 HIS A CA 1
ATOM 5584 C C . HIS A 1 716 ? 1.383 24.297 -23.134 1.00 89.81 716 HIS A C 1
ATOM 5586 O O . HIS A 1 716 ? 2.174 24.209 -22.195 1.00 89.81 716 HIS A O 1
ATOM 5592 N N . THR A 1 717 ? 1.239 23.333 -24.041 1.00 92.75 717 THR A N 1
ATOM 5593 C CA . THR A 1 717 ? 2.117 22.165 -24.120 1.00 92.75 717 THR A CA 1
ATOM 5594 C C . THR A 1 717 ? 2.894 22.227 -25.425 1.00 92.75 717 THR A C 1
ATOM 5596 O O . THR A 1 717 ? 2.290 22.089 -26.491 1.00 92.75 717 THR A O 1
ATOM 5599 N N . SER A 1 718 ? 4.209 22.397 -25.318 1.00 93.88 718 SER A N 1
ATOM 5600 C CA . SER A 1 718 ? 5.147 22.476 -26.442 1.00 93.88 718 SER A CA 1
ATOM 5601 C C . SER A 1 718 ? 6.189 21.359 -26.348 1.00 93.88 718 SER A C 1
ATOM 5603 O O . SER A 1 718 ? 6.270 20.659 -25.335 1.00 93.88 718 SER A O 1
ATOM 5605 N N . ALA A 1 719 ? 6.975 21.162 -27.401 1.00 94.81 719 ALA A N 1
ATOM 5606 C CA . ALA A 1 719 ? 7.979 20.111 -27.480 1.00 94.81 719 ALA A CA 1
ATOM 5607 C C . ALA A 1 719 ? 9.247 20.568 -28.215 1.00 94.81 719 ALA A C 1
ATOM 5609 O O . ALA A 1 719 ? 9.188 21.400 -29.119 1.00 94.81 719 ALA A O 1
ATOM 5610 N N . ALA A 1 720 ? 10.383 19.982 -27.848 1.00 95.38 720 ALA A N 1
ATOM 5611 C CA . ALA A 1 720 ? 11.667 20.109 -28.529 1.00 95.38 720 ALA A CA 1
ATOM 5612 C C . ALA A 1 720 ? 12.329 18.728 -28.614 1.00 95.38 720 ALA A C 1
ATOM 5614 O O . ALA A 1 720 ? 12.204 17.926 -27.694 1.00 95.38 720 ALA A O 1
ATOM 5615 N N . SER A 1 721 ? 13.016 18.434 -29.711 1.00 94.69 721 SER A N 1
ATOM 5616 C CA . SER A 1 721 ? 13.740 17.174 -29.893 1.00 94.69 721 SER A CA 1
ATOM 5617 C C . SER A 1 721 ? 15.220 17.369 -29.603 1.00 94.69 721 SER A C 1
ATOM 5619 O O . SER A 1 721 ? 15.810 18.347 -30.070 1.00 94.69 721 SER A O 1
ATOM 5621 N N . VAL A 1 722 ? 15.819 16.417 -28.900 1.00 95.75 722 VAL A N 1
ATOM 5622 C CA . VAL A 1 722 ? 17.255 16.350 -28.636 1.00 95.75 722 VAL A CA 1
ATOM 5623 C C . VAL A 1 722 ? 17.797 15.101 -29.320 1.00 95.75 722 VAL A C 1
ATOM 5625 O O . VAL A 1 722 ? 17.199 14.032 -29.229 1.00 95.75 722 VAL A O 1
ATOM 5628 N N . ALA A 1 723 ? 18.916 15.222 -30.022 1.00 94.19 723 ALA A N 1
ATOM 5629 C CA . ALA A 1 723 ? 19.631 14.095 -30.601 1.00 94.19 723 ALA A CA 1
ATOM 5630 C C . ALA A 1 723 ? 21.085 14.127 -30.146 1.00 94.19 723 ALA A C 1
ATOM 5632 O O . ALA A 1 723 ? 21.770 15.139 -30.301 1.00 94.19 723 ALA A O 1
ATOM 5633 N N . VAL A 1 724 ? 21.548 13.007 -29.599 1.00 93.94 724 VAL A N 1
ATOM 5634 C CA . VAL A 1 724 ? 22.929 12.820 -29.161 1.00 93.94 724 VAL A CA 1
ATOM 5635 C C . VAL A 1 724 ? 23.556 11.733 -30.015 1.00 93.94 724 VAL A C 1
ATOM 5637 O O . VAL A 1 724 ? 23.119 10.585 -30.000 1.00 93.94 724 VAL A O 1
ATOM 5640 N N . LEU A 1 725 ? 24.578 12.106 -30.777 1.00 90.62 725 LEU A N 1
ATOM 5641 C CA . LEU A 1 725 ? 25.305 11.217 -31.677 1.00 90.62 725 LEU A CA 1
ATOM 5642 C C . LEU A 1 725 ? 26.753 11.088 -31.198 1.00 90.62 725 LEU A C 1
ATOM 5644 O O . LEU A 1 725 ? 27.326 12.092 -30.773 1.00 90.62 725 LEU A O 1
ATOM 5648 N N . PRO A 1 726 ? 27.377 9.904 -31.281 1.00 89.56 726 PRO A N 1
ATOM 5649 C CA . PRO A 1 726 ? 28.800 9.786 -31.002 1.00 89.56 726 PRO A CA 1
ATOM 5650 C C . PRO A 1 726 ? 29.591 10.507 -32.099 1.00 89.56 726 PRO A C 1
ATOM 5652 O O . PRO A 1 726 ? 29.211 10.490 -33.271 1.00 89.56 726 PRO A O 1
ATOM 5655 N N . GLN A 1 727 ? 30.702 11.139 -31.734 1.00 84.00 727 GLN A N 1
ATOM 5656 C CA . GLN A 1 727 ? 31.586 11.781 -32.701 1.00 84.00 727 GLN A CA 1
ATOM 5657 C C . GLN A 1 727 ? 32.191 10.722 -33.638 1.00 84.00 727 GLN A C 1
ATOM 5659 O O . GLN A 1 727 ? 32.695 9.689 -33.186 1.00 84.00 727 GLN A O 1
ATOM 5664 N N . ALA A 1 728 ? 32.099 10.967 -34.947 1.00 72.44 728 ALA A N 1
ATOM 5665 C CA . ALA A 1 728 ? 32.612 10.067 -35.973 1.00 72.44 728 ALA A CA 1
ATOM 5666 C C . ALA A 1 728 ? 34.147 10.109 -36.052 1.00 72.44 728 ALA A C 1
ATOM 5668 O O . ALA A 1 728 ? 34.765 11.146 -35.809 1.00 72.44 728 ALA A O 1
ATOM 5669 N N . GLU A 1 729 ? 34.748 8.978 -36.423 1.00 65.12 729 GLU A N 1
ATOM 5670 C CA . GLU A 1 729 ? 36.155 8.902 -36.824 1.00 65.12 729 GLU A CA 1
ATOM 5671 C C . GLU A 1 729 ? 36.287 9.284 -38.305 1.00 65.12 729 GLU A C 1
ATOM 5673 O O . GLU A 1 729 ? 35.398 8.991 -39.112 1.00 65.12 729 GLU A O 1
ATOM 5678 N N . ASP A 1 730 ? 37.394 9.932 -38.673 1.00 59.34 730 ASP A N 1
ATOM 5679 C CA . ASP A 1 730 ? 37.678 10.240 -40.073 1.00 59.34 730 ASP A CA 1
ATOM 5680 C C . ASP A 1 730 ? 37.799 8.943 -40.886 1.00 59.34 730 ASP A C 1
ATOM 5682 O O . ASP A 1 730 ? 38.549 8.027 -40.546 1.00 59.34 730 ASP A O 1
ATOM 5686 N N . VAL A 1 731 ? 37.048 8.866 -41.986 1.00 63.78 731 VAL A N 1
ATOM 5687 C CA . VAL A 1 731 ? 37.055 7.707 -42.884 1.00 63.78 731 VAL A CA 1
ATOM 5688 C C . VAL A 1 731 ? 38.349 7.717 -43.701 1.00 63.78 731 VAL A C 1
ATOM 5690 O O . VAL A 1 731 ? 38.432 8.433 -44.697 1.00 63.78 731 VAL A O 1
ATOM 5693 N N . ASP A 1 732 ? 39.345 6.911 -43.332 1.00 63.91 732 ASP A N 1
ATOM 5694 C CA . ASP A 1 732 ? 40.465 6.586 -44.226 1.00 63.91 732 ASP A CA 1
ATOM 5695 C C . ASP A 1 732 ? 40.209 5.243 -44.921 1.00 63.91 732 ASP A C 1
ATOM 5697 O O . ASP A 1 732 ? 39.832 4.254 -44.293 1.00 63.91 732 ASP A O 1
ATOM 5701 N N . ILE A 1 733 ? 40.382 5.211 -46.244 1.00 72.50 733 ILE A N 1
ATOM 5702 C CA . ILE A 1 733 ? 40.208 3.994 -47.041 1.00 72.50 733 ILE A CA 1
ATOM 5703 C C . ILE A 1 733 ? 41.574 3.485 -47.454 1.00 72.50 733 ILE A C 1
ATOM 5705 O O . ILE A 1 733 ? 42.236 4.052 -48.333 1.00 72.50 733 ILE A O 1
ATOM 5709 N N . GLU A 1 734 ? 41.946 2.357 -46.865 1.00 77.38 734 GLU A N 1
ATOM 5710 C CA . GLU A 1 734 ? 43.078 1.560 -47.300 1.00 77.38 734 GLU A CA 1
ATOM 5711 C C . GLU A 1 734 ? 42.637 0.607 -48.421 1.00 77.38 734 GLU A C 1
ATOM 5713 O O . GLU A 1 734 ? 41.695 -0.169 -48.266 1.00 77.38 734 GLU A O 1
ATOM 5718 N N . ILE A 1 735 ? 43.297 0.687 -49.579 1.00 80.31 735 ILE A N 1
ATOM 5719 C CA . ILE A 1 735 ? 43.044 -0.205 -50.717 1.00 80.31 735 ILE A CA 1
ATOM 5720 C C . ILE A 1 735 ? 44.179 -1.218 -50.761 1.00 80.31 735 ILE A C 1
ATOM 5722 O O . ILE A 1 735 ? 45.327 -0.836 -50.987 1.00 80.31 735 ILE A O 1
ATOM 5726 N N . LYS A 1 736 ? 43.854 -2.498 -50.572 1.00 86.25 736 LYS A N 1
ATOM 5727 C CA . LYS A 1 736 ? 44.813 -3.594 -50.719 1.00 86.25 736 LYS A CA 1
ATOM 5728 C C . LYS A 1 736 ? 44.960 -3.954 -52.192 1.00 86.25 736 LYS A C 1
ATOM 5730 O O . LYS A 1 736 ? 43.971 -4.025 -52.920 1.00 86.25 736 LYS A O 1
ATOM 5735 N N . ASP A 1 737 ? 46.189 -4.214 -52.625 1.00 82.88 737 ASP A N 1
ATOM 5736 C CA . ASP A 1 737 ? 46.466 -4.580 -54.019 1.00 82.88 737 ASP A CA 1
ATOM 5737 C C . ASP A 1 737 ? 45.796 -5.909 -54.419 1.00 82.88 737 ASP A C 1
ATOM 5739 O O . ASP A 1 737 ? 45.380 -6.056 -55.569 1.00 82.88 737 ASP A O 1
ATOM 5743 N N . ASP A 1 738 ? 45.613 -6.832 -53.468 1.00 88.94 738 ASP A N 1
ATOM 5744 C CA . ASP A 1 738 ? 44.961 -8.134 -53.684 1.00 88.94 738 ASP A CA 1
ATOM 5745 C C . ASP A 1 738 ? 43.465 -8.014 -54.039 1.00 88.94 738 ASP A C 1
ATOM 5747 O O . ASP A 1 738 ? 42.909 -8.888 -54.707 1.00 88.94 738 ASP A O 1
ATOM 5751 N N . ASP A 1 739 ? 42.818 -6.904 -53.667 1.00 88.69 739 ASP A N 1
ATOM 5752 C CA . ASP A 1 739 ? 41.397 -6.640 -53.930 1.00 88.69 739 ASP A CA 1
ATOM 5753 C C . ASP A 1 739 ? 41.151 -6.004 -55.315 1.00 88.69 739 ASP A C 1
ATOM 5755 O O . ASP A 1 739 ? 40.014 -5.672 -55.677 1.00 88.69 739 ASP A O 1
ATOM 5759 N N . LEU A 1 740 ? 42.206 -5.814 -56.117 1.00 90.19 740 LEU A N 1
ATOM 5760 C CA . LEU A 1 740 ? 42.156 -5.110 -57.396 1.00 90.19 740 LEU A CA 1
ATOM 5761 C C . LEU A 1 740 ? 42.374 -6.043 -58.589 1.00 90.19 740 LEU A C 1
ATOM 5763 O O . LEU A 1 740 ? 43.440 -6.624 -58.777 1.00 90.19 740 LEU A O 1
ATOM 5767 N N . ARG A 1 741 ? 41.409 -6.070 -59.514 1.00 92.12 741 ARG A N 1
ATOM 5768 C CA . ARG A 1 741 ? 41.613 -6.634 -60.856 1.00 92.12 741 ARG A CA 1
ATOM 5769 C C . ARG A 1 741 ? 41.986 -5.538 -61.845 1.00 92.12 741 ARG A C 1
ATOM 5771 O O . ARG A 1 741 ? 41.221 -4.595 -62.048 1.00 92.12 741 ARG A O 1
ATOM 5778 N N . ILE A 1 742 ? 43.144 -5.680 -62.488 1.00 92.06 742 ILE A N 1
ATOM 5779 C CA . ILE A 1 742 ? 43.659 -4.716 -63.466 1.00 92.06 742 ILE A CA 1
ATOM 5780 C C . ILE A 1 742 ? 43.614 -5.335 -64.865 1.00 92.06 742 ILE A C 1
ATOM 5782 O O . ILE A 1 742 ? 44.423 -6.194 -65.204 1.00 92.06 742 ILE A O 1
ATOM 5786 N N . ASP A 1 743 ? 42.700 -4.839 -65.691 1.00 91.62 743 ASP A N 1
ATOM 5787 C CA . ASP A 1 743 ? 42.515 -5.245 -67.079 1.00 91.62 743 ASP A CA 1
ATOM 5788 C C . ASP A 1 743 ? 43.192 -4.218 -68.009 1.00 91.62 743 ASP A C 1
ATOM 5790 O O . ASP A 1 743 ? 42.936 -3.013 -67.922 1.00 91.62 743 ASP A O 1
ATOM 5794 N N . VAL A 1 744 ? 44.060 -4.673 -68.917 1.00 90.75 744 VAL A N 1
ATOM 5795 C CA . VAL A 1 744 ? 44.831 -3.810 -69.833 1.00 90.75 744 VAL A CA 1
ATOM 5796 C C . VAL A 1 744 ? 44.461 -4.145 -71.275 1.00 90.75 744 VAL A C 1
ATOM 5798 O O . VAL A 1 744 ? 44.525 -5.303 -71.681 1.00 90.75 744 VAL A O 1
ATOM 5801 N N . TYR A 1 745 ? 44.072 -3.141 -72.061 1.00 90.38 745 TYR A N 1
ATOM 5802 C CA . TYR A 1 745 ? 43.564 -3.330 -73.422 1.00 90.38 745 TYR A CA 1
ATOM 5803 C C . TYR A 1 745 ? 43.917 -2.153 -74.347 1.00 90.38 745 TYR A C 1
ATOM 5805 O O . TYR A 1 745 ? 44.560 -1.179 -73.947 1.00 90.38 745 TYR A O 1
ATOM 5813 N N . ARG A 1 746 ? 43.558 -2.261 -75.631 1.00 86.12 746 ARG A N 1
ATOM 5814 C CA . ARG A 1 746 ? 43.821 -1.218 -76.638 1.00 86.12 746 ARG A CA 1
ATOM 5815 C C . ARG A 1 746 ? 42.875 -0.034 -76.450 1.00 86.12 746 ARG A C 1
ATOM 5817 O O . ARG A 1 746 ? 41.682 -0.230 -76.237 1.00 86.12 746 ARG A O 1
ATOM 5824 N N . ALA A 1 747 ? 43.405 1.185 -76.533 1.00 82.00 747 ALA A N 1
ATOM 5825 C CA . ALA A 1 747 ? 42.598 2.399 -76.431 1.00 82.00 747 ALA A CA 1
ATOM 5826 C C . ALA A 1 747 ? 41.650 2.540 -77.636 1.00 82.00 747 ALA A C 1
ATOM 5828 O O . ALA A 1 747 ? 41.996 2.154 -78.751 1.00 82.00 747 ALA A O 1
ATOM 5829 N N . GLY A 1 748 ? 40.456 3.092 -77.416 1.00 78.06 748 GLY A N 1
ATOM 5830 C CA . GLY A 1 748 ? 39.467 3.347 -78.467 1.00 78.06 748 GLY A CA 1
ATOM 5831 C C . GLY A 1 748 ? 39.415 4.827 -78.848 1.00 78.06 748 GLY A C 1
ATOM 5832 O O . GLY A 1 748 ? 39.283 5.674 -77.967 1.00 78.06 748 GLY A O 1
ATOM 5833 N N . GLY A 1 749 ? 39.490 5.148 -80.144 1.00 77.00 749 GLY A N 1
ATOM 5834 C CA . GLY A 1 749 ? 39.344 6.519 -80.649 1.00 77.00 749 GLY A CA 1
ATOM 5835 C C . GLY A 1 749 ? 40.186 6.828 -81.890 1.00 77.00 749 GLY A C 1
ATOM 5836 O O . GLY A 1 749 ? 40.853 5.954 -82.440 1.00 77.00 749 GLY A O 1
ATOM 5837 N N . ALA A 1 750 ? 40.150 8.090 -82.331 1.00 65.25 750 ALA A N 1
ATOM 5838 C CA . ALA A 1 750 ? 40.956 8.572 -83.451 1.00 65.25 750 ALA A CA 1
ATOM 5839 C C . ALA A 1 750 ? 42.451 8.534 -83.086 1.00 65.25 750 ALA A C 1
ATOM 5841 O O . ALA A 1 750 ? 42.923 9.309 -82.255 1.00 65.25 750 ALA A O 1
ATOM 5842 N N . GLY A 1 751 ? 43.199 7.619 -83.703 1.00 62.53 751 GLY A N 1
ATOM 5843 C CA . GLY A 1 751 ? 44.616 7.418 -83.426 1.00 62.53 751 GLY A CA 1
ATOM 5844 C C . GLY A 1 751 ? 45.350 6.711 -84.563 1.00 62.53 751 GLY A C 1
ATOM 5845 O O . GLY A 1 751 ? 44.753 5.976 -85.342 1.00 62.53 751 GLY A O 1
ATOM 5846 N N . GLY A 1 752 ? 46.658 6.965 -84.675 1.00 73.25 752 GLY A N 1
ATOM 5847 C CA . GLY A 1 752 ? 47.532 6.310 -85.656 1.00 73.25 752 GLY A CA 1
ATOM 5848 C C . GLY A 1 752 ? 47.926 4.882 -85.251 1.00 73.25 752 GLY A C 1
ATOM 5849 O O . GLY A 1 752 ? 47.360 4.302 -84.328 1.00 73.25 752 GLY A O 1
ATOM 5850 N N . GLN A 1 753 ? 48.962 4.329 -85.891 1.00 72.69 753 GLN A N 1
ATOM 5851 C CA . GLN A 1 753 ? 49.444 2.955 -85.664 1.00 72.69 753 GLN A CA 1
ATOM 5852 C C . GLN A 1 753 ? 49.634 2.598 -84.176 1.00 72.69 753 GLN A C 1
ATOM 5854 O O . GLN A 1 753 ? 49.260 1.505 -83.762 1.00 72.69 753 GLN A O 1
ATOM 5859 N N . HIS A 1 754 ? 50.112 3.546 -83.361 1.00 70.38 754 HIS A N 1
ATOM 5860 C CA . HIS A 1 754 ? 50.320 3.376 -81.918 1.00 70.38 754 HIS A CA 1
ATOM 5861 C C . HIS A 1 754 ? 49.041 3.010 -81.137 1.00 70.38 754 HIS A C 1
ATOM 5863 O O . HIS A 1 754 ? 49.123 2.281 -80.156 1.00 70.38 754 HIS A O 1
ATOM 5869 N N . VAL A 1 755 ? 47.860 3.484 -81.549 1.00 74.50 755 VAL A N 1
ATOM 5870 C CA . VAL A 1 755 ? 46.583 3.150 -80.883 1.00 74.50 755 VAL A CA 1
ATOM 5871 C C . VAL A 1 755 ? 46.119 1.734 -81.247 1.00 74.50 755 VAL A C 1
ATOM 5873 O O . VAL A 1 755 ? 45.533 1.043 -80.418 1.00 74.50 755 VAL A O 1
ATOM 5876 N N . ASN A 1 756 ? 46.466 1.256 -82.447 1.00 74.56 756 ASN A N 1
ATOM 5877 C CA . ASN A 1 756 ? 46.092 -0.077 -82.930 1.00 74.56 756 ASN A CA 1
ATOM 5878 C C . ASN A 1 756 ? 47.006 -1.198 -82.409 1.00 74.56 756 ASN A C 1
ATOM 5880 O O . ASN A 1 756 ? 46.577 -2.350 -82.339 1.00 74.56 756 ASN A O 1
ATOM 5884 N N . THR A 1 757 ? 48.258 -0.889 -82.059 1.0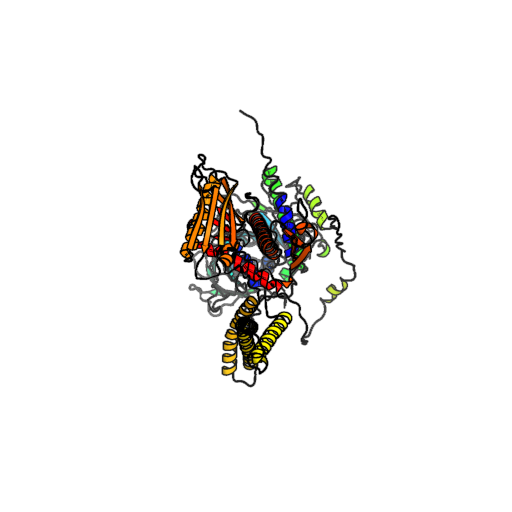0 74.94 757 THR A N 1
ATOM 5885 C CA . THR A 1 757 ? 49.249 -1.898 -81.646 1.00 74.94 757 THR A CA 1
ATOM 5886 C C . THR A 1 757 ? 49.520 -1.927 -80.144 1.00 74.94 757 THR A C 1
ATOM 5888 O O . THR A 1 757 ? 49.811 -2.999 -79.617 1.00 74.94 757 THR A O 1
ATOM 5891 N N . THR A 1 758 ? 49.423 -0.791 -79.446 1.00 81.06 758 THR A N 1
ATOM 5892 C CA . THR A 1 758 ? 49.856 -0.659 -78.044 1.00 81.06 758 THR A CA 1
ATOM 5893 C C . THR A 1 758 ? 48.678 -0.766 -77.071 1.00 81.06 758 THR A C 1
ATOM 5895 O O . THR A 1 758 ? 47.691 -0.040 -77.187 1.00 81.06 758 THR A O 1
ATOM 5898 N N . ASN A 1 759 ? 48.794 -1.631 -76.058 1.00 83.38 759 ASN A N 1
ATOM 5899 C CA . ASN A 1 759 ? 47.783 -1.783 -75.005 1.00 83.38 759 ASN A CA 1
ATOM 5900 C C . ASN A 1 759 ? 47.969 -0.709 -73.917 1.00 83.38 759 ASN A C 1
ATOM 5902 O O . ASN A 1 759 ? 48.562 -0.966 -72.872 1.00 83.38 759 ASN A O 1
ATOM 5906 N N . SER A 1 760 ? 47.521 0.521 -74.183 1.00 84.62 760 SER A N 1
ATOM 5907 C CA . SER A 1 760 ? 47.696 1.656 -73.263 1.00 84.62 760 SER A CA 1
ATOM 5908 C C . SER A 1 760 ? 46.491 1.944 -72.357 1.00 84.62 760 SER A C 1
ATOM 5910 O O . SER A 1 760 ? 46.659 2.673 -71.378 1.00 84.62 760 SER A O 1
ATOM 5912 N N . ALA A 1 761 ? 45.297 1.410 -72.643 1.00 88.44 761 ALA A N 1
ATOM 5913 C CA . ALA A 1 761 ? 44.101 1.628 -71.825 1.00 88.44 761 ALA A CA 1
ATOM 5914 C C . ALA A 1 761 ? 44.073 0.674 -70.624 1.00 88.44 761 ALA A C 1
ATOM 5916 O O . ALA A 1 761 ? 44.376 -0.513 -70.755 1.00 88.44 761 ALA A O 1
ATOM 5917 N N . VAL A 1 762 ? 43.706 1.196 -69.451 1.00 92.44 762 VAL A N 1
ATOM 5918 C CA . VAL A 1 762 ? 43.685 0.440 -68.192 1.00 92.44 762 VAL A CA 1
ATOM 5919 C C . VAL A 1 762 ? 42.311 0.554 -67.550 1.00 92.44 762 VAL A C 1
ATOM 5921 O O . VAL A 1 762 ? 41.791 1.658 -67.389 1.00 92.44 762 VAL A O 1
ATOM 5924 N N . ARG A 1 763 ? 41.746 -0.583 -67.144 1.00 93.19 763 ARG A N 1
ATOM 5925 C CA . ARG A 1 763 ? 40.569 -0.668 -66.281 1.00 93.19 763 ARG A CA 1
ATOM 5926 C C . ARG A 1 763 ? 40.950 -1.329 -64.970 1.00 93.19 763 ARG A C 1
ATOM 5928 O O . ARG A 1 763 ? 41.480 -2.430 -64.965 1.00 93.19 763 ARG A O 1
ATOM 5935 N N . VAL A 1 764 ? 40.660 -0.660 -63.866 1.00 94.25 764 VAL A N 1
ATOM 5936 C CA . VAL A 1 764 ? 40.839 -1.208 -62.522 1.00 94.25 764 VAL A CA 1
ATOM 5937 C C . VAL A 1 764 ? 39.459 -1.481 -61.942 1.00 94.25 764 VAL A C 1
ATOM 5939 O O . VAL A 1 764 ? 38.589 -0.611 -62.004 1.00 94.25 764 VAL A O 1
ATOM 5942 N N . THR A 1 765 ? 39.253 -2.684 -61.415 1.00 91.31 765 THR A N 1
ATOM 5943 C CA . THR A 1 765 ? 38.017 -3.111 -60.752 1.00 91.31 765 THR A CA 1
ATOM 5944 C C . THR A 1 765 ? 38.337 -3.487 -59.315 1.00 91.31 765 THR A C 1
ATOM 5946 O O . THR A 1 765 ? 39.173 -4.358 -59.095 1.00 91.31 765 THR A O 1
ATOM 5949 N N . HIS A 1 766 ? 37.673 -2.854 -58.353 1.00 92.94 766 HIS A N 1
ATOM 5950 C CA . HIS A 1 766 ? 37.728 -3.275 -56.957 1.00 92.94 766 HIS A CA 1
ATOM 5951 C C . HIS A 1 766 ? 36.760 -4.443 -56.770 1.00 92.94 766 HIS A C 1
ATOM 5953 O O . HIS A 1 766 ? 35.546 -4.271 -56.905 1.00 92.94 766 HIS A O 1
ATOM 5959 N N . LEU A 1 767 ? 37.299 -5.639 -56.542 1.00 88.88 767 LEU A N 1
ATOM 5960 C CA . LEU A 1 767 ? 36.531 -6.883 -56.506 1.00 88.88 767 LEU A CA 1
ATOM 5961 C C . LEU A 1 767 ? 35.441 -6.873 -55.418 1.00 88.88 767 LEU A C 1
ATOM 5963 O O . LEU A 1 767 ? 34.311 -7.226 -55.757 1.00 88.88 767 LEU A O 1
ATOM 5967 N N . PRO A 1 768 ? 35.698 -6.401 -54.178 1.00 86.62 768 PRO A N 1
ATOM 5968 C CA . PRO A 1 768 ? 34.682 -6.405 -53.124 1.00 86.62 768 PRO A CA 1
ATOM 5969 C C . PRO A 1 768 ? 33.473 -5.505 -53.411 1.00 86.62 768 PRO A C 1
ATOM 5971 O O . PRO A 1 768 ? 32.347 -5.860 -53.079 1.00 86.62 768 PRO A O 1
ATOM 5974 N N . THR A 1 769 ? 33.682 -4.337 -54.031 1.00 84.75 769 THR A N 1
ATOM 5975 C CA . THR A 1 769 ? 32.593 -3.368 -54.283 1.00 84.75 769 THR A CA 1
ATOM 5976 C C . THR A 1 769 ? 32.029 -3.442 -55.701 1.00 84.75 769 THR A C 1
ATOM 5978 O O . THR A 1 769 ? 31.031 -2.789 -55.998 1.00 84.75 769 THR A O 1
ATOM 5981 N N . GLY A 1 770 ? 32.683 -4.175 -56.607 1.00 87.44 770 GLY A N 1
ATOM 5982 C CA . GLY A 1 770 ? 32.343 -4.228 -58.031 1.00 87.44 770 GLY A CA 1
ATOM 5983 C C . GLY A 1 770 ? 32.593 -2.919 -58.795 1.00 87.44 770 GLY A C 1
ATOM 5984 O O . GLY A 1 770 ? 32.280 -2.827 -59.985 1.00 87.44 770 GLY A O 1
ATOM 5985 N N . LEU A 1 771 ? 33.156 -1.892 -58.146 1.00 88.62 771 LEU A N 1
ATOM 5986 C CA . LEU A 1 771 ? 33.362 -0.580 -58.752 1.00 88.62 771 LEU A CA 1
ATOM 5987 C C . LEU A 1 771 ? 34.536 -0.637 -59.732 1.00 88.62 771 LEU A C 1
ATOM 5989 O O . LEU A 1 771 ? 35.652 -1.005 -59.365 1.00 88.62 771 LEU A O 1
ATOM 5993 N N . SER A 1 772 ? 34.287 -0.246 -60.983 1.00 91.06 772 SER A N 1
ATOM 5994 C CA . SER A 1 772 ? 35.305 -0.227 -62.034 1.00 91.06 772 SER A CA 1
ATOM 5995 C C . SER A 1 772 ? 35.532 1.172 -62.601 1.00 91.06 772 SER A C 1
ATOM 5997 O O . SER A 1 772 ? 34.613 1.983 -62.753 1.00 91.06 772 SER A O 1
ATOM 5999 N N . VAL A 1 773 ? 36.794 1.465 -62.906 1.00 92.81 773 VAL A N 1
ATOM 6000 C CA . VAL A 1 773 ? 37.246 2.726 -63.497 1.00 92.81 773 VAL A CA 1
ATOM 6001 C C . VAL A 1 773 ? 38.144 2.404 -64.679 1.00 92.81 773 VAL A C 1
ATOM 6003 O O . VAL A 1 773 ? 39.105 1.654 -64.534 1.00 92.81 773 VAL A O 1
ATOM 6006 N N . ALA A 1 774 ? 37.846 2.979 -65.843 1.00 91.69 774 ALA A N 1
ATOM 6007 C CA . ALA A 1 774 ? 38.643 2.829 -67.056 1.00 91.69 774 ALA A CA 1
ATOM 6008 C C . ALA A 1 774 ? 39.199 4.186 -67.504 1.00 91.69 774 ALA A C 1
ATOM 6010 O O . ALA A 1 774 ? 38.436 5.141 -67.621 1.00 91.69 774 ALA A O 1
ATOM 6011 N N . ILE A 1 775 ? 40.509 4.256 -67.761 1.00 90.88 775 ILE A N 1
ATOM 6012 C CA . ILE A 1 775 ? 41.222 5.467 -68.199 1.00 90.88 775 ILE A CA 1
ATOM 6013 C C . ILE A 1 775 ? 42.085 5.142 -69.423 1.00 90.88 775 ILE A C 1
ATOM 6015 O O . ILE A 1 775 ? 42.772 4.115 -69.461 1.00 90.88 775 ILE A O 1
ATOM 6019 N N . GLN A 1 776 ? 42.065 6.032 -70.419 1.00 89.56 776 GLN A N 1
ATOM 6020 C CA . GLN A 1 776 ? 42.818 5.879 -71.672 1.00 89.56 776 GLN A CA 1
ATOM 6021 C C . GLN A 1 776 ? 43.436 7.189 -72.199 1.00 89.56 776 GLN A C 1
ATOM 6023 O O . GLN A 1 776 ? 43.817 7.257 -73.364 1.00 89.56 776 GLN A O 1
ATOM 6028 N N . ASP A 1 777 ? 43.535 8.221 -71.359 1.00 84.75 777 ASP A N 1
ATOM 6029 C CA . ASP A 1 777 ? 43.881 9.588 -71.778 1.00 84.75 777 ASP A CA 1
ATOM 6030 C C . ASP A 1 777 ? 45.347 9.734 -72.218 1.00 84.75 777 ASP A C 1
ATOM 6032 O O . ASP A 1 777 ? 45.665 10.485 -73.138 1.00 84.75 777 ASP A O 1
ATOM 6036 N N . GLU A 1 778 ? 46.263 9.025 -71.553 1.00 85.75 778 GLU A N 1
ATOM 6037 C CA . GLU A 1 778 ? 47.700 9.110 -71.814 1.00 85.75 778 GLU A CA 1
ATOM 6038 C C . GLU A 1 778 ? 48.178 7.988 -72.740 1.00 85.75 778 GLU A C 1
ATOM 6040 O O . GLU A 1 778 ? 47.646 6.877 -72.751 1.00 85.75 778 GLU A O 1
ATOM 6045 N N . ARG A 1 779 ? 49.292 8.221 -73.446 1.00 82.06 779 ARG A N 1
ATOM 6046 C CA . ARG A 1 779 ? 49.959 7.173 -74.244 1.00 82.06 779 ARG A CA 1
ATOM 6047 C C . ARG A 1 779 ? 50.611 6.073 -73.389 1.00 82.06 779 ARG A C 1
ATOM 6049 O O . ARG A 1 779 ? 50.910 5.005 -73.913 1.00 82.06 779 ARG A O 1
ATOM 6056 N N . SER A 1 780 ? 50.858 6.329 -72.098 1.00 84.94 780 SER A N 1
ATOM 6057 C CA . SER A 1 780 ? 51.543 5.409 -71.176 1.00 84.94 780 SER A CA 1
ATOM 6058 C C . SER A 1 780 ? 50.560 4.655 -70.279 1.00 84.94 780 SER A C 1
ATOM 6060 O O . SER A 1 780 ? 49.811 5.268 -69.517 1.00 84.94 780 SER A O 1
ATOM 6062 N N . GLN A 1 781 ? 50.649 3.321 -70.293 1.00 84.88 781 GLN A N 1
ATOM 6063 C CA . GLN A 1 781 ? 49.860 2.432 -69.434 1.00 84.88 781 GLN A CA 1
ATOM 6064 C C . GLN A 1 781 ? 50.053 2.735 -67.940 1.00 84.88 781 GLN A C 1
ATOM 6066 O O . GLN A 1 781 ? 49.078 2.781 -67.199 1.00 84.88 781 GLN A O 1
ATOM 6071 N N . HIS A 1 782 ? 51.285 2.976 -67.480 1.00 85.38 782 HIS A N 1
ATOM 6072 C CA . HIS A 1 782 ? 51.558 3.244 -66.061 1.00 85.38 782 HIS A CA 1
ATOM 6073 C C . HIS A 1 782 ? 50.921 4.555 -65.587 1.00 85.38 782 HIS A C 1
ATOM 6075 O O . HIS A 1 782 ? 50.378 4.608 -64.485 1.00 85.38 782 HIS A O 1
ATOM 6081 N N . LYS A 1 783 ? 50.912 5.590 -66.441 1.00 85.81 783 LYS A N 1
ATOM 6082 C CA . LYS A 1 783 ? 50.227 6.858 -66.146 1.00 85.81 783 LYS A CA 1
ATOM 6083 C C . LYS A 1 783 ? 48.707 6.679 -66.097 1.00 85.81 783 LYS A C 1
ATOM 6085 O O . LYS A 1 783 ? 48.070 7.207 -65.188 1.00 85.81 783 LYS A O 1
ATOM 6090 N N . ASN A 1 784 ? 48.137 5.887 -67.010 1.00 88.12 784 ASN A N 1
ATOM 6091 C CA . ASN A 1 784 ? 46.710 5.551 -66.986 1.00 88.12 784 ASN A CA 1
ATOM 6092 C C . ASN A 1 784 ? 46.340 4.683 -65.772 1.00 88.12 784 ASN A C 1
ATOM 6094 O O . ASN A 1 784 ? 45.309 4.934 -65.158 1.00 88.12 784 ASN A O 1
ATOM 6098 N N . LYS A 1 785 ? 47.195 3.733 -65.362 1.00 88.50 785 LYS A N 1
ATOM 6099 C CA . LYS A 1 785 ? 47.020 2.936 -64.133 1.00 88.50 785 LYS A CA 1
ATOM 6100 C C . LYS A 1 785 ? 47.026 3.824 -62.887 1.00 88.50 785 LYS A C 1
ATOM 6102 O O . LYS A 1 785 ? 46.125 3.702 -62.067 1.00 88.50 785 LYS A O 1
ATOM 6107 N N . ALA A 1 786 ? 47.990 4.738 -62.757 1.00 87.00 786 ALA A N 1
ATOM 6108 C CA . ALA A 1 786 ? 48.059 5.661 -61.622 1.00 87.00 786 ALA A CA 1
ATOM 6109 C C . ALA A 1 786 ? 46.825 6.582 -61.547 1.00 87.00 786 ALA A C 1
ATOM 6111 O O . ALA A 1 786 ? 46.232 6.732 -60.480 1.00 87.00 786 ALA A O 1
ATOM 6112 N N . LYS A 1 787 ? 46.380 7.132 -62.690 1.00 87.94 787 LYS A N 1
ATOM 6113 C CA . LYS A 1 787 ? 45.129 7.906 -62.778 1.00 87.94 787 LYS A CA 1
ATOM 6114 C C . LYS A 1 787 ? 43.904 7.056 -62.421 1.00 87.94 787 LYS A C 1
ATOM 6116 O O . LYS A 1 787 ? 43.063 7.508 -61.653 1.00 87.94 787 LYS A O 1
ATOM 6121 N N . ALA A 1 788 ? 43.815 5.824 -62.925 1.00 88.81 788 ALA A N 1
ATOM 6122 C CA . ALA A 1 788 ? 42.705 4.921 -62.629 1.00 88.81 788 ALA A CA 1
ATOM 6123 C C . ALA A 1 788 ? 42.636 4.555 -61.138 1.00 88.81 788 ALA A C 1
ATOM 6125 O O . ALA A 1 788 ? 41.547 4.581 -60.576 1.00 88.81 788 ALA A O 1
ATOM 6126 N N . LEU A 1 789 ? 43.775 4.294 -60.483 1.00 89.19 789 LEU A N 1
ATOM 6127 C CA . LEU A 1 789 ? 43.849 4.046 -59.036 1.00 89.19 789 LEU A CA 1
ATOM 6128 C C . LEU A 1 789 ? 43.461 5.281 -58.217 1.00 89.19 789 LEU A C 1
ATOM 6130 O O . LEU A 1 789 ? 42.709 5.165 -57.255 1.00 89.19 789 LEU A O 1
ATOM 6134 N N . SER A 1 790 ? 43.918 6.469 -58.620 1.00 87.00 790 SER A N 1
ATOM 6135 C CA . SER A 1 790 ? 43.543 7.728 -57.967 1.00 87.00 790 SER A CA 1
ATOM 6136 C C . SER A 1 790 ? 42.035 7.996 -58.063 1.00 87.00 790 SER A C 1
ATOM 6138 O O . SER A 1 790 ? 41.397 8.303 -57.056 1.00 87.00 790 SER A O 1
ATOM 6140 N N . VAL A 1 791 ? 41.436 7.803 -59.244 1.00 88.62 791 VAL A N 1
ATOM 6141 C CA . VAL A 1 791 ? 39.986 7.955 -59.448 1.00 88.62 791 VAL A CA 1
ATOM 6142 C C . VAL A 1 791 ? 39.203 6.859 -58.720 1.00 88.62 791 VAL A C 1
ATOM 6144 O O . VAL A 1 791 ? 38.145 7.143 -58.162 1.00 88.62 791 VAL A O 1
ATOM 6147 N N . LEU A 1 792 ? 39.709 5.623 -58.688 1.00 88.62 792 LEU A N 1
ATOM 6148 C CA . LEU A 1 792 ? 39.108 4.529 -57.925 1.00 88.62 792 LEU A CA 1
ATOM 6149 C C . LEU A 1 792 ? 39.093 4.852 -56.427 1.00 88.62 792 LEU A C 1
ATOM 6151 O O . LEU A 1 792 ? 38.038 4.742 -55.811 1.00 88.62 792 LEU A O 1
ATOM 6155 N N . ARG A 1 793 ? 40.211 5.337 -55.869 1.00 87.75 793 ARG A N 1
ATOM 6156 C CA . ARG A 1 793 ? 40.295 5.776 -54.469 1.00 87.75 793 ARG A CA 1
ATOM 6157 C C . ARG A 1 793 ? 39.319 6.905 -54.169 1.00 87.75 793 ARG A C 1
ATOM 6159 O O . ARG A 1 793 ? 38.590 6.816 -53.192 1.00 87.75 793 ARG A O 1
ATOM 6166 N N . ALA A 1 794 ? 39.236 7.914 -55.036 1.00 85.69 794 ALA A N 1
ATOM 6167 C CA . ALA A 1 794 ? 38.275 9.004 -54.875 1.00 85.69 794 ALA A CA 1
ATOM 6168 C C . ALA A 1 794 ? 36.813 8.516 -54.919 1.00 85.69 794 ALA A C 1
ATOM 6170 O O . ALA A 1 794 ? 35.990 8.980 -54.135 1.00 85.69 794 ALA A O 1
ATOM 6171 N N . ARG A 1 795 ? 36.482 7.561 -55.803 1.00 86.00 795 ARG A N 1
ATOM 6172 C CA . ARG A 1 795 ? 35.129 6.985 -55.902 1.00 86.00 795 ARG A CA 1
ATOM 6173 C C . ARG A 1 795 ? 34.774 6.093 -54.718 1.00 86.00 795 ARG A C 1
ATOM 6175 O O . ARG A 1 795 ? 33.636 6.145 -54.270 1.00 86.00 795 ARG A O 1
ATOM 6182 N N . LEU A 1 796 ? 35.716 5.289 -54.227 1.00 86.25 796 LEU A N 1
ATOM 6183 C CA . LEU A 1 796 ? 35.525 4.484 -53.019 1.00 86.25 796 LEU A CA 1
ATOM 6184 C C . LEU A 1 796 ? 35.362 5.387 -51.795 1.00 86.25 796 LEU A C 1
ATOM 6186 O O . LEU A 1 796 ? 34.439 5.178 -51.019 1.00 86.25 796 LEU A O 1
ATOM 6190 N N . PHE A 1 797 ? 36.181 6.437 -51.683 1.00 85.69 797 PHE A N 1
ATOM 6191 C CA . PHE A 1 797 ? 36.076 7.438 -50.621 1.00 85.69 797 PHE A CA 1
ATOM 6192 C C . PHE A 1 797 ? 34.719 8.138 -50.624 1.00 85.69 797 PHE A C 1
ATOM 6194 O O . PHE A 1 797 ? 34.062 8.214 -49.593 1.00 85.69 797 PHE A O 1
ATOM 6201 N N . ASP A 1 798 ? 34.255 8.601 -51.785 1.00 82.31 798 ASP A N 1
ATOM 6202 C CA . ASP A 1 798 ? 32.941 9.234 -51.908 1.00 82.31 798 ASP A CA 1
ATOM 6203 C C . ASP A 1 798 ? 31.791 8.245 -51.645 1.00 82.31 798 ASP A C 1
ATOM 6205 O O . ASP A 1 798 ? 30.820 8.594 -50.977 1.00 82.31 798 ASP A O 1
ATOM 6209 N N . ALA A 1 799 ? 31.899 6.995 -52.107 1.00 83.19 799 ALA A N 1
ATOM 6210 C CA . ALA A 1 799 ? 30.902 5.959 -51.835 1.00 83.19 799 ALA A CA 1
ATOM 6211 C C . ALA A 1 799 ? 30.795 5.645 -50.335 1.00 83.19 799 ALA A C 1
ATOM 6213 O O . ALA A 1 799 ? 29.687 5.599 -49.801 1.00 83.19 799 ALA A O 1
ATOM 6214 N N . GLU A 1 800 ? 31.927 5.490 -49.652 1.00 81.62 800 GLU A N 1
ATOM 6215 C CA . GLU A 1 800 ? 31.964 5.207 -48.219 1.00 81.62 800 GLU A CA 1
ATOM 6216 C C . GLU A 1 800 ? 31.514 6.414 -47.399 1.00 81.62 800 GLU A C 1
ATOM 6218 O O . GLU A 1 800 ? 30.662 6.285 -46.525 1.00 81.62 800 GLU A O 1
ATOM 6223 N N . ARG A 1 801 ? 31.970 7.620 -47.753 1.00 81.81 801 ARG A N 1
ATOM 6224 C CA . ARG A 1 801 ? 31.498 8.867 -47.146 1.00 81.81 801 ARG A CA 1
ATOM 6225 C C . ARG A 1 801 ? 29.983 9.020 -47.285 1.00 81.81 801 ARG A C 1
ATOM 6227 O O . ARG A 1 801 ? 29.323 9.409 -46.326 1.00 81.81 801 ARG A O 1
ATOM 6234 N N . ARG A 1 802 ? 29.405 8.705 -48.451 1.00 81.31 802 ARG A N 1
ATOM 6235 C CA . ARG A 1 802 ? 27.944 8.711 -48.652 1.00 81.31 802 ARG A CA 1
ATOM 6236 C C . ARG A 1 802 ? 27.251 7.637 -47.824 1.00 81.31 802 ARG A C 1
ATOM 6238 O O . ARG A 1 802 ? 26.189 7.914 -47.277 1.00 81.31 802 ARG A O 1
ATOM 6245 N N . ARG A 1 803 ? 27.833 6.438 -47.720 1.00 81.50 803 ARG A N 1
ATOM 6246 C CA . ARG A 1 803 ? 27.307 5.347 -46.890 1.00 81.50 803 ARG A CA 1
ATOM 6247 C C . ARG A 1 803 ? 27.245 5.774 -45.425 1.00 81.50 803 ARG A C 1
ATOM 6249 O O . ARG A 1 803 ? 26.162 5.724 -44.847 1.00 81.50 803 ARG A O 1
ATOM 6256 N N . VAL A 1 804 ? 28.351 6.274 -44.875 1.00 78.50 804 VAL A N 1
ATOM 6257 C CA . VAL A 1 804 ? 28.446 6.786 -43.498 1.00 78.50 804 VAL A CA 1
ATOM 6258 C C . VAL A 1 804 ? 27.471 7.942 -43.281 1.00 78.50 804 VAL A C 1
ATOM 6260 O O . VAL A 1 804 ? 26.628 7.856 -42.396 1.00 78.50 804 VAL A O 1
ATOM 6263 N N . ALA A 1 805 ? 27.464 8.951 -44.157 1.00 76.44 805 ALA A N 1
ATOM 6264 C CA . ALA A 1 805 ? 26.534 10.078 -44.051 1.00 76.44 805 ALA A CA 1
ATOM 6265 C C . ALA A 1 805 ? 25.057 9.646 -44.130 1.00 76.44 805 ALA A C 1
ATOM 6267 O O . ALA A 1 805 ? 24.203 10.204 -43.439 1.00 76.44 805 ALA A O 1
ATOM 6268 N N . SER A 1 806 ? 24.730 8.645 -44.957 1.00 77.44 806 SER A N 1
ATOM 6269 C CA . SER A 1 806 ? 23.371 8.100 -45.044 1.00 77.44 806 SER A CA 1
ATOM 6270 C C . SER A 1 806 ? 22.977 7.326 -43.784 1.00 77.44 806 SER A C 1
ATOM 6272 O O . SER A 1 806 ? 21.854 7.482 -43.306 1.00 77.44 806 SER A O 1
ATOM 6274 N N . ALA A 1 807 ? 23.902 6.551 -43.210 1.00 77.06 807 ALA A N 1
ATOM 6275 C CA . ALA A 1 807 ? 23.693 5.820 -41.967 1.00 77.06 807 ALA A CA 1
ATOM 6276 C C . ALA A 1 807 ? 23.503 6.784 -40.788 1.00 77.06 807 ALA A C 1
ATOM 6278 O O . ALA A 1 807 ? 22.538 6.646 -40.042 1.00 77.06 807 ALA A O 1
ATOM 6279 N N . GLU A 1 808 ? 24.340 7.818 -40.685 1.00 74.06 808 GLU A N 1
ATOM 6280 C CA . GLU A 1 808 ? 24.201 8.881 -39.687 1.00 74.06 808 GLU A CA 1
ATOM 6281 C C . GLU A 1 808 ? 22.903 9.668 -39.856 1.00 74.06 808 GLU A C 1
ATOM 6283 O O . GLU A 1 808 ? 22.235 9.972 -38.873 1.00 74.06 808 GLU A O 1
ATOM 6288 N N . SER A 1 809 ? 22.512 10.003 -41.091 1.00 77.88 809 SER A N 1
ATOM 6289 C CA . SER A 1 809 ? 21.245 10.695 -41.348 1.00 77.88 809 SER A CA 1
ATOM 6290 C C . SER A 1 809 ? 20.046 9.849 -40.916 1.00 77.88 809 SER A C 1
ATOM 6292 O O . SER A 1 809 ? 19.108 10.378 -40.321 1.00 77.88 809 SER A O 1
ATOM 6294 N N . ASN A 1 810 ? 20.082 8.540 -41.172 1.00 80.38 810 ASN A N 1
ATOM 6295 C CA . ASN A 1 810 ? 19.027 7.621 -40.757 1.00 80.38 810 ASN A CA 1
ATOM 6296 C C . ASN A 1 810 ? 18.990 7.442 -39.233 1.00 80.38 810 ASN A C 1
ATOM 6298 O O . ASN A 1 810 ? 17.914 7.562 -38.649 1.00 80.38 810 ASN A O 1
ATOM 6302 N N . ALA A 1 811 ? 20.143 7.237 -38.588 1.00 78.25 811 ALA A N 1
ATOM 6303 C CA . ALA A 1 811 ? 20.247 7.151 -37.130 1.00 78.25 811 ALA A CA 1
ATOM 6304 C C . ALA A 1 811 ? 19.748 8.441 -36.462 1.00 78.25 811 ALA A C 1
ATOM 6306 O O . ALA A 1 811 ? 18.929 8.407 -35.549 1.00 78.25 811 ALA A O 1
ATOM 6307 N N . ARG A 1 812 ? 20.145 9.602 -36.993 1.00 79.12 812 ARG A N 1
ATOM 6308 C CA . ARG A 1 812 ? 19.676 10.912 -36.530 1.00 79.12 812 ARG A CA 1
ATOM 6309 C C . ARG A 1 812 ? 18.162 11.065 -36.647 1.00 79.12 812 ARG A C 1
ATOM 6311 O O . ARG A 1 812 ? 17.533 11.524 -35.703 1.00 79.12 812 ARG A O 1
ATOM 6318 N N . LYS A 1 813 ? 17.559 10.661 -37.772 1.00 80.06 813 LYS A N 1
ATOM 6319 C CA . LYS A 1 813 ? 16.094 10.697 -37.945 1.00 80.06 813 LYS A CA 1
ATOM 6320 C C . LYS A 1 813 ? 15.370 9.831 -36.914 1.00 80.06 813 LYS A C 1
ATOM 6322 O O . LYS A 1 813 ? 14.326 10.242 -36.426 1.00 80.06 813 LYS A O 1
ATOM 6327 N N . GLN A 1 814 ? 15.923 8.666 -36.579 1.00 79.94 814 GLN A N 1
ATOM 6328 C CA . GLN A 1 814 ? 15.351 7.787 -35.556 1.00 79.94 814 GLN A CA 1
ATOM 6329 C C . GLN A 1 814 ? 15.431 8.404 -34.154 1.00 79.94 814 GLN A C 1
ATOM 6331 O O . GLN A 1 814 ? 14.467 8.307 -33.404 1.00 79.94 814 GLN A O 1
ATOM 6336 N N . LEU A 1 815 ? 16.541 9.069 -33.819 1.00 80.56 815 LEU A N 1
ATOM 6337 C CA . LEU A 1 815 ? 16.733 9.703 -32.508 1.00 80.56 815 LEU A CA 1
ATOM 6338 C C . LEU A 1 815 ? 15.886 10.970 -32.316 1.00 80.56 815 LEU A C 1
ATOM 6340 O O . LEU A 1 815 ? 15.423 11.232 -31.210 1.00 80.56 815 LEU A O 1
ATOM 6344 N N . ILE A 1 816 ? 15.673 11.751 -33.380 1.00 78.25 816 ILE A N 1
ATOM 6345 C CA . ILE A 1 816 ? 14.844 12.969 -33.345 1.00 78.25 816 ILE A CA 1
ATOM 6346 C C . ILE A 1 816 ? 13.349 12.627 -33.218 1.00 78.25 816 ILE A C 1
ATOM 6348 O O . ILE A 1 816 ? 12.602 13.369 -32.575 1.00 78.25 816 ILE A O 1
ATOM 6352 N N . GLY A 1 817 ? 12.914 11.516 -33.822 1.00 77.38 817 GLY A N 1
ATOM 6353 C CA . GLY A 1 817 ? 11.503 11.138 -33.889 1.00 77.38 817 GLY A CA 1
ATOM 6354 C C . GLY A 1 817 ? 10.676 12.098 -34.752 1.00 77.38 817 GLY A C 1
ATOM 6355 O O . GLY A 1 817 ? 11.195 12.786 -35.634 1.00 77.38 817 GLY A O 1
ATOM 6356 N N . SER A 1 818 ? 9.366 12.145 -34.509 1.00 76.44 818 SER A N 1
ATOM 6357 C CA . SER A 1 818 ? 8.431 13.014 -35.241 1.00 76.44 818 SER A CA 1
ATOM 6358 C C . SER A 1 818 ? 8.466 14.485 -34.798 1.00 76.44 818 SER A C 1
ATOM 6360 O O . SER A 1 818 ? 7.959 15.353 -35.510 1.00 76.44 818 SER A O 1
ATOM 6362 N N . GLY A 1 819 ? 9.040 14.780 -33.623 1.00 73.56 819 GLY A N 1
ATOM 6363 C CA . GLY A 1 819 ? 8.969 16.105 -32.989 1.00 73.56 819 GLY A CA 1
ATOM 6364 C C . GLY A 1 819 ? 7.572 16.464 -32.452 1.00 73.56 819 GLY A C 1
ATOM 6365 O O . GLY A 1 819 ? 7.324 17.621 -32.081 1.00 73.56 819 GLY A O 1
ATOM 6366 N N . ASP A 1 820 ? 6.655 15.491 -32.417 1.00 77.75 820 ASP A N 1
ATOM 6367 C CA . ASP A 1 820 ? 5.320 15.634 -31.847 1.00 77.75 820 ASP A CA 1
ATOM 6368 C C . ASP A 1 820 ? 5.329 15.464 -30.318 1.00 77.75 820 ASP A C 1
ATOM 6370 O O . ASP A 1 820 ? 6.128 14.739 -29.729 1.00 77.75 820 ASP A O 1
ATOM 6374 N N . ARG A 1 821 ? 4.383 16.124 -29.648 1.00 77.94 821 ARG A N 1
ATOM 6375 C CA . ARG A 1 821 ? 4.221 16.126 -28.183 1.00 77.94 821 ARG A CA 1
ATOM 6376 C C . ARG A 1 821 ? 3.819 14.767 -27.588 1.00 77.94 821 ARG A C 1
ATOM 6378 O O . ARG A 1 821 ? 3.762 14.644 -26.358 1.00 77.94 821 ARG A O 1
ATOM 6385 N N . SER A 1 822 ? 3.460 13.794 -28.426 1.00 77.06 822 SER A N 1
ATOM 6386 C CA . SER A 1 822 ? 3.050 12.443 -28.037 1.00 77.06 822 SER A CA 1
ATOM 6387 C C . SER A 1 822 ? 4.248 11.535 -27.716 1.00 77.06 822 SER A C 1
ATOM 6389 O O . SER A 1 822 ? 4.191 10.807 -26.724 1.00 77.06 822 SER A O 1
ATOM 6391 N N . GLU A 1 823 ? 5.360 11.661 -28.449 1.00 75.00 823 GLU A N 1
ATOM 6392 C CA . GLU A 1 823 ? 6.575 10.823 -28.357 1.00 75.00 823 GLU A CA 1
ATOM 6393 C C . GLU A 1 823 ? 7.554 11.276 -27.254 1.00 75.00 823 GLU A C 1
ATOM 6395 O O . GLU A 1 823 ? 8.761 11.397 -27.457 1.00 75.00 823 GLU A O 1
ATOM 6400 N N . ARG A 1 824 ? 7.035 11.578 -26.061 1.00 82.44 824 ARG A N 1
ATOM 6401 C CA . ARG A 1 824 ? 7.811 12.220 -24.987 1.00 82.44 824 ARG A CA 1
ATOM 6402 C C . ARG A 1 824 ? 8.745 11.253 -24.244 1.00 82.44 824 ARG A C 1
ATOM 6404 O O . ARG A 1 824 ? 8.291 10.253 -23.696 1.00 82.44 824 ARG A O 1
ATOM 6411 N N . VAL A 1 825 ? 10.016 11.631 -24.098 1.00 90.62 825 VAL A N 1
ATOM 6412 C CA . VAL A 1 825 ? 10.951 10.995 -23.149 1.00 90.62 825 VAL A CA 1
ATOM 6413 C C . VAL A 1 825 ? 10.933 11.697 -21.791 1.00 90.62 825 VAL A C 1
ATOM 6415 O O . VAL A 1 825 ? 10.909 11.037 -20.756 1.00 90.62 825 VAL A O 1
ATOM 6418 N N . ARG A 1 826 ? 10.828 13.034 -21.771 1.00 94.25 826 ARG A N 1
ATOM 6419 C CA . ARG A 1 826 ? 10.725 13.841 -20.542 1.00 94.25 826 ARG A CA 1
ATOM 6420 C C . ARG A 1 826 ? 9.628 14.889 -20.624 1.00 94.25 826 ARG A C 1
ATOM 6422 O O . ARG A 1 826 ? 9.354 15.423 -21.694 1.00 94.25 826 ARG A O 1
ATOM 6429 N N . THR A 1 827 ? 8.994 15.198 -19.493 1.00 95.88 827 THR A N 1
ATOM 6430 C CA . THR A 1 827 ? 8.076 16.341 -19.357 1.00 95.88 827 THR A CA 1
ATOM 6431 C C . THR A 1 827 ? 8.567 17.315 -18.296 1.00 95.88 827 THR A C 1
ATOM 6433 O O . THR A 1 827 ? 8.722 16.930 -17.144 1.00 95.88 827 THR A O 1
ATOM 6436 N N . TYR A 1 828 ? 8.720 18.578 -18.683 1.00 96.56 828 TYR A N 1
ATOM 6437 C CA . TYR A 1 828 ? 9.076 19.720 -17.853 1.00 96.56 828 TYR A CA 1
ATOM 6438 C C . TYR A 1 828 ? 7.788 20.483 -17.525 1.00 96.56 828 TYR A C 1
ATOM 6440 O O . TYR A 1 828 ? 7.262 21.227 -18.353 1.00 96.56 828 TYR A O 1
ATOM 6448 N N . ASN A 1 829 ? 7.226 20.245 -16.342 1.00 95.31 829 ASN A N 1
ATOM 6449 C CA . ASN A 1 829 ? 5.981 20.861 -15.893 1.00 95.31 829 ASN A CA 1
ATOM 6450 C C . ASN A 1 829 ? 6.288 22.023 -14.939 1.00 95.31 829 ASN A C 1
ATOM 6452 O O . ASN A 1 829 ? 6.568 21.814 -13.758 1.00 95.31 829 ASN A O 1
ATOM 6456 N N . PHE A 1 830 ? 6.241 23.249 -15.462 1.00 91.69 830 PHE A N 1
ATOM 6457 C CA . PHE A 1 830 ? 6.542 24.460 -14.695 1.00 91.69 830 PHE A CA 1
ATOM 6458 C C . PHE A 1 830 ? 5.498 24.769 -13.608 1.00 91.69 830 PHE A C 1
ATOM 6460 O O . PHE A 1 830 ? 5.924 25.079 -12.499 1.00 91.69 830 PHE A O 1
ATOM 6467 N N . PRO A 1 831 ? 4.169 24.642 -13.835 1.00 89.81 831 PRO A N 1
ATOM 6468 C CA . PRO A 1 831 ? 3.174 24.879 -12.783 1.00 89.81 831 PRO A CA 1
ATOM 6469 C C . PRO A 1 831 ? 3.379 24.037 -11.517 1.00 89.81 831 PRO A C 1
ATOM 6471 O O . PRO A 1 831 ? 3.048 24.482 -10.424 1.00 89.81 831 PRO A O 1
ATOM 6474 N N . GLN A 1 832 ? 3.918 22.824 -11.663 1.00 83.25 832 GLN A N 1
ATOM 6475 C CA . GLN A 1 832 ? 4.185 21.897 -10.558 1.00 83.25 832 GLN A CA 1
ATOM 6476 C C . GLN A 1 832 ? 5.672 21.840 -10.168 1.00 83.25 832 GLN A C 1
ATOM 6478 O O . GLN A 1 832 ? 6.043 21.030 -9.320 1.00 83.25 832 GLN A O 1
ATOM 6483 N N . GLY A 1 833 ? 6.528 22.654 -10.799 1.00 90.69 833 GLY A N 1
ATOM 6484 C CA . GLY A 1 833 ? 7.963 22.725 -10.512 1.00 90.69 833 GLY A CA 1
ATOM 6485 C C . GLY A 1 833 ? 8.727 21.409 -10.698 1.00 90.69 833 GLY A C 1
ATOM 6486 O O . GLY A 1 833 ? 9.741 21.207 -10.030 1.00 90.69 833 GLY A O 1
ATOM 6487 N N . ARG A 1 834 ? 8.256 20.505 -11.572 1.00 92.75 834 ARG A N 1
ATOM 6488 C CA . ARG A 1 834 ? 8.804 19.143 -11.701 1.00 92.75 834 ARG A CA 1
ATOM 6489 C C . ARG A 1 834 ? 9.228 18.768 -13.113 1.00 92.75 834 ARG A C 1
ATOM 6491 O O . ARG A 1 834 ? 8.604 19.182 -14.092 1.00 92.75 834 ARG A O 1
ATOM 6498 N N . VAL A 1 835 ? 10.242 17.915 -13.203 1.00 92.75 835 VAL A N 1
ATOM 6499 C CA . VAL A 1 835 ? 10.668 17.258 -14.443 1.00 92.75 835 VAL A CA 1
ATOM 6500 C C . VAL A 1 835 ? 10.540 15.750 -14.260 1.00 92.75 835 VAL A C 1
ATOM 6502 O O . VAL A 1 835 ? 11.065 15.213 -13.293 1.00 92.75 835 VAL A O 1
ATOM 6505 N N . THR A 1 836 ? 9.848 15.074 -15.176 1.00 90.50 836 THR A N 1
ATOM 6506 C CA . THR A 1 836 ? 9.631 13.617 -15.129 1.00 90.50 836 THR A CA 1
ATOM 6507 C C . THR A 1 836 ? 10.172 12.956 -16.387 1.00 90.50 836 THR A C 1
ATOM 6509 O O . THR A 1 836 ? 9.788 13.358 -17.490 1.00 90.50 836 THR A O 1
ATOM 6512 N N . ASP A 1 837 ? 10.995 11.919 -16.234 1.00 93.56 837 ASP A N 1
ATOM 6513 C CA . ASP A 1 837 ? 11.373 10.998 -17.308 1.00 93.56 837 ASP A CA 1
ATOM 6514 C C . ASP A 1 837 ? 10.403 9.818 -17.366 1.00 93.56 837 ASP A C 1
ATOM 6516 O O . ASP A 1 837 ? 10.244 9.077 -16.401 1.00 93.56 837 ASP A O 1
ATOM 6520 N N . HIS A 1 838 ? 9.725 9.652 -18.503 1.00 88.31 838 HIS A N 1
ATOM 6521 C CA . HIS A 1 838 ? 8.637 8.680 -18.670 1.00 88.31 838 HIS A CA 1
ATOM 6522 C C . HIS A 1 838 ? 9.148 7.261 -18.927 1.00 88.31 838 HIS A C 1
ATOM 6524 O O . HIS A 1 838 ? 8.361 6.325 -18.858 1.00 88.31 838 HIS A O 1
ATOM 6530 N N . ARG A 1 839 ? 10.443 7.087 -19.218 1.00 85.50 839 ARG A N 1
ATOM 6531 C CA . ARG A 1 839 ? 11.030 5.769 -19.511 1.00 85.50 839 ARG A CA 1
ATOM 6532 C C . ARG A 1 839 ? 11.334 4.984 -18.238 1.00 85.50 839 ARG A C 1
ATOM 6534 O O . ARG A 1 839 ? 11.163 3.776 -18.222 1.00 85.50 839 ARG A O 1
ATOM 6541 N N . VAL A 1 840 ? 11.769 5.684 -17.187 1.00 80.44 840 VAL A N 1
ATOM 6542 C CA . VAL A 1 840 ? 12.089 5.112 -15.860 1.00 80.44 840 VAL A CA 1
ATOM 6543 C C . VAL A 1 840 ? 11.146 5.587 -14.754 1.00 80.44 840 VAL A C 1
ATOM 6545 O O . VAL A 1 840 ? 11.251 5.137 -13.619 1.00 80.44 840 VAL A O 1
ATOM 6548 N N . GLY A 1 841 ? 10.233 6.515 -15.056 1.00 78.75 841 GLY A N 1
ATOM 6549 C CA . GLY A 1 841 ? 9.269 7.050 -14.091 1.00 78.75 841 GLY A CA 1
ATOM 6550 C C . GLY A 1 841 ? 9.883 7.935 -13.000 1.00 78.75 841 GLY A C 1
ATOM 6551 O O . GLY A 1 841 ? 9.226 8.208 -12.000 1.00 78.75 841 GLY A O 1
ATOM 6552 N N . VAL A 1 842 ? 11.131 8.384 -13.167 1.00 82.38 842 VAL A N 1
ATOM 6553 C CA . VAL A 1 842 ? 11.818 9.258 -12.205 1.00 82.38 842 VAL A CA 1
ATOM 6554 C C . VAL A 1 842 ? 11.311 10.689 -12.349 1.00 82.38 842 VAL A C 1
ATOM 6556 O O . VAL A 1 842 ? 11.296 11.237 -13.454 1.00 82.38 842 VAL A O 1
ATOM 6559 N N . THR A 1 843 ? 10.940 11.307 -11.227 1.00 85.50 843 THR A N 1
ATOM 6560 C CA . THR A 1 843 ? 10.526 12.713 -11.143 1.00 85.50 843 THR A CA 1
ATOM 6561 C C . THR A 1 843 ? 11.442 13.487 -10.196 1.00 85.50 843 THR A C 1
ATOM 6563 O O . THR A 1 843 ? 11.600 13.107 -9.039 1.00 85.50 843 THR A O 1
ATOM 6566 N N . GLU A 1 844 ? 11.974 14.624 -10.651 1.00 87.88 844 GLU A N 1
ATOM 6567 C CA . GLU A 1 844 ? 12.680 15.597 -9.811 1.00 87.88 844 GLU A CA 1
ATOM 6568 C C . GLU A 1 844 ? 11.830 16.850 -9.584 1.00 87.88 844 GLU A C 1
ATOM 6570 O O . GLU A 1 844 ? 11.391 17.503 -10.533 1.00 87.88 844 GLU A O 1
ATOM 6575 N N . HIS A 1 845 ? 11.662 17.235 -8.316 1.00 82.50 845 HIS A N 1
ATOM 6576 C CA . HIS A 1 845 ? 10.890 18.412 -7.887 1.00 82.50 845 HIS A CA 1
ATOM 6577 C C . HIS A 1 845 ? 11.742 19.688 -7.747 1.00 82.50 845 HIS A C 1
ATOM 6579 O O . HIS A 1 845 ? 11.551 20.491 -6.839 1.00 82.50 845 HIS A O 1
ATOM 6585 N N . GLY A 1 846 ? 12.715 19.873 -8.641 1.00 83.50 846 GLY A N 1
ATOM 6586 C CA . GLY A 1 846 ? 13.612 21.029 -8.651 1.00 83.50 846 GLY A CA 1
ATOM 6587 C C . GLY A 1 846 ? 13.889 21.509 -10.068 1.00 83.50 846 GLY A C 1
ATOM 6588 O O . GLY A 1 846 ? 15.018 21.378 -10.534 1.00 83.50 846 GLY A O 1
ATOM 6589 N N . MET A 1 847 ? 12.861 22.034 -10.747 1.00 90.81 847 MET A N 1
ATOM 6590 C CA . MET A 1 847 ? 12.929 22.493 -12.145 1.00 90.81 847 MET A CA 1
ATOM 6591 C C . MET A 1 847 ? 14.174 23.337 -12.441 1.00 90.81 847 MET A C 1
ATOM 6593 O O . MET A 1 847 ? 14.911 23.031 -13.375 1.00 90.81 847 MET A O 1
ATOM 6597 N N . ASP A 1 848 ? 14.442 24.355 -11.622 1.00 91.88 848 ASP A N 1
ATOM 6598 C CA . ASP A 1 848 ? 15.566 25.268 -11.845 1.00 91.88 848 ASP A CA 1
ATOM 6599 C C . ASP A 1 848 ? 16.917 24.556 -11.733 1.00 91.88 848 ASP A C 1
ATOM 6601 O O . ASP A 1 848 ? 17.814 24.799 -12.535 1.00 91.88 848 ASP A O 1
ATOM 6605 N N . ALA A 1 849 ? 17.063 23.630 -10.784 1.00 90.75 849 ALA A N 1
ATOM 6606 C CA . ALA A 1 849 ? 18.279 22.833 -10.632 1.00 90.75 849 ALA A CA 1
ATOM 6607 C C . ALA A 1 849 ? 18.473 21.858 -11.808 1.00 90.75 849 ALA A C 1
ATOM 6609 O O . ALA A 1 849 ? 19.602 21.609 -12.227 1.00 90.75 849 ALA A O 1
ATOM 6610 N N . VAL A 1 850 ? 17.383 21.339 -12.388 1.00 93.19 850 VAL A N 1
ATOM 6611 C CA . VAL A 1 850 ? 17.447 20.516 -13.606 1.00 93.19 850 VAL A CA 1
ATOM 6612 C C . VAL A 1 850 ? 17.849 21.366 -14.810 1.00 93.19 850 VAL A C 1
ATOM 6614 O O . VAL A 1 850 ? 18.791 21.002 -15.503 1.00 93.19 850 VAL A O 1
ATOM 6617 N N . LEU A 1 851 ? 17.205 22.517 -15.032 1.00 93.62 851 LEU A N 1
ATOM 6618 C CA . LEU A 1 851 ? 17.525 23.426 -16.143 1.00 93.62 851 LEU A CA 1
ATOM 6619 C C . LEU A 1 851 ? 18.917 24.067 -16.014 1.00 93.62 851 LEU A C 1
ATOM 6621 O O . LEU A 1 851 ? 19.517 24.442 -17.019 1.00 93.62 851 LEU A O 1
ATOM 6625 N N . ASN A 1 852 ? 19.466 24.149 -14.800 1.00 93.38 852 ASN A N 1
ATOM 6626 C CA . ASN A 1 852 ? 20.858 24.532 -14.553 1.00 93.38 852 ASN A CA 1
ATOM 6627 C C . ASN A 1 852 ? 21.859 23.373 -14.710 1.00 93.38 852 ASN A C 1
ATOM 6629 O O . ASN A 1 852 ? 23.060 23.602 -14.585 1.00 93.38 852 ASN A O 1
ATOM 6633 N N . GLY A 1 853 ? 21.391 22.155 -14.994 1.00 88.88 853 GLY A N 1
ATOM 6634 C CA . GLY A 1 853 ? 22.212 20.961 -15.198 1.00 88.88 853 GLY A CA 1
ATOM 6635 C C . GLY A 1 853 ? 22.617 20.223 -13.916 1.00 88.88 853 GLY A C 1
ATOM 6636 O O . GLY A 1 853 ? 23.088 19.098 -14.004 1.00 88.88 853 GLY A O 1
ATOM 6637 N N . GLU A 1 854 ? 22.400 20.783 -12.725 1.00 91.12 854 GLU A N 1
ATOM 6638 C CA . GLU A 1 854 ? 22.866 20.224 -11.440 1.00 91.12 854 GLU A CA 1
ATOM 6639 C C . GLU A 1 854 ? 22.205 18.888 -11.089 1.00 91.12 854 GLU A C 1
ATOM 6641 O O . GLU A 1 854 ? 22.829 18.008 -10.503 1.00 91.12 854 GLU A O 1
ATOM 6646 N N . LYS A 1 855 ? 20.929 18.735 -11.452 1.00 90.12 855 LYS A N 1
ATOM 6647 C CA . LYS A 1 855 ? 20.135 17.538 -11.145 1.00 90.12 855 LYS A CA 1
ATOM 6648 C C . LYS A 1 855 ? 19.934 16.599 -12.329 1.00 90.12 855 LYS A C 1
ATOM 6650 O O . LYS A 1 855 ? 19.147 15.662 -12.226 1.00 90.12 855 LYS A O 1
ATOM 6655 N N . LEU A 1 856 ? 20.631 16.812 -13.443 1.00 90.31 856 LEU A N 1
ATOM 6656 C CA . LEU A 1 856 ? 20.452 15.978 -14.633 1.00 90.31 856 LEU A CA 1
ATOM 6657 C C . LEU A 1 856 ? 20.921 14.526 -14.409 1.00 90.31 856 LEU A C 1
ATOM 6659 O O . LEU A 1 856 ? 20.317 13.600 -14.951 1.00 90.31 856 LEU A O 1
ATOM 6663 N N . ASP A 1 857 ? 21.923 14.321 -13.543 1.00 89.50 857 ASP A N 1
ATOM 6664 C CA . ASP A 1 857 ? 22.449 12.992 -13.196 1.00 89.50 857 ASP A CA 1
ATOM 6665 C C . ASP A 1 857 ? 21.388 12.066 -12.576 1.00 89.50 857 ASP A C 1
ATOM 6667 O O . ASP A 1 857 ? 21.413 10.867 -12.827 1.00 89.50 857 ASP A O 1
ATOM 6671 N N . SER A 1 858 ? 20.387 12.606 -11.869 1.00 86.31 858 SER A N 1
ATOM 6672 C CA . SER A 1 858 ? 19.283 11.810 -11.298 1.00 86.31 858 SER A CA 1
ATOM 6673 C C . SER A 1 858 ? 18.537 10.975 -12.350 1.00 86.31 858 SER A C 1
ATOM 6675 O O . SER A 1 858 ? 18.179 9.823 -12.102 1.00 86.31 858 SER A O 1
ATOM 6677 N N . PHE A 1 859 ? 18.340 11.534 -13.548 1.00 90.00 859 PHE A N 1
ATOM 6678 C CA . PHE A 1 859 ? 17.690 10.850 -14.661 1.00 90.00 859 PHE A CA 1
ATOM 6679 C C . PHE A 1 859 ? 18.670 9.944 -15.401 1.00 90.00 859 PHE A C 1
ATOM 6681 O O . PHE A 1 859 ? 18.331 8.805 -15.722 1.00 90.00 859 PHE A O 1
ATOM 6688 N N . ILE A 1 860 ? 19.881 10.445 -15.673 1.00 89.88 860 ILE A N 1
ATOM 6689 C CA . ILE A 1 860 ? 20.915 9.715 -16.416 1.00 89.88 860 ILE A CA 1
ATOM 6690 C C . ILE A 1 860 ? 21.293 8.429 -15.673 1.00 89.88 860 ILE A C 1
ATOM 6692 O O . ILE A 1 860 ? 21.327 7.361 -16.283 1.00 89.88 860 ILE A O 1
ATOM 6696 N N . ASP A 1 861 ? 21.521 8.497 -14.363 1.00 84.75 861 ASP A N 1
ATOM 6697 C CA . ASP A 1 861 ? 21.937 7.343 -13.568 1.00 84.75 861 ASP A CA 1
ATOM 6698 C C . ASP A 1 861 ? 20.815 6.306 -13.430 1.00 84.75 861 ASP A C 1
ATOM 6700 O O . ASP A 1 861 ? 21.075 5.108 -13.542 1.00 84.75 861 ASP A O 1
ATOM 6704 N N . ALA A 1 862 ? 19.557 6.740 -13.301 1.00 77.50 862 ALA A N 1
ATOM 6705 C CA . ALA A 1 862 ? 18.410 5.832 -13.299 1.00 77.50 862 ALA A CA 1
ATOM 6706 C C . ALA A 1 862 ? 18.252 5.084 -14.636 1.00 77.50 862 ALA A C 1
ATOM 6708 O O . ALA A 1 862 ? 18.037 3.872 -14.654 1.00 77.50 862 ALA A O 1
ATOM 6709 N N . LEU A 1 863 ? 18.416 5.783 -15.764 1.00 85.69 863 LEU A N 1
ATOM 6710 C CA . LEU A 1 863 ? 18.364 5.185 -17.105 1.00 85.69 863 LEU A CA 1
ATOM 6711 C C . LEU A 1 863 ? 19.529 4.221 -17.350 1.00 85.69 863 LEU A C 1
ATOM 6713 O O . LEU A 1 863 ? 19.345 3.165 -17.958 1.00 85.69 863 LEU A O 1
ATOM 6717 N N . ARG A 1 864 ? 20.721 4.548 -16.841 1.00 83.69 864 ARG A N 1
ATOM 6718 C CA . ARG A 1 864 ? 21.890 3.659 -16.880 1.00 83.69 864 ARG A CA 1
ATOM 6719 C C . ARG A 1 864 ? 21.665 2.397 -16.059 1.00 83.69 864 ARG A C 1
ATOM 6721 O O . ARG A 1 864 ? 21.973 1.314 -16.550 1.00 83.69 864 ARG A O 1
ATOM 6728 N N . LEU A 1 865 ? 21.113 2.527 -14.855 1.00 76.06 865 LEU A N 1
ATOM 6729 C CA . LEU A 1 865 ? 20.819 1.395 -13.981 1.00 76.06 865 LEU A CA 1
ATOM 6730 C C . LEU A 1 865 ? 19.779 0.458 -14.608 1.00 76.06 865 LEU A C 1
ATOM 6732 O O . LEU A 1 865 ? 19.998 -0.752 -14.634 1.00 76.06 865 LEU A O 1
ATOM 6736 N N . GLN A 1 866 ? 18.701 1.008 -15.178 1.00 76.56 866 GLN A N 1
ATOM 6737 C CA . GLN A 1 866 ? 17.703 0.220 -15.908 1.00 76.56 866 GLN A CA 1
ATOM 6738 C C . GLN A 1 866 ? 18.343 -0.519 -17.088 1.00 76.56 866 GLN A C 1
ATOM 6740 O O . GLN A 1 866 ? 18.171 -1.723 -17.233 1.00 76.56 866 GLN A O 1
ATOM 6745 N N . ARG A 1 867 ? 19.167 0.174 -17.887 1.00 79.50 867 ARG A N 1
ATOM 6746 C CA . ARG A 1 867 ? 19.867 -0.441 -19.020 1.00 79.50 867 ARG A CA 1
ATOM 6747 C C . ARG A 1 867 ? 20.819 -1.557 -18.587 1.00 79.50 867 ARG A C 1
ATOM 6749 O O . ARG A 1 867 ? 20.954 -2.540 -19.306 1.00 79.50 867 ARG A O 1
ATOM 6756 N N . GLN A 1 868 ? 21.496 -1.407 -17.451 1.00 74.56 868 GLN A N 1
ATOM 6757 C CA . GLN A 1 868 ? 22.342 -2.461 -16.888 1.00 74.56 868 GLN A CA 1
ATOM 6758 C C . GLN A 1 868 ? 21.512 -3.666 -16.448 1.00 74.56 868 GLN A C 1
ATOM 6760 O O . GLN A 1 868 ? 21.894 -4.786 -16.763 1.00 74.56 868 GLN A O 1
ATOM 6765 N N . ALA A 1 869 ? 20.376 -3.450 -15.782 1.00 66.81 869 ALA A N 1
ATOM 6766 C CA . ALA A 1 869 ? 19.468 -4.528 -15.397 1.00 66.81 869 ALA A CA 1
ATOM 6767 C C . ALA A 1 869 ? 18.935 -5.294 -16.621 1.00 66.81 869 ALA A C 1
ATOM 6769 O O . ALA A 1 869 ? 18.998 -6.520 -16.639 1.00 66.81 869 ALA A O 1
ATOM 6770 N N . ASP A 1 870 ? 18.510 -4.579 -17.669 1.00 73.12 870 ASP A N 1
ATOM 6771 C CA . ASP A 1 870 ? 18.037 -5.179 -18.926 1.00 73.12 870 ASP A CA 1
ATOM 6772 C C . ASP A 1 870 ? 19.133 -5.975 -19.650 1.00 73.12 870 ASP A C 1
ATOM 6774 O O . ASP A 1 870 ? 18.845 -6.920 -20.372 1.00 73.12 870 ASP A O 1
ATOM 6778 N N . LEU A 1 871 ? 20.399 -5.568 -19.523 1.00 72.56 871 LEU A N 1
ATOM 6779 C CA . LEU A 1 871 ? 21.523 -6.292 -20.116 1.00 72.56 871 LEU A CA 1
ATOM 6780 C C . LEU A 1 871 ? 21.911 -7.513 -19.276 1.00 72.56 871 LEU A C 1
ATOM 6782 O O . LEU A 1 871 ? 22.244 -8.553 -19.840 1.00 72.56 871 LEU A O 1
ATOM 6786 N N . LEU A 1 872 ? 21.860 -7.407 -17.947 1.00 68.44 872 LEU A N 1
ATOM 6787 C CA . LEU A 1 872 ? 22.122 -8.530 -17.048 1.00 68.44 872 LEU A CA 1
ATOM 6788 C C . LEU A 1 872 ? 21.111 -9.665 -17.244 1.00 68.44 872 LEU A C 1
ATOM 6790 O O . LEU A 1 872 ? 21.530 -10.813 -17.303 1.00 68.44 872 LEU A O 1
ATOM 6794 N N . SER A 1 873 ? 19.829 -9.361 -17.459 1.00 67.50 873 SER A N 1
ATOM 6795 C CA . SER A 1 873 ? 18.806 -10.386 -17.723 1.00 67.50 873 SER A CA 1
ATOM 6796 C C . SER A 1 873 ? 18.987 -11.127 -19.053 1.00 67.50 873 SER A C 1
ATOM 6798 O O . SER A 1 873 ? 18.344 -12.145 -19.271 1.00 67.50 873 SER A O 1
ATOM 6800 N N . THR A 1 874 ? 19.849 -10.635 -19.951 1.00 69.25 874 THR A N 1
ATOM 6801 C CA . THR A 1 874 ? 20.215 -11.339 -21.197 1.00 69.25 874 THR A CA 1
ATOM 6802 C C . THR A 1 874 ? 21.430 -12.258 -21.047 1.00 69.25 874 THR A C 1
ATOM 6804 O O . THR A 1 874 ? 21.797 -12.935 -22.009 1.00 69.25 874 THR A O 1
ATOM 6807 N N . LEU A 1 875 ? 22.110 -12.226 -19.892 1.00 62.94 875 LEU A N 1
ATOM 6808 C CA . LEU A 1 875 ? 23.223 -13.128 -19.579 1.00 62.94 875 LEU A CA 1
ATOM 6809 C C . LEU A 1 875 ? 22.760 -14.467 -18.990 1.00 62.94 875 LEU A C 1
ATOM 6811 O O . LEU A 1 875 ? 23.523 -15.433 -19.089 1.00 62.94 875 LEU A O 1
ATOM 6815 N N . ASP A 1 876 ? 21.572 -14.486 -18.385 1.00 50.91 876 ASP A N 1
ATOM 6816 C CA . ASP A 1 876 ? 20.852 -15.688 -17.951 1.00 50.91 876 ASP A CA 1
ATOM 6817 C C . ASP A 1 876 ? 20.192 -16.388 -19.148 1.00 50.91 876 ASP A C 1
ATOM 6819 O O . ASP A 1 876 ? 20.234 -17.643 -19.181 1.00 50.91 876 ASP A O 1
#

Foldseek 3Di:
DDDDDDDDDPPVVVVVVVVVVVVVVLVVVLPDDDDDDDDQDDPVPPDDPDPDDPVLVVLQLVLLVCPVQAFHWCQQPDDDALVLAALAAVQLLVCQLVVLCVLQVCLLPDPPVFVSVLSVVQSVLRSLLVVQFSGHYHYAFALFKAWDADPVQRKTKMKGFHDVVVTWIWMWIDGPFKIKIKIFGWTWHDNRQKIKIATQIWIWMAGPNVRWIKIKRAFIKMWGRSNHDRTGIAGFAWIWIAGPVFLKIWIKTQHTQDPVRPSGQWIWTFIAGNVRFGAWIWIDGSNAFIKIAGDHRVSHHDPPTDIDTSHGHADFDPPDPRSDHPVSVCSLWLVQADDDLSYSQQQQLSLCVVVVNNSSSRVSSVVSVVVSVVVCCCQCVVPVHDDDHDFKDWDDQPPDDDPNHRHCVVPTDIDGPCVVVVDDGDPGDGSVVRGNHSRDSQLPCVRVVPRNVVSSVVRVCVVDDQDDDPPDGDDDDDDDPPPPVVVVVVPDDDDDDDDDDDDDDDDDDDLFCDPLNVVVLVVLVVLLVVLCCCCPDPVVVVDDPVVNVVSVVSNVLSVVLNVLVVVLVVLVVLLVVLVVQLVDPVDDPVSNVVSVVVNVVSVVVNSVSRLVSLLSPFDDDPLQQFWKKKKKAFFFDPPQSQAVSQLVVLLVVLLLVVVVKDKAWDDFAADPNGHGRMTIIIIGDDPTRNCVQCVLVFWKEKEWAQGPPHDPRDTDITIMGMHIDGDDDDDDDDDDPVQKDKDWAADDDDDDPLSVPDRQKIKIARNVVRDIFIFRPDSHNVVRVVVRVVVVNVVVSVVVVVVVVVVVVVSRCVRRDNSDSVTHQWYHYVVQCWIAGPVSRRIDNHNPCSSSNNCVVVVSVSVSVVVSVVSSVVSD

Radius of gyration: 38.13 Å; chains: 1; bounding box: 97×76×133 Å

Secondary structure (DSSP, 8-state):
---------SSSSSHHHHHHHHHHHHHHHTTS--S-------TTSS-------THHHHHHHHHHHHGGGTTS--TTT----GGGEEEEEHHHHHHGGGGGTHHHHHHHH-SSHHHHHHHHHHHHHHHHHHHT--PEEEPPPTT-EEEEEEGGGTEEEEEEEEEETTEEEEEEEE-SSEEEEEEE-EEEEE-SSEEEEEE--EEEEEETTTTEEEEEEPPPEEEE-SSSS--EEEE-EEEEEEETTT--EEEEEEPPPPTTSTTTTEEEEEEE-TTS-EEEEEEEETTTEEEEEEB-TTSPBPTTPPPEEEEEPPPPPTT-TT---HHHHHHHS-TT----TTBGGG-HHHHHHHTT-HHHHHHHHHHHHHHHHHHHIIIIIIS-PPP--SSEEEPPTT----TTPPPTTTS--EEE-SGGGGSPPPPP--HHHHTTSS--TT--TTTSTTTHHHHHHHHTTTTT--B--TT--B------TTSTTTTTTTTS-----------------SS---HHHHHHHHHHHHHHHHHHHHHHSGGGGGS-HHHHHHHHHHHHHHHHHHHHHHHHHHHHHHHHHHHHHHH-TTS-HHHHHHHHHHHHHHHHHHHHHHHHHHHHTSPPPTTTTS-EEEEEEE-TTTHHHHHHHHHHHHHHHHHHHHTT-EEEEEEEEE-TTSSEEEEEEEEE-TTS-HHHHHGGG-EEEEEEE--TT-SS-PPEEEEEEEEEEEPPPP---PPPGGGEEEEEEPPPSS--HHHHH---EEEEEETTT--EEEE--SS-HHHHHHHHHHHHHHHHHHHHHHHHHHHHHHHHHHHHTT--TTSEEEEEETTTTEEEETTT--EES-HHHHHTTTTTHHHHHHHHHHHHHHHHTTT-

Sequence (876 aa):
MADQEEGNGWMASAWSIGAAAWNYAADTVNSFMGYEDLNVVDPTSGEAKAAETDLSDERQKAFTGYKEYLGKDITSLVILPVWIMQPFTMLQNMAEIMEYSAALDKAATCEDPYMRMAWVVGFTMGPFAAIERPWKPFNPILGETFEYYQPERGVKYLAEQVSHHPPVGVSHGENDLWTYDLVSAVKTKFLGNSVEVYPIGRTRIKLKGTDEVYSLVPPPTKAHNLIVGSIWIDTFGDYTLLNATTGAKAHLFFQPCGWFGAGRYEVSGTIKNAEGVPMIALSGKWNSHMDAVKCDENGDPVEGAETVRVWTCREKPENDPYSFTHFAHELNSCEGVNPMASDSRRRPDRALLELGKSSESAVAKHHLEEMQRAERRKREEEKKETWKPRWFNALDENAEVLPGEFGNEECPQWEFNGEFLALEPKPACKPEEVQGKGFSPWEYPDIHPKLGIESERSLSGISSGVFHDGNNTLVINACTPSALTSLASWYTNTYPLKHQRSSYSSLAGTPSVTPAIEARLRHICDRHAQLVTQLGGQDAANLSHQDMAKLNKEESDLESVVRAVEQWRELKNELASLEALAEDSNEDEAMRELAREERALAAIKVPALERALLLSLLPRDSADERGVVLEVRAGTGGDEACLFAGELFRMYERYASLQNWKFEVAEYSSSDVGGCKLASATVSGGGGGIYGRLKFESGVHRVQRVPATESGGRVHTSAASVAVLPQAEDVDIEIKDDDLRIDVYRAGGAGGQHVNTTNSAVRVTHLPTGLSVAIQDERSQHKNKAKALSVLRARLFDAERRRVASAESNARKQLIGSGDRSERVRTYNFPQGRVTDHRVGVTEHGMDAVLNGEKLDSFIDALRLQRQADLLSTLD